Protein AF-A0A3D9BL15-F1 (afdb_monomer)

Foldseek 3Di:
DDDDDDDDDDDDDDDDDDDDDDDDDDDDDDDDDDDDDDDDDDLDALEDFAPQDDPRVVVVVQCVPDDQAEREYHAAAAAQWGQHNNATDGLVRVLVVVVVNVVVSPPRHQEYEYAHAQCLAPPRSLVSLVSNCVSVVHWYFYDRHKDADVDHQWTPRTPTDGRPPRNPGNDISFAGAADPLFHQLCPPRHTQLPFFQRNFLFEGPVQQCLPDQDWQDDWWQLDDDPDADDDTVQKDKPDDHPDGDDFDPDPDPPDRGGWDWPDDDAFIKIKGKGAADLLFFHQKKKKKWKKAWAADPDDDDDDKKKKKWKWKAFPVGIDTQKMWIHDHDDDDDFGKIFIGGDDSQQVFWDWQPHRPDGIDTHVDMIMIMTMGGSSGHDNTMMTMIGIHMGDPDDDPPDDSPDDPDRIMIIGDTTMTGRGADQQLVQSHGRSQAQQRQFLQAGQSCLQVLDLPQPADQQNHQDFDPDDDPPRGHPPHRRHPHHSNPGDQQCPPPDRPSRDQQRLVLLWGLSVQLVPPAPTDNDGRHDHAPDSRHHHPNGHDRRPDSPSRDNVDHHQVDQQCQLPATPVQAQLRNQLQDGVCVQFPWAQDFFAFDFDDFDDFDDDDDDDDDDFDDDPPFTKFKDWDQADKDKGKGKDAQDPAQDKKKKKKWKKKFDLPDQFWKWKFKDKQNHTFDIDTQDHDDDDDDDRIDTPGIDMTIDHHNDSMIMIMMMIHGPPDRDTDGMMMMIRTGMGGRRDTPTHFDQQQPPPDGRSSAQQRVQLPAGLSLQQVVCVQLLNQFAWDWGQHNVGIDIDTRSHHHDSHNVQAASRRRGPSFWDDRHPPIDGPDGTPSVRRSDNVNSDSQPDPDQPPDDPWAFQPEEAEPVPQPDPPRPVPPRVGTDDVYYYYDDPDDDAFAEEEPVRLLPPPLVPFDAQRWHQHPNQRFIWGQHHSGSPRTDGDPDDDGD

InterPro domains:
  IPR025592 Domain of unknown function DUF4347 [PF14252] (58-159)
  IPR028974 TSP type-3 repeat [G3DSA:4.10.1080.10] (159-234)
  IPR028974 TSP type-3 repeat [G3DSA:4.10.1080.10] (398-513)
  IPR028974 TSP type-3 repeat [G3DSA:4.10.1080.10] (542-601)
  IPR028974 TSP type-3 repeat [SSF103647] (550-594)
  IPR059888 Phage tail-like, trimerisation region [PF26696] (882-936)

Solvent-accessible surface area (backbone atoms only — not comparable to full-atom values): 54688 Å² total; per-residue (Å²): 133,88,86,89,79,89,92,82,89,82,87,89,87,90,80,90,79,92,81,86,90,85,86,86,90,80,86,79,96,76,87,89,77,93,72,92,76,85,84,83,81,80,87,84,65,61,58,51,67,28,82,60,45,81,74,45,71,57,58,66,64,60,58,76,74,58,65,88,32,46,32,40,37,37,30,34,29,33,58,27,31,35,35,57,88,88,39,79,33,40,41,69,52,47,43,56,63,43,48,69,54,56,66,72,45,73,84,42,60,53,32,39,40,40,47,17,12,18,22,27,27,65,72,56,2,48,50,25,49,53,50,38,25,70,74,70,72,32,52,43,21,20,17,47,45,55,28,36,58,86,50,44,60,63,13,74,48,61,64,73,56,70,64,90,82,56,93,76,51,92,46,60,27,54,72,58,63,54,42,104,70,40,46,47,71,54,65,90,55,63,24,48,72,71,43,56,22,37,41,27,38,17,59,34,46,77,75,43,41,55,75,41,71,46,63,72,42,77,57,56,57,36,60,90,59,81,90,62,90,64,77,42,52,81,44,49,65,74,66,70,92,84,69,82,77,82,78,76,84,79,88,52,96,88,55,96,66,46,65,46,77,76,69,100,51,79,68,41,36,43,36,33,81,36,79,50,63,74,75,51,47,53,59,48,33,40,37,35,33,32,40,29,40,42,75,67,91,83,68,82,92,73,90,51,30,25,31,41,41,34,28,37,26,20,76,90,44,80,42,48,41,36,33,42,38,34,71,72,77,80,82,92,72,87,53,59,27,37,50,44,80,70,34,85,51,44,76,44,51,23,40,70,82,33,65,84,44,47,60,50,53,52,78,42,70,42,42,43,35,37,33,28,45,40,74,55,45,34,41,68,22,46,40,36,42,33,40,44,71,52,67,103,76,74,69,93,81,77,75,90,86,67,83,82,54,51,38,49,37,55,45,76,42,39,33,31,30,45,30,58,38,48,71,17,62,61,70,66,32,34,52,49,35,41,15,32,38,30,35,29,51,34,34,44,44,40,32,70,71,50,94,76,72,74,52,46,99,81,44,23,30,57,75,47,102,78,80,83,87,67,92,82,63,57,83,65,54,50,32,66,54,71,39,90,69,52,34,48,59,60,69,90,80,66,42,29,46,70,41,61,38,27,28,67,55,80,37,26,27,31,68,59,33,61,62,89,67,79,57,34,68,86,62,66,57,63,68,53,64,56,95,48,30,25,28,79,64,40,75,54,73,59,83,59,66,66,46,57,44,63,83,66,78,34,71,69,42,42,79,63,62,42,77,52,28,57,83,49,29,50,23,44,44,32,28,60,74,36,33,82,78,47,24,57,58,37,84,42,76,54,44,48,59,69,60,82,78,68,82,85,84,79,94,82,81,90,80,88,81,70,79,54,87,55,104,81,58,59,56,46,74,56,84,72,67,70,52,73,54,65,52,62,42,73,45,69,90,40,63,54,76,36,85,41,38,42,36,32,31,41,36,39,33,44,59,80,33,80,67,58,28,44,34,35,39,19,50,72,81,44,75,78,46,76,48,68,50,73,54,60,76,86,78,87,74,66,71,55,48,80,67,52,76,47,76,50,77,48,66,39,92,35,44,50,44,40,39,35,42,32,46,36,46,69,92,73,81,70,62,52,63,33,53,30,41,32,65,40,22,54,36,69,49,63,54,56,53,56,40,81,35,55,68,57,68,64,79,60,39,32,44,66,32,42,16,28,27,49,63,82,44,26,30,14,52,49,19,43,38,44,75,64,39,74,68,43,43,27,73,30,72,30,57,35,81,88,59,66,50,79,42,80,42,16,22,43,48,78,70,46,72,83,54,30,44,93,16,41,40,50,61,75,41,50,71,52,84,41,93,79,51,49,71,70,72,77,80,39,55,85,38,26,70,36,65,86,54,74,57,84,61,70,68,78,76,72,70,87,74,79,91,72,42,61,12,81,40,60,54,54,77,78,77,32,74,39,86,62,55,85,35,30,44,50,72,43,54,74,40,84,58,44,80,44,62,95,87,62,84,88,81,63,58,76,38,41,65,64,64,59,68,67,53,56,66,91,74,50,40,60,70,43,64,32,32,28,72,69,73,77,15,46,31,34,18,74,66,26,47,91,82,25,64,44,77,50,66,76,86,70,68,132

Mean predicted aligned error: 22.66 Å

pLDDT: mean 70.09, std 18.53, range [22.16, 96.62]

Organism: NCBI:txid333702

Structure (mmCIF, N/CA/C/O backbone):
data_AF-A0A3D9BL15-F1
#
_entry.id   AF-A0A3D9BL15-F1
#
loop_
_atom_site.group_PDB
_atom_site.id
_atom_site.type_symbol
_atom_site.label_atom_id
_atom_site.label_alt_id
_atom_site.label_comp_id
_atom_site.label_asym_id
_atom_site.label_entity_id
_atom_site.label_seq_id
_atom_site.pdbx_PDB_ins_code
_atom_site.Cartn_x
_atom_site.Cartn_y
_atom_site.Cartn_z
_atom_site.occupancy
_atom_site.B_iso_or_equiv
_atom_site.auth_seq_id
_atom_site.auth_comp_id
_atom_site.auth_asym_id
_atom_site.auth_atom_id
_atom_site.pdbx_PDB_model_num
ATOM 1 N N . MET A 1 1 ? -61.877 39.773 -14.344 1.00 31.83 1 MET A N 1
ATOM 2 C CA . MET A 1 1 ? -61.046 40.899 -14.846 1.00 31.83 1 MET A CA 1
ATOM 3 C C . MET A 1 1 ? -59.630 40.729 -14.284 1.00 31.83 1 MET A C 1
ATOM 5 O O . MET A 1 1 ? -59.499 40.012 -13.301 1.00 31.83 1 MET A O 1
ATOM 9 N N . ARG A 1 2 ? -58.575 41.250 -14.931 1.00 33.50 2 ARG A N 1
ATOM 10 C CA . ARG A 1 2 ? -57.165 40.950 -14.570 1.00 33.50 2 ARG A CA 1
ATOM 11 C C . ARG A 1 2 ? -56.713 41.599 -13.243 1.00 33.50 2 ARG A C 1
ATOM 13 O O . ARG A 1 2 ? -57.347 42.538 -12.781 1.00 33.50 2 ARG A O 1
ATOM 20 N N . MET A 1 3 ? -55.544 41.143 -12.765 1.00 26.86 3 MET A N 1
ATOM 21 C CA . MET A 1 3 ? -54.739 41.600 -11.611 1.00 26.86 3 MET A CA 1
ATOM 22 C C . MET A 1 3 ? -55.092 40.986 -10.241 1.00 26.86 3 MET A C 1
ATOM 24 O O . MET A 1 3 ? -56.004 41.435 -9.555 1.00 26.86 3 MET A O 1
ATOM 28 N N . LYS A 1 4 ? -54.263 40.029 -9.794 1.00 27.70 4 LYS A N 1
ATOM 29 C CA . LYS A 1 4 ? -53.892 39.881 -8.374 1.00 27.70 4 LYS A CA 1
ATOM 30 C C . LYS A 1 4 ? -52.530 40.555 -8.154 1.00 27.70 4 LYS A C 1
ATOM 32 O O . LYS A 1 4 ? -51.768 40.728 -9.104 1.00 27.70 4 LYS A O 1
ATOM 37 N N . LYS A 1 5 ? -52.262 40.967 -6.916 1.00 30.42 5 LYS A N 1
ATOM 38 C CA . LYS A 1 5 ? -51.074 41.718 -6.478 1.00 30.42 5 LYS A CA 1
ATOM 39 C C . LYS A 1 5 ? -50.395 40.985 -5.307 1.00 30.42 5 LYS A C 1
ATOM 41 O O . LYS A 1 5 ? -50.975 40.041 -4.779 1.00 30.42 5 LYS A O 1
ATOM 46 N N . SER A 1 6 ? -49.247 41.527 -4.889 1.00 27.41 6 SER A N 1
ATOM 47 C CA . SER A 1 6 ? -48.496 41.290 -3.637 1.00 27.41 6 SER A CA 1
ATOM 48 C C . SER A 1 6 ? -47.853 39.909 -3.386 1.00 27.41 6 SER A C 1
ATOM 50 O O . SER A 1 6 ? -48.491 38.903 -3.658 1.00 27.41 6 SER A O 1
ATOM 52 N N . THR A 1 7 ? -46.699 39.779 -2.701 1.00 31.23 7 THR A N 1
ATOM 53 C CA . THR A 1 7 ? -45.336 40.390 -2.844 1.00 31.23 7 THR A CA 1
ATOM 54 C C . THR A 1 7 ? -44.485 40.108 -1.593 1.00 31.23 7 THR A C 1
ATOM 56 O O . THR A 1 7 ? -44.878 40.583 -0.532 1.00 31.23 7 THR A O 1
ATOM 59 N N . PHE A 1 8 ? -43.306 39.483 -1.748 1.00 24.89 8 PHE A N 1
ATOM 60 C CA . PHE A 1 8 ? -42.013 39.644 -1.015 1.00 24.89 8 PHE A CA 1
ATOM 61 C C . PHE A 1 8 ? -41.091 38.475 -1.473 1.00 24.89 8 PHE A C 1
ATOM 63 O O . PHE A 1 8 ? -41.609 37.379 -1.644 1.00 24.89 8 PHE A O 1
ATOM 70 N N . LYS A 1 9 ? -39.874 38.707 -2.012 1.00 28.70 9 LYS A N 1
ATOM 71 C CA . LYS A 1 9 ? -38.542 38.973 -1.380 1.00 28.70 9 LYS A CA 1
ATOM 72 C C . LYS A 1 9 ? -37.817 37.677 -0.948 1.00 28.70 9 LYS A C 1
ATOM 74 O O . LYS A 1 9 ? -38.503 36.792 -0.461 1.00 28.70 9 LYS A O 1
ATOM 79 N N . TRP A 1 10 ? -36.491 37.498 -1.095 1.00 26.08 10 TRP A N 1
ATOM 80 C CA . TRP A 1 10 ? -35.326 38.403 -1.335 1.00 26.08 10 TRP A CA 1
ATOM 81 C C . TRP A 1 10 ? -34.163 37.664 -2.097 1.00 26.08 10 TRP A C 1
ATOM 83 O O . TRP A 1 10 ? -34.323 36.478 -2.341 1.00 26.08 10 TRP A O 1
ATOM 93 N N . GLU A 1 11 ? -33.043 38.357 -2.422 1.00 31.61 11 GLU A N 1
ATOM 94 C CA . GLU A 1 11 ? -31.694 37.905 -2.915 1.00 31.61 11 GLU A CA 1
ATOM 95 C C . GLU A 1 11 ? -31.599 36.969 -4.167 1.00 31.61 11 GLU A C 1
ATOM 97 O O . GLU A 1 11 ? -32.191 35.901 -4.202 1.00 31.61 11 GLU A O 1
ATOM 102 N N . PHE A 1 12 ? -31.052 37.398 -5.327 1.00 26.53 12 PHE A N 1
ATOM 103 C CA . PHE A 1 12 ? -29.633 37.419 -5.810 1.00 26.53 12 PHE A CA 1
ATOM 104 C C . PHE A 1 12 ? -29.040 36.037 -6.212 1.00 26.53 12 PHE A C 1
ATOM 106 O O . PHE A 1 12 ? -29.168 35.086 -5.460 1.00 26.53 12 PHE A O 1
ATOM 113 N N . SER A 1 13 ? -28.370 35.828 -7.366 1.00 27.11 13 SER A N 1
ATOM 114 C CA . SER A 1 13 ? -27.929 36.726 -8.466 1.00 27.11 13 SER A CA 1
ATOM 115 C C . SER A 1 13 ? -28.011 36.051 -9.853 1.00 27.11 13 SER A C 1
ATOM 117 O O . SER A 1 13 ? -27.508 34.945 -10.007 1.00 27.11 13 SER A O 1
ATOM 119 N N . LEU A 1 14 ? -28.541 36.727 -10.893 1.00 26.25 14 LEU A N 1
ATOM 120 C CA . LEU A 1 14 ? -28.384 36.310 -12.307 1.00 26.25 14 LEU A CA 1
ATOM 121 C C . LEU A 1 14 ? -28.686 37.450 -13.314 1.00 26.25 14 LEU A C 1
ATOM 123 O O . LEU A 1 14 ? -29.703 38.129 -13.180 1.00 26.25 14 LEU A O 1
ATOM 127 N N . ILE A 1 15 ? -27.848 37.632 -14.348 1.00 27.34 15 ILE A N 1
ATOM 128 C CA . ILE A 1 15 ? -28.010 38.587 -15.478 1.00 27.34 15 ILE A CA 1
ATOM 129 C C . ILE A 1 15 ? -27.447 37.895 -16.747 1.00 27.34 15 ILE A C 1
ATOM 131 O O . ILE A 1 15 ? -26.279 37.533 -16.755 1.00 27.34 15 ILE A O 1
ATOM 135 N N . PHE A 1 16 ? -28.281 37.446 -17.705 1.00 25.66 16 PHE A N 1
ATOM 136 C CA . PHE A 1 16 ? -28.651 38.127 -18.979 1.00 25.66 16 PHE A CA 1
ATOM 137 C C . PHE A 1 16 ? -27.468 38.433 -19.938 1.00 25.66 16 PHE A C 1
ATOM 139 O O . PHE A 1 16 ? -26.475 38.995 -19.502 1.00 25.66 16 PHE A O 1
ATOM 146 N N . LEU A 1 17 ? -27.523 38.242 -21.271 1.00 26.00 17 LEU A N 1
ATOM 147 C CA . LEU A 1 17 ? -28.442 37.548 -22.208 1.00 26.00 17 LEU A CA 1
ATOM 148 C C . LEU A 1 17 ? -27.770 37.525 -23.616 1.00 26.00 17 LEU A C 1
ATOM 150 O O . LEU A 1 17 ? -26.913 38.364 -23.888 1.00 26.00 17 LEU A O 1
ATOM 154 N N . LEU A 1 18 ? -28.179 36.654 -24.551 1.00 29.77 18 LEU A N 1
ATOM 155 C CA . LEU A 1 18 ? -27.823 36.800 -25.981 1.00 29.77 18 LEU A CA 1
ATOM 156 C C . LEU A 1 18 ? -28.535 38.006 -26.637 1.00 29.77 18 LEU A C 1
ATOM 158 O O . LEU A 1 18 ? -29.695 38.254 -26.316 1.00 29.77 18 LEU A O 1
ATOM 162 N N . VAL A 1 19 ? -27.896 38.642 -27.641 1.00 26.02 19 VAL A N 1
ATOM 163 C CA . VAL A 1 19 ? -28.389 38.833 -29.042 1.00 26.02 19 VAL A CA 1
ATOM 164 C C . VAL A 1 19 ? -27.586 39.914 -29.810 1.00 26.02 19 VAL A C 1
ATOM 166 O O . VAL A 1 19 ? -27.443 41.033 -29.335 1.00 26.02 19 VAL A O 1
ATOM 169 N N . THR A 1 20 ? -27.164 39.594 -31.050 1.00 25.44 20 THR A N 1
ATOM 170 C CA . THR A 1 20 ? -26.511 40.451 -32.091 1.00 25.44 20 THR A CA 1
ATOM 171 C C . THR A 1 20 ? -25.170 41.138 -31.730 1.00 25.44 20 THR A C 1
ATOM 173 O O . THR A 1 20 ? -25.058 41.761 -30.689 1.00 25.44 20 THR A O 1
ATOM 176 N N . VAL A 1 21 ? -24.051 41.007 -32.466 1.00 27.89 21 VAL A N 1
ATOM 177 C CA . VAL A 1 21 ? -23.726 41.132 -33.918 1.00 27.89 21 VAL A CA 1
ATOM 178 C C . VAL A 1 21 ? -23.305 42.560 -34.335 1.00 27.89 21 VAL A C 1
ATOM 180 O O . VAL A 1 21 ? -23.996 43.528 -34.053 1.00 27.89 21 VAL A O 1
ATOM 183 N N . PHE A 1 22 ? -22.200 42.618 -35.099 1.00 23.98 22 PHE A N 1
ATOM 184 C CA . PHE A 1 22 ? -21.507 43.763 -35.731 1.00 23.98 22 PHE A CA 1
ATOM 185 C C . PHE A 1 22 ? -20.479 44.591 -34.910 1.00 23.98 22 PHE A C 1
ATOM 187 O O . PHE A 1 22 ? -20.804 45.430 -34.081 1.00 23.98 22 PHE A O 1
ATOM 194 N N . THR A 1 23 ? -19.209 44.420 -35.314 1.00 24.44 23 THR A N 1
ATOM 195 C CA . THR A 1 23 ? -18.068 45.366 -35.264 1.00 24.44 23 THR A CA 1
ATOM 196 C C . THR A 1 23 ? -17.590 45.969 -33.932 1.00 24.44 23 THR A C 1
ATOM 198 O O . THR A 1 23 ? -18.023 47.041 -33.527 1.00 24.44 23 THR A O 1
ATOM 201 N N . CYS A 1 24 ? -16.434 45.477 -33.477 1.00 22.16 24 CYS A N 1
ATOM 202 C CA . CYS A 1 24 ? -15.193 46.239 -33.679 1.00 22.16 24 CYS A CA 1
ATOM 203 C C . CYS A 1 24 ? -14.094 45.294 -34.211 1.00 22.16 24 CYS A C 1
ATOM 205 O O . CYS A 1 24 ? -14.139 44.098 -33.935 1.00 22.16 24 CYS A O 1
ATOM 207 N N . PHE A 1 25 ? -13.175 45.784 -35.051 1.00 26.58 25 PHE A N 1
ATOM 208 C CA . PHE A 1 25 ? -12.314 44.934 -35.893 1.00 26.58 25 PHE A CA 1
ATOM 209 C C . PHE A 1 25 ? -10.916 45.559 -36.053 1.00 26.58 25 PHE A C 1
ATOM 211 O O . PHE A 1 25 ? -10.668 46.301 -37.003 1.00 26.58 25 PHE A O 1
ATOM 218 N N . ALA A 1 26 ? -10.003 45.302 -35.110 1.00 25.97 26 ALA A N 1
ATOM 219 C CA . ALA A 1 26 ? -8.637 45.833 -35.151 1.00 25.97 26 ALA A CA 1
ATOM 220 C C . ALA A 1 26 ? -7.631 44.946 -34.392 1.00 25.97 26 ALA A C 1
ATOM 222 O O . ALA A 1 26 ? -7.756 44.776 -33.186 1.00 25.97 26 ALA A O 1
ATOM 223 N N . ALA A 1 27 ? -6.597 44.482 -35.111 1.00 25.05 27 ALA A N 1
ATOM 224 C CA . ALA A 1 27 ? -5.473 43.655 -34.642 1.00 25.05 27 ALA A CA 1
ATOM 225 C C . ALA A 1 27 ? -5.855 42.235 -34.121 1.00 25.05 27 ALA A C 1
ATOM 227 O O . ALA A 1 27 ? -6.886 42.042 -33.500 1.00 25.05 27 ALA A O 1
ATOM 228 N N . LYS A 1 28 ? -5.073 41.169 -34.356 1.00 25.83 28 LYS A N 1
ATOM 229 C CA . LYS A 1 28 ? -3.732 41.080 -34.971 1.00 25.83 28 LYS A CA 1
ATOM 230 C C . LYS A 1 28 ? -3.547 39.761 -35.755 1.00 25.83 28 LYS A C 1
ATOM 232 O O . LYS A 1 28 ? -2.945 38.815 -35.263 1.00 25.83 28 LYS A O 1
ATOM 237 N N . THR A 1 29 ? -4.038 39.692 -36.992 1.00 27.59 29 THR A N 1
ATOM 238 C CA . THR A 1 29 ? -3.918 38.498 -37.852 1.00 27.59 29 THR A CA 1
ATOM 239 C C . THR A 1 29 ? -2.571 38.412 -38.582 1.00 27.59 29 THR A C 1
ATOM 241 O O . THR A 1 29 ? -2.396 38.967 -39.664 1.00 27.59 29 THR A O 1
ATOM 244 N N . ALA A 1 30 ? -1.625 37.663 -38.013 1.00 25.03 30 ALA A N 1
ATOM 245 C CA . ALA A 1 30 ? -0.455 37.123 -38.711 1.00 25.03 30 ALA A CA 1
ATOM 246 C C . ALA A 1 30 ? 0.160 35.979 -37.880 1.00 25.03 30 ALA A C 1
ATOM 248 O O . ALA A 1 30 ? 0.339 36.148 -36.682 1.00 25.03 30 ALA A O 1
ATOM 249 N N . LYS A 1 31 ? 0.559 34.839 -38.448 1.00 25.58 31 LYS A N 1
ATOM 250 C CA . LYS A 1 31 ? 0.371 34.336 -39.821 1.00 25.58 31 LYS A CA 1
ATOM 251 C C . LYS A 1 31 ? 0.689 32.842 -39.781 1.00 25.58 31 LYS A C 1
ATOM 253 O O . LYS A 1 31 ? 1.870 32.506 -39.770 1.00 25.58 31 LYS A O 1
ATOM 258 N N . ASP A 1 32 ? -0.325 31.985 -39.850 1.00 28.89 32 ASP A N 1
ATOM 259 C CA . ASP A 1 32 ? -0.099 30.559 -40.075 1.00 28.89 32 ASP A CA 1
ATOM 260 C C . ASP A 1 32 ? -0.787 30.081 -41.355 1.00 28.89 32 ASP A C 1
ATOM 262 O O . ASP A 1 32 ? -1.978 30.311 -41.586 1.00 28.89 32 ASP A O 1
ATOM 266 N N . ARG A 1 33 ? 0.023 29.512 -42.246 1.00 28.44 33 ARG A N 1
ATOM 267 C CA . ARG A 1 33 ? -0.393 28.853 -43.484 1.00 28.44 33 ARG A CA 1
ATOM 268 C C . ARG A 1 33 ? 0.801 28.109 -44.055 1.00 28.44 33 ARG A C 1
ATOM 270 O O . ARG A 1 33 ? 1.872 28.689 -44.239 1.00 28.44 33 ARG A O 1
ATOM 277 N N . SER A 1 34 ? 0.558 26.852 -44.392 1.00 32.88 34 SER A N 1
ATOM 278 C CA . SER A 1 34 ? 1.503 25.958 -45.039 1.00 32.88 34 SER A CA 1
ATOM 279 C C . SER A 1 34 ? 2.141 26.564 -46.293 1.00 32.88 34 SER A C 1
ATOM 281 O O . SER A 1 34 ? 1.476 27.120 -47.170 1.00 32.88 34 SER A O 1
ATOM 283 N N . SER A 1 35 ? 3.450 26.366 -46.407 1.00 25.64 35 SER A N 1
ATOM 284 C CA . SER A 1 35 ? 4.116 26.242 -47.697 1.00 25.64 35 SER A CA 1
ATOM 285 C C . SER A 1 35 ? 5.298 25.294 -47.547 1.00 25.64 35 SER A C 1
ATOM 287 O O . SER A 1 35 ? 6.347 25.686 -47.033 1.00 25.64 35 SER A O 1
ATOM 289 N N . GLU A 1 36 ? 5.152 24.069 -48.047 1.00 38.25 36 GLU A N 1
ATOM 290 C CA . GLU A 1 36 ? 6.319 23.379 -48.586 1.00 38.25 36 GLU A CA 1
ATOM 291 C C . GLU A 1 36 ? 6.935 24.294 -49.649 1.00 38.25 36 GLU A C 1
ATOM 293 O O . GLU A 1 36 ? 6.230 24.792 -50.530 1.00 38.25 36 GLU A O 1
ATOM 298 N N . ASN A 1 37 ? 8.240 24.539 -49.582 1.00 23.94 37 ASN A N 1
ATOM 299 C CA . ASN A 1 37 ? 8.949 25.058 -50.739 1.00 23.94 37 ASN A CA 1
ATOM 300 C C . ASN A 1 37 ? 10.390 24.563 -50.740 1.00 23.94 37 ASN A C 1
ATOM 302 O O . ASN A 1 37 ? 11.132 24.734 -49.773 1.00 23.94 37 ASN A O 1
ATOM 306 N N . THR A 1 38 ? 10.774 23.928 -51.839 1.00 31.00 38 THR A N 1
ATOM 307 C CA . THR A 1 38 ? 12.122 23.404 -52.025 1.00 31.00 38 THR A CA 1
ATOM 308 C C . THR A 1 38 ? 13.098 24.524 -52.396 1.00 31.00 38 THR A C 1
ATOM 310 O O . THR A 1 38 ? 12.750 25.476 -53.088 1.00 31.00 38 THR A O 1
ATOM 313 N N . ASN A 1 39 ? 14.364 24.333 -52.011 1.00 31.56 39 ASN A N 1
ATOM 314 C CA . ASN A 1 39 ? 15.553 25.086 -52.435 1.00 31.56 39 ASN A CA 1
ATOM 315 C C . ASN A 1 39 ? 15.833 26.479 -51.821 1.00 31.56 39 ASN A C 1
ATOM 317 O O . ASN A 1 39 ? 14.981 27.346 -51.668 1.00 31.56 39 ASN A O 1
ATOM 321 N N . SER A 1 40 ? 17.137 26.725 -51.622 1.00 32.44 40 SER A N 1
ATOM 322 C CA . SER A 1 40 ? 17.793 28.034 -51.408 1.00 32.44 40 SER A CA 1
ATOM 323 C C . SER A 1 40 ? 17.681 28.740 -50.040 1.00 32.44 40 SER A C 1
ATOM 325 O O . SER A 1 40 ? 17.701 29.971 -49.962 1.00 32.44 40 SER A O 1
ATOM 327 N N . VAL A 1 41 ? 17.727 27.993 -48.929 1.00 28.66 41 VAL A N 1
ATOM 328 C CA . VAL A 1 41 ? 18.075 28.590 -47.621 1.00 28.66 41 VAL A CA 1
ATOM 329 C C . VAL A 1 41 ? 19.509 29.141 -47.657 1.00 28.66 41 VAL A C 1
ATOM 331 O O . VAL A 1 41 ? 20.466 28.414 -47.924 1.00 28.66 41 VAL A O 1
ATOM 334 N N . LYS A 1 42 ? 19.677 30.432 -47.344 1.00 32.69 42 LYS A N 1
ATOM 335 C CA . LYS A 1 42 ? 20.993 31.054 -47.125 1.00 32.69 42 LYS A CA 1
ATOM 336 C C . LYS A 1 42 ? 21.590 30.554 -45.805 1.00 32.69 42 LYS A C 1
ATOM 338 O O . LYS A 1 42 ? 21.331 31.146 -44.760 1.00 32.69 42 LYS A O 1
ATOM 343 N N . LEU A 1 43 ? 22.413 29.506 -45.852 1.00 40.25 43 LEU A N 1
ATOM 344 C CA . LEU A 1 43 ? 23.240 29.093 -44.713 1.00 40.25 43 LEU A CA 1
ATOM 345 C C . LEU A 1 43 ? 24.199 30.236 -44.341 1.00 40.25 43 LEU A C 1
ATOM 347 O O . LEU A 1 43 ? 25.151 30.521 -45.068 1.00 40.25 43 LEU A O 1
ATOM 351 N N . LYS A 1 44 ? 23.897 30.941 -43.245 1.00 46.41 44 LYS A N 1
ATOM 352 C CA . LYS A 1 44 ? 24.661 32.112 -42.786 1.00 46.41 44 LYS A CA 1
ATOM 353 C C . LYS A 1 44 ? 24.673 32.268 -41.256 1.00 46.41 44 LYS A C 1
ATOM 355 O O . LYS A 1 44 ? 24.701 33.384 -40.744 1.00 46.41 44 LYS A O 1
ATOM 360 N N . THR A 1 45 ? 24.627 31.143 -40.547 1.00 60.88 45 THR A N 1
ATOM 361 C CA . THR A 1 45 ? 24.652 31.043 -39.082 1.00 60.88 45 THR A CA 1
ATOM 362 C C . THR A 1 45 ? 25.790 30.122 -38.658 1.00 60.88 45 THR A C 1
ATOM 364 O O . THR A 1 45 ? 25.832 28.958 -39.054 1.00 60.88 45 THR A O 1
ATOM 367 N N . ASN A 1 46 ? 26.696 30.634 -37.827 1.00 75.88 46 ASN A N 1
ATOM 368 C CA . ASN A 1 46 ? 27.875 29.919 -37.334 1.00 75.88 46 ASN A CA 1
ATOM 369 C C . ASN A 1 46 ? 27.539 28.951 -36.177 1.00 75.88 46 ASN A C 1
ATOM 371 O O . ASN A 1 46 ? 28.323 28.794 -35.244 1.00 75.88 46 ASN A O 1
ATOM 375 N N . TYR A 1 47 ? 26.351 28.343 -36.188 1.00 80.81 47 TYR A N 1
ATOM 376 C CA . TYR A 1 47 ? 25.906 27.470 -35.107 1.00 80.81 47 TYR A CA 1
ATOM 377 C C . TYR A 1 47 ? 24.853 26.436 -35.524 1.00 80.81 47 TYR A C 1
ATOM 379 O O . TYR A 1 47 ? 24.224 26.545 -36.584 1.00 80.81 47 TYR A O 1
ATOM 387 N N . PHE A 1 48 ? 24.660 25.454 -34.646 1.00 85.44 48 PHE A N 1
ATOM 388 C CA . PHE A 1 48 ? 23.491 24.588 -34.526 1.00 85.44 48 PHE A CA 1
ATOM 389 C C . PHE A 1 48 ? 23.076 24.549 -33.050 1.00 85.44 48 PHE A C 1
ATOM 391 O O . PHE A 1 48 ? 23.933 24.532 -32.173 1.00 85.44 48 PHE A O 1
ATOM 398 N N . VAL A 1 49 ? 21.773 24.537 -32.789 1.00 83.19 49 VAL A N 1
ATOM 399 C CA . VAL A 1 49 ? 21.179 24.353 -31.459 1.00 83.19 49 VAL A CA 1
ATOM 400 C C . VAL A 1 49 ? 20.069 23.328 -31.649 1.00 83.19 49 VAL A C 1
ATOM 402 O O . VAL A 1 49 ? 19.267 23.500 -32.573 1.00 83.19 49 VAL A O 1
ATOM 405 N N . ASP A 1 50 ? 20.037 22.262 -30.849 1.00 81.19 50 ASP A N 1
ATOM 406 C CA . ASP A 1 50 ? 18.989 21.253 -31.002 1.00 81.19 50 ASP A CA 1
ATOM 407 C C . ASP A 1 50 ? 17.613 21.744 -30.525 1.00 81.19 50 ASP A C 1
ATOM 409 O O . ASP A 1 50 ? 17.496 22.581 -29.631 1.00 81.19 50 ASP A O 1
ATOM 413 N N . LYS A 1 51 ? 16.556 21.201 -31.136 1.00 72.75 51 LYS A N 1
ATOM 414 C CA . LYS A 1 51 ? 15.162 21.516 -30.808 1.00 72.75 51 LYS A CA 1
ATOM 415 C C . LYS A 1 51 ? 14.663 20.852 -29.517 1.00 72.75 51 LYS A C 1
ATOM 417 O O . LYS A 1 51 ? 13.671 21.332 -28.984 1.00 72.75 51 LYS A O 1
ATOM 422 N N . LYS A 1 52 ? 15.294 19.760 -29.052 1.00 68.25 52 LYS A N 1
ATOM 423 C CA . LYS A 1 52 ? 14.954 19.081 -27.780 1.00 68.25 52 LYS A CA 1
ATOM 424 C C . LYS A 1 52 ? 15.555 19.781 -26.546 1.00 68.25 52 LYS A C 1
ATOM 426 O O . LYS A 1 52 ? 15.190 19.419 -25.439 1.00 68.25 52 LYS A O 1
ATOM 431 N N . LEU A 1 53 ? 16.396 20.808 -26.730 1.00 69.00 53 LEU A N 1
ATOM 432 C CA . LEU A 1 53 ? 16.886 21.653 -25.637 1.00 69.00 53 LEU A CA 1
ATOM 433 C C . LEU A 1 53 ? 15.792 22.601 -25.127 1.00 69.00 53 LEU A C 1
ATOM 435 O O . LEU A 1 53 ? 15.198 23.352 -25.916 1.00 69.00 53 LEU A O 1
ATOM 439 N N . GLN A 1 54 ? 15.606 22.633 -23.805 1.00 65.69 54 GLN A N 1
ATOM 440 C CA . GLN A 1 54 ? 14.757 23.612 -23.123 1.00 65.69 54 GLN A CA 1
ATOM 441 C C . GLN A 1 54 ? 15.100 25.045 -23.551 1.00 65.69 54 GLN A C 1
ATOM 443 O O . GLN A 1 54 ? 16.261 25.404 -23.726 1.00 65.69 54 GLN A O 1
ATOM 448 N N . SER A 1 55 ? 14.089 25.892 -23.764 1.00 62.81 55 SER A N 1
ATOM 449 C CA . SER A 1 55 ? 14.277 27.306 -24.147 1.00 62.81 55 SER A CA 1
ATOM 450 C C . SER A 1 55 ? 15.272 27.572 -25.308 1.00 62.81 55 SER A C 1
ATOM 452 O O . SER A 1 55 ? 15.826 28.672 -25.408 1.00 62.81 55 SER A O 1
ATOM 454 N N . SER A 1 56 ? 15.482 26.613 -26.226 1.00 65.44 56 SER A N 1
ATOM 455 C CA . SER A 1 56 ? 16.532 26.613 -27.275 1.00 65.44 56 SER A CA 1
ATOM 456 C C . SER A 1 56 ? 16.680 27.907 -28.098 1.00 65.44 56 SER A C 1
ATOM 458 O O . SER A 1 56 ? 17.772 28.254 -28.559 1.00 65.44 56 SER A O 1
ATOM 460 N N . HIS A 1 57 ? 15.608 28.690 -28.243 1.00 64.25 57 HIS A N 1
ATOM 461 C CA . HIS A 1 57 ? 15.637 30.013 -28.868 1.00 64.25 57 HIS A CA 1
ATOM 462 C C . HIS A 1 57 ? 16.607 31.008 -28.188 1.00 64.25 57 HIS A C 1
ATOM 464 O O . HIS A 1 57 ? 17.134 31.895 -28.866 1.00 64.25 57 HIS A O 1
ATOM 470 N N . MET A 1 58 ? 16.886 30.872 -26.887 1.00 68.06 58 MET A N 1
ATOM 471 C CA . MET A 1 58 ? 17.760 31.775 -26.121 1.00 68.06 58 MET A CA 1
ATOM 472 C C . MET A 1 58 ? 19.196 31.796 -26.661 1.00 68.06 58 MET A C 1
ATOM 474 O O . MET A 1 58 ? 19.726 32.871 -26.959 1.00 68.06 58 MET A O 1
ATOM 478 N N . PHE A 1 59 ? 19.780 30.620 -26.911 1.00 70.94 59 PHE A N 1
ATOM 479 C CA . PHE A 1 59 ? 21.111 30.472 -27.511 1.00 70.94 59 PHE A CA 1
ATOM 480 C C . PHE A 1 59 ? 21.258 31.249 -28.824 1.00 70.94 59 PHE A C 1
ATOM 482 O O . PHE A 1 59 ? 22.279 31.894 -29.072 1.00 70.94 59 PHE A O 1
ATOM 489 N N . THR A 1 60 ? 20.206 31.264 -29.650 1.00 64.19 60 THR A N 1
ATOM 490 C CA . THR A 1 60 ? 20.234 31.930 -30.960 1.00 64.19 60 THR A CA 1
ATOM 491 C C . THR A 1 60 ? 20.453 33.441 -30.871 1.00 64.19 60 THR A C 1
ATOM 493 O O . THR A 1 60 ? 20.928 34.027 -31.840 1.00 64.19 60 THR A O 1
ATOM 496 N N . LYS A 1 61 ? 20.149 34.083 -29.732 1.00 60.88 61 LYS A N 1
ATOM 497 C CA . LYS A 1 61 ? 20.385 35.522 -29.504 1.00 60.88 61 LYS A CA 1
ATOM 498 C C . LYS A 1 61 ? 21.805 35.808 -29.015 1.00 60.88 61 LYS A C 1
ATOM 500 O O . LYS A 1 61 ? 22.389 36.803 -29.432 1.00 60.88 61 LYS A O 1
ATOM 505 N N . LEU A 1 62 ? 22.361 34.937 -28.173 1.00 61.09 62 LEU A N 1
ATOM 506 C CA . LEU A 1 62 ? 23.692 35.105 -27.579 1.00 61.09 62 LEU A CA 1
ATOM 507 C C . LEU A 1 62 ? 24.806 34.876 -28.615 1.00 61.09 62 LEU A C 1
ATOM 509 O O . LEU A 1 62 ? 25.687 35.722 -28.791 1.00 61.09 62 LEU A O 1
ATOM 513 N N . ILE A 1 63 ? 24.716 33.783 -29.383 1.00 67.94 63 ILE A N 1
ATOM 514 C CA . ILE A 1 63 ? 25.754 33.366 -30.347 1.00 67.94 63 ILE A CA 1
ATOM 515 C C . ILE A 1 63 ? 25.883 34.345 -31.533 1.00 67.94 63 ILE A C 1
ATOM 517 O O . ILE A 1 63 ? 26.919 34.390 -32.193 1.00 67.94 63 ILE A O 1
ATOM 521 N N . GLN A 1 64 ? 24.890 35.208 -31.784 1.00 57.75 64 GLN A N 1
ATOM 522 C CA . GLN A 1 64 ? 24.987 36.271 -32.801 1.00 57.75 64 GLN A CA 1
ATOM 523 C C . GLN A 1 64 ? 26.070 37.330 -32.502 1.00 57.75 64 GLN A C 1
ATOM 525 O O . GLN A 1 64 ? 26.375 38.141 -33.376 1.00 57.75 64 GLN A O 1
ATOM 530 N N . SER A 1 65 ? 26.679 37.307 -31.310 1.00 49.97 65 SER A N 1
ATOM 531 C CA . SER A 1 65 ? 27.849 38.123 -30.950 1.00 49.97 65 SER A CA 1
ATOM 532 C C . SER A 1 65 ? 29.210 37.429 -31.165 1.00 49.97 65 SER A C 1
ATOM 534 O O . SER A 1 65 ? 30.246 38.088 -31.076 1.00 49.97 65 SER A O 1
ATOM 536 N N . ALA A 1 66 ? 29.230 36.120 -31.447 1.00 54.44 66 ALA A N 1
ATOM 537 C CA . ALA A 1 66 ? 30.445 35.305 -31.456 1.00 54.44 66 ALA A CA 1
ATOM 538 C C . ALA A 1 66 ? 31.297 35.450 -32.737 1.00 54.44 66 ALA A C 1
ATOM 540 O O . ALA A 1 66 ? 30.839 35.891 -33.794 1.00 54.44 66 ALA A O 1
ATOM 541 N N . ASN A 1 67 ? 32.576 35.070 -32.634 1.00 55.44 67 ASN A N 1
ATOM 542 C CA . ASN A 1 67 ? 33.589 35.319 -33.663 1.00 55.44 67 ASN A CA 1
ATOM 543 C C . ASN A 1 67 ? 33.309 34.630 -35.013 1.00 55.44 67 ASN A C 1
ATOM 545 O O . ASN A 1 67 ? 32.854 33.490 -35.100 1.00 55.44 67 ASN A O 1
ATOM 549 N N . SER A 1 68 ? 33.704 35.299 -36.098 1.00 58.34 68 SER A N 1
ATOM 550 C CA . SER A 1 68 ? 33.397 34.933 -37.492 1.00 58.34 68 SER A CA 1
ATOM 551 C C . SER A 1 68 ? 34.110 33.682 -38.046 1.00 58.34 68 SER A C 1
ATOM 553 O O . SER A 1 68 ? 34.083 33.461 -39.257 1.00 58.34 68 SER A O 1
ATOM 555 N N . GLY A 1 69 ? 34.722 32.856 -37.188 1.00 73.31 69 GLY A N 1
ATOM 556 C CA . GLY A 1 69 ? 35.473 31.652 -37.573 1.00 73.31 69 GLY A CA 1
ATOM 557 C C . GLY A 1 69 ? 35.316 30.430 -36.657 1.00 73.31 69 GLY A C 1
ATOM 558 O O . GLY A 1 69 ? 35.982 29.421 -36.899 1.00 73.31 69 GLY A O 1
ATOM 559 N N . THR A 1 70 ? 34.440 30.487 -35.652 1.00 79.94 70 THR A N 1
ATOM 560 C CA . THR A 1 70 ? 34.070 29.334 -34.812 1.00 79.94 70 THR A CA 1
ATOM 561 C C . THR A 1 70 ? 32.677 28.841 -35.202 1.00 79.94 70 THR A C 1
ATOM 563 O O . THR A 1 70 ? 31.828 29.653 -35.563 1.00 79.94 70 THR A O 1
ATOM 566 N N . TYR A 1 71 ? 32.436 27.530 -35.153 1.00 84.81 71 TYR A N 1
ATOM 567 C CA . TYR A 1 71 ? 31.104 26.931 -35.230 1.00 84.81 71 TYR A CA 1
ATOM 568 C C . TYR A 1 71 ? 30.679 26.439 -33.851 1.00 84.81 71 TYR A C 1
ATOM 570 O O . TYR A 1 71 ? 31.419 25.682 -33.234 1.00 84.81 71 TYR A O 1
ATOM 578 N N . HIS A 1 72 ? 29.499 26.828 -33.379 1.00 85.06 72 HIS A N 1
ATOM 579 C CA . HIS A 1 72 ? 28.989 26.409 -32.072 1.00 85.06 72 HIS A CA 1
ATOM 580 C C . HIS A 1 72 ? 27.879 25.373 -32.253 1.00 85.06 72 HIS A C 1
ATOM 582 O O . HIS A 1 72 ? 26.834 25.682 -32.821 1.00 85.06 72 HIS A O 1
ATOM 588 N N . LEU A 1 73 ? 28.096 24.143 -31.800 1.00 89.06 73 LEU A N 1
ATOM 589 C CA . LEU A 1 73 ? 27.067 23.110 -31.743 1.00 89.06 73 LEU A CA 1
ATOM 590 C C . LEU A 1 73 ? 26.602 22.992 -30.290 1.00 89.06 73 LEU A C 1
ATOM 592 O O . LEU A 1 73 ? 27.428 22.751 -29.418 1.00 89.06 73 LEU A O 1
ATOM 596 N N . ILE A 1 74 ? 25.304 23.178 -30.050 1.00 87.81 74 ILE A N 1
ATOM 597 C CA . ILE A 1 74 ? 24.663 23.011 -28.738 1.00 87.81 74 ILE A CA 1
ATOM 598 C C . ILE A 1 74 ? 23.600 21.914 -28.855 1.00 87.81 74 ILE A C 1
ATOM 600 O O . ILE A 1 74 ? 22.745 21.966 -29.743 1.00 87.81 74 ILE A O 1
ATOM 604 N N . SER A 1 75 ? 23.696 20.883 -28.022 1.00 87.50 75 SER A N 1
ATOM 605 C CA . SER A 1 75 ? 22.936 19.628 -28.118 1.00 87.50 75 SER A CA 1
ATOM 606 C C . SER A 1 75 ? 23.007 18.894 -26.772 1.00 87.50 75 SER A C 1
ATOM 608 O O . SER A 1 75 ? 23.873 19.223 -25.966 1.00 87.50 75 SER A O 1
ATOM 610 N N . HIS A 1 76 ? 22.148 17.901 -26.523 1.00 82.75 76 HIS A N 1
ATOM 611 C CA . HIS A 1 76 ? 22.393 16.993 -25.396 1.00 82.75 76 HIS A CA 1
ATOM 612 C C . HIS A 1 76 ? 23.605 16.108 -25.692 1.00 82.75 76 HIS A C 1
ATOM 614 O O . HIS A 1 76 ? 23.789 15.676 -26.836 1.00 82.75 76 HIS A O 1
ATOM 620 N N . GLY A 1 77 ? 24.432 15.849 -24.682 1.00 82.38 77 GLY A N 1
ATOM 621 C CA . GLY A 1 77 ? 25.679 15.100 -24.827 1.00 82.38 77 GLY A CA 1
ATOM 622 C C . GLY A 1 77 ? 25.717 13.805 -24.022 1.00 82.38 77 GLY A C 1
ATOM 623 O O . GLY A 1 77 ? 24.912 13.583 -23.127 1.00 82.38 77 GLY A O 1
ATOM 624 N N . LYS A 1 78 ? 26.643 12.928 -24.410 1.00 81.31 78 LYS A N 1
ATOM 625 C CA . LYS A 1 78 ? 27.318 11.943 -23.551 1.00 81.31 78 LYS A CA 1
ATOM 626 C C . LYS A 1 78 ? 28.576 11.453 -24.260 1.00 81.31 78 LYS A C 1
ATOM 628 O O . LYS A 1 78 ? 28.739 11.722 -25.450 1.00 81.31 78 LYS A O 1
ATOM 633 N N . SER A 1 79 ? 29.455 10.728 -23.568 1.00 84.06 79 SER A N 1
ATOM 634 C CA . SER A 1 79 ? 30.768 10.291 -24.082 1.00 84.06 79 SER A CA 1
ATOM 635 C C . SER A 1 79 ? 30.748 9.834 -25.559 1.00 84.06 79 SER A C 1
ATOM 637 O O . SER A 1 79 ? 30.249 8.762 -25.914 1.00 84.06 79 SER A O 1
ATOM 639 N N . GLY A 1 80 ? 31.271 10.690 -26.443 1.00 81.25 80 GLY A N 1
ATOM 640 C CA . GLY A 1 80 ? 31.385 10.485 -27.888 1.00 81.25 80 GLY A CA 1
ATOM 641 C C . GLY A 1 80 ? 30.100 10.573 -28.734 1.00 81.25 80 GLY A C 1
ATOM 642 O O . GLY A 1 80 ? 30.158 10.239 -29.926 1.00 81.25 80 GLY A O 1
ATOM 643 N N . LYS A 1 81 ? 28.958 11.009 -28.176 1.00 84.69 81 LYS A N 1
ATOM 644 C CA . LYS A 1 81 ? 27.648 11.099 -28.861 1.00 84.69 81 LYS A CA 1
ATOM 645 C C . LYS A 1 81 ? 26.887 12.405 -28.569 1.00 84.69 81 LYS A C 1
ATOM 647 O O . LYS A 1 81 ? 26.985 12.957 -27.481 1.00 84.69 81 LYS A O 1
ATOM 652 N N . LEU A 1 82 ? 26.079 12.868 -29.530 1.00 85.31 82 LEU A N 1
ATOM 653 C CA . LEU A 1 82 ? 25.254 14.089 -29.416 1.00 85.31 82 LEU A CA 1
ATOM 654 C C . LEU A 1 82 ? 23.820 13.856 -29.909 1.00 85.31 82 LEU A C 1
ATOM 656 O O . LEU A 1 82 ? 23.637 13.252 -30.969 1.00 85.31 82 LEU A O 1
ATOM 660 N N . LEU A 1 83 ? 22.808 14.365 -29.199 1.00 78.25 83 LEU A N 1
ATOM 661 C CA . LEU A 1 83 ? 21.401 14.283 -29.611 1.00 78.25 83 LEU A CA 1
ATOM 662 C C . LEU A 1 83 ? 21.075 15.360 -30.659 1.00 78.25 83 LEU A C 1
ATOM 664 O O . LEU A 1 83 ? 20.779 16.512 -30.334 1.00 78.25 83 LEU A O 1
ATOM 668 N N . ILE A 1 84 ? 21.124 14.981 -31.935 1.00 81.81 84 ILE A N 1
ATOM 669 C CA . ILE A 1 84 ? 20.979 15.888 -33.076 1.00 81.81 84 ILE A CA 1
ATOM 670 C C . ILE A 1 84 ? 19.736 15.510 -33.895 1.00 81.81 84 ILE A C 1
ATOM 672 O O . ILE A 1 84 ? 19.654 14.448 -34.509 1.00 81.81 84 ILE A O 1
ATOM 676 N N . ASN A 1 85 ? 18.771 16.426 -33.938 1.00 74.44 85 ASN A N 1
ATOM 677 C CA . ASN A 1 85 ? 17.405 16.280 -34.446 1.00 74.44 85 ASN A CA 1
ATOM 678 C C . ASN A 1 85 ? 16.640 15.111 -33.797 1.00 74.44 85 ASN A C 1
ATOM 680 O O . ASN A 1 85 ? 15.860 14.438 -34.470 1.00 74.44 85 ASN A O 1
ATOM 684 N N . GLY A 1 86 ? 16.861 14.878 -32.497 1.00 59.19 86 GLY A N 1
ATOM 685 C CA . GLY A 1 86 ? 16.263 13.760 -31.757 1.00 59.19 86 GLY A CA 1
ATOM 686 C C . GLY A 1 86 ? 16.896 12.394 -32.052 1.00 59.19 86 GLY A C 1
ATOM 687 O O . GLY A 1 86 ? 16.203 11.385 -31.998 1.00 59.19 86 GLY A O 1
ATOM 688 N N . LYS A 1 87 ? 18.187 12.344 -32.414 1.00 67.88 87 LYS A N 1
ATOM 689 C CA . LYS A 1 87 ? 18.947 11.093 -32.592 1.00 67.88 87 LYS A CA 1
ATOM 690 C C . LYS A 1 87 ? 20.346 11.208 -32.003 1.00 67.88 87 LYS A C 1
ATOM 692 O O . LYS A 1 87 ? 21.040 12.178 -32.293 1.00 67.88 87 LYS A O 1
ATOM 697 N N . TRP A 1 88 ? 20.775 10.209 -31.236 1.00 77.44 88 TRP A N 1
ATOM 698 C CA . TRP A 1 88 ? 22.128 10.129 -30.676 1.00 77.44 88 TRP A CA 1
ATOM 699 C C . TRP A 1 88 ? 23.157 9.776 -31.758 1.00 77.44 88 TRP A C 1
ATOM 701 O O . TRP A 1 88 ? 23.407 8.604 -32.032 1.00 77.44 88 TRP A O 1
ATOM 711 N N . LEU A 1 89 ? 23.755 10.795 -32.377 1.00 82.19 89 LEU A N 1
ATOM 712 C CA . LEU A 1 89 ? 24.755 10.635 -33.432 1.00 82.19 89 LEU A CA 1
ATOM 713 C C . LEU A 1 89 ? 26.147 10.386 -32.844 1.00 82.19 89 LEU A C 1
ATOM 715 O O . LEU A 1 89 ? 26.567 11.088 -31.925 1.00 82.19 89 LEU A O 1
ATOM 719 N N . ASN A 1 90 ? 26.890 9.434 -33.411 1.00 82.31 90 ASN A N 1
ATOM 720 C CA . ASN A 1 90 ? 28.296 9.179 -33.066 1.00 82.31 90 ASN A CA 1
ATOM 721 C C . ASN A 1 90 ? 29.270 10.072 -33.866 1.00 82.31 90 ASN A C 1
ATOM 723 O O . ASN A 1 90 ? 28.884 10.714 -34.842 1.00 82.31 90 ASN A O 1
ATOM 727 N N . ALA A 1 91 ? 30.559 10.083 -33.507 1.00 84.62 91 ALA A N 1
ATOM 728 C CA . ALA A 1 91 ? 31.589 10.932 -34.131 1.00 84.62 91 ALA A CA 1
ATOM 729 C C . ALA A 1 91 ? 31.617 10.916 -35.681 1.00 84.62 91 ALA A C 1
ATOM 731 O O . ALA A 1 91 ? 31.857 11.954 -36.308 1.00 84.62 91 ALA A O 1
ATOM 732 N N . LYS A 1 92 ? 31.333 9.774 -36.325 1.00 87.44 92 LYS A N 1
ATOM 733 C CA . LYS A 1 92 ? 31.271 9.642 -37.795 1.00 87.44 92 LYS A CA 1
ATOM 734 C C . LYS A 1 92 ? 30.023 10.314 -38.376 1.00 87.44 92 LYS A C 1
ATOM 736 O O . LYS A 1 92 ? 30.106 10.993 -39.397 1.00 87.44 92 LYS A O 1
ATOM 741 N N . GLU A 1 93 ? 28.884 10.179 -37.709 1.00 87.12 93 GLU A N 1
ATOM 742 C CA . GLU A 1 93 ? 27.613 10.798 -38.104 1.00 87.12 93 GLU A CA 1
ATOM 743 C C . GLU A 1 93 ? 27.607 12.306 -37.830 1.00 87.12 93 GLU A C 1
ATOM 745 O O . GLU A 1 93 ? 27.192 13.081 -38.692 1.00 87.12 93 GLU A O 1
ATOM 750 N N . ILE A 1 94 ? 28.165 12.735 -36.691 1.00 90.44 94 ILE A N 1
ATOM 751 C CA . ILE A 1 94 ? 28.441 14.144 -36.374 1.00 90.44 94 ILE A CA 1
ATOM 752 C C . ILE A 1 94 ? 29.352 14.744 -37.459 1.00 90.44 94 ILE A C 1
ATOM 754 O O . ILE A 1 94 ? 29.063 15.822 -37.979 1.00 90.44 94 ILE A O 1
ATOM 758 N N . THR A 1 95 ? 30.397 14.023 -37.887 1.00 88.38 95 THR A N 1
ATOM 759 C CA . THR A 1 95 ? 31.259 14.439 -39.009 1.00 88.38 95 THR A CA 1
ATOM 760 C C . THR A 1 95 ? 30.459 14.625 -40.302 1.00 88.38 95 THR A C 1
ATOM 762 O O . THR A 1 95 ? 30.622 15.644 -40.976 1.00 88.38 95 THR A O 1
ATOM 765 N N . SER A 1 96 ? 29.567 13.694 -40.660 1.00 86.62 96 SER A N 1
ATOM 766 C CA . SER A 1 96 ? 28.705 13.827 -41.847 1.00 86.62 96 SER A CA 1
ATOM 767 C C . SER A 1 96 ? 27.733 15.011 -41.740 1.00 86.62 96 SER A C 1
ATOM 769 O O . SER A 1 96 ? 27.604 15.793 -42.685 1.00 86.62 96 SER A O 1
ATOM 771 N N . PHE A 1 97 ? 27.101 15.192 -40.578 1.00 86.19 97 PHE A N 1
ATOM 772 C CA . PHE A 1 97 ? 26.190 16.299 -40.277 1.00 86.19 97 PHE A CA 1
ATOM 773 C C . PHE A 1 97 ? 26.882 17.669 -40.371 1.00 86.19 97 PHE A C 1
ATOM 775 O O . PHE A 1 97 ? 26.315 18.619 -40.926 1.00 86.19 97 PHE A O 1
ATOM 782 N N . LEU A 1 98 ? 28.112 17.767 -39.859 1.00 85.94 98 LEU A N 1
ATOM 783 C CA . LEU A 1 98 ? 28.918 18.986 -39.870 1.00 85.94 98 LEU A CA 1
ATOM 784 C C . LEU A 1 98 ? 29.554 19.270 -41.231 1.00 85.94 98 LEU A C 1
ATOM 786 O O . LEU A 1 98 ? 29.569 20.427 -41.641 1.00 85.94 98 LEU A O 1
ATOM 790 N N . SER A 1 99 ? 30.018 18.257 -41.968 1.00 80.12 99 SER A N 1
ATOM 791 C CA . SER A 1 99 ? 30.697 18.445 -43.265 1.00 80.12 99 SER A CA 1
ATOM 792 C C . SER A 1 99 ? 29.854 19.266 -44.246 1.00 80.12 99 SER A C 1
ATOM 794 O O . SER A 1 99 ? 30.343 20.232 -44.832 1.00 80.12 99 SER A O 1
ATOM 796 N N . VAL A 1 100 ? 28.556 18.957 -44.352 1.00 71.69 100 VAL A N 1
ATOM 797 C CA . VAL A 1 100 ? 27.605 19.684 -45.216 1.00 71.69 100 VAL A CA 1
ATOM 798 C C . VAL A 1 100 ? 27.405 21.140 -44.766 1.00 71.69 100 VAL A C 1
ATOM 800 O O . VAL A 1 100 ? 27.135 22.012 -45.590 1.00 71.69 100 VAL A O 1
ATOM 803 N N . ARG A 1 101 ? 27.550 21.439 -43.472 1.00 73.31 101 ARG A N 1
ATOM 804 C CA . ARG A 1 101 ? 27.370 22.790 -42.914 1.00 73.31 101 ARG A CA 1
ATOM 805 C C . ARG A 1 101 ? 28.650 23.620 -43.046 1.00 73.31 101 ARG A C 1
ATOM 807 O O . ARG A 1 101 ? 28.599 24.736 -43.555 1.00 73.31 101 ARG A O 1
ATOM 814 N N . ILE A 1 102 ? 29.793 23.036 -42.687 1.00 73.75 102 ILE A N 1
ATOM 815 C CA . ILE A 1 102 ? 31.107 23.691 -42.635 1.00 73.75 102 ILE A CA 1
ATOM 816 C C . ILE A 1 102 ? 31.683 23.952 -44.038 1.00 73.75 102 ILE A C 1
ATOM 818 O O . ILE A 1 102 ? 32.229 25.031 -44.285 1.00 73.75 102 ILE A O 1
ATOM 822 N N . GLN A 1 103 ? 31.512 23.032 -44.996 1.00 62.69 103 GLN A N 1
ATOM 823 C CA . GLN A 1 103 ? 32.012 23.233 -46.367 1.00 62.69 103 GLN A CA 1
ATOM 824 C C . GLN A 1 103 ? 31.224 24.304 -47.143 1.00 62.69 103 GLN A C 1
ATOM 826 O O . GLN A 1 103 ? 31.799 25.021 -47.963 1.00 62.69 103 GLN A O 1
ATOM 831 N N . ASN A 1 104 ? 29.928 24.481 -46.855 1.00 56.69 104 ASN A N 1
ATOM 832 C CA . ASN A 1 104 ? 29.122 25.539 -47.477 1.00 56.69 104 ASN A CA 1
ATOM 833 C C . ASN A 1 104 ? 29.535 26.956 -47.013 1.00 56.69 104 ASN A C 1
ATOM 835 O O . ASN A 1 104 ? 29.400 27.921 -47.769 1.00 56.69 104 ASN A O 1
ATOM 839 N N . SER A 1 105 ? 30.122 27.096 -45.820 1.00 59.66 105 SER A N 1
ATOM 840 C CA . SER A 1 105 ? 30.639 28.359 -45.258 1.00 59.66 105 SER A CA 1
ATOM 841 C C . SER A 1 105 ? 32.067 28.734 -45.711 1.00 59.66 105 SER A C 1
ATOM 843 O O . SER A 1 105 ? 32.906 29.118 -44.895 1.00 59.66 105 SER A O 1
ATOM 845 N N . LYS A 1 106 ? 32.340 28.627 -47.023 1.00 52.38 106 LYS A N 1
ATOM 846 C CA . LYS A 1 106 ? 33.508 29.166 -47.772 1.00 52.38 106 LYS A CA 1
ATOM 847 C C . LYS A 1 106 ? 34.768 29.504 -46.939 1.00 52.38 106 LYS A C 1
ATOM 849 O O . LYS A 1 106 ? 35.168 30.666 -46.864 1.00 52.38 106 LYS A O 1
ATOM 854 N N . ASN A 1 107 ? 35.419 28.492 -46.366 1.00 54.16 107 ASN A N 1
ATOM 855 C CA . ASN A 1 107 ? 36.704 28.590 -45.649 1.00 54.16 107 ASN A CA 1
ATOM 856 C C . ASN A 1 107 ? 36.763 29.613 -44.486 1.00 54.16 107 ASN A C 1
ATOM 858 O O . ASN A 1 107 ? 37.851 30.093 -44.156 1.00 54.16 107 ASN A O 1
ATOM 862 N N . GLN A 1 108 ? 35.632 29.966 -43.862 1.00 66.75 108 GLN A N 1
ATOM 863 C CA . GLN A 1 108 ? 35.622 30.879 -42.706 1.00 66.75 108 GLN A CA 1
ATOM 864 C C . GLN A 1 108 ? 35.738 30.148 -41.362 1.00 66.75 108 GLN A C 1
ATOM 866 O O . GLN A 1 108 ? 36.491 30.595 -40.498 1.00 66.75 108 GLN A O 1
ATOM 871 N N . ILE A 1 109 ? 35.061 29.007 -41.203 1.00 77.94 109 ILE A N 1
ATOM 872 C CA . ILE A 1 109 ? 35.137 28.185 -39.986 1.00 77.94 109 ILE A CA 1
ATOM 873 C C . ILE A 1 109 ? 36.505 27.492 -39.911 1.00 77.94 109 ILE A C 1
ATOM 875 O O . ILE A 1 109 ? 36.925 26.826 -40.856 1.00 77.94 109 ILE A O 1
ATOM 879 N N . LYS A 1 110 ? 37.181 27.643 -38.769 1.00 80.12 110 LYS A N 1
ATOM 880 C CA . LYS A 1 110 ? 38.467 27.002 -38.432 1.00 80.12 110 LYS A CA 1
ATOM 881 C C . LYS A 1 110 ? 38.429 26.235 -37.110 1.00 80.12 110 LYS A C 1
ATOM 883 O O . LYS A 1 110 ? 39.365 25.493 -36.820 1.00 80.12 110 LYS A O 1
ATOM 888 N N . HIS A 1 111 ? 37.368 26.428 -36.329 1.00 85.12 111 HIS A N 1
ATOM 889 C CA . HIS A 1 111 ? 37.184 25.858 -35.004 1.00 85.12 111 HIS A CA 1
ATOM 890 C C . HIS A 1 111 ? 35.727 25.410 -34.814 1.00 85.12 111 HIS A C 1
ATOM 892 O O . HIS A 1 111 ? 34.815 26.051 -35.337 1.00 85.12 111 HIS A O 1
ATOM 898 N N . LEU A 1 112 ? 35.515 24.324 -34.079 1.00 88.38 112 LEU A N 1
ATOM 899 C CA . LEU A 1 112 ? 34.228 23.802 -33.632 1.00 88.38 112 LEU A CA 1
ATOM 900 C C . LEU A 1 112 ? 34.200 23.757 -32.100 1.00 88.38 112 LEU A C 1
ATOM 902 O O . LEU A 1 112 ? 35.104 23.189 -31.494 1.00 88.38 112 LEU A O 1
ATOM 906 N N . ASN A 1 113 ? 33.128 24.268 -31.507 1.00 88.88 113 ASN A N 1
ATOM 907 C CA . ASN A 1 113 ? 32.800 24.104 -30.097 1.00 88.88 113 ASN A CA 1
ATOM 908 C C . ASN A 1 113 ? 31.598 23.161 -29.986 1.00 88.88 113 ASN A C 1
ATOM 910 O O . ASN A 1 113 ? 30.624 23.329 -30.727 1.00 88.88 113 ASN A O 1
ATOM 914 N N . ILE A 1 114 ? 31.660 22.203 -29.066 1.00 91.19 114 ILE A N 1
ATOM 915 C CA . ILE A 1 114 ? 30.595 21.239 -28.777 1.00 91.19 114 ILE A CA 1
ATOM 916 C C . ILE A 1 114 ? 30.153 21.447 -27.330 1.00 91.19 114 ILE A C 1
ATOM 918 O O . ILE A 1 114 ? 30.840 21.027 -26.405 1.00 91.19 114 ILE A O 1
ATOM 922 N N . TYR A 1 115 ? 29.007 22.100 -27.161 1.00 88.19 115 TYR A N 1
ATOM 923 C CA . TYR A 1 115 ? 28.302 22.208 -25.890 1.00 88.19 115 TYR A CA 1
ATOM 924 C C . TYR A 1 115 ? 27.277 21.080 -25.828 1.00 88.19 115 TYR A C 1
ATOM 926 O O . TYR A 1 115 ? 26.375 21.000 -26.668 1.00 88.19 115 TYR A O 1
ATOM 934 N N . GLY A 1 116 ? 27.459 20.199 -24.858 1.00 86.06 116 GLY A N 1
ATOM 935 C CA . GLY A 1 116 ? 26.661 19.004 -24.655 1.00 86.06 116 GLY A CA 1
ATOM 936 C C . GLY A 1 116 ? 27.410 18.122 -23.678 1.00 86.06 116 GLY A C 1
ATOM 937 O O . GLY A 1 116 ? 28.545 17.735 -23.966 1.00 86.06 116 GLY A O 1
ATOM 938 N N . CYS A 1 117 ? 26.772 17.860 -22.541 1.00 85.38 117 CYS A N 1
ATOM 939 C CA . CYS A 1 117 ? 27.393 17.271 -21.365 1.00 85.38 117 CYS A CA 1
ATOM 940 C C . CYS A 1 117 ? 28.217 16.023 -21.690 1.00 85.38 117 CYS A C 1
ATOM 942 O O . CYS A 1 117 ? 27.823 15.170 -22.487 1.00 85.38 117 CYS A O 1
ATOM 944 N N . GLU A 1 118 ? 29.375 15.919 -21.054 1.00 84.44 118 GLU A N 1
ATOM 945 C CA . GLU A 1 118 ? 30.234 14.743 -21.018 1.00 84.44 118 GLU A CA 1
ATOM 946 C C . GLU A 1 118 ? 30.693 14.241 -22.397 1.00 84.44 118 GLU A C 1
ATOM 948 O O . GLU A 1 118 ? 31.212 13.126 -22.509 1.00 84.44 118 GLU A O 1
ATOM 953 N N . PHE A 1 119 ? 30.540 15.033 -23.470 1.00 91.94 119 PHE A N 1
ATOM 954 C CA . PHE A 1 119 ? 30.847 14.588 -24.832 1.00 91.94 119 PHE A CA 1
ATOM 955 C C . PHE A 1 119 ? 32.289 14.093 -24.960 1.00 91.94 119 PHE A C 1
ATOM 957 O O . PHE A 1 119 ? 32.549 13.117 -25.669 1.00 91.94 119 PHE A O 1
ATOM 964 N N . ALA A 1 120 ? 33.224 14.735 -24.259 1.00 89.25 120 ALA A N 1
ATOM 965 C CA . ALA A 1 120 ? 34.625 14.348 -24.238 1.00 89.25 120 ALA A CA 1
ATOM 966 C C . ALA A 1 120 ? 35.041 13.475 -23.036 1.00 89.25 120 ALA A C 1
ATOM 968 O O . ALA A 1 120 ? 36.213 13.105 -22.950 1.00 89.25 120 ALA A O 1
ATOM 969 N N . LYS A 1 121 ? 34.114 13.081 -22.149 1.00 85.44 121 LYS A N 1
ATOM 970 C CA . LYS A 1 121 ? 34.413 12.268 -20.955 1.00 85.44 121 LYS A CA 1
ATOM 971 C C . LYS A 1 121 ? 34.997 10.911 -21.347 1.00 85.44 121 LYS A C 1
ATOM 973 O O . LYS A 1 121 ? 34.494 10.232 -22.248 1.00 85.44 121 LYS A O 1
ATOM 978 N N . GLY A 1 122 ? 36.063 10.504 -20.659 1.00 79.56 122 GLY A N 1
ATOM 979 C CA . GLY A 1 122 ? 36.729 9.210 -20.845 1.00 79.56 122 GLY A CA 1
ATOM 980 C C . GLY A 1 122 ? 37.373 8.968 -22.224 1.00 79.56 122 GLY A C 1
ATOM 981 O O . GLY A 1 122 ? 37.477 9.854 -23.074 1.00 79.56 122 GLY A O 1
ATOM 982 N N . GLU A 1 123 ? 37.819 7.727 -22.439 1.00 76.94 123 GLU A N 1
ATOM 983 C CA . GLU A 1 123 ? 38.537 7.275 -23.647 1.00 76.94 123 GLU A CA 1
ATOM 984 C C . GLU A 1 123 ? 37.713 7.476 -24.936 1.00 76.94 123 GLU A C 1
ATOM 986 O O . GLU A 1 123 ? 38.227 7.923 -25.966 1.00 76.94 123 GLU A O 1
ATOM 991 N N . ASN A 1 124 ? 36.407 7.187 -24.867 1.00 71.75 124 ASN A N 1
ATOM 992 C CA . ASN A 1 124 ? 35.474 7.268 -25.994 1.00 71.75 124 ASN A CA 1
ATOM 993 C C . ASN A 1 124 ? 35.232 8.719 -26.437 1.00 71.75 124 ASN A C 1
ATOM 995 O O . ASN A 1 124 ? 35.284 9.014 -27.634 1.00 71.75 124 ASN A O 1
ATOM 999 N N . GLY A 1 125 ? 35.026 9.634 -25.487 1.00 84.25 125 GLY A N 1
ATOM 1000 C CA . GLY A 1 125 ? 34.849 11.055 -25.768 1.00 84.25 125 GLY A CA 1
ATOM 1001 C C . GLY A 1 125 ? 36.115 11.696 -26.339 1.00 84.25 125 GLY A C 1
ATOM 1002 O O . GLY A 1 125 ? 36.071 12.346 -27.387 1.00 84.25 125 GLY A O 1
ATOM 1003 N N . LYS A 1 126 ? 37.278 11.416 -25.736 1.00 85.62 126 LYS A N 1
ATOM 1004 C CA . LYS A 1 126 ? 38.591 11.878 -26.234 1.00 85.62 126 LYS A CA 1
ATOM 1005 C C . LYS A 1 126 ? 38.881 11.343 -27.642 1.00 85.62 126 LYS A C 1
ATOM 1007 O O . LYS A 1 126 ? 39.327 12.097 -28.511 1.00 85.62 126 LYS A O 1
ATOM 1012 N N . SER A 1 127 ? 38.512 10.092 -27.920 1.00 86.44 127 SER A N 1
ATOM 1013 C CA . SER A 1 127 ? 38.570 9.502 -29.266 1.00 86.44 127 SER A CA 1
ATOM 1014 C C . SER A 1 127 ? 37.626 10.182 -30.266 1.00 86.44 127 SER A C 1
ATOM 1016 O O . SER A 1 127 ? 38.010 10.408 -31.416 1.00 86.44 127 SER A O 1
ATOM 1018 N N . ALA A 1 128 ? 36.411 10.554 -29.850 1.00 87.75 128 ALA A N 1
ATOM 1019 C CA . ALA A 1 128 ? 35.443 11.254 -30.695 1.00 87.75 128 ALA A CA 1
ATOM 1020 C C . ALA A 1 128 ? 35.904 12.673 -31.069 1.00 87.75 128 ALA A C 1
ATOM 1022 O O . ALA A 1 128 ? 35.835 13.047 -32.245 1.00 87.75 128 ALA A O 1
ATOM 1023 N N . VAL A 1 129 ? 36.439 13.437 -30.108 1.00 90.62 129 VAL A N 1
ATOM 1024 C CA . VAL A 1 129 ? 37.038 14.763 -30.348 1.00 90.62 129 VAL A CA 1
ATOM 1025 C C . VAL A 1 129 ? 38.205 14.655 -31.336 1.00 90.62 129 VAL A C 1
ATOM 1027 O O . VAL A 1 129 ? 38.206 15.342 -32.361 1.00 90.62 129 VAL A O 1
ATOM 1030 N N . ALA A 1 130 ? 39.142 13.728 -31.107 1.00 88.94 130 ALA A N 1
ATOM 1031 C CA . ALA A 1 130 ? 40.280 13.506 -32.001 1.00 88.94 130 ALA A CA 1
ATOM 1032 C C . ALA A 1 130 ? 39.855 13.068 -33.419 1.00 88.94 130 ALA A C 1
ATOM 1034 O O . ALA A 1 130 ? 40.429 13.522 -34.416 1.00 88.94 130 ALA A O 1
ATOM 1035 N N . TYR A 1 131 ? 38.820 12.226 -33.534 1.00 91.19 131 TYR A N 1
ATOM 1036 C CA . TYR A 1 131 ? 38.237 11.827 -34.818 1.00 91.19 131 TYR A CA 1
ATOM 1037 C C . TYR A 1 131 ? 37.652 13.030 -35.574 1.00 91.19 131 TYR A C 1
ATOM 1039 O O . TYR A 1 131 ? 37.918 13.196 -36.770 1.00 91.19 131 TYR A O 1
ATOM 1047 N N . LEU A 1 132 ? 36.896 13.891 -34.885 1.00 90.19 132 LEU A N 1
ATOM 1048 C CA . LEU A 1 132 ? 36.293 15.097 -35.461 1.00 90.19 132 LEU A CA 1
ATOM 1049 C C . LEU A 1 132 ? 37.361 16.097 -35.923 1.00 90.19 132 LEU A C 1
ATOM 1051 O O . LEU A 1 132 ? 37.295 16.547 -37.068 1.00 90.19 132 LEU A O 1
ATOM 1055 N N . GLN A 1 133 ? 38.383 16.374 -35.102 1.00 89.94 133 GLN A N 1
ATOM 1056 C CA . GLN A 1 133 ? 39.518 17.230 -35.482 1.00 89.94 133 GLN A CA 1
ATOM 1057 C C . GLN A 1 133 ? 40.189 16.738 -36.767 1.00 89.94 133 GLN A C 1
ATOM 1059 O O . GLN A 1 133 ? 40.365 17.497 -37.724 1.00 89.94 133 GLN A O 1
ATOM 1064 N N . LYS A 1 134 ? 40.531 15.445 -36.803 1.00 88.06 134 LYS A N 1
ATOM 1065 C CA . LYS A 1 134 ? 41.234 14.813 -37.925 1.00 88.06 134 LYS A CA 1
ATOM 1066 C C . LYS A 1 134 ? 40.404 14.789 -39.209 1.00 88.06 134 LYS A C 1
ATOM 1068 O O . LYS A 1 134 ? 40.961 14.983 -40.286 1.00 88.06 134 LYS A O 1
ATOM 1073 N N . THR A 1 135 ? 39.099 14.538 -39.110 1.00 87.19 135 THR A N 1
ATOM 1074 C CA . THR A 1 135 ? 38.248 14.293 -40.290 1.00 87.19 135 THR A CA 1
ATOM 1075 C C . THR A 1 135 ? 37.630 15.575 -40.855 1.00 87.19 135 THR A C 1
ATOM 1077 O O . THR A 1 135 ? 37.419 15.667 -42.062 1.00 87.19 135 THR A O 1
ATOM 1080 N N . LEU A 1 136 ? 37.392 16.589 -40.014 1.00 85.44 136 LEU A N 1
ATOM 1081 C CA . LEU A 1 136 ? 36.931 17.917 -40.443 1.00 85.44 136 LEU A CA 1
ATOM 1082 C C . LEU A 1 136 ? 38.085 18.904 -40.718 1.00 85.44 136 LEU A C 1
ATOM 1084 O O . LEU A 1 136 ? 37.846 19.946 -41.325 1.00 85.44 136 LEU A O 1
ATOM 1088 N N . ASN A 1 137 ? 39.320 18.581 -40.308 1.00 86.88 137 ASN A N 1
ATOM 1089 C CA . ASN A 1 137 ? 40.524 19.415 -40.457 1.00 86.88 137 ASN A CA 1
ATOM 1090 C C . ASN A 1 137 ? 40.363 20.827 -39.843 1.00 86.88 137 ASN A C 1
ATOM 1092 O O . ASN A 1 137 ? 40.674 21.848 -40.462 1.00 86.88 137 ASN A O 1
ATOM 1096 N N . ILE A 1 138 ? 39.858 20.861 -38.608 1.00 85.69 138 ILE A N 1
ATOM 1097 C CA . ILE A 1 138 ? 39.634 22.051 -37.768 1.00 85.69 138 ILE A CA 1
ATOM 1098 C C . ILE A 1 138 ? 40.005 21.730 -36.314 1.00 85.69 138 ILE A C 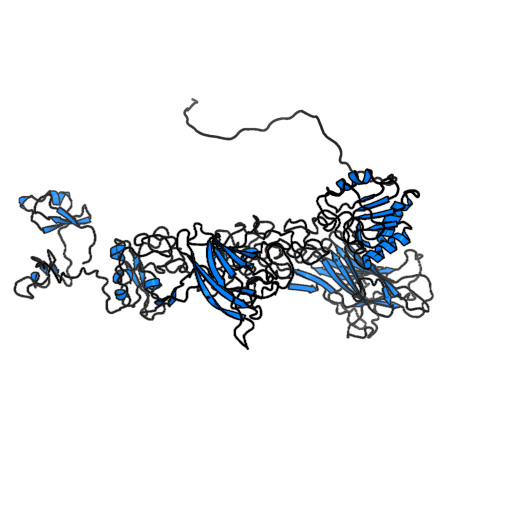1
ATOM 1100 O O . ILE A 1 138 ? 40.039 20.561 -35.927 1.00 85.69 138 ILE A O 1
ATOM 1104 N N . SER A 1 139 ? 40.253 22.744 -35.480 1.00 87.94 139 SER A N 1
ATOM 1105 C CA . SER A 1 139 ? 40.321 22.523 -34.029 1.00 87.94 139 SER A CA 1
ATOM 1106 C C . SER A 1 139 ? 38.922 22.241 -33.474 1.00 87.94 139 SER A C 1
ATOM 1108 O O . SER A 1 139 ? 37.948 22.862 -33.897 1.00 87.94 139 SER A O 1
ATOM 1110 N N . VAL A 1 140 ? 38.812 21.343 -32.500 1.00 90.62 140 VAL A N 1
ATOM 1111 C CA . VAL A 1 140 ? 37.564 21.044 -31.786 1.00 90.62 140 VAL A CA 1
ATOM 1112 C C . VAL A 1 140 ? 37.814 21.275 -30.303 1.00 90.62 140 VAL A C 1
ATOM 1114 O O . VAL A 1 140 ? 38.897 20.935 -29.828 1.00 90.62 140 VAL A O 1
ATOM 1117 N N . SER A 1 141 ? 36.829 21.844 -29.616 1.00 90.56 141 SER A N 1
ATOM 1118 C CA . SER A 1 141 ? 36.742 21.864 -28.156 1.00 90.56 141 SER A CA 1
ATOM 1119 C C . SER A 1 141 ? 35.374 21.346 -27.725 1.00 90.56 141 SER A C 1
ATOM 1121 O O . SER A 1 141 ? 34.371 21.649 -28.377 1.00 90.56 141 SER A O 1
ATOM 1123 N N . ALA A 1 142 ? 35.338 20.558 -26.660 1.00 91.81 142 ALA A N 1
ATOM 1124 C CA . ALA A 1 142 ? 34.135 19.951 -26.098 1.00 91.81 142 ALA A CA 1
ATOM 1125 C C . ALA A 1 142 ? 34.252 19.864 -24.570 1.00 91.81 142 ALA A C 1
ATOM 1127 O O . ALA A 1 142 ? 35.379 19.774 -24.077 1.00 91.81 142 ALA A O 1
ATOM 1128 N N . SER A 1 143 ? 33.124 19.867 -23.853 1.00 89.25 143 SER A N 1
ATOM 1129 C CA . SER A 1 143 ? 33.132 19.645 -22.400 1.00 89.25 143 SER A CA 1
ATOM 1130 C C . SER A 1 143 ? 33.293 18.153 -22.068 1.00 89.25 143 SER A C 1
ATOM 1132 O O . SER A 1 143 ? 32.870 17.286 -22.853 1.00 89.25 143 SER A O 1
ATOM 1134 N N . ASP A 1 144 ? 33.987 17.845 -20.967 1.00 85.94 144 ASP A N 1
ATOM 1135 C CA . ASP A 1 144 ? 34.153 16.480 -20.435 1.00 85.94 144 ASP A CA 1
ATOM 1136 C C . ASP A 1 144 ? 33.368 16.192 -19.134 1.00 85.94 144 ASP A C 1
ATOM 1138 O O . ASP A 1 144 ? 33.482 15.100 -18.575 1.00 85.94 144 ASP A O 1
ATOM 1142 N N . ASP A 1 145 ? 32.458 17.110 -18.779 1.00 77.31 145 ASP A N 1
ATOM 1143 C CA . ASP A 1 145 ? 31.614 17.181 -17.573 1.00 77.31 145 ASP A CA 1
ATOM 1144 C C . ASP A 1 145 ? 30.169 17.693 -17.857 1.00 77.31 145 ASP A C 1
ATOM 1146 O O . ASP A 1 145 ? 29.703 17.680 -18.998 1.00 77.31 145 ASP A O 1
ATOM 1150 N N . ILE A 1 146 ? 29.411 18.124 -16.838 1.00 77.94 146 ILE A N 1
ATOM 1151 C CA . ILE A 1 146 ? 28.051 18.664 -17.025 1.00 77.94 146 ILE A CA 1
ATOM 1152 C C . ILE A 1 146 ? 28.115 20.098 -17.574 1.00 77.94 146 ILE A C 1
ATOM 1154 O O . ILE A 1 146 ? 28.621 21.015 -16.934 1.00 77.94 146 ILE A O 1
ATOM 1158 N N . THR A 1 147 ? 27.511 20.327 -18.741 1.00 80.81 147 THR A N 1
ATOM 1159 C CA . THR A 1 147 ? 27.359 21.669 -19.316 1.00 80.81 147 THR A CA 1
ATOM 1160 C C . THR A 1 147 ? 26.025 22.309 -18.888 1.00 80.81 147 THR A C 1
ATOM 1162 O O . THR A 1 147 ? 24.957 21.763 -19.181 1.00 80.81 147 THR A O 1
ATOM 1165 N N . GLY A 1 148 ? 26.051 23.503 -18.290 1.00 77.06 148 GLY A N 1
ATOM 1166 C CA . GLY A 1 148 ? 24.870 24.344 -18.039 1.00 77.06 148 GLY A CA 1
ATOM 1167 C C . GLY A 1 148 ? 24.660 24.753 -16.577 1.00 77.06 148 GLY A C 1
ATOM 1168 O O . GLY A 1 148 ? 25.608 25.147 -15.911 1.00 77.06 148 GLY A O 1
ATOM 1169 N N . LYS A 1 149 ? 23.403 24.740 -16.105 1.00 68.69 149 LYS A N 1
ATOM 1170 C CA . LYS A 1 149 ? 23.001 25.162 -14.742 1.00 68.69 149 LYS A CA 1
ATOM 1171 C C . LYS A 1 149 ? 23.749 24.405 -13.640 1.00 68.69 149 LYS A C 1
ATOM 1173 O O . LYS A 1 149 ? 24.180 25.020 -12.672 1.00 68.69 149 LYS A O 1
ATOM 1178 N N . ASP A 1 150 ? 23.866 23.091 -13.801 1.00 66.31 150 ASP A N 1
ATOM 1179 C CA . ASP A 1 150 ? 24.308 22.151 -12.761 1.00 66.31 150 ASP A CA 1
ATOM 1180 C C . ASP A 1 150 ? 25.775 21.705 -12.980 1.00 66.31 150 ASP A C 1
ATOM 1182 O O . ASP A 1 150 ? 26.191 20.620 -12.587 1.00 66.31 150 ASP A O 1
ATOM 1186 N N . GLY A 1 151 ? 26.551 22.558 -13.656 1.00 73.75 151 GLY A N 1
ATOM 1187 C CA . GLY A 1 151 ? 27.959 22.385 -14.011 1.00 73.75 151 GLY A CA 1
ATOM 1188 C C . GLY A 1 151 ? 28.513 23.717 -14.526 1.00 73.75 151 GLY A C 1
ATOM 1189 O O . GLY A 1 151 ? 28.288 24.740 -13.874 1.00 73.75 151 GLY A O 1
ATOM 1190 N N . ASP A 1 152 ? 29.200 23.761 -15.677 1.00 79.44 152 ASP A N 1
ATOM 1191 C CA . ASP A 1 152 ? 29.659 25.045 -16.241 1.00 79.44 152 ASP A CA 1
ATOM 1192 C C . ASP A 1 152 ? 29.524 25.212 -17.781 1.00 79.44 152 ASP A C 1
ATOM 1194 O O . ASP A 1 152 ? 28.640 24.636 -18.419 1.00 79.44 152 ASP A O 1
ATOM 1198 N N . TRP A 1 153 ? 30.295 26.135 -18.372 1.00 82.31 153 TRP A N 1
ATOM 1199 C CA . TRP A 1 153 ? 30.295 26.489 -19.803 1.00 82.31 153 TRP A CA 1
ATOM 1200 C C . TRP A 1 153 ? 31.711 26.553 -20.414 1.00 82.31 153 TRP A C 1
ATOM 1202 O O . TRP A 1 153 ? 31.931 27.215 -21.442 1.00 82.31 153 TRP A O 1
ATOM 1212 N N . ILE A 1 154 ? 32.677 25.909 -19.762 1.00 83.19 154 ILE A N 1
ATOM 1213 C CA . ILE A 1 154 ? 34.044 25.684 -20.227 1.00 83.19 154 ILE A CA 1
ATOM 1214 C C . ILE A 1 154 ? 34.012 24.508 -21.234 1.00 83.19 154 ILE A C 1
ATOM 1216 O O . ILE A 1 154 ? 32.949 24.003 -21.603 1.00 83.19 154 ILE A O 1
ATOM 1220 N N . LEU A 1 155 ? 35.155 24.217 -21.856 1.00 86.44 155 LEU A N 1
ATOM 1221 C CA . LEU A 1 155 ? 35.347 23.100 -22.781 1.00 86.44 155 LEU A CA 1
ATOM 1222 C C . LEU A 1 155 ? 36.759 22.535 -22.557 1.00 86.44 155 LEU A C 1
ATOM 1224 O O . LEU A 1 155 ? 37.746 23.095 -23.047 1.00 86.44 155 LEU A O 1
ATOM 1228 N N . GLU A 1 156 ? 36.866 21.458 -21.794 1.00 86.12 156 GLU A N 1
ATOM 1229 C CA . GLU A 1 156 ? 38.103 20.981 -21.156 1.00 86.12 156 GLU A CA 1
ATOM 1230 C C . GLU A 1 156 ? 38.964 20.244 -22.184 1.00 86.12 156 GLU A C 1
ATOM 1232 O O . GLU A 1 156 ? 40.190 20.388 -22.236 1.00 86.12 156 GLU A O 1
ATOM 1237 N N . ALA A 1 157 ? 38.307 19.495 -23.070 1.00 82.31 157 ALA A N 1
ATOM 1238 C CA . ALA A 1 157 ? 38.946 18.713 -24.110 1.00 82.31 157 ALA A CA 1
ATOM 1239 C C . ALA A 1 157 ? 39.088 19.520 -25.406 1.00 82.31 157 ALA A C 1
ATOM 1241 O O . ALA A 1 157 ? 38.173 19.577 -26.231 1.00 82.31 157 ALA A O 1
ATOM 1242 N N . GLY A 1 158 ? 40.273 20.096 -25.624 1.00 80.38 158 GLY A N 1
ATOM 1243 C CA . GLY A 1 158 ? 40.639 20.752 -26.881 1.00 80.38 158 GLY A CA 1
ATOM 1244 C C . GLY A 1 158 ? 41.525 21.974 -26.666 1.00 80.38 158 GLY A C 1
ATOM 1245 O O . GLY A 1 158 ? 42.607 21.881 -26.091 1.00 80.38 158 GLY A O 1
ATOM 1246 N N . VAL A 1 159 ? 41.066 23.125 -27.155 1.00 68.56 159 VAL A N 1
ATOM 1247 C CA . VAL A 1 159 ? 41.587 24.451 -26.787 1.00 68.56 159 VAL A CA 1
ATOM 1248 C C . VAL A 1 159 ? 40.510 25.185 -25.988 1.00 68.56 159 VAL A C 1
ATOM 1250 O O . VAL A 1 159 ? 39.481 25.563 -26.546 1.00 68.56 159 VAL A O 1
ATOM 1253 N N . SER A 1 160 ? 40.708 25.330 -24.678 1.00 59.22 160 SER A N 1
ATOM 1254 C CA . SER A 1 160 ? 39.646 25.736 -23.749 1.00 59.22 160 SER A CA 1
ATOM 1255 C C . SER A 1 160 ? 38.980 27.057 -24.146 1.00 59.22 160 SER A C 1
ATOM 1257 O O . SER A 1 160 ? 39.660 28.060 -24.377 1.00 59.22 160 SER A O 1
ATOM 1259 N N . PHE A 1 161 ? 37.647 27.043 -24.266 1.00 64.25 161 PHE A N 1
ATOM 1260 C CA . PHE A 1 161 ? 36.870 28.149 -24.831 1.00 64.25 161 PHE A CA 1
ATOM 1261 C C . PHE A 1 161 ? 35.532 28.341 -24.101 1.00 64.25 161 PHE A C 1
ATOM 1263 O O . PHE A 1 161 ? 34.577 27.594 -24.301 1.00 64.25 161 PHE A O 1
ATOM 1270 N N . GLU A 1 162 ? 35.456 29.426 -23.338 1.00 61.56 162 GLU A N 1
ATOM 1271 C CA . GLU A 1 162 ? 34.276 29.922 -22.620 1.00 61.56 162 GLU A CA 1
ATOM 1272 C C . GLU A 1 162 ? 33.441 30.868 -23.518 1.00 61.56 162 GLU A C 1
ATOM 1274 O O . GLU A 1 162 ? 34.005 31.737 -24.193 1.00 61.56 162 GLU A O 1
ATOM 1279 N N . ILE A 1 163 ? 32.101 30.778 -23.498 1.00 62.25 163 ILE A N 1
ATOM 1280 C CA . ILE A 1 163 ? 31.224 31.850 -24.023 1.00 62.25 163 ILE A CA 1
ATOM 1281 C C . ILE A 1 163 ? 30.630 32.629 -22.852 1.00 62.25 163 ILE A C 1
ATOM 1283 O O . ILE A 1 163 ? 29.694 32.183 -22.192 1.00 62.25 163 ILE A O 1
ATOM 1287 N N . LYS A 1 164 ? 31.130 33.849 -22.655 1.00 58.28 164 LYS A N 1
ATOM 1288 C CA . LYS A 1 164 ? 30.599 34.791 -21.662 1.00 58.28 164 LYS A CA 1
ATOM 1289 C C . LYS A 1 164 ? 29.170 35.203 -22.024 1.00 58.28 164 LYS A C 1
ATOM 1291 O O . LYS A 1 164 ? 28.915 35.586 -23.167 1.00 58.28 164 LYS A O 1
ATOM 1296 N N . GLY A 1 165 ? 28.258 35.168 -21.057 1.00 57.59 165 GLY A N 1
ATOM 1297 C CA . GLY A 1 165 ? 26.835 35.456 -21.231 1.00 57.59 165 GLY A CA 1
ATOM 1298 C C . GLY A 1 165 ? 25.932 34.218 -21.291 1.00 57.59 165 GLY A C 1
ATOM 1299 O O . GLY A 1 165 ? 24.720 34.393 -21.421 1.00 57.59 165 GLY A O 1
ATOM 1300 N N . MET A 1 166 ? 26.477 32.993 -21.222 1.00 65.38 166 MET A N 1
ATOM 1301 C CA . MET A 1 166 ? 25.674 31.759 -21.144 1.00 65.38 166 MET A CA 1
ATOM 1302 C C . MET A 1 166 ? 25.273 31.389 -19.706 1.00 65.38 166 MET A C 1
ATOM 1304 O O . MET A 1 166 ? 24.321 30.633 -19.528 1.00 65.38 166 MET A O 1
ATOM 1308 N N . GLU A 1 167 ? 25.859 32.032 -18.687 1.00 63.00 167 GLU A N 1
ATOM 1309 C CA . GLU A 1 167 ? 25.551 31.874 -17.249 1.00 63.00 167 GLU A CA 1
ATOM 1310 C C . GLU A 1 167 ? 24.122 32.295 -16.822 1.00 63.00 167 GLU A C 1
ATOM 1312 O O . GLU A 1 167 ? 23.829 32.450 -15.641 1.00 63.00 167 GLU A O 1
ATOM 1317 N N . LYS A 1 168 ? 23.224 32.525 -17.788 1.00 58.88 168 LYS A N 1
ATOM 1318 C CA . LYS A 1 168 ? 21.820 32.935 -17.602 1.00 58.88 168 LYS A CA 1
ATOM 1319 C C . LYS A 1 168 ? 20.821 31.956 -18.222 1.00 58.88 168 LYS A C 1
ATOM 1321 O O . LYS A 1 168 ? 19.638 32.273 -18.334 1.00 58.88 168 LYS A O 1
ATOM 1326 N N . TYR A 1 169 ? 21.299 30.807 -18.690 1.00 65.06 169 TYR A N 1
ATOM 1327 C CA . TYR A 1 169 ? 20.467 29.705 -19.154 1.00 65.06 169 TYR A CA 1
ATOM 1328 C C . TYR A 1 169 ? 20.127 28.799 -17.963 1.00 65.06 169 TYR A C 1
ATOM 1330 O O . TYR A 1 169 ? 21.018 28.374 -17.238 1.00 65.06 169 TYR A O 1
ATOM 1338 N N . ALA A 1 170 ? 18.835 28.550 -17.743 1.00 57.38 170 ALA A N 1
ATOM 1339 C CA . ALA A 1 170 ? 18.305 28.017 -16.484 1.00 57.38 170 ALA A CA 1
ATOM 1340 C C . ALA A 1 170 ? 18.238 26.476 -16.401 1.00 57.38 170 ALA A C 1
ATOM 1342 O O . ALA A 1 170 ? 17.526 25.950 -15.554 1.00 57.38 170 ALA A O 1
ATOM 1343 N N . TYR A 1 171 ? 18.947 25.760 -17.276 1.00 67.12 171 TYR A N 1
ATOM 1344 C CA . TYR A 1 171 ? 18.909 24.295 -17.379 1.00 67.12 171 TYR A CA 1
ATOM 1345 C C . TYR A 1 171 ? 20.319 23.744 -17.651 1.00 67.12 171 TYR A C 1
ATOM 1347 O O . TYR A 1 171 ? 21.220 24.495 -18.037 1.00 67.12 171 TYR A O 1
ATOM 1355 N N . ASN A 1 172 ? 20.530 22.439 -17.497 1.00 72.12 172 ASN A N 1
ATOM 1356 C CA . ASN A 1 172 ? 21.702 21.752 -18.054 1.00 72.12 172 ASN A CA 1
ATOM 1357 C C . ASN A 1 172 ? 21.473 21.347 -19.532 1.00 72.12 172 ASN A C 1
ATOM 1359 O O . ASN A 1 172 ? 20.439 21.661 -20.134 1.00 72.12 172 ASN A O 1
ATOM 1363 N N . LEU A 1 173 ? 22.466 20.694 -20.144 1.00 78.56 173 LEU A N 1
ATOM 1364 C CA . LEU A 1 173 ? 22.375 20.054 -21.465 1.00 78.56 173 LEU A CA 1
ATOM 1365 C C . LEU A 1 173 ? 22.330 18.515 -21.362 1.00 78.56 173 LEU A C 1
ATOM 1367 O O . LEU A 1 173 ? 22.750 17.827 -22.291 1.00 78.56 173 LEU A O 1
ATOM 1371 N N . GLN A 1 174 ? 21.845 17.966 -20.248 1.00 71.88 174 GLN A N 1
ATOM 1372 C CA . GLN A 1 174 ? 21.782 16.524 -20.001 1.00 71.88 174 GLN A CA 1
ATOM 1373 C C . GLN A 1 174 ? 20.412 15.962 -20.397 1.00 71.88 174 GLN A C 1
ATOM 1375 O O . GLN A 1 174 ? 20.335 15.122 -21.294 1.00 71.88 174 GLN A O 1
ATOM 1380 N N . CYS A 1 175 ? 19.329 16.503 -19.830 1.00 62.78 175 CYS A N 1
ATOM 1381 C CA . CYS A 1 175 ? 18.023 15.834 -19.851 1.00 62.78 175 CYS A CA 1
ATOM 1382 C C . CYS A 1 175 ? 17.113 16.257 -21.017 1.00 62.78 175 CYS A C 1
ATOM 1384 O O . CYS A 1 175 ? 16.874 17.455 -21.204 1.00 62.78 175 CYS A O 1
ATOM 1386 N N . PRO A 1 176 ? 16.639 15.307 -21.849 1.00 60.84 176 PRO A N 1
ATOM 1387 C CA . PRO A 1 176 ? 15.752 15.598 -22.969 1.00 60.84 176 PRO A CA 1
ATOM 1388 C C . PRO A 1 176 ? 14.347 15.932 -22.462 1.00 60.84 176 PRO A C 1
ATOM 1390 O O . PRO A 1 176 ? 13.862 15.292 -21.545 1.00 60.84 176 PRO A O 1
ATOM 1393 N N . VAL A 1 177 ? 13.651 16.879 -23.101 1.00 59.44 177 VAL A N 1
ATOM 1394 C CA . VAL A 1 177 ? 12.259 17.166 -22.700 1.00 59.44 177 VAL A CA 1
ATOM 1395 C C . VAL A 1 177 ? 11.330 15.962 -22.955 1.00 59.44 177 VAL A C 1
ATOM 1397 O O . VAL A 1 177 ? 11.482 15.351 -24.021 1.00 59.44 177 VAL A O 1
ATOM 1400 N N . PRO A 1 178 ? 10.351 15.678 -22.080 1.00 61.00 178 PRO A N 1
ATOM 1401 C CA . PRO A 1 178 ? 9.300 14.662 -22.261 1.00 61.00 178 PRO A CA 1
ATOM 1402 C C . PRO A 1 178 ? 8.449 14.812 -23.536 1.00 61.00 178 PRO A C 1
ATOM 1404 O O . PRO A 1 178 ? 8.594 15.772 -24.315 1.00 61.00 178 PRO A O 1
ATOM 1407 N N . SER A 1 179 ? 7.584 13.831 -23.827 1.00 58.62 179 SER A N 1
ATOM 1408 C CA . SER A 1 179 ? 6.678 13.862 -24.989 1.00 58.62 179 SER A CA 1
ATOM 1409 C C . SER A 1 179 ? 5.512 12.861 -24.941 1.00 58.62 179 SER A C 1
ATOM 1411 O O . SER A 1 179 ? 5.525 11.890 -24.210 1.00 58.62 179 SER A O 1
ATOM 1413 N N . SER A 1 180 ? 4.519 13.017 -25.824 1.00 56.62 180 SER A N 1
ATOM 1414 C CA . SER A 1 180 ? 3.347 12.120 -25.939 1.00 56.62 180 SER A CA 1
ATOM 1415 C C . SER A 1 180 ? 3.638 10.704 -26.497 1.00 56.62 180 SER A C 1
ATOM 1417 O O . SER A 1 180 ? 2.821 10.149 -27.231 1.00 56.62 180 SER A O 1
ATOM 1419 N N . ALA A 1 181 ? 4.844 10.187 -26.281 1.00 53.12 181 ALA A N 1
ATOM 1420 C CA . ALA A 1 181 ? 5.330 8.861 -26.674 1.00 53.12 181 ALA A CA 1
ATOM 1421 C C . ALA A 1 181 ? 6.403 8.336 -25.689 1.00 53.12 181 ALA A C 1
ATOM 1423 O O . ALA A 1 181 ? 7.103 7.378 -26.007 1.00 53.12 181 ALA A O 1
ATOM 1424 N N . ASP A 1 182 ? 6.595 9.067 -24.588 1.00 62.66 182 ASP A N 1
ATOM 1425 C CA . ASP A 1 182 ? 7.700 9.030 -23.625 1.00 62.66 182 ASP A CA 1
ATOM 1426 C C . ASP A 1 182 ? 7.324 10.093 -22.562 1.00 62.66 182 ASP A C 1
ATOM 1428 O O . ASP A 1 182 ? 7.773 11.242 -22.706 1.00 62.66 182 ASP A O 1
ATOM 1432 N N . PRO A 1 183 ? 6.316 9.794 -21.706 1.00 75.06 183 PRO A N 1
ATOM 1433 C CA . PRO A 1 183 ? 5.643 10.762 -20.834 1.00 75.06 183 PRO A CA 1
ATOM 1434 C C . PRO A 1 183 ? 6.544 11.220 -19.675 1.00 75.06 183 PRO A C 1
ATOM 1436 O O . PRO A 1 183 ? 7.759 11.094 -19.761 1.00 75.06 183 PRO A O 1
ATOM 1439 N N . ASP A 1 184 ? 5.933 11.876 -18.697 1.00 76.44 184 ASP A N 1
ATOM 1440 C CA . ASP A 1 184 ? 6.507 12.504 -17.502 1.00 76.44 184 ASP A CA 1
ATOM 1441 C C . ASP A 1 184 ? 5.322 12.533 -16.528 1.00 76.44 184 ASP A C 1
ATOM 1443 O O . ASP A 1 184 ? 4.444 13.397 -16.646 1.00 76.44 184 ASP A O 1
ATOM 1447 N N . THR A 1 185 ? 5.164 11.436 -15.777 1.00 82.38 185 THR A N 1
ATOM 1448 C CA . THR A 1 185 ? 3.979 11.146 -14.944 1.00 82.38 185 THR A CA 1
ATOM 1449 C C . THR A 1 185 ? 4.081 11.831 -13.582 1.00 82.38 185 THR A C 1
ATOM 1451 O O . THR A 1 185 ? 3.081 12.381 -13.103 1.00 82.38 185 THR A O 1
ATOM 1454 N N . ASP A 1 186 ? 5.277 11.866 -12.992 1.00 74.94 186 ASP A N 1
ATOM 1455 C CA . ASP A 1 186 ? 5.574 12.559 -11.737 1.00 74.94 186 ASP A CA 1
ATOM 1456 C C . ASP A 1 186 ? 5.539 14.106 -11.887 1.00 74.94 186 ASP A C 1
ATOM 1458 O O . ASP A 1 186 ? 4.925 14.813 -11.078 1.00 74.94 186 ASP A O 1
ATOM 1462 N N . GLY A 1 187 ? 6.081 14.635 -12.992 1.00 76.25 187 GLY A N 1
ATOM 1463 C CA . GLY A 1 187 ? 6.140 16.061 -13.313 1.00 76.25 187 GLY A CA 1
ATOM 1464 C C . GLY A 1 187 ? 7.468 16.772 -12.997 1.00 76.25 187 GLY A C 1
ATOM 1465 O O . GLY A 1 187 ? 7.524 18.001 -13.161 1.00 76.25 187 GLY A O 1
ATOM 1466 N N . ASP A 1 188 ? 8.524 16.077 -12.556 1.00 68.56 188 ASP A N 1
ATOM 1467 C CA . ASP A 1 188 ? 9.867 16.639 -12.312 1.00 68.56 188 ASP A CA 1
ATOM 1468 C C . ASP A 1 188 ? 10.528 17.128 -13.624 1.00 68.56 188 ASP A C 1
ATOM 1470 O O . ASP A 1 188 ? 11.247 18.144 -13.645 1.00 68.56 188 ASP A O 1
ATOM 1474 N N . GLY A 1 189 ? 10.203 16.470 -14.745 1.00 68.00 189 GLY A N 1
ATOM 1475 C CA . GLY A 1 189 ? 10.723 16.750 -16.082 1.00 68.00 189 GLY A CA 1
ATOM 1476 C C . GLY A 1 189 ? 11.733 15.733 -16.631 1.00 68.00 189 GLY A C 1
ATOM 1477 O O . GLY A 1 189 ? 12.255 15.951 -17.739 1.00 68.00 189 GLY A O 1
ATOM 1478 N N . VAL A 1 190 ? 12.013 14.650 -15.908 1.00 70.19 190 VAL A N 1
ATOM 1479 C CA . VAL A 1 190 ? 12.608 13.408 -16.404 1.00 70.19 190 VAL A CA 1
ATOM 1480 C C . VAL A 1 190 ? 11.510 12.582 -17.103 1.00 70.19 190 VAL A C 1
ATOM 1482 O O . VAL A 1 190 ? 10.405 12.455 -16.596 1.00 70.19 190 VAL A O 1
ATOM 1485 N N . PRO A 1 191 ? 11.739 12.071 -18.330 1.00 68.94 191 PRO A N 1
ATOM 1486 C CA . PRO A 1 191 ? 10.757 11.210 -18.979 1.00 68.94 191 PRO A CA 1
ATOM 1487 C C . PRO A 1 191 ? 10.819 9.768 -18.470 1.00 68.94 191 PRO A C 1
ATOM 1489 O O . PRO A 1 191 ? 11.915 9.204 -18.422 1.00 68.94 191 PRO A O 1
ATOM 1492 N N . ASN A 1 192 ? 9.657 9.135 -18.291 1.00 74.44 192 ASN A N 1
ATOM 1493 C CA . ASN A 1 192 ? 9.492 7.758 -17.798 1.00 74.44 192 ASN A CA 1
ATOM 1494 C C . ASN A 1 192 ? 10.434 6.714 -18.455 1.00 74.44 192 ASN A C 1
ATOM 1496 O O . ASN A 1 192 ? 10.914 5.767 -17.845 1.00 74.44 192 ASN A O 1
ATOM 1500 N N . SER A 1 193 ? 10.813 6.881 -19.734 1.00 67.56 193 SER A N 1
ATOM 1501 C CA . SER A 1 193 ? 11.765 5.951 -20.377 1.00 67.56 193 SER A CA 1
ATOM 1502 C C . SER A 1 193 ? 13.190 5.935 -19.809 1.00 67.56 193 SER A C 1
ATOM 1504 O O . SER A 1 193 ? 14.002 5.112 -20.260 1.00 67.56 193 SER A O 1
ATOM 1506 N N . ILE A 1 194 ? 13.524 6.863 -18.911 1.00 66.62 194 ILE A N 1
ATOM 1507 C CA . ILE A 1 194 ? 14.825 6.972 -18.252 1.00 66.62 194 ILE A CA 1
ATOM 1508 C C . ILE A 1 194 ? 14.730 7.203 -16.741 1.00 66.62 194 ILE A C 1
ATOM 1510 O O . ILE A 1 194 ? 15.791 7.439 -16.151 1.00 66.62 194 ILE A O 1
ATOM 1514 N N . ASP A 1 195 ? 13.534 7.153 -16.151 1.00 70.00 195 ASP A N 1
ATOM 1515 C CA . ASP A 1 195 ? 13.405 7.210 -14.700 1.00 70.00 195 ASP A CA 1
ATOM 1516 C C . ASP A 1 195 ? 13.562 5.832 -14.036 1.00 70.00 195 ASP A C 1
ATOM 1518 O O . ASP A 1 195 ? 13.992 4.859 -14.672 1.00 70.00 195 ASP A O 1
ATOM 1522 N N . VAL A 1 196 ? 13.373 5.807 -12.719 1.00 75.44 196 VAL A N 1
ATOM 1523 C CA . VAL A 1 196 ? 13.583 4.669 -11.808 1.00 75.44 196 VAL A CA 1
ATOM 1524 C C . VAL A 1 196 ? 12.523 4.573 -10.701 1.00 75.44 196 VAL A C 1
ATOM 1526 O O . VAL A 1 196 ? 12.506 3.581 -9.974 1.00 75.44 196 VAL A O 1
ATOM 1529 N N . ASP A 1 197 ? 11.695 5.603 -10.593 1.00 79.12 197 ASP A N 1
ATOM 1530 C CA . ASP A 1 197 ? 10.445 5.736 -9.852 1.00 79.12 197 ASP A CA 1
ATOM 1531 C C . ASP A 1 197 ? 9.620 6.680 -10.753 1.00 79.12 197 ASP A C 1
ATOM 1533 O O . ASP A 1 197 ? 10.028 7.819 -10.997 1.00 79.12 197 ASP A O 1
ATOM 1537 N N . ASP A 1 198 ? 8.606 6.141 -11.432 1.00 82.94 198 ASP A N 1
ATOM 1538 C CA . ASP A 1 198 ? 8.026 6.747 -12.642 1.00 82.94 198 ASP A CA 1
ATOM 1539 C C . ASP A 1 198 ? 6.916 7.778 -12.330 1.00 82.94 198 ASP A C 1
ATOM 1541 O O . ASP A 1 198 ? 6.541 8.571 -13.209 1.00 82.94 198 ASP A O 1
ATOM 1545 N N . ASP A 1 199 ? 6.402 7.786 -11.095 1.00 86.75 199 ASP A N 1
ATOM 1546 C CA . ASP A 1 199 ? 5.406 8.727 -10.568 1.00 86.75 199 ASP A CA 1
ATOM 1547 C C . ASP A 1 199 ? 5.781 9.375 -9.217 1.00 86.75 199 ASP A C 1
ATOM 1549 O O . ASP A 1 199 ? 5.102 10.330 -8.817 1.00 86.75 199 ASP A O 1
ATOM 1553 N N . ASN A 1 200 ? 6.906 8.983 -8.607 1.00 84.88 200 ASN A N 1
ATOM 1554 C CA . ASN A 1 200 ? 7.523 9.568 -7.415 1.00 84.88 200 ASN A CA 1
ATOM 1555 C C . ASN A 1 200 ? 6.672 9.370 -6.135 1.00 84.88 200 ASN A C 1
ATOM 1557 O O . ASN A 1 200 ? 6.498 10.293 -5.324 1.00 84.88 200 ASN A O 1
ATOM 1561 N N . ASP A 1 201 ? 6.142 8.163 -5.930 1.00 86.25 201 ASP A N 1
ATOM 1562 C CA . ASP A 1 201 ? 5.483 7.742 -4.686 1.00 86.25 201 ASP A CA 1
ATOM 1563 C C . ASP A 1 201 ? 6.491 7.435 -3.551 1.00 86.25 201 ASP A C 1
ATOM 1565 O O . ASP A 1 201 ? 6.212 7.722 -2.389 1.00 86.25 201 ASP A O 1
ATOM 1569 N N . GLY A 1 202 ? 7.703 6.957 -3.862 1.00 83.38 202 GLY A N 1
ATOM 1570 C CA . GLY A 1 202 ? 8.668 6.480 -2.863 1.00 83.38 202 GLY A CA 1
ATOM 1571 C C . GLY A 1 202 ? 9.203 5.067 -3.112 1.00 83.38 202 GLY A C 1
ATOM 1572 O O . GLY A 1 202 ? 10.273 4.718 -2.598 1.00 83.38 202 GLY A O 1
ATOM 1573 N N . ILE A 1 203 ? 8.479 4.236 -3.854 1.00 85.94 203 ILE A N 1
ATOM 1574 C CA . ILE A 1 203 ? 8.860 2.884 -4.256 1.00 85.94 203 ILE A CA 1
ATOM 1575 C C . ILE A 1 203 ? 9.793 3.020 -5.486 1.00 85.94 203 ILE A C 1
ATOM 1577 O O . ILE A 1 203 ? 10.516 4.004 -5.629 1.00 85.94 203 ILE A O 1
ATOM 1581 N N . LEU A 1 204 ? 9.970 1.975 -6.286 1.00 83.69 204 LEU A N 1
ATOM 1582 C CA . LEU A 1 204 ? 10.859 1.947 -7.445 1.00 83.69 204 LEU A CA 1
ATOM 1583 C C . LEU A 1 204 ? 10.266 0.987 -8.467 1.00 83.69 204 LEU A C 1
ATOM 1585 O O . LEU A 1 204 ? 9.913 -0.133 -8.085 1.00 83.69 204 LEU A O 1
ATOM 1589 N N . ASP A 1 205 ? 10.408 1.326 -9.750 1.00 81.38 205 ASP A N 1
ATOM 1590 C CA . ASP A 1 205 ? 9.968 0.571 -10.942 1.00 81.38 205 ASP A CA 1
ATOM 1591 C C . ASP A 1 205 ? 10.177 -0.957 -10.830 1.00 81.38 205 ASP A C 1
ATOM 1593 O O . ASP A 1 205 ? 9.452 -1.785 -11.378 1.00 81.38 205 ASP A O 1
ATOM 1597 N N . VAL A 1 206 ? 11.270 -1.348 -10.168 1.00 78.44 206 VAL A N 1
ATOM 1598 C CA . VAL A 1 206 ? 11.750 -2.727 -10.015 1.00 78.44 206 VAL A CA 1
ATOM 1599 C C . VAL A 1 206 ? 11.062 -3.513 -8.888 1.00 78.44 206 VAL A C 1
ATOM 1601 O O . VAL A 1 206 ? 11.054 -4.746 -8.940 1.00 78.44 206 VAL A O 1
ATOM 1604 N N . ASN A 1 207 ? 10.503 -2.821 -7.897 1.00 83.25 207 ASN A N 1
ATOM 1605 C CA . ASN A 1 207 ? 9.775 -3.380 -6.758 1.00 83.25 207 ASN A CA 1
ATOM 1606 C C . ASN A 1 207 ? 8.273 -3.538 -7.077 1.00 83.25 207 ASN A C 1
ATOM 1608 O O . ASN A 1 207 ? 7.656 -4.497 -6.619 1.00 83.25 207 ASN A O 1
ATOM 1612 N N . GLU A 1 208 ? 7.720 -2.697 -7.951 1.00 86.88 208 GLU A N 1
ATOM 1613 C 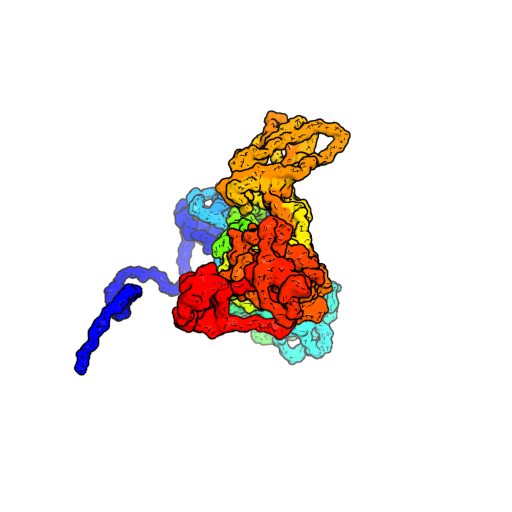CA . GLU A 1 208 ? 6.294 -2.629 -8.332 1.00 86.88 208 GLU A CA 1
ATOM 1614 C C . GLU A 1 208 ? 5.905 -3.664 -9.408 1.00 86.88 208 GLU A C 1
ATOM 1616 O O . GLU A 1 208 ? 5.222 -3.393 -10.397 1.00 86.88 208 GLU A O 1
ATOM 1621 N N . GLY A 1 209 ? 6.392 -4.897 -9.251 1.00 72.31 209 GLY A N 1
ATOM 1622 C CA . GLY A 1 209 ? 5.934 -6.029 -10.057 1.00 72.31 209 GLY A CA 1
ATOM 1623 C C . GLY A 1 209 ? 6.387 -6.042 -11.526 1.00 72.31 209 GLY A C 1
ATOM 1624 O O . GLY A 1 209 ? 5.643 -6.482 -12.414 1.00 72.31 209 GLY A O 1
ATOM 1625 N N . VAL A 1 210 ? 7.656 -5.706 -11.805 1.00 67.31 210 VAL A N 1
ATOM 1626 C CA . VAL A 1 210 ? 8.349 -6.073 -13.065 1.00 67.31 210 VAL A CA 1
ATOM 1627 C C . VAL A 1 210 ? 8.500 -7.603 -13.163 1.00 67.31 210 VAL A C 1
ATOM 1629 O O . VAL A 1 210 ? 9.551 -8.209 -12.943 1.00 67.31 210 VAL A O 1
ATOM 1632 N N . THR A 1 211 ? 7.395 -8.267 -13.497 1.00 58.72 211 THR A N 1
ATOM 1633 C CA . THR A 1 211 ? 7.182 -9.699 -13.238 1.00 58.72 211 THR A CA 1
ATOM 1634 C C . THR A 1 211 ? 7.963 -10.630 -14.164 1.00 58.72 211 THR A C 1
ATOM 1636 O O . THR A 1 211 ? 8.197 -11.779 -13.781 1.00 58.72 211 THR A O 1
ATOM 1639 N N . GLN A 1 212 ? 8.380 -10.178 -15.360 1.00 53.44 212 GLN A N 1
ATOM 1640 C CA . GLN A 1 212 ? 9.489 -10.747 -16.161 1.00 53.44 212 GLN A CA 1
ATOM 1641 C C . GLN A 1 212 ? 9.663 -10.078 -17.535 1.00 53.44 212 GLN A C 1
ATOM 1643 O O . GLN A 1 212 ? 8.720 -9.540 -18.115 1.00 53.44 212 GLN A O 1
ATOM 1648 N N . SER A 1 213 ? 10.843 -10.277 -18.143 1.00 62.34 213 SER A N 1
ATOM 1649 C CA . SER A 1 213 ? 11.052 -10.088 -19.589 1.00 62.34 213 SER A CA 1
ATOM 1650 C C . SER A 1 213 ? 10.327 -11.179 -20.406 1.00 62.34 213 SER A C 1
ATOM 1652 O O . SER A 1 213 ? 10.905 -12.204 -20.778 1.00 62.34 213 SER A O 1
ATOM 1654 N N . SER A 1 214 ? 9.029 -11.008 -20.652 1.00 65.81 214 SER A N 1
ATOM 1655 C CA . SER A 1 214 ? 8.183 -12.025 -21.286 1.00 65.81 214 SER A CA 1
ATOM 1656 C C . SER A 1 214 ? 8.463 -12.154 -22.792 1.00 65.81 214 SER A C 1
ATOM 1658 O O . SER A 1 214 ? 8.560 -11.159 -23.510 1.00 65.81 214 SER A O 1
ATOM 1660 N N . ASN A 1 215 ? 8.616 -13.384 -23.301 1.00 76.31 215 ASN A N 1
ATOM 1661 C CA . ASN A 1 215 ? 8.839 -13.629 -24.731 1.00 76.31 215 ASN A CA 1
ATOM 1662 C C . ASN A 1 215 ? 7.507 -13.819 -25.476 1.00 76.31 215 ASN A C 1
ATOM 1664 O O . ASN A 1 215 ? 6.930 -14.906 -25.443 1.00 76.31 215 ASN A O 1
ATOM 1668 N N . ALA A 1 216 ? 7.061 -12.799 -26.211 1.00 76.00 216 ALA A N 1
ATOM 1669 C CA . ALA A 1 216 ? 5.806 -12.835 -26.973 1.00 76.00 216 ALA A CA 1
ATOM 1670 C C . ALA A 1 216 ? 5.845 -13.755 -28.211 1.00 76.00 216 ALA A C 1
ATOM 1672 O O . ALA A 1 216 ? 4.809 -14.022 -28.821 1.00 76.00 216 ALA A O 1
ATOM 1673 N N . VAL A 1 217 ? 7.034 -14.215 -28.620 1.00 77.38 217 VAL A N 1
ATOM 1674 C CA . VAL A 1 217 ? 7.240 -15.003 -29.843 1.00 77.38 217 VAL A CA 1
ATOM 1675 C C . VAL A 1 217 ? 7.503 -16.462 -29.507 1.00 77.38 217 VAL A C 1
ATOM 1677 O O . VAL A 1 217 ? 8.560 -16.836 -28.994 1.00 77.38 217 VAL A O 1
ATOM 1680 N N . ALA A 1 218 ? 6.565 -17.323 -29.895 1.00 75.31 218 ALA A N 1
ATOM 1681 C CA . ALA A 1 218 ? 6.815 -18.755 -29.945 1.00 75.31 218 ALA A CA 1
ATOM 1682 C C . ALA A 1 218 ? 7.820 -19.053 -31.073 1.00 75.31 218 ALA A C 1
ATOM 1684 O O . ALA A 1 218 ? 7.468 -18.963 -32.260 1.00 75.31 218 ALA A O 1
ATOM 1685 N N . ASN A 1 219 ? 9.059 -19.422 -30.712 1.00 74.06 219 ASN A N 1
ATOM 1686 C CA . ASN A 1 219 ? 10.040 -19.889 -31.693 1.00 74.06 219 ASN A CA 1
ATOM 1687 C C . ASN A 1 219 ? 9.464 -21.108 -32.432 1.00 74.06 219 ASN A C 1
ATOM 1689 O O . ASN A 1 219 ? 8.919 -22.031 -31.818 1.00 74.06 219 ASN A O 1
ATOM 1693 N N . GLY A 1 220 ? 9.520 -21.080 -33.761 1.00 61.19 220 GLY A N 1
ATOM 1694 C CA . GLY A 1 220 ? 8.845 -22.072 -34.589 1.00 61.19 220 GLY A CA 1
ATOM 1695 C C . GLY A 1 220 ? 9.515 -23.440 -34.490 1.00 61.19 220 GLY A C 1
ATOM 1696 O O . GLY A 1 220 ? 10.737 -23.547 -34.522 1.00 61.19 220 GLY A O 1
ATOM 1697 N N . ASN A 1 221 ? 8.729 -24.520 -34.471 1.00 56.25 221 ASN A N 1
ATOM 1698 C CA . ASN A 1 221 ? 9.288 -25.834 -34.788 1.00 56.25 221 ASN A CA 1
ATOM 1699 C C . ASN A 1 221 ? 9.527 -25.905 -36.305 1.00 56.25 221 ASN A C 1
ATOM 1701 O O . ASN A 1 221 ? 8.649 -26.328 -37.060 1.00 56.25 221 ASN A O 1
ATOM 1705 N N . PHE A 1 222 ? 10.706 -25.466 -36.751 1.00 60.00 222 PHE A N 1
ATOM 1706 C CA . PHE A 1 222 ? 11.138 -25.423 -38.155 1.00 60.00 222 PHE A CA 1
ATOM 1707 C C . PHE A 1 222 ? 11.491 -26.825 -38.723 1.00 60.00 222 PHE A C 1
ATOM 1709 O O . PHE A 1 222 ? 12.486 -27.004 -39.421 1.00 60.00 222 PHE A O 1
ATOM 1716 N N . GLY A 1 223 ? 10.687 -27.837 -38.371 1.00 46.28 223 GLY A N 1
ATOM 1717 C CA . GLY A 1 223 ? 10.986 -29.274 -38.398 1.00 46.28 223 GLY A CA 1
ATOM 1718 C C . GLY A 1 223 ? 11.305 -29.928 -39.752 1.00 46.28 223 GLY A C 1
ATOM 1719 O O . GLY A 1 223 ? 10.818 -29.538 -40.812 1.00 46.28 223 GLY A O 1
ATOM 1720 N N . THR A 1 224 ? 12.066 -31.026 -39.695 1.00 43.06 224 THR A N 1
ATOM 1721 C CA . THR A 1 224 ? 12.509 -31.863 -40.829 1.00 43.06 224 THR A CA 1
ATOM 1722 C C . THR A 1 224 ? 11.398 -32.745 -41.425 1.00 43.06 224 THR A C 1
ATOM 1724 O O . THR A 1 224 ? 11.474 -33.974 -41.415 1.00 43.06 224 THR A O 1
ATOM 1727 N N . ASN A 1 225 ? 10.344 -32.139 -41.978 1.00 38.81 225 ASN A N 1
ATOM 1728 C CA . ASN A 1 225 ? 9.247 -32.900 -42.583 1.00 38.81 225 ASN A CA 1
ATOM 1729 C C . ASN A 1 225 ? 9.548 -33.301 -44.042 1.00 38.81 225 ASN A C 1
ATOM 1731 O O . ASN A 1 225 ? 9.633 -32.464 -44.943 1.00 38.81 225 ASN A O 1
ATOM 1735 N N . THR A 1 226 ? 9.709 -34.602 -44.295 1.00 40.22 226 THR A N 1
ATOM 1736 C CA . THR A 1 226 ? 10.097 -35.123 -45.609 1.00 40.22 226 THR A CA 1
ATOM 1737 C C . THR A 1 226 ? 8.955 -35.092 -46.628 1.00 40.22 226 THR A C 1
ATOM 1739 O O . THR A 1 226 ? 8.011 -35.877 -46.562 1.00 40.22 226 THR A O 1
ATOM 1742 N N . SER A 1 227 ? 9.136 -34.297 -47.684 1.00 44.06 227 SER A N 1
ATOM 1743 C CA . SER A 1 227 ? 8.480 -34.409 -49.003 1.00 44.06 227 SER A CA 1
ATOM 1744 C C . SER A 1 227 ? 6.983 -34.082 -49.161 1.00 44.06 227 SER A C 1
ATOM 1746 O O . SER A 1 227 ? 6.536 -34.018 -50.305 1.00 44.06 227 SER A O 1
ATOM 1748 N N . THR A 1 228 ? 6.225 -33.756 -48.107 1.00 37.59 228 THR A N 1
ATOM 1749 C CA . THR A 1 228 ? 4.881 -33.144 -48.256 1.00 37.59 228 THR A CA 1
ATOM 1750 C C . THR A 1 228 ? 4.583 -32.077 -47.201 1.00 37.59 228 THR A C 1
ATOM 1752 O O . THR A 1 228 ? 4.306 -32.418 -46.056 1.00 37.59 228 THR A O 1
ATOM 1755 N N . GLY A 1 229 ? 4.564 -30.804 -47.619 1.00 46.03 229 GLY A N 1
ATOM 1756 C CA . GLY A 1 229 ? 3.815 -29.705 -46.981 1.00 46.03 229 GLY A CA 1
ATOM 1757 C C . GLY A 1 229 ? 3.821 -29.646 -45.450 1.00 46.03 229 GLY A C 1
ATOM 1758 O O . GLY A 1 229 ? 2.752 -29.649 -44.846 1.00 46.03 229 GLY A O 1
ATOM 1759 N N . GLY A 1 230 ? 4.998 -29.608 -44.820 1.00 44.12 230 GLY A N 1
ATOM 1760 C CA . GLY A 1 230 ? 5.092 -29.459 -43.367 1.00 44.12 230 GLY A CA 1
ATOM 1761 C C . GLY A 1 230 ? 4.582 -28.093 -42.899 1.00 44.12 230 GLY A C 1
ATOM 1762 O O . GLY A 1 230 ? 5.070 -27.067 -43.367 1.00 44.12 230 GLY A O 1
ATOM 1763 N N . ASN A 1 231 ? 3.633 -28.081 -41.960 1.00 51.31 231 ASN A N 1
ATOM 1764 C CA . ASN A 1 231 ? 3.248 -26.859 -41.254 1.00 51.31 231 ASN A CA 1
ATOM 1765 C C . ASN A 1 231 ? 4.417 -26.361 -40.399 1.00 51.31 231 ASN A C 1
ATOM 1767 O O . ASN A 1 231 ? 4.947 -27.111 -39.580 1.00 51.31 231 ASN A O 1
ATOM 1771 N N . LEU A 1 232 ? 4.751 -25.078 -40.535 1.00 60.53 232 LEU A N 1
ATOM 1772 C CA . LEU A 1 232 ? 5.498 -24.361 -39.512 1.00 60.53 232 LEU A CA 1
ATOM 1773 C C . LEU A 1 232 ? 4.506 -23.967 -38.413 1.00 60.53 232 LEU A C 1
ATOM 1775 O O . LEU A 1 232 ? 3.596 -23.172 -38.647 1.00 60.53 232 LEU A O 1
ATOM 1779 N N . ASN A 1 233 ? 4.644 -24.536 -37.217 1.00 63.72 233 ASN A N 1
ATOM 1780 C CA . ASN A 1 233 ? 3.757 -24.172 -36.113 1.00 63.72 233 ASN A CA 1
ATOM 1781 C C . ASN A 1 233 ? 3.955 -22.688 -35.764 1.00 63.72 233 ASN A C 1
ATOM 1783 O O . ASN A 1 233 ? 5.083 -22.243 -35.566 1.00 63.72 233 ASN A O 1
ATOM 1787 N N . ASN A 1 234 ? 2.849 -21.944 -35.700 1.00 69.19 234 ASN A N 1
ATOM 1788 C CA . ASN A 1 234 ? 2.771 -20.507 -35.404 1.00 69.19 234 ASN A CA 1
ATOM 1789 C C . ASN A 1 234 ? 3.488 -19.569 -36.405 1.00 69.19 234 ASN A C 1
ATOM 1791 O O . ASN A 1 234 ? 3.596 -18.376 -36.135 1.00 69.19 234 ASN A O 1
ATOM 1795 N N . TRP A 1 235 ? 3.937 -20.056 -37.568 1.00 74.19 235 TRP A N 1
ATOM 1796 C CA . TRP A 1 235 ? 4.592 -19.241 -38.604 1.00 74.19 235 TRP A CA 1
ATOM 1797 C C . TRP A 1 235 ? 3.996 -19.527 -39.990 1.00 74.19 235 TRP A C 1
ATOM 1799 O O . TRP A 1 235 ? 3.706 -20.666 -40.337 1.00 74.19 235 TRP A O 1
ATOM 1809 N N . THR A 1 236 ? 3.817 -18.492 -40.810 1.00 76.00 236 THR A N 1
ATOM 1810 C CA . THR A 1 236 ? 3.199 -18.588 -42.145 1.00 76.00 236 THR A CA 1
ATOM 1811 C C . THR A 1 236 ? 4.174 -18.154 -43.237 1.00 76.00 236 THR A C 1
ATOM 1813 O O . THR A 1 236 ? 5.025 -17.292 -43.014 1.00 76.00 236 THR A O 1
ATOM 1816 N N . THR A 1 237 ? 4.049 -18.726 -44.440 1.00 70.56 237 THR A N 1
ATOM 1817 C CA . THR A 1 237 ? 4.797 -18.284 -45.627 1.00 70.56 237 THR A CA 1
ATOM 1818 C C . THR A 1 237 ? 3.875 -18.040 -46.819 1.00 70.56 237 THR A C 1
ATOM 1820 O O . THR A 1 237 ? 2.869 -18.724 -46.989 1.00 70.56 237 THR A O 1
ATOM 1823 N N . ASN A 1 238 ? 4.250 -17.093 -47.685 1.00 65.06 238 ASN A N 1
ATOM 1824 C CA . ASN A 1 238 ? 3.516 -16.776 -48.922 1.00 65.06 238 ASN A CA 1
ATOM 1825 C C . ASN A 1 238 ? 4.020 -17.579 -50.144 1.00 65.06 238 ASN A C 1
ATOM 1827 O O . ASN A 1 238 ? 3.980 -17.094 -51.275 1.00 65.06 238 ASN A O 1
ATOM 1831 N N . GLY A 1 239 ? 4.547 -18.787 -49.922 1.00 52.72 239 GLY A N 1
ATOM 1832 C CA . GLY A 1 239 ? 5.004 -19.680 -50.988 1.00 52.72 239 GLY A CA 1
ATOM 1833 C C . GLY A 1 239 ? 3.845 -20.337 -51.748 1.00 52.72 239 GLY A C 1
ATOM 1834 O O . GLY A 1 239 ? 2.767 -20.559 -51.198 1.00 52.72 239 GLY A O 1
ATOM 1835 N N . THR A 1 240 ? 4.058 -20.682 -53.020 1.00 40.06 240 THR A N 1
ATOM 1836 C CA . THR A 1 240 ? 3.056 -21.408 -53.818 1.00 40.06 240 THR A CA 1
ATOM 1837 C C . THR A 1 240 ? 2.802 -22.799 -53.214 1.00 40.06 240 THR A C 1
ATOM 1839 O O . THR A 1 240 ? 3.762 -23.568 -53.084 1.00 40.06 240 THR A O 1
ATOM 1842 N N . PRO A 1 241 ? 1.548 -23.182 -52.896 1.00 35.22 241 PRO A N 1
ATOM 1843 C CA . PRO A 1 241 ? 1.252 -24.507 -52.356 1.00 35.22 241 PRO A CA 1
ATOM 1844 C C . PRO A 1 241 ? 1.744 -25.622 -53.290 1.00 35.22 241 PRO A C 1
ATOM 1846 O O . PRO A 1 241 ? 1.319 -25.708 -54.441 1.00 35.22 241 PRO A O 1
ATOM 1849 N N . GLY A 1 242 ? 2.647 -26.471 -52.791 1.00 36.75 242 GLY A N 1
ATOM 1850 C CA . GLY A 1 242 ? 3.247 -27.571 -53.557 1.00 36.75 242 GLY A CA 1
ATOM 1851 C C . GLY A 1 242 ? 4.671 -27.333 -54.079 1.00 36.75 242 GLY A C 1
ATOM 1852 O O . GLY A 1 242 ? 5.186 -28.189 -54.793 1.00 36.75 242 GLY A O 1
ATOM 1853 N N . ALA A 1 243 ? 5.337 -26.229 -53.721 1.00 37.97 243 ALA A N 1
ATOM 1854 C CA . ALA A 1 243 ? 6.790 -26.134 -53.872 1.00 37.97 243 ALA A CA 1
ATOM 1855 C C . ALA A 1 243 ? 7.491 -27.118 -52.909 1.00 37.97 243 ALA A C 1
ATOM 1857 O O . ALA A 1 243 ? 7.339 -27.023 -51.691 1.00 37.97 243 ALA A O 1
ATOM 1858 N N . THR A 1 244 ? 8.247 -28.084 -53.441 1.00 38.00 244 THR A N 1
ATOM 1859 C CA . THR A 1 244 ? 8.967 -29.075 -52.623 1.00 38.00 244 THR A CA 1
ATOM 1860 C C . THR A 1 244 ? 10.305 -28.510 -52.152 1.00 38.00 244 THR A C 1
ATOM 1862 O O . THR A 1 244 ? 11.309 -28.635 -52.851 1.00 38.00 244 THR A O 1
ATOM 1865 N N . TYR A 1 245 ? 10.330 -27.902 -50.967 1.00 45.97 245 TYR A N 1
ATOM 1866 C CA . TYR A 1 245 ? 11.554 -27.390 -50.343 1.00 45.97 245 TYR A CA 1
ATOM 1867 C C . TYR A 1 245 ? 12.469 -28.550 -49.887 1.00 45.97 245 TYR A C 1
ATOM 1869 O O . TYR A 1 245 ? 12.051 -29.353 -49.045 1.00 45.97 245 TYR A O 1
ATOM 1877 N N . PRO A 1 246 ? 13.701 -28.689 -50.419 1.00 40.25 246 PRO A N 1
ATOM 1878 C CA . PRO A 1 246 ? 14.606 -29.773 -50.046 1.00 40.25 246 PRO A CA 1
ATOM 1879 C C . PRO A 1 246 ? 15.352 -29.433 -48.747 1.00 40.25 246 PRO A C 1
ATOM 1881 O O . PRO A 1 246 ? 16.443 -28.868 -48.773 1.00 40.25 246 PRO A O 1
ATOM 1884 N N . LEU A 1 247 ? 14.764 -29.791 -47.604 1.00 42.56 247 LEU A N 1
ATOM 1885 C CA . LEU A 1 247 ? 15.398 -29.624 -46.293 1.00 42.56 247 LEU A CA 1
ATOM 1886 C C . LEU A 1 247 ? 16.661 -30.498 -46.188 1.00 42.56 247 LEU A C 1
ATOM 1888 O O . LEU A 1 247 ? 16.584 -31.725 -46.284 1.00 42.56 247 LEU A O 1
ATOM 1892 N N . GLY A 1 248 ? 17.824 -29.868 -46.001 1.00 39.72 248 GLY A N 1
ATOM 1893 C CA . GLY A 1 248 ? 19.088 -30.552 -45.730 1.00 39.72 248 GLY A CA 1
ATOM 1894 C C . GLY A 1 248 ? 19.239 -30.906 -44.248 1.00 39.72 248 GLY A C 1
ATOM 1895 O O . GLY A 1 248 ? 18.893 -30.111 -43.377 1.00 39.72 248 GLY A O 1
ATOM 1896 N N . ASN A 1 249 ? 19.773 -32.091 -43.947 1.00 38.28 249 ASN A N 1
ATOM 1897 C CA . ASN A 1 249 ? 19.928 -32.547 -42.564 1.00 38.28 249 ASN A CA 1
ATOM 1898 C C . ASN A 1 249 ? 21.121 -31.875 -41.854 1.00 38.28 249 ASN A C 1
ATOM 1900 O O . ASN A 1 249 ? 22.242 -31.896 -42.361 1.00 38.28 249 ASN A O 1
ATOM 1904 N N . ASN A 1 250 ? 20.885 -31.433 -40.615 1.00 46.22 250 ASN A N 1
ATOM 1905 C CA . ASN A 1 250 ? 21.880 -31.221 -39.554 1.00 46.22 250 ASN A CA 1
ATOM 1906 C C . ASN A 1 250 ? 22.992 -30.183 -39.821 1.00 46.22 250 ASN A C 1
ATOM 1908 O O . ASN A 1 250 ? 24.169 -30.479 -39.610 1.00 46.22 250 ASN A O 1
ATOM 1912 N N . TRP A 1 251 ? 22.632 -28.945 -40.182 1.00 46.69 251 TRP A N 1
ATOM 1913 C CA . TRP A 1 251 ? 23.533 -27.780 -40.091 1.00 46.69 251 TRP A CA 1
ATOM 1914 C C . TRP A 1 251 ? 23.030 -26.718 -39.094 1.00 46.69 251 TRP A C 1
ATOM 1916 O O . TRP A 1 251 ? 22.765 -25.577 -39.449 1.00 46.69 251 TRP A O 1
ATOM 1926 N N . PHE A 1 252 ? 22.988 -27.110 -37.821 1.00 49.56 252 PHE A N 1
ATOM 1927 C CA . PHE A 1 252 ? 23.434 -26.309 -36.674 1.00 49.56 252 PHE A CA 1
ATOM 1928 C C . PHE A 1 252 ? 24.188 -27.281 -35.739 1.00 49.56 252 PHE A C 1
ATOM 1930 O O . PHE A 1 252 ? 23.735 -28.417 -35.592 1.00 49.56 252 PHE A O 1
ATOM 1937 N N . PRO A 1 253 ? 25.358 -26.923 -35.174 1.00 43.88 253 PRO A N 1
ATOM 1938 C CA . PRO A 1 253 ? 26.199 -27.898 -34.466 1.00 43.88 253 PRO A CA 1
ATOM 1939 C C . PRO A 1 253 ? 25.732 -28.236 -33.038 1.00 43.88 253 PRO A C 1
ATOM 1941 O O . PRO A 1 253 ? 26.022 -29.333 -32.562 1.00 43.88 253 PRO A O 1
ATOM 1944 N N . ASP A 1 254 ? 25.006 -27.327 -32.377 1.00 42.53 254 ASP A N 1
ATOM 1945 C CA . ASP A 1 254 ? 24.905 -27.314 -30.906 1.00 42.53 254 ASP A CA 1
ATOM 1946 C C . ASP A 1 254 ? 23.519 -27.703 -30.352 1.00 42.53 254 ASP A C 1
ATOM 1948 O O . ASP A 1 254 ? 23.366 -27.923 -29.152 1.00 42.53 254 ASP A O 1
ATOM 1952 N N . SER A 1 255 ? 22.497 -27.811 -31.205 1.00 38.66 255 SER A N 1
ATOM 1953 C CA . SER A 1 255 ? 21.145 -28.233 -30.818 1.00 38.66 255 SER A CA 1
ATOM 1954 C C . SER A 1 255 ? 20.463 -29.007 -31.947 1.00 38.66 255 SER A C 1
ATOM 1956 O O . SER A 1 255 ? 20.781 -28.834 -33.122 1.00 38.66 255 SER A O 1
ATOM 1958 N N . GLY A 1 256 ? 19.494 -29.863 -31.605 1.00 40.97 256 GLY A N 1
ATOM 1959 C CA . GLY A 1 256 ? 18.696 -30.639 -32.568 1.00 40.97 256 GLY A CA 1
ATOM 1960 C C . GLY A 1 256 ? 17.662 -29.819 -33.355 1.00 40.97 256 GLY A C 1
ATOM 1961 O O . GLY A 1 256 ? 16.629 -30.366 -33.736 1.00 40.97 256 GLY A O 1
ATOM 1962 N N . GLY A 1 257 ? 17.909 -28.518 -33.538 1.00 38.31 257 GLY A N 1
ATOM 1963 C CA . GLY A 1 257 ? 17.053 -27.598 -34.281 1.00 38.31 257 GLY A CA 1
ATOM 1964 C C . GLY A 1 257 ? 17.033 -27.909 -35.778 1.00 38.31 257 GLY A C 1
ATOM 1965 O O . GLY A 1 257 ? 17.998 -28.420 -36.352 1.00 38.31 257 GLY A O 1
ATOM 1966 N N . ALA A 1 258 ? 15.904 -27.606 -36.409 1.00 50.03 258 ALA A N 1
ATOM 1967 C CA . ALA A 1 258 ? 15.683 -27.777 -37.839 1.00 50.03 258 ALA A CA 1
ATOM 1968 C C . ALA A 1 258 ? 15.543 -26.405 -38.526 1.00 50.03 258 ALA A C 1
ATOM 1970 O O . ALA A 1 258 ? 15.555 -25.369 -37.870 1.00 50.03 258 ALA A O 1
ATOM 1971 N N . VAL A 1 259 ? 15.525 -26.383 -39.860 1.00 47.69 259 VAL A N 1
ATOM 1972 C CA . VAL A 1 259 ? 16.001 -25.229 -40.637 1.00 47.69 259 VAL A CA 1
ATOM 1973 C C . VAL A 1 259 ? 14.976 -24.756 -41.667 1.00 47.69 259 VAL A C 1
ATOM 1975 O O . VAL A 1 259 ? 14.593 -25.511 -42.561 1.00 47.69 259 VAL A O 1
ATOM 1978 N N . SER A 1 260 ? 14.619 -23.468 -41.619 1.00 48.78 260 SER A N 1
ATOM 1979 C CA . SER A 1 260 ? 13.841 -22.803 -42.677 1.00 48.78 260 SER A CA 1
ATOM 1980 C C . SER A 1 260 ? 14.734 -22.194 -43.764 1.00 48.78 260 SER A C 1
ATOM 1982 O O . SER A 1 260 ? 15.703 -21.500 -43.461 1.00 48.78 260 SER A O 1
ATOM 1984 N N . TYR A 1 261 ? 14.362 -22.400 -45.033 1.00 53.53 261 TYR A N 1
ATOM 1985 C CA . TYR A 1 261 ? 15.045 -21.859 -46.217 1.00 53.53 261 TYR A CA 1
ATOM 1986 C C . TYR A 1 261 ? 14.183 -20.799 -46.921 1.00 53.53 261 TYR A C 1
ATOM 1988 O O . TYR A 1 261 ? 13.050 -21.077 -47.315 1.00 53.53 261 TYR A O 1
ATOM 1996 N N . LEU A 1 262 ? 14.739 -19.610 -47.169 1.00 55.06 262 LEU A N 1
ATOM 1997 C CA . LEU A 1 262 ? 14.110 -18.567 -47.996 1.00 55.06 262 LEU A CA 1
ATOM 1998 C C . LEU A 1 262 ? 14.604 -18.637 -49.456 1.00 55.06 262 LEU A C 1
ATOM 2000 O O . LEU A 1 262 ? 15.327 -17.751 -49.898 1.00 55.06 262 LEU A O 1
ATOM 2004 N N . ASP A 1 263 ? 14.254 -19.684 -50.207 1.00 51.50 263 ASP A N 1
ATOM 2005 C CA . ASP A 1 263 ? 14.789 -19.950 -51.561 1.00 51.50 263 ASP A CA 1
ATOM 2006 C C . ASP A 1 263 ? 14.190 -19.078 -52.696 1.00 51.50 263 ASP A C 1
ATOM 2008 O O . ASP A 1 263 ? 12.997 -18.772 -52.714 1.00 51.50 263 ASP A O 1
ATOM 2012 N N . GLY A 1 264 ? 15.039 -18.746 -53.680 1.00 49.06 264 GLY A N 1
ATOM 2013 C CA . GLY A 1 264 ? 14.724 -18.622 -55.114 1.00 49.06 264 GLY A CA 1
ATOM 2014 C C . GLY A 1 264 ? 13.824 -17.487 -55.621 1.00 49.06 264 GLY A C 1
ATOM 2015 O O . GLY A 1 264 ? 13.958 -17.077 -56.779 1.00 49.06 264 GLY A O 1
ATOM 2016 N N . VAL A 1 265 ? 12.906 -16.968 -54.805 1.00 50.34 265 VAL A N 1
ATOM 2017 C CA . VAL A 1 265 ? 11.814 -16.085 -55.242 1.00 50.34 265 VAL A CA 1
ATOM 2018 C C . VAL A 1 265 ? 11.842 -14.760 -54.484 1.00 50.34 265 VAL A C 1
ATOM 2020 O O . VAL A 1 265 ? 11.825 -14.703 -53.256 1.00 50.34 265 VAL A O 1
ATOM 2023 N N . GLU A 1 266 ? 11.862 -13.660 -55.235 1.00 57.94 266 GLU A N 1
ATOM 2024 C CA . GLU A 1 266 ? 11.818 -12.313 -54.669 1.00 57.94 266 GLU A CA 1
ATOM 2025 C C . GLU A 1 266 ? 10.454 -12.025 -54.035 1.00 57.94 266 GLU A C 1
ATOM 2027 O O . GLU A 1 266 ? 9.421 -12.242 -54.668 1.00 57.94 266 GLU A O 1
ATOM 2032 N N . GLY A 1 267 ? 10.442 -11.512 -52.801 1.00 57.47 267 GLY A N 1
ATOM 2033 C CA . GLY A 1 267 ? 9.195 -11.288 -52.066 1.00 57.47 267 GLY A CA 1
ATOM 2034 C C . GLY A 1 267 ? 8.632 -12.534 -51.375 1.00 57.47 267 GLY A C 1
ATOM 2035 O O . GLY A 1 267 ? 7.497 -12.486 -50.904 1.00 57.47 267 GLY A O 1
ATOM 2036 N N . LEU A 1 268 ? 9.408 -13.620 -51.266 1.00 62.88 268 LEU A N 1
ATOM 2037 C CA . LEU A 1 268 ? 9.103 -14.680 -50.307 1.00 62.88 268 LEU A CA 1
ATOM 2038 C C . LEU A 1 268 ? 9.143 -14.101 -48.881 1.00 62.88 268 LEU A C 1
ATOM 2040 O O . LEU A 1 268 ? 10.141 -13.505 -48.460 1.00 62.88 268 LEU A O 1
ATOM 2044 N N . ASN A 1 269 ? 8.030 -14.283 -48.172 1.00 73.75 269 ASN A N 1
ATOM 2045 C CA . ASN A 1 269 ? 7.798 -13.829 -46.804 1.00 73.75 269 ASN A CA 1
ATOM 2046 C C . ASN A 1 269 ? 7.717 -15.037 -45.863 1.00 73.75 269 ASN A C 1
ATOM 2048 O O . ASN A 1 269 ? 7.040 -16.011 -46.202 1.00 73.75 269 ASN A O 1
ATOM 2052 N N . LEU A 1 270 ? 8.304 -14.913 -44.674 1.00 78.50 270 LEU A N 1
ATOM 2053 C CA . LEU A 1 270 ? 8.066 -15.754 -43.495 1.00 78.50 270 LEU A CA 1
ATOM 2054 C C . LEU A 1 270 ? 7.605 -14.830 -42.360 1.00 78.50 270 LEU A C 1
ATOM 2056 O O . LEU A 1 270 ? 8.283 -13.842 -42.084 1.00 78.50 270 LEU A O 1
ATOM 2060 N N . TYR A 1 271 ? 6.457 -15.099 -41.738 1.00 79.25 271 TYR A N 1
ATOM 2061 C CA . TYR A 1 271 ? 5.861 -14.175 -40.767 1.00 79.25 271 TYR A CA 1
ATOM 2062 C C . TYR A 1 271 ? 5.057 -14.851 -39.650 1.00 79.25 271 TYR A C 1
ATOM 2064 O O . TYR A 1 271 ? 4.527 -15.949 -39.826 1.00 79.25 271 TYR A O 1
ATOM 2072 N N . GLN A 1 272 ? 4.932 -14.148 -38.526 1.00 83.69 272 GLN A N 1
ATOM 2073 C CA . GLN A 1 272 ? 4.074 -14.471 -37.384 1.00 83.69 272 GLN A CA 1
ATOM 2074 C C . GLN A 1 272 ? 3.307 -13.202 -36.987 1.00 83.69 272 GLN A C 1
ATOM 2076 O O . GLN A 1 272 ? 3.851 -12.101 -37.057 1.00 83.69 272 GLN A O 1
ATOM 2081 N N . ILE A 1 273 ? 2.041 -13.348 -36.592 1.00 77.75 273 ILE A N 1
ATOM 2082 C CA . ILE A 1 273 ? 1.294 -12.271 -35.929 1.00 77.75 273 ILE A CA 1
ATOM 2083 C C . ILE A 1 273 ? 1.550 -12.421 -34.435 1.00 77.75 273 ILE A C 1
ATOM 2085 O O . ILE A 1 273 ? 1.331 -13.501 -33.888 1.00 77.75 273 ILE A O 1
ATOM 2089 N N . VAL A 1 274 ? 2.012 -11.349 -33.801 1.00 73.75 274 VAL A N 1
ATOM 2090 C CA . VAL A 1 274 ? 2.192 -11.254 -32.352 1.00 73.75 274 VAL A CA 1
ATOM 2091 C C . VAL A 1 274 ? 1.100 -10.340 -31.806 1.00 73.75 274 VAL A C 1
ATOM 2093 O O . VAL A 1 274 ? 0.829 -9.286 -32.380 1.00 73.75 274 VAL A O 1
ATOM 2096 N N . THR A 1 275 ? 0.458 -10.745 -30.715 1.00 66.12 275 THR A N 1
ATOM 2097 C CA . THR A 1 275 ? -0.517 -9.907 -30.010 1.00 66.12 275 THR A CA 1
ATOM 2098 C C . THR A 1 275 ? 0.155 -9.328 -28.777 1.00 66.12 275 THR A C 1
ATOM 2100 O O . THR A 1 275 ? 0.594 -10.081 -27.914 1.00 66.12 275 THR A O 1
ATOM 2103 N N . LEU A 1 276 ? 0.220 -8.003 -28.707 1.00 58.06 276 LEU A N 1
ATOM 2104 C CA . LEU A 1 276 ? 0.674 -7.233 -27.558 1.00 58.06 276 LEU A CA 1
ATOM 2105 C C . LEU A 1 276 ? -0.488 -6.344 -27.077 1.00 58.06 276 LEU A C 1
ATOM 2107 O O . LEU A 1 276 ? -1.325 -5.907 -27.877 1.00 58.06 276 LEU A O 1
ATOM 2111 N N . LYS A 1 277 ? -0.536 -6.045 -25.781 1.00 54.81 277 LYS A N 1
ATOM 2112 C CA . LYS A 1 277 ? -1.310 -4.920 -25.242 1.00 54.81 277 LYS A CA 1
ATOM 2113 C C . LYS A 1 277 ? -0.357 -3.716 -25.127 1.00 54.81 277 LYS A C 1
ATOM 2115 O O . LYS A 1 277 ? 0.732 -3.924 -24.615 1.00 54.81 277 LYS A O 1
ATOM 2120 N N . PRO A 1 278 ? -0.691 -2.500 -25.601 1.00 47.75 278 PRO A N 1
ATOM 2121 C CA . PRO A 1 278 ? 0.220 -1.349 -25.509 1.00 47.75 278 PRO A CA 1
ATOM 2122 C C . PRO A 1 278 ? 0.447 -0.788 -24.100 1.00 47.75 278 PRO A C 1
ATOM 2124 O O . PRO A 1 278 ? 1.412 -0.057 -23.931 1.00 47.75 278 PRO A O 1
ATOM 2127 N N . SER A 1 279 ? -0.442 -1.095 -23.151 1.00 49.25 279 SER A N 1
ATOM 2128 C CA . SER A 1 279 ? -0.327 -0.783 -21.720 1.00 49.25 279 SER A CA 1
ATOM 2129 C C . SER A 1 279 ? 0.863 -1.508 -21.087 1.00 49.25 279 SER A C 1
ATOM 2131 O O . SER A 1 279 ? 1.752 -0.884 -20.531 1.00 49.25 279 SER A O 1
ATOM 2133 N N . ASP A 1 280 ? 0.939 -2.825 -21.282 1.00 48.94 280 ASP A N 1
ATOM 2134 C CA . ASP A 1 280 ? 1.811 -3.743 -20.542 1.00 48.94 280 ASP A CA 1
ATOM 2135 C C . ASP A 1 280 ? 3.316 -3.666 -20.924 1.00 48.94 280 ASP A C 1
ATOM 2137 O O . ASP A 1 280 ? 4.027 -4.661 -20.767 1.00 48.94 280 ASP A O 1
ATOM 2141 N N . ILE A 1 281 ? 3.809 -2.573 -21.529 1.00 52.19 281 ILE A N 1
ATOM 2142 C CA . ILE A 1 281 ? 5.115 -2.534 -22.217 1.00 52.19 281 ILE A CA 1
ATOM 2143 C C . ILE A 1 281 ? 5.920 -1.256 -21.902 1.00 52.19 281 ILE A C 1
ATOM 2145 O O . ILE A 1 281 ? 5.508 -0.173 -22.323 1.00 52.19 281 ILE A O 1
ATOM 2149 N N . PRO A 1 282 ? 7.146 -1.372 -21.346 1.00 58.31 282 PRO A N 1
ATOM 2150 C CA . PRO A 1 282 ? 8.069 -0.251 -21.202 1.00 58.31 282 PRO A CA 1
ATOM 2151 C C . PRO A 1 282 ? 8.380 0.454 -22.520 1.00 58.31 282 PRO A C 1
ATOM 2153 O O . PRO A 1 282 ? 8.200 -0.086 -23.615 1.00 58.31 282 PRO A O 1
ATOM 2156 N N . SER A 1 283 ? 9.037 1.606 -22.408 1.00 60.97 283 SER A N 1
ATOM 2157 C CA . SER A 1 283 ? 9.604 2.399 -23.509 1.00 60.97 283 SER A CA 1
ATOM 2158 C C . SER A 1 283 ? 10.440 1.625 -24.553 1.00 60.97 283 SER A C 1
ATOM 2160 O O . SER A 1 283 ? 10.603 2.096 -25.693 1.00 60.97 283 SER A O 1
ATOM 2162 N N . THR A 1 284 ? 10.972 0.443 -24.199 1.00 66.31 284 THR A N 1
ATOM 2163 C CA . THR A 1 284 ? 11.730 -0.435 -25.100 1.00 66.31 284 THR A CA 1
ATOM 2164 C C . THR A 1 284 ? 11.395 -1.925 -24.978 1.00 66.31 284 THR A C 1
ATOM 2166 O O . THR A 1 284 ? 11.066 -2.440 -23.915 1.00 66.31 284 THR A O 1
ATOM 2169 N N . ALA A 1 285 ? 11.563 -2.639 -26.093 1.00 75.88 285 ALA A N 1
ATOM 2170 C CA . ALA A 1 285 ? 11.504 -4.096 -26.187 1.00 75.88 285 ALA A CA 1
ATOM 2171 C C . ALA A 1 285 ? 12.701 -4.620 -26.996 1.00 75.88 285 ALA A C 1
ATOM 2173 O O . ALA A 1 285 ? 13.286 -3.897 -27.802 1.00 75.88 285 ALA A O 1
ATOM 2174 N N . THR A 1 286 ? 13.083 -5.882 -26.814 1.00 82.88 286 THR A N 1
ATOM 2175 C CA . THR A 1 286 ? 14.245 -6.498 -27.465 1.00 82.88 286 THR A CA 1
ATOM 2176 C C . THR A 1 286 ? 13.837 -7.660 -28.366 1.00 82.88 286 THR A C 1
ATOM 2178 O O . THR A 1 286 ? 13.442 -8.730 -27.914 1.00 82.88 286 THR A O 1
ATOM 2181 N N . PHE A 1 287 ? 14.003 -7.471 -29.674 1.00 86.25 287 PHE A N 1
ATOM 2182 C CA . PHE A 1 287 ? 13.899 -8.542 -30.660 1.00 86.25 287 PHE A CA 1
ATOM 2183 C C . PHE A 1 287 ? 15.246 -9.260 -30.813 1.00 86.25 287 PHE A C 1
ATOM 2185 O O . PHE A 1 287 ? 16.288 -8.607 -30.909 1.00 86.25 287 PHE A O 1
ATOM 2192 N N . SER A 1 288 ? 15.242 -10.588 -30.908 1.00 88.69 288 SER A N 1
ATOM 2193 C CA . SER A 1 288 ? 16.444 -11.394 -31.142 1.00 88.69 288 SER A CA 1
ATOM 2194 C C . SER A 1 288 ? 16.187 -12.494 -32.171 1.00 88.69 288 SER A C 1
ATOM 2196 O O . SER A 1 288 ? 15.091 -13.044 -32.256 1.00 88.69 288 SER A O 1
ATOM 2198 N N . VAL A 1 289 ? 17.199 -12.810 -32.980 1.00 87.94 289 VAL A N 1
ATOM 2199 C CA . VAL A 1 289 ? 17.131 -13.883 -33.982 1.00 87.94 289 VAL A CA 1
ATOM 2200 C C . VAL A 1 289 ? 18.516 -14.424 -34.318 1.00 87.94 289 VAL A C 1
ATOM 2202 O O . VAL A 1 289 ? 19.477 -13.666 -34.456 1.00 87.94 289 VAL A O 1
ATOM 2205 N N . LYS A 1 290 ? 18.632 -15.735 -34.519 1.00 86.81 290 LYS A N 1
ATOM 2206 C CA . LYS A 1 290 ? 19.861 -16.400 -34.965 1.00 86.81 290 LYS A CA 1
ATOM 2207 C C . LYS A 1 290 ? 19.824 -16.584 -36.479 1.00 86.81 290 LYS A C 1
ATOM 2209 O O . LYS A 1 290 ? 18.932 -17.230 -37.020 1.00 86.81 290 LYS A O 1
ATOM 2214 N N . ILE A 1 291 ? 20.795 -15.993 -37.173 1.00 84.81 291 ILE A N 1
ATOM 2215 C CA . ILE A 1 291 ? 20.860 -15.958 -38.640 1.00 84.81 291 ILE A CA 1
ATOM 2216 C C . ILE A 1 291 ? 22.161 -16.609 -39.109 1.00 84.81 291 ILE A C 1
ATOM 2218 O O . ILE A 1 291 ? 23.241 -16.243 -38.646 1.00 84.81 291 ILE A O 1
ATOM 2222 N N . TRP A 1 292 ? 22.072 -17.528 -40.076 1.00 78.94 292 TRP A N 1
ATOM 2223 C CA . TRP A 1 292 ? 23.236 -18.104 -40.762 1.00 78.94 292 TRP A CA 1
ATOM 2224 C C . TRP A 1 292 ? 23.178 -17.807 -42.277 1.00 78.94 292 TRP A C 1
ATOM 2226 O O . TRP A 1 292 ? 22.371 -18.404 -42.990 1.00 78.94 292 TRP A O 1
ATOM 2236 N N . PRO A 1 293 ? 24.038 -16.907 -42.795 1.00 76.44 293 PRO A N 1
ATOM 2237 C CA . PRO A 1 293 ? 24.276 -16.716 -44.224 1.00 76.44 293 PRO A CA 1
ATOM 2238 C C . PRO A 1 293 ? 25.104 -17.867 -44.820 1.00 76.44 293 PRO A C 1
ATOM 2240 O O . PRO A 1 293 ? 26.225 -18.146 -44.370 1.00 76.44 293 PRO A O 1
ATOM 2243 N N . ILE A 1 294 ? 24.567 -18.501 -45.862 1.00 68.31 294 ILE A N 1
ATOM 2244 C CA . ILE A 1 294 ? 25.190 -19.596 -46.609 1.00 68.31 294 ILE A CA 1
ATOM 2245 C C . ILE A 1 294 ? 25.543 -19.129 -48.024 1.00 68.31 294 ILE A C 1
ATOM 2247 O O . ILE A 1 294 ? 24.729 -18.531 -48.727 1.00 68.31 294 ILE A O 1
ATOM 2251 N N . ASN A 1 295 ? 26.761 -19.475 -48.447 1.00 62.81 295 ASN A N 1
ATOM 2252 C CA . ASN A 1 295 ? 27.274 -19.271 -49.799 1.00 62.81 295 ASN A CA 1
ATOM 2253 C C . ASN A 1 295 ? 27.512 -20.656 -50.413 1.00 62.81 295 ASN A C 1
ATOM 2255 O O . ASN A 1 295 ? 28.365 -21.390 -49.903 1.00 62.81 295 ASN A O 1
ATOM 2259 N N . ALA A 1 296 ? 26.819 -21.041 -51.491 1.00 52.19 296 ALA A N 1
ATOM 2260 C CA . ALA A 1 296 ? 27.161 -22.302 -52.161 1.00 52.19 296 ALA A CA 1
ATOM 2261 C C . ALA A 1 296 ? 28.386 -22.159 -53.082 1.00 52.19 296 ALA A C 1
ATOM 2263 O O . ALA A 1 296 ? 28.684 -21.106 -53.651 1.00 52.19 296 ALA A O 1
ATOM 2264 N N . VAL A 1 297 ? 29.126 -23.257 -53.221 1.00 48.88 297 VAL A N 1
ATOM 2265 C CA . VAL A 1 297 ? 30.432 -23.281 -53.885 1.00 48.88 297 VAL A CA 1
ATOM 2266 C C . VAL A 1 297 ? 30.269 -23.505 -55.391 1.00 48.88 297 VAL A C 1
ATOM 2268 O O . VAL A 1 297 ? 29.851 -24.581 -55.812 1.00 48.88 297 VAL A O 1
ATOM 2271 N N . GLY A 1 298 ? 30.681 -22.528 -56.209 1.00 48.81 298 GLY A N 1
ATOM 2272 C CA . GLY A 1 298 ? 30.932 -22.731 -57.648 1.00 48.81 298 GLY A CA 1
ATOM 2273 C C . GLY A 1 298 ? 30.186 -21.828 -58.640 1.00 48.81 298 GLY A C 1
ATOM 2274 O O . GLY A 1 298 ? 30.342 -22.025 -59.844 1.00 48.81 298 GLY A O 1
ATOM 2275 N N . VAL A 1 299 ? 29.404 -20.841 -58.190 1.00 47.47 299 VAL A N 1
ATOM 2276 C CA . VAL A 1 299 ? 28.664 -19.933 -59.093 1.00 47.47 299 VAL A CA 1
ATOM 2277 C C . VAL A 1 299 ? 29.603 -18.886 -59.737 1.00 47.47 299 VAL A C 1
ATOM 2279 O O . VAL A 1 299 ? 30.350 -18.220 -59.016 1.00 47.47 299 VAL A O 1
ATOM 2282 N N . PRO A 1 300 ? 29.590 -18.688 -61.075 1.00 46.84 300 PRO A N 1
ATOM 2283 C CA . PRO A 1 300 ? 30.385 -17.645 -61.734 1.00 46.84 300 PRO A CA 1
ATOM 2284 C C . PRO A 1 300 ? 29.952 -16.218 -61.357 1.00 46.84 300 PRO A C 1
ATOM 2286 O O . PRO A 1 300 ? 28.769 -15.885 -61.377 1.00 46.84 300 PRO A O 1
ATOM 2289 N N . VAL A 1 301 ? 30.926 -15.352 -61.068 1.00 44.66 301 VAL A N 1
ATOM 2290 C CA . VAL A 1 301 ? 30.704 -13.996 -60.533 1.00 44.66 301 VAL A CA 1
ATOM 2291 C C . VAL A 1 301 ? 29.981 -13.043 -61.493 1.00 44.66 301 VAL A C 1
ATOM 2293 O O . VAL A 1 301 ? 30.545 -12.613 -62.494 1.00 44.66 301 VAL A O 1
ATOM 2296 N N . ASN A 1 302 ? 28.766 -12.627 -61.120 1.00 46.16 302 ASN A N 1
ATOM 2297 C CA . ASN A 1 302 ? 28.068 -11.453 -61.660 1.00 46.16 302 ASN A CA 1
ATOM 2298 C C . ASN A 1 302 ? 27.196 -10.804 -60.566 1.00 46.16 302 ASN A C 1
ATOM 2300 O O . ASN A 1 302 ? 26.022 -11.126 -60.442 1.00 46.16 302 ASN A O 1
ATOM 2304 N N . GLN A 1 303 ? 27.813 -9.919 -59.772 1.00 51.78 303 GLN A N 1
ATOM 2305 C CA . GLN A 1 303 ? 27.221 -8.946 -58.828 1.00 51.78 303 GLN A CA 1
ATOM 2306 C C . GLN A 1 303 ? 25.734 -9.145 -58.451 1.00 51.78 303 GLN A C 1
ATOM 2308 O O . GLN A 1 303 ? 24.844 -8.522 -59.027 1.00 51.78 303 GLN A O 1
ATOM 2313 N N . SER A 1 304 ? 25.495 -9.941 -57.409 1.00 55.47 304 SER A N 1
ATOM 2314 C CA . SER A 1 304 ? 24.250 -9.976 -56.634 1.00 55.47 304 SER A CA 1
ATOM 2315 C C . SER A 1 304 ? 24.607 -9.999 -55.144 1.00 55.47 304 SER A C 1
ATOM 2317 O O . SER A 1 304 ? 25.758 -10.254 -54.790 1.00 55.47 304 SER A O 1
ATOM 2319 N N . TRP A 1 305 ? 23.636 -9.693 -54.287 1.00 61.56 305 TRP A N 1
ATOM 2320 C CA . TRP A 1 305 ? 23.734 -9.860 -52.838 1.00 61.56 305 TRP A CA 1
ATOM 2321 C C . TRP A 1 305 ? 22.423 -10.466 -52.335 1.00 61.56 305 TRP A C 1
ATOM 2323 O O . TRP A 1 305 ? 21.342 -10.016 -52.741 1.00 61.56 305 TRP A O 1
ATOM 2333 N N . GLY A 1 306 ? 22.508 -11.425 -51.415 1.00 69.00 306 GLY A N 1
ATOM 2334 C CA . GLY A 1 306 ? 21.353 -11.886 -50.649 1.00 69.00 306 GLY A CA 1
ATOM 2335 C C . GLY A 1 306 ? 21.013 -10.861 -49.576 1.00 69.00 306 GLY A C 1
ATOM 2336 O O . GLY A 1 306 ? 21.877 -10.486 -48.785 1.00 69.00 306 GLY A O 1
ATOM 2337 N N . ILE A 1 307 ? 19.763 -10.399 -49.534 1.00 76.50 307 ILE A N 1
ATOM 2338 C CA . ILE A 1 307 ? 19.290 -9.456 -48.516 1.00 76.50 307 ILE A CA 1
ATOM 2339 C C . ILE A 1 307 ? 18.083 -10.062 -47.805 1.00 76.50 307 ILE A C 1
ATOM 2341 O O . ILE A 1 307 ? 17.111 -10.458 -48.450 1.00 76.50 307 ILE A O 1
ATOM 2345 N N . ILE A 1 308 ? 18.126 -10.072 -46.476 1.00 81.25 308 ILE A N 1
ATOM 2346 C CA . ILE A 1 308 ? 16.957 -10.283 -45.623 1.00 81.25 308 ILE A CA 1
ATOM 2347 C C . ILE A 1 308 ? 16.654 -8.978 -44.885 1.00 81.25 308 ILE A C 1
ATOM 2349 O O . ILE A 1 308 ? 17.507 -8.422 -44.194 1.00 81.25 308 ILE A O 1
ATOM 2353 N N . ASP A 1 309 ? 15.437 -8.475 -45.077 1.00 85.19 309 ASP A N 1
ATOM 2354 C CA . ASP A 1 309 ? 14.885 -7.342 -44.337 1.00 85.19 309 ASP A CA 1
ATOM 2355 C C . ASP A 1 309 ? 13.962 -7.887 -43.230 1.00 85.19 309 ASP A C 1
ATOM 2357 O O . ASP A 1 309 ? 13.084 -8.706 -43.522 1.00 85.19 309 ASP A O 1
ATOM 2361 N N . VAL A 1 310 ? 14.140 -7.423 -41.988 1.00 87.81 310 VAL A N 1
ATOM 2362 C CA . VAL A 1 310 ? 13.289 -7.770 -40.834 1.00 87.81 310 VAL A CA 1
ATOM 2363 C C . VAL A 1 310 ? 12.356 -6.603 -40.521 1.00 87.81 310 VAL A C 1
ATOM 2365 O O . VAL A 1 310 ? 12.807 -5.459 -40.423 1.00 87.81 310 VAL A O 1
ATOM 2368 N N . TYR A 1 311 ? 11.064 -6.878 -40.363 1.00 86.75 311 TYR A N 1
ATOM 2369 C CA . TYR A 1 311 ? 10.029 -5.886 -40.078 1.00 86.75 311 TYR A CA 1
ATOM 2370 C C . TYR A 1 311 ? 9.225 -6.261 -38.834 1.00 86.75 311 TYR A C 1
ATOM 2372 O O . TYR A 1 311 ? 8.988 -7.441 -38.575 1.00 86.75 311 TYR A O 1
ATOM 2380 N N . MET A 1 312 ? 8.745 -5.229 -38.147 1.00 84.81 312 MET A N 1
ATOM 2381 C CA . MET A 1 312 ? 7.594 -5.283 -37.250 1.00 84.81 312 MET A CA 1
ATOM 2382 C C . MET A 1 312 ? 6.490 -4.374 -37.791 1.00 84.81 312 MET A C 1
ATOM 2384 O O . MET A 1 312 ? 6.746 -3.489 -38.608 1.00 84.81 312 MET A O 1
ATOM 2388 N N . GLU A 1 313 ? 5.263 -4.559 -37.333 1.00 79.69 313 GLU A N 1
ATOM 2389 C CA . GLU A 1 313 ? 4.161 -3.642 -37.604 1.00 79.69 313 GLU A CA 1
ATOM 2390 C C . GLU A 1 313 ? 4.103 -2.534 -36.550 1.00 79.69 313 GLU A C 1
ATOM 2392 O O . GLU A 1 313 ? 4.193 -2.785 -35.350 1.00 79.69 313 GLU A O 1
ATOM 2397 N N . GLY A 1 314 ? 3.995 -1.295 -37.024 1.00 70.38 314 GLY A N 1
ATOM 2398 C CA . GLY A 1 314 ? 3.843 -0.107 -36.200 1.00 70.38 314 GLY A CA 1
ATOM 2399 C C . GLY A 1 314 ? 2.530 0.615 -36.447 1.00 70.38 314 GLY A C 1
ATOM 2400 O O . GLY A 1 314 ? 1.795 0.300 -37.385 1.00 70.38 314 GLY A O 1
ATOM 2401 N N . SER A 1 315 ? 2.267 1.649 -35.652 1.00 67.12 315 SER A N 1
ATOM 2402 C CA . SER A 1 315 ? 1.049 2.475 -35.737 1.00 67.12 315 SER A CA 1
ATOM 2403 C C . SER A 1 315 ? 0.821 3.140 -37.109 1.00 67.12 315 SER A C 1
ATOM 2405 O O . SER A 1 315 ? -0.299 3.527 -37.436 1.00 67.12 315 SER A O 1
ATOM 2407 N N . ALA A 1 316 ? 1.862 3.226 -37.947 1.00 66.88 316 ALA A N 1
ATOM 2408 C CA . ALA A 1 316 ? 1.817 3.711 -39.332 1.00 66.88 316 ALA A CA 1
ATOM 2409 C C . ALA A 1 316 ? 2.054 2.612 -40.402 1.00 66.88 316 ALA A C 1
ATOM 2411 O O . ALA A 1 316 ? 2.335 2.929 -41.561 1.00 66.88 316 ALA A O 1
ATOM 2412 N N . GLY A 1 317 ? 1.964 1.329 -40.035 1.00 78.88 317 GLY A N 1
ATOM 2413 C CA . GLY A 1 317 ? 2.247 0.170 -40.892 1.00 78.88 317 GLY A CA 1
ATOM 2414 C C . GLY A 1 317 ? 3.647 -0.428 -40.684 1.00 78.88 317 GLY A C 1
ATOM 2415 O O . GLY A 1 317 ? 4.301 -0.183 -39.675 1.00 78.88 317 GLY A O 1
ATOM 2416 N N . LEU A 1 318 ? 4.116 -1.250 -41.632 1.00 81.69 318 LEU A N 1
ATOM 2417 C CA . LEU A 1 318 ? 5.334 -2.061 -41.467 1.00 81.69 318 LEU A CA 1
ATOM 2418 C C . LEU A 1 318 ? 6.629 -1.232 -41.357 1.00 81.69 318 LEU A C 1
ATOM 2420 O O . LEU A 1 318 ? 7.103 -0.632 -42.327 1.00 81.69 318 LEU A O 1
ATOM 2424 N N . ILE A 1 319 ? 7.259 -1.301 -40.187 1.00 82.94 319 ILE A N 1
ATOM 2425 C CA . ILE A 1 319 ? 8.551 -0.713 -39.849 1.00 82.94 319 ILE A CA 1
ATOM 2426 C C . ILE A 1 319 ? 9.656 -1.753 -40.059 1.00 82.94 319 ILE A C 1
ATOM 2428 O O . ILE A 1 319 ? 9.715 -2.766 -39.368 1.00 82.94 319 ILE A O 1
ATOM 2432 N N . ARG A 1 320 ? 10.597 -1.491 -40.976 1.00 87.25 320 ARG A N 1
ATOM 2433 C CA . ARG A 1 320 ? 11.805 -2.323 -41.114 1.00 87.25 320 ARG A CA 1
ATOM 2434 C C . ARG A 1 320 ? 12.795 -2.011 -39.994 1.00 87.25 320 ARG A C 1
ATOM 2436 O O . ARG A 1 320 ? 13.390 -0.936 -40.014 1.00 87.25 320 ARG A O 1
ATOM 2443 N N . LEU A 1 321 ? 13.014 -2.950 -39.078 1.00 85.31 321 LEU A N 1
ATOM 2444 C CA . LEU A 1 321 ? 13.964 -2.798 -37.977 1.00 85.31 321 LEU A CA 1
ATOM 2445 C C . LEU A 1 321 ? 15.400 -2.748 -38.513 1.00 85.31 321 LEU A C 1
ATOM 2447 O O . LEU A 1 321 ? 16.049 -1.700 -38.533 1.00 85.31 321 LEU A O 1
ATOM 2451 N N . PHE A 1 322 ? 15.875 -3.887 -39.007 1.00 87.31 322 PHE A N 1
ATOM 2452 C CA . PHE A 1 322 ? 17.232 -4.076 -39.494 1.00 87.31 322 PHE A CA 1
ATOM 2453 C C . PHE A 1 322 ? 17.257 -4.988 -40.723 1.00 87.31 322 PHE A C 1
ATOM 2455 O O . PHE A 1 322 ? 16.240 -5.504 -41.196 1.00 87.31 322 PHE A O 1
ATOM 2462 N N . ARG A 1 323 ? 18.457 -5.136 -41.268 1.00 88.12 323 ARG A N 1
ATOM 2463 C CA . ARG A 1 323 ? 18.775 -5.868 -42.485 1.00 88.12 323 ARG A CA 1
ATOM 2464 C C . ARG A 1 323 ? 20.025 -6.703 -42.259 1.00 88.12 323 ARG A C 1
ATOM 2466 O O . ARG A 1 323 ? 20.970 -6.201 -41.656 1.00 88.12 323 ARG A O 1
ATOM 2473 N N . VAL A 1 324 ? 20.069 -7.910 -42.822 1.00 86.62 324 VAL A N 1
ATOM 2474 C CA . VAL A 1 324 ? 21.324 -8.655 -43.015 1.00 86.62 324 VAL A CA 1
ATOM 2475 C C . VAL A 1 324 ? 21.611 -8.791 -44.509 1.00 86.62 324 VAL A C 1
ATOM 2477 O O . VAL A 1 324 ? 20.714 -9.066 -45.307 1.00 86.62 324 VAL A O 1
ATOM 2480 N N . ILE A 1 325 ? 22.869 -8.567 -44.888 1.00 82.88 325 ILE A N 1
ATOM 2481 C CA . ILE A 1 325 ? 23.360 -8.605 -46.268 1.00 82.88 325 ILE A CA 1
ATOM 2482 C C . ILE A 1 325 ? 24.452 -9.670 -46.379 1.00 82.88 325 ILE A C 1
ATOM 2484 O O . ILE A 1 325 ? 25.502 -9.541 -45.744 1.00 82.88 325 ILE A O 1
ATOM 2488 N N . ASN A 1 326 ? 24.229 -10.685 -47.215 1.00 77.31 326 ASN A N 1
ATOM 2489 C CA . ASN A 1 326 ? 25.201 -11.728 -47.529 1.00 77.31 326 ASN A CA 1
ATOM 2490 C C . ASN A 1 326 ? 25.947 -11.404 -48.848 1.00 77.31 326 ASN A C 1
ATOM 2492 O O . ASN A 1 326 ? 25.284 -11.234 -49.878 1.00 77.31 326 ASN A O 1
ATOM 2496 N N . PRO A 1 327 ? 27.291 -11.276 -48.851 1.00 69.50 327 PRO A N 1
ATOM 2497 C CA . PRO A 1 327 ? 28.060 -10.946 -50.052 1.00 69.50 327 PRO A CA 1
ATOM 2498 C C . PRO A 1 327 ? 28.445 -12.172 -50.902 1.00 69.50 327 PRO A C 1
ATOM 2500 O O . PRO A 1 327 ? 29.342 -12.941 -50.537 1.00 69.50 327 PRO A O 1
ATOM 2503 N N . LEU A 1 328 ? 27.876 -12.269 -52.108 1.00 61.75 328 LEU A N 1
ATOM 2504 C CA . LEU A 1 328 ? 28.288 -13.234 -53.132 1.00 61.75 328 LEU A CA 1
ATOM 2505 C C . LEU A 1 328 ? 29.773 -13.047 -53.490 1.00 61.75 328 LEU A C 1
ATOM 2507 O O . LEU A 1 328 ? 30.153 -12.076 -54.152 1.00 61.75 328 LEU A O 1
ATOM 2511 N N . THR A 1 329 ? 30.629 -13.989 -53.091 1.00 55.88 329 THR A N 1
ATOM 2512 C CA . THR A 1 329 ? 32.077 -13.918 -53.342 1.00 55.88 329 THR A CA 1
ATOM 2513 C C . THR A 1 329 ? 32.649 -15.252 -53.814 1.00 55.88 329 THR A C 1
ATOM 2515 O O . THR A 1 329 ? 32.515 -16.283 -53.161 1.00 55.88 329 THR A O 1
ATOM 2518 N N . ALA A 1 330 ? 33.352 -15.224 -54.949 1.00 51.53 330 ALA A N 1
ATOM 2519 C CA . ALA A 1 330 ? 34.184 -16.336 -55.391 1.00 51.53 330 ALA A CA 1
ATOM 2520 C C . ALA A 1 330 ? 35.646 -16.082 -54.997 1.00 51.53 330 ALA A C 1
ATOM 2522 O O . ALA A 1 330 ? 36.238 -15.084 -55.401 1.00 51.53 330 ALA A O 1
ATOM 2523 N N . THR A 1 331 ? 36.227 -17.040 -54.271 1.00 51.72 331 THR A N 1
ATOM 2524 C CA . THR A 1 331 ? 37.648 -17.154 -53.881 1.00 51.72 331 THR A CA 1
ATOM 2525 C C . THR A 1 331 ? 38.232 -16.090 -52.925 1.00 51.72 331 THR A C 1
ATOM 2527 O O . THR A 1 331 ? 38.363 -14.917 -53.247 1.00 51.72 331 THR A O 1
ATOM 2530 N N . THR A 1 332 ? 38.693 -16.585 -51.766 1.00 45.41 332 THR A N 1
ATOM 2531 C CA . THR A 1 332 ? 39.743 -16.020 -50.884 1.00 45.41 332 THR A CA 1
ATOM 2532 C C . THR A 1 332 ? 39.576 -14.589 -50.351 1.00 45.41 332 THR A C 1
ATOM 2534 O O . THR A 1 332 ? 40.252 -13.667 -50.801 1.00 45.41 332 THR A O 1
ATOM 2537 N N . ASN A 1 333 ? 38.787 -14.434 -49.283 1.00 48.19 333 ASN A N 1
ATOM 2538 C CA . ASN A 1 333 ? 39.304 -14.219 -47.913 1.00 48.19 333 ASN A CA 1
ATOM 2539 C C . ASN A 1 333 ? 38.129 -13.941 -46.961 1.00 48.19 333 ASN A C 1
ATOM 2541 O O . ASN A 1 333 ? 37.485 -12.911 -47.114 1.00 48.19 333 ASN A O 1
ATOM 2545 N N . SER A 1 334 ? 37.869 -14.859 -46.016 1.00 56.84 334 SER A N 1
ATOM 2546 C CA . SER A 1 334 ? 36.837 -14.800 -44.955 1.00 56.84 334 SER A CA 1
ATOM 2547 C C . SER A 1 334 ? 35.688 -13.810 -45.216 1.00 56.84 334 SER A C 1
ATOM 2549 O O . SER A 1 334 ? 35.718 -12.706 -44.666 1.00 56.84 334 SER A O 1
ATOM 2551 N N . PRO A 1 335 ? 34.696 -14.160 -46.060 1.00 65.81 335 PRO A N 1
ATOM 2552 C CA . PRO A 1 335 ? 33.609 -13.246 -46.376 1.00 65.81 335 PRO A CA 1
ATOM 2553 C C . PRO A 1 335 ? 32.780 -12.951 -45.124 1.00 65.81 335 PRO A C 1
ATOM 2555 O O . PRO A 1 335 ? 32.676 -13.774 -44.210 1.00 65.81 335 PRO A O 1
ATOM 2558 N N . VAL A 1 336 ? 32.210 -11.749 -45.067 1.00 72.69 336 VAL A N 1
ATOM 2559 C CA . VAL A 1 336 ? 31.566 -11.225 -43.860 1.00 72.69 336 VAL A CA 1
ATOM 2560 C C . VAL A 1 336 ? 30.195 -10.667 -44.228 1.00 72.69 336 VAL A C 1
ATOM 2562 O O . VAL A 1 336 ? 30.102 -9.719 -45.011 1.00 72.69 336 VAL A O 1
ATOM 2565 N N . ALA A 1 337 ? 29.135 -11.255 -43.678 1.00 78.50 337 ALA A N 1
ATOM 2566 C CA . ALA A 1 337 ? 27.789 -10.712 -43.786 1.00 78.50 337 ALA A CA 1
ATOM 2567 C C . ALA A 1 337 ? 27.671 -9.459 -42.915 1.00 78.50 337 ALA A C 1
ATOM 2569 O O . ALA A 1 337 ? 28.266 -9.393 -41.841 1.00 78.50 337 ALA A O 1
ATOM 2570 N N . ASN A 1 338 ? 26.918 -8.462 -43.375 1.00 83.50 338 ASN A N 1
ATOM 2571 C CA . ASN A 1 338 ? 26.789 -7.165 -42.704 1.00 83.50 338 ASN A CA 1
ATOM 2572 C C . ASN A 1 338 ? 25.372 -6.979 -42.162 1.00 83.50 338 ASN A C 1
ATOM 2574 O O . ASN A 1 338 ? 24.414 -7.430 -42.787 1.00 83.50 338 ASN A O 1
ATOM 2578 N N . VAL A 1 339 ? 25.249 -6.308 -41.018 1.00 85.69 339 VAL A N 1
ATOM 2579 C CA . VAL A 1 339 ? 23.989 -6.037 -40.320 1.00 85.69 339 VAL A CA 1
ATOM 2580 C C . VAL A 1 339 ? 23.794 -4.527 -40.198 1.00 85.69 339 VAL A C 1
ATOM 2582 O O . VAL A 1 339 ? 24.618 -3.826 -39.607 1.00 85.69 339 VAL A O 1
ATOM 2585 N N . GLU A 1 340 ? 22.692 -4.028 -40.749 1.00 84.75 340 GLU A N 1
ATOM 2586 C CA . GLU A 1 340 ? 22.358 -2.603 -40.810 1.00 84.75 340 GLU A CA 1
ATOM 2587 C C . GLU A 1 340 ? 21.033 -2.341 -40.082 1.00 84.75 340 GLU A C 1
ATOM 2589 O O . GLU A 1 340 ? 20.007 -2.903 -40.460 1.00 84.75 340 GLU A O 1
ATOM 2594 N N . ALA A 1 341 ? 21.021 -1.461 -39.075 1.00 79.75 341 ALA A N 1
ATOM 2595 C CA . ALA A 1 341 ? 19.771 -0.895 -38.559 1.00 79.75 341 ALA A CA 1
ATOM 2596 C C . ALA A 1 341 ? 19.197 0.073 -39.607 1.00 79.75 341 ALA A C 1
ATOM 2598 O O . ALA A 1 341 ? 19.923 0.934 -40.110 1.00 79.75 341 ALA A O 1
ATOM 2599 N N . ILE A 1 342 ? 17.915 -0.072 -39.953 1.00 80.12 342 ILE A N 1
ATOM 2600 C CA . ILE A 1 342 ? 17.281 0.684 -41.045 1.00 80.12 342 ILE A CA 1
ATOM 2601 C C . ILE A 1 342 ? 16.309 1.750 -40.525 1.00 80.12 342 ILE A C 1
ATOM 2603 O O . ILE A 1 342 ? 16.238 2.833 -41.110 1.00 80.12 342 ILE A O 1
ATOM 2607 N N . ASN A 1 343 ? 15.587 1.490 -39.430 1.00 79.75 343 ASN A N 1
ATOM 2608 C CA . ASN A 1 343 ? 14.694 2.473 -38.811 1.00 79.75 343 ASN A CA 1
ATOM 2609 C C . ASN A 1 343 ? 15.259 2.994 -37.470 1.00 79.75 343 ASN A C 1
ATOM 2611 O O . ASN A 1 343 ? 15.748 2.195 -36.673 1.00 79.75 343 ASN A O 1
ATOM 2615 N N . PRO A 1 344 ? 15.179 4.313 -37.188 1.00 69.62 344 PRO A N 1
ATOM 2616 C CA . PRO A 1 344 ? 15.646 4.899 -35.929 1.00 69.62 344 PRO A CA 1
ATOM 2617 C C . PRO A 1 344 ? 14.937 4.442 -34.647 1.00 69.62 344 PRO A C 1
ATOM 2619 O O . PRO A 1 344 ? 15.443 4.794 -33.588 1.00 69.62 344 PRO A O 1
ATOM 2622 N N . ILE A 1 345 ? 13.823 3.696 -34.695 1.00 70.25 345 ILE A N 1
ATOM 2623 C CA . ILE A 1 345 ? 13.269 3.089 -33.470 1.00 70.25 345 ILE A CA 1
ATOM 2624 C C . ILE A 1 345 ? 14.200 2.020 -32.889 1.00 70.25 345 ILE A C 1
ATOM 2626 O O . ILE A 1 345 ? 14.115 1.748 -31.699 1.00 70.25 345 ILE A O 1
ATOM 2630 N N . VAL A 1 346 ? 15.098 1.435 -33.696 1.00 76.00 346 VAL A N 1
ATOM 2631 C CA . VAL A 1 346 ? 16.153 0.530 -33.217 1.00 76.00 346 VAL A CA 1
ATOM 2632 C C . VAL A 1 346 ? 17.191 1.359 -32.458 1.00 76.00 346 VAL A C 1
ATOM 2634 O O . VAL A 1 346 ? 18.095 1.942 -33.062 1.00 76.00 346 VAL A O 1
ATOM 2637 N N . GLN A 1 347 ? 17.047 1.424 -31.135 1.00 74.81 347 GLN A N 1
ATOM 2638 C CA . GLN A 1 347 ? 17.951 2.158 -30.252 1.00 74.81 347 GLN A CA 1
ATOM 2639 C C . GLN A 1 347 ? 19.324 1.481 -30.174 1.00 74.81 347 GLN A C 1
ATOM 2641 O O . GLN A 1 347 ? 20.360 2.135 -30.313 1.00 74.81 347 GLN A O 1
ATOM 2646 N N . ASN A 1 348 ? 19.327 0.155 -30.000 1.00 79.19 348 ASN A N 1
ATOM 2647 C CA . ASN A 1 348 ? 20.531 -0.667 -29.941 1.00 79.19 348 ASN A CA 1
ATOM 2648 C C . ASN A 1 348 ? 20.448 -1.815 -30.948 1.00 79.19 348 ASN A C 1
ATOM 2650 O O . ASN A 1 348 ? 19.402 -2.424 -31.144 1.00 79.19 348 ASN A O 1
ATOM 2654 N N . LEU A 1 349 ? 21.587 -2.127 -31.563 1.00 82.94 349 LEU A N 1
ATOM 2655 C CA . LEU A 1 349 ? 21.775 -3.287 -32.430 1.00 82.94 349 LEU A CA 1
ATOM 2656 C C . LEU A 1 349 ? 23.090 -3.957 -32.030 1.00 82.94 349 LEU A C 1
ATOM 2658 O O . LEU A 1 349 ? 24.132 -3.290 -31.990 1.00 82.94 349 LEU A O 1
ATOM 2662 N N . SER A 1 350 ? 23.049 -5.257 -31.756 1.00 86.25 350 SER A N 1
ATOM 2663 C CA . SER A 1 350 ? 24.217 -6.075 -31.433 1.00 86.25 350 SER A CA 1
ATOM 2664 C C . SER A 1 350 ? 24.301 -7.302 -32.344 1.00 86.25 350 SER A C 1
ATOM 2666 O O . SER A 1 350 ? 23.306 -7.752 -32.918 1.00 86.25 350 SER A O 1
ATOM 2668 N N . VAL A 1 351 ? 25.517 -7.827 -32.497 1.00 86.38 351 VAL A N 1
ATOM 2669 C CA . VAL A 1 351 ? 25.780 -9.105 -33.168 1.00 86.38 351 VAL A CA 1
ATOM 2670 C C . VAL A 1 351 ? 26.612 -9.948 -32.209 1.00 86.38 351 VAL A C 1
ATOM 2672 O O . VAL A 1 351 ? 27.688 -9.517 -31.793 1.00 86.38 351 VAL A O 1
ATOM 2675 N N . ASN A 1 352 ? 26.095 -11.114 -31.812 1.00 86.38 352 ASN A N 1
ATOM 2676 C CA . ASN A 1 352 ? 26.631 -11.952 -30.731 1.00 86.38 352 ASN A CA 1
ATOM 2677 C C . ASN A 1 352 ? 26.897 -11.144 -29.441 1.00 86.38 352 ASN A C 1
ATOM 2679 O O . ASN A 1 352 ? 27.987 -11.196 -28.876 1.00 86.38 352 ASN A O 1
ATOM 2683 N N . GLY A 1 353 ? 25.928 -10.316 -29.029 1.00 76.88 353 GLY A N 1
ATOM 2684 C CA . GLY A 1 353 ? 26.019 -9.442 -27.849 1.00 76.88 353 GLY A CA 1
ATOM 2685 C C . GLY A 1 353 ? 26.911 -8.202 -28.015 1.00 76.88 353 GLY A C 1
ATOM 2686 O O . GLY A 1 353 ? 26.860 -7.291 -27.194 1.00 76.88 353 GLY A O 1
ATOM 2687 N N . ASN A 1 354 ? 27.704 -8.099 -29.087 1.00 79.25 354 ASN A N 1
ATOM 2688 C CA . ASN A 1 354 ? 28.589 -6.956 -29.302 1.00 79.25 354 ASN A CA 1
ATOM 2689 C C . ASN A 1 354 ? 27.860 -5.804 -30.019 1.00 79.25 354 ASN A C 1
ATOM 2691 O O . ASN A 1 354 ? 27.640 -5.842 -31.231 1.00 79.25 354 ASN A O 1
ATOM 2695 N N . TYR A 1 355 ? 27.543 -4.740 -29.276 1.00 73.31 355 TYR A N 1
ATOM 2696 C CA . TYR A 1 355 ? 26.871 -3.528 -29.774 1.00 73.31 355 TYR A CA 1
ATOM 2697 C C . TYR A 1 355 ? 27.669 -2.713 -30.805 1.00 73.31 355 TYR A C 1
ATOM 2699 O O . TYR A 1 355 ? 27.088 -1.887 -31.513 1.00 73.31 355 TYR A O 1
ATOM 2707 N N . THR A 1 356 ? 28.985 -2.931 -30.910 1.00 65.38 356 THR A N 1
ATOM 2708 C CA . THR A 1 356 ? 29.852 -2.292 -31.920 1.00 65.38 356 THR A CA 1
ATOM 2709 C C . THR A 1 356 ? 30.012 -3.136 -33.185 1.00 65.38 356 THR A C 1
ATOM 2711 O O . THR A 1 356 ? 30.335 -2.600 -34.247 1.00 65.38 356 THR A O 1
ATOM 2714 N N . ALA A 1 357 ? 29.747 -4.445 -33.106 1.00 64.12 357 ALA A N 1
ATOM 2715 C CA . ALA A 1 357 ? 29.787 -5.327 -34.260 1.00 64.12 357 ALA A CA 1
ATOM 2716 C C . ALA A 1 357 ? 28.621 -5.017 -35.210 1.00 64.12 357 ALA A C 1
ATOM 2718 O O . ALA A 1 357 ? 27.463 -4.886 -34.811 1.00 64.12 357 ALA A O 1
ATOM 2719 N N . ARG A 1 358 ? 28.932 -4.889 -36.500 1.00 80.12 358 ARG A N 1
ATOM 2720 C CA . ARG A 1 358 ? 27.956 -4.699 -37.589 1.00 80.12 358 ARG A CA 1
ATOM 2721 C C . ARG A 1 358 ? 28.125 -5.747 -38.684 1.00 80.12 358 ARG A C 1
ATOM 2723 O O . ARG A 1 358 ? 27.634 -5.568 -39.792 1.00 80.12 358 ARG A O 1
ATOM 2730 N N . SER A 1 359 ? 28.857 -6.820 -38.399 1.00 80.94 359 SER A N 1
ATOM 2731 C CA . SER A 1 359 ? 29.168 -7.864 -39.367 1.00 80.94 359 SER A CA 1
ATOM 2732 C C . SER A 1 359 ? 29.674 -9.140 -38.683 1.00 80.94 359 SER A C 1
ATOM 2734 O O . SER A 1 359 ? 30.159 -9.091 -37.552 1.00 80.94 359 SER A O 1
ATOM 2736 N N . PHE A 1 360 ? 29.527 -10.284 -39.354 1.00 82.44 360 PHE A N 1
ATOM 2737 C CA . PHE A 1 360 ? 29.950 -11.606 -38.875 1.00 82.44 360 PHE A CA 1
ATOM 2738 C C . PHE A 1 360 ? 30.307 -12.548 -40.038 1.00 82.44 360 PHE A C 1
ATOM 2740 O O . PHE A 1 360 ? 29.890 -12.333 -41.176 1.00 82.44 360 PHE A O 1
ATOM 2747 N N . ALA A 1 361 ? 31.127 -13.569 -39.780 1.00 78.62 361 ALA A N 1
ATOM 2748 C CA . ALA A 1 361 ? 31.671 -14.432 -40.831 1.00 78.62 361 ALA A CA 1
ATOM 2749 C C . ALA A 1 361 ? 30.581 -15.268 -41.533 1.00 78.62 361 ALA A C 1
ATOM 2751 O O . ALA A 1 361 ? 29.811 -15.973 -40.882 1.00 78.62 361 ALA A O 1
ATOM 2752 N N . THR A 1 362 ? 30.549 -15.244 -42.869 1.00 70.62 362 THR A N 1
ATOM 2753 C CA . THR A 1 362 ? 29.694 -16.148 -43.660 1.00 70.62 362 THR A CA 1
ATOM 2754 C C . THR A 1 362 ? 30.165 -17.588 -43.478 1.00 70.62 362 THR A C 1
ATOM 2756 O O . THR A 1 362 ? 31.373 -17.832 -43.496 1.00 70.62 362 THR A O 1
ATOM 2759 N N . GLY A 1 363 ? 29.247 -18.548 -43.349 1.00 67.44 363 GLY A N 1
ATOM 2760 C CA . GLY A 1 363 ? 29.611 -19.907 -42.921 1.00 67.44 363 GLY A CA 1
ATOM 2761 C C . GLY A 1 363 ? 29.621 -20.100 -41.397 1.00 67.44 363 GLY A C 1
ATOM 2762 O O . GLY A 1 363 ? 29.914 -21.195 -40.929 1.00 67.44 363 GLY A O 1
ATOM 2763 N N . SER A 1 364 ? 29.260 -19.072 -40.627 1.00 74.75 364 SER A N 1
ATOM 2764 C CA . SER A 1 364 ? 28.882 -19.175 -39.216 1.00 74.75 364 SER A CA 1
ATOM 2765 C C . SER A 1 364 ? 27.530 -18.499 -38.989 1.00 74.75 364 SER A C 1
ATOM 2767 O O . SER A 1 364 ? 27.136 -17.609 -39.747 1.00 74.75 364 SER A O 1
ATOM 2769 N N . TYR A 1 365 ? 26.823 -18.911 -37.938 1.00 80.94 365 TYR A N 1
ATOM 2770 C CA . TYR A 1 365 ? 25.649 -18.188 -37.462 1.00 80.94 365 TYR A CA 1
ATOM 2771 C C . TYR A 1 365 ? 26.054 -17.013 -36.565 1.00 80.94 365 TYR A C 1
ATOM 2773 O O . TYR A 1 365 ? 27.146 -16.994 -35.989 1.00 80.94 365 TYR A O 1
ATOM 2781 N N . ALA A 1 366 ? 25.153 -16.048 -36.417 1.00 85.12 366 ALA A N 1
ATOM 2782 C CA . ALA A 1 366 ? 25.210 -15.065 -35.347 1.00 85.12 366 ALA A CA 1
ATOM 2783 C C . ALA A 1 366 ? 23.808 -14.751 -34.826 1.00 85.12 366 ALA A C 1
ATOM 2785 O O . ALA A 1 366 ? 22.847 -14.704 -35.597 1.00 85.12 366 ALA A O 1
ATOM 2786 N N . THR A 1 367 ? 23.710 -14.496 -33.525 1.00 89.94 367 THR A N 1
ATOM 2787 C CA . THR A 1 367 ? 22.524 -13.897 -32.915 1.00 89.94 367 THR A CA 1
ATOM 2788 C C . THR A 1 367 ? 22.562 -12.398 -33.184 1.00 89.94 367 THR A C 1
ATOM 2790 O O . THR A 1 367 ? 23.507 -11.712 -32.788 1.00 89.94 367 THR A O 1
ATOM 2793 N N . VAL A 1 368 ? 21.558 -11.892 -33.892 1.00 90.50 368 VAL A N 1
ATOM 2794 C CA . VAL A 1 368 ? 21.342 -10.468 -34.139 1.00 90.50 368 VAL A CA 1
ATOM 2795 C C . VAL A 1 368 ? 20.232 -10.002 -33.210 1.00 90.50 368 VAL A C 1
ATOM 2797 O O . VAL A 1 368 ? 19.109 -10.498 -33.285 1.00 90.50 368 VAL A O 1
ATOM 2800 N N . THR A 1 369 ? 20.552 -9.042 -32.348 1.00 89.38 369 THR A N 1
ATOM 2801 C CA . THR A 1 369 ? 19.634 -8.534 -31.323 1.00 89.38 369 THR A CA 1
ATOM 2802 C C . THR A 1 369 ? 19.413 -7.042 -31.538 1.00 89.38 369 THR A C 1
ATOM 2804 O O . THR A 1 369 ? 20.375 -6.285 -31.686 1.00 89.38 369 THR A O 1
ATOM 2807 N N . ALA A 1 370 ? 18.151 -6.622 -31.583 1.00 86.44 370 ALA A N 1
ATOM 2808 C CA . ALA A 1 370 ? 17.721 -5.258 -31.851 1.00 86.44 370 ALA A CA 1
ATOM 2809 C C . ALA A 1 370 ? 16.744 -4.790 -30.763 1.00 86.44 370 ALA A C 1
ATOM 2811 O O . ALA A 1 370 ? 15.602 -5.244 -30.711 1.00 86.44 370 ALA A O 1
ATOM 2812 N N . THR A 1 371 ? 17.189 -3.861 -29.917 1.00 83.69 371 THR A N 1
ATOM 2813 C CA . THR A 1 371 ? 16.324 -3.177 -28.946 1.00 83.69 371 THR A CA 1
ATOM 2814 C C . THR A 1 371 ? 15.611 -2.032 -29.654 1.00 83.69 371 THR A C 1
ATOM 2816 O O . THR A 1 371 ? 16.260 -1.183 -30.275 1.00 83.69 371 THR A O 1
ATOM 2819 N N . VAL A 1 372 ? 14.284 -2.025 -29.588 1.00 76.94 372 VAL A N 1
ATOM 2820 C CA . VAL A 1 372 ? 13.382 -1.118 -30.299 1.00 76.94 372 VAL A CA 1
ATOM 2821 C C . VAL A 1 372 ? 12.552 -0.295 -29.322 1.00 76.94 372 VAL A C 1
ATOM 2823 O O . VAL A 1 372 ? 12.143 -0.804 -28.286 1.00 76.94 372 VAL A O 1
ATOM 2826 N N . SER A 1 373 ? 12.277 0.962 -29.664 1.00 74.06 373 SER A N 1
ATOM 2827 C CA . SER A 1 373 ? 11.279 1.768 -28.956 1.00 74.06 373 SER A CA 1
ATOM 2828 C C . SER A 1 373 ? 9.864 1.304 -29.307 1.00 74.06 373 SER A C 1
ATOM 2830 O O . SER A 1 373 ? 9.534 1.113 -30.483 1.00 74.06 373 SER A O 1
ATOM 2832 N N . THR A 1 374 ? 9.047 1.120 -28.277 1.00 67.81 374 THR A N 1
ATOM 2833 C CA . THR A 1 374 ? 7.732 0.457 -28.311 1.00 67.81 374 THR A CA 1
ATOM 2834 C C . THR A 1 374 ? 6.596 1.401 -28.679 1.00 67.81 374 THR A C 1
ATOM 2836 O O . THR A 1 374 ? 5.702 0.998 -29.417 1.00 67.81 374 THR A O 1
ATOM 2839 N N . ALA A 1 375 ? 6.693 2.687 -28.329 1.00 63.97 375 ALA A N 1
ATOM 2840 C CA . ALA A 1 375 ? 5.719 3.741 -28.649 1.00 63.97 375 ALA A CA 1
ATOM 2841 C C . ALA A 1 375 ? 5.500 4.012 -30.163 1.00 63.97 375 ALA A C 1
ATOM 2843 O O . ALA A 1 375 ? 4.733 4.891 -30.555 1.00 63.97 375 ALA A O 1
ATOM 2844 N N . SER A 1 376 ? 6.185 3.280 -31.048 1.00 68.19 376 SER A N 1
ATOM 2845 C CA . SER A 1 376 ? 5.954 3.275 -32.504 1.00 68.19 376 SER A CA 1
ATOM 2846 C C . SER A 1 376 ? 5.378 1.956 -33.043 1.00 68.19 376 SER A C 1
ATOM 2848 O O . SER A 1 376 ? 5.093 1.867 -34.240 1.00 68.19 376 SER A O 1
ATOM 2850 N N . LEU A 1 377 ? 5.233 0.932 -32.201 1.00 69.88 377 LEU A N 1
ATOM 2851 C CA . LEU A 1 377 ? 4.700 -0.384 -32.552 1.00 69.88 377 LEU A CA 1
ATOM 2852 C C . LEU A 1 377 ? 3.158 -0.374 -32.558 1.00 69.88 377 LEU A C 1
ATOM 2854 O O . LEU A 1 377 ? 2.523 0.607 -32.174 1.00 69.88 377 LEU A O 1
ATOM 2858 N N . ALA A 1 378 ? 2.549 -1.439 -33.076 1.00 68.56 378 ALA A N 1
ATOM 2859 C CA . ALA A 1 378 ? 1.106 -1.666 -33.013 1.00 68.56 378 ALA A CA 1
ATOM 2860 C C . ALA A 1 378 ? 0.769 -2.709 -31.933 1.00 68.56 378 ALA A C 1
ATOM 2862 O O . ALA A 1 378 ? 1.584 -3.585 -31.662 1.00 68.56 378 ALA A O 1
ATOM 2863 N N . ALA A 1 379 ? -0.442 -2.634 -31.364 1.00 63.09 379 ALA A N 1
ATOM 2864 C CA . ALA A 1 379 ? -0.945 -3.590 -30.370 1.00 63.09 379 ALA A CA 1
ATOM 2865 C C . ALA A 1 379 ? -0.890 -5.038 -30.897 1.00 63.09 379 ALA A C 1
ATOM 2867 O O . ALA A 1 379 ? -0.064 -5.847 -30.494 1.00 63.09 379 ALA A O 1
ATOM 2868 N N . SER A 1 380 ? -1.713 -5.363 -31.894 1.00 65.88 380 SER A N 1
ATOM 2869 C CA . SER A 1 380 ? -1.460 -6.540 -32.732 1.00 65.88 380 SER A CA 1
ATOM 2870 C C . SER A 1 380 ? -0.443 -6.159 -33.802 1.00 65.88 380 SER A C 1
ATOM 2872 O O . SER A 1 380 ? -0.658 -5.170 -34.504 1.00 65.88 380 SER A O 1
ATOM 2874 N N . GLY A 1 381 ? 0.639 -6.929 -33.937 1.00 69.81 381 GLY A N 1
ATOM 2875 C CA . GLY A 1 381 ? 1.724 -6.601 -34.854 1.00 69.81 381 GLY A CA 1
ATOM 2876 C C . GLY A 1 381 ? 2.347 -7.795 -35.578 1.00 69.81 381 GLY A C 1
ATOM 2877 O O . GLY A 1 381 ? 2.732 -8.803 -34.986 1.00 69.81 381 GLY A O 1
ATOM 2878 N N . LEU A 1 382 ? 2.488 -7.664 -36.896 1.00 78.25 382 LEU A N 1
ATOM 2879 C CA . LEU A 1 382 ? 3.184 -8.619 -37.755 1.00 78.25 382 LEU A CA 1
ATOM 2880 C C . LEU A 1 382 ? 4.716 -8.558 -37.590 1.00 78.25 382 LEU A C 1
ATOM 2882 O O . LEU A 1 382 ? 5.341 -7.571 -37.981 1.00 78.25 382 LEU A O 1
ATOM 2886 N N . ILE A 1 383 ? 5.343 -9.653 -37.151 1.00 84.50 383 ILE A N 1
ATOM 2887 C CA . ILE A 1 383 ? 6.780 -9.893 -37.366 1.00 84.50 383 ILE A CA 1
ATOM 2888 C C . ILE A 1 383 ? 6.957 -10.541 -38.738 1.00 84.50 383 ILE A C 1
ATOM 2890 O O . ILE A 1 383 ? 6.378 -11.591 -39.021 1.00 84.50 383 ILE A O 1
ATOM 2894 N N . LEU A 1 384 ? 7.773 -9.928 -39.598 1.00 83.88 384 LEU A N 1
ATOM 2895 C CA . LEU A 1 384 ? 7.966 -10.346 -40.987 1.00 83.88 384 LEU A CA 1
ATOM 2896 C C . LEU A 1 384 ? 9.451 -10.381 -41.370 1.00 83.88 384 LEU A C 1
ATOM 2898 O O . LEU A 1 384 ? 10.138 -9.361 -41.374 1.00 83.88 384 LEU A O 1
ATOM 2902 N N . PHE A 1 385 ? 9.908 -11.547 -41.820 1.00 84.06 385 PHE A N 1
ATOM 2903 C CA . PHE A 1 385 ? 11.147 -11.734 -42.570 1.00 84.06 385 PHE A CA 1
ATOM 2904 C C . PHE A 1 385 ? 10.845 -11.737 -44.074 1.00 84.06 385 PHE A C 1
ATOM 2906 O O . PHE A 1 385 ? 9.999 -12.503 -44.541 1.00 84.06 385 PHE A O 1
ATOM 2913 N N . GLN A 1 386 ? 11.551 -10.919 -44.860 1.00 80.25 386 GLN A N 1
ATOM 2914 C CA . GLN A 1 386 ? 11.361 -10.853 -46.315 1.00 80.25 386 GLN A CA 1
ATOM 2915 C C . GLN A 1 386 ? 12.693 -10.893 -47.074 1.00 80.25 386 GLN A C 1
ATOM 2917 O O . GLN A 1 386 ? 13.565 -10.046 -46.860 1.00 80.25 386 GLN A O 1
ATOM 2922 N N . ARG A 1 387 ? 12.817 -11.825 -48.032 1.00 74.88 387 ARG A N 1
ATOM 2923 C CA . ARG A 1 387 ? 13.960 -11.871 -48.964 1.00 74.88 387 ARG A CA 1
ATOM 2924 C C . ARG A 1 387 ? 13.845 -10.767 -50.022 1.00 74.88 387 ARG A C 1
ATOM 2926 O O . ARG A 1 387 ? 12.806 -10.604 -50.672 1.00 74.88 387 ARG A O 1
ATOM 2933 N N . LYS A 1 388 ? 14.947 -10.046 -50.239 1.00 68.81 388 LYS A N 1
ATOM 2934 C CA . LYS A 1 388 ? 15.164 -9.102 -51.345 1.00 68.81 388 LYS A CA 1
ATOM 2935 C C . LYS A 1 388 ? 16.388 -9.515 -52.160 1.00 68.81 388 LYS A C 1
ATOM 2937 O O . LYS A 1 388 ? 17.366 -10.020 -51.616 1.00 68.81 388 LYS A O 1
ATOM 2942 N N . ASN A 1 389 ? 16.342 -9.245 -53.462 1.00 62.16 389 ASN A N 1
ATOM 2943 C CA . ASN A 1 389 ? 17.486 -9.417 -54.354 1.00 62.16 389 ASN A CA 1
ATOM 2944 C C . ASN A 1 389 ? 18.261 -8.104 -54.485 1.00 62.16 389 ASN A C 1
ATOM 2946 O O . ASN A 1 389 ? 17.683 -7.048 -54.753 1.00 62.16 389 ASN A O 1
ATOM 2950 N N . GLY A 1 390 ? 19.583 -8.163 -54.353 1.00 56.47 390 GLY A N 1
ATOM 2951 C CA . GLY A 1 390 ? 20.457 -7.006 -54.515 1.00 56.47 390 GLY A CA 1
ATOM 2952 C C . GLY A 1 390 ? 20.736 -6.604 -55.968 1.00 56.47 390 GLY A C 1
ATOM 2953 O O . GLY A 1 390 ? 21.899 -6.672 -56.345 1.00 56.47 390 GLY A O 1
ATOM 2954 N N . ILE A 1 391 ? 19.721 -6.182 -56.754 1.00 51.81 391 ILE A N 1
ATOM 2955 C CA . ILE A 1 391 ? 19.782 -5.134 -57.819 1.00 51.81 391 ILE A CA 1
ATOM 2956 C C . ILE A 1 391 ? 18.469 -5.040 -58.636 1.00 51.81 391 ILE A C 1
ATOM 2958 O O . ILE A 1 391 ? 17.985 -6.013 -59.209 1.00 51.81 391 ILE A O 1
ATOM 2962 N N . ALA A 1 392 ? 17.952 -3.817 -58.805 1.00 41.53 392 ALA A N 1
ATOM 2963 C CA . ALA A 1 392 ? 16.721 -3.506 -59.548 1.00 41.53 392 ALA A CA 1
ATOM 2964 C C . ALA A 1 392 ? 16.900 -3.390 -61.087 1.00 41.53 392 ALA A C 1
ATOM 2966 O O . ALA A 1 392 ? 16.339 -2.493 -61.711 1.00 41.53 392 ALA A O 1
ATOM 2967 N N . ASN A 1 393 ? 17.712 -4.254 -61.710 1.00 41.09 393 ASN A N 1
ATOM 2968 C CA . ASN A 1 393 ? 18.022 -4.211 -63.154 1.00 41.09 393 ASN A CA 1
ATOM 2969 C C . ASN A 1 393 ? 18.170 -5.615 -63.780 1.00 41.09 393 ASN A C 1
ATOM 2971 O O . ASN A 1 393 ? 19.168 -5.935 -64.423 1.00 41.09 393 ASN A O 1
ATOM 2975 N N . ARG A 1 394 ? 17.154 -6.472 -63.618 1.00 38.38 394 ARG A N 1
ATOM 2976 C CA . ARG A 1 394 ? 17.044 -7.747 -64.349 1.00 38.38 394 ARG A CA 1
ATOM 2977 C C . ARG A 1 394 ? 16.350 -7.517 -65.702 1.00 38.38 394 ARG A C 1
ATOM 2979 O O . ARG A 1 394 ? 15.185 -7.119 -65.701 1.00 38.38 394 ARG A O 1
ATOM 2986 N N . PRO A 1 395 ? 16.991 -7.800 -66.854 1.00 36.62 395 PRO A N 1
ATOM 2987 C CA . PRO A 1 395 ? 16.308 -7.781 -68.145 1.00 36.62 395 PRO A CA 1
ATOM 2988 C C . PRO A 1 395 ? 15.145 -8.781 -68.161 1.00 36.62 395 PRO A C 1
ATOM 2990 O O . PRO A 1 395 ? 15.304 -9.941 -67.763 1.00 36.62 395 PRO A O 1
ATOM 2993 N N . ALA A 1 396 ? 13.976 -8.341 -68.629 1.00 35.78 396 ALA A N 1
ATOM 2994 C CA . ALA A 1 396 ? 12.789 -9.184 -68.715 1.00 35.78 396 ALA A CA 1
ATOM 2995 C C . ALA A 1 396 ? 13.043 -10.375 -69.660 1.00 35.78 396 ALA A C 1
ATOM 2997 O O . ALA A 1 396 ? 13.208 -10.192 -70.864 1.00 35.78 396 ALA A O 1
ATOM 2998 N N . GLY A 1 397 ? 13.091 -11.590 -69.101 1.00 42.16 397 GLY A N 1
ATOM 2999 C CA . GLY A 1 397 ? 13.328 -12.836 -69.844 1.00 42.16 397 GLY A CA 1
ATOM 3000 C C . GLY A 1 397 ? 14.452 -13.731 -69.304 1.00 42.16 397 GLY A C 1
ATOM 3001 O O . GLY A 1 397 ? 14.529 -14.890 -69.703 1.00 42.16 397 GLY A O 1
ATOM 3002 N N . ALA A 1 398 ? 15.300 -13.259 -68.381 1.00 40.09 398 ALA A N 1
ATOM 3003 C CA . ALA A 1 398 ? 16.318 -14.116 -67.760 1.00 40.09 398 ALA A CA 1
ATOM 3004 C C . ALA A 1 398 ? 15.672 -15.217 -66.886 1.00 40.09 398 ALA A C 1
ATOM 3006 O O . ALA A 1 398 ? 14.994 -14.903 -65.903 1.00 40.09 398 ALA A O 1
ATOM 3007 N N . SER A 1 399 ? 15.878 -16.491 -67.240 1.00 40.16 399 SER A N 1
ATOM 3008 C CA . SER A 1 399 ? 15.326 -17.660 -66.533 1.00 40.16 399 SER A CA 1
ATOM 3009 C C . SER A 1 399 ? 16.097 -17.975 -65.247 1.00 40.16 399 SER A C 1
ATOM 3011 O O . SER A 1 399 ? 17.323 -18.040 -65.264 1.00 40.16 399 SER A O 1
ATOM 3013 N N . ALA A 1 400 ? 15.388 -18.231 -64.144 1.00 42.34 400 ALA A N 1
ATOM 3014 C CA . ALA A 1 400 ? 15.968 -18.541 -62.830 1.00 42.34 400 ALA A CA 1
ATOM 3015 C C . ALA A 1 400 ? 16.329 -20.038 -62.668 1.00 42.34 400 ALA A C 1
ATOM 3017 O O . ALA A 1 400 ? 16.098 -20.639 -61.627 1.00 42.34 400 ALA A O 1
ATOM 3018 N N . THR A 1 401 ? 16.854 -20.667 -63.722 1.00 40.78 401 THR A N 1
ATOM 3019 C CA . THR A 1 401 ? 17.048 -22.130 -63.824 1.00 40.78 401 THR A CA 1
ATOM 3020 C C . THR A 1 401 ? 18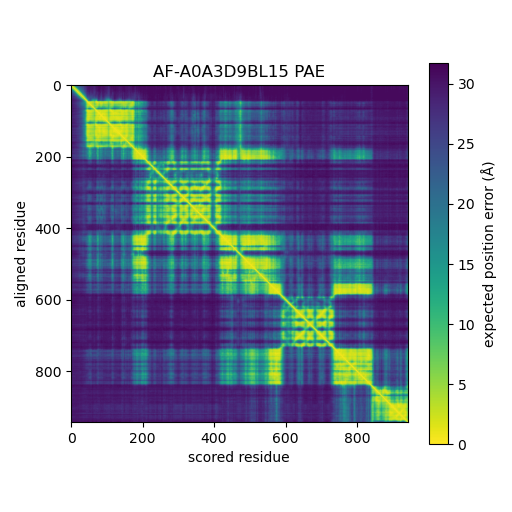.488 -22.594 -63.566 1.00 40.78 401 THR A C 1
ATOM 3022 O O . THR A 1 401 ? 18.892 -23.667 -64.008 1.00 40.78 401 THR A O 1
ATOM 3025 N N . SER A 1 402 ? 19.272 -21.789 -62.850 1.00 41.16 402 SER A N 1
ATOM 3026 C CA . SER A 1 402 ? 20.588 -22.142 -62.305 1.00 41.16 402 SER A CA 1
ATOM 3027 C C . SER A 1 402 ? 20.798 -21.351 -61.013 1.00 41.16 402 SER A C 1
ATOM 3029 O O . SER A 1 402 ? 20.824 -20.122 -61.066 1.00 41.16 402 SER A O 1
ATOM 3031 N N . GLY A 1 403 ? 20.888 -22.038 -59.871 1.00 45.91 403 GLY A N 1
ATOM 3032 C CA . GLY A 1 403 ? 20.821 -21.416 -58.544 1.00 45.91 403 GLY A CA 1
ATOM 3033 C C . GLY A 1 403 ? 21.934 -20.399 -58.274 1.00 45.91 403 GLY A C 1
ATOM 3034 O O . GLY A 1 403 ? 23.107 -20.760 -58.214 1.00 45.91 403 GLY A O 1
ATOM 3035 N N . GLY A 1 404 ? 21.546 -19.135 -58.084 1.00 45.97 404 GLY A N 1
ATOM 3036 C CA . GLY A 1 404 ? 22.373 -18.090 -57.479 1.00 45.97 404 GLY A CA 1
ATOM 3037 C C . GLY A 1 404 ? 22.144 -18.080 -55.969 1.00 45.97 404 GLY A C 1
ATOM 3038 O O . GLY A 1 404 ? 21.237 -17.413 -55.479 1.00 45.97 404 GLY A O 1
ATOM 3039 N N . THR A 1 405 ? 22.927 -18.886 -55.264 1.00 55.59 405 THR A N 1
ATOM 3040 C CA . THR A 1 405 ? 22.735 -19.293 -53.863 1.00 55.59 405 THR A CA 1
ATOM 3041 C C . THR A 1 405 ? 23.369 -18.314 -52.868 1.00 55.59 405 THR A C 1
ATOM 3043 O O . THR A 1 405 ? 24.423 -18.603 -52.291 1.00 55.59 405 THR A O 1
ATOM 3046 N N . ASP A 1 406 ? 22.735 -17.153 -52.704 1.00 54.78 406 ASP A N 1
ATOM 3047 C CA . ASP A 1 406 ? 22.915 -16.285 -51.534 1.00 54.78 406 ASP A CA 1
ATOM 3048 C C . ASP A 1 406 ? 21.752 -16.554 -50.565 1.00 54.78 406 ASP A C 1
ATOM 3050 O O . ASP A 1 406 ? 20.697 -15.920 -50.671 1.00 54.78 406 ASP A O 1
ATOM 3054 N N . ASP A 1 407 ? 21.909 -17.519 -49.660 1.00 64.12 407 ASP A N 1
ATOM 3055 C CA . ASP A 1 407 ? 20.795 -18.051 -48.865 1.00 64.12 407 ASP A CA 1
ATOM 3056 C C . ASP A 1 407 ? 20.963 -17.767 -47.364 1.00 64.12 407 ASP A C 1
ATOM 3058 O O . ASP A 1 407 ? 22.074 -17.574 -46.866 1.00 64.12 407 ASP A O 1
ATOM 3062 N N . PHE A 1 408 ? 19.846 -17.723 -46.634 1.00 72.88 408 PHE A N 1
ATOM 3063 C CA . PHE A 1 408 ? 19.810 -17.491 -45.188 1.00 72.88 408 PHE A CA 1
ATOM 3064 C C . PHE A 1 408 ? 19.034 -18.601 -44.486 1.00 72.88 408 PHE A C 1
ATOM 3066 O O . PHE A 1 408 ? 17.935 -18.953 -44.923 1.00 72.88 408 PHE A O 1
ATOM 3073 N N . LEU A 1 409 ? 19.587 -19.077 -43.370 1.00 74.19 409 LEU A N 1
ATOM 3074 C CA . LEU A 1 409 ? 18.873 -19.851 -42.359 1.00 74.19 409 LEU A CA 1
ATOM 3075 C C . LEU A 1 409 ? 18.487 -18.940 -41.188 1.00 74.19 409 LEU A C 1
ATOM 3077 O O . LEU A 1 409 ? 19.208 -17.982 -40.886 1.00 74.19 409 LEU A O 1
ATOM 3081 N N . ILE A 1 410 ? 17.377 -19.267 -40.528 1.00 76.94 410 ILE A N 1
ATOM 3082 C CA . ILE A 1 410 ? 16.812 -18.538 -39.386 1.00 76.94 410 ILE A CA 1
ATOM 3083 C C . ILE A 1 410 ? 16.386 -19.560 -38.324 1.00 76.94 410 ILE A C 1
ATOM 3085 O O . ILE A 1 410 ? 15.768 -20.564 -38.679 1.00 76.94 410 ILE A O 1
ATOM 3089 N N . ASP A 1 411 ? 16.712 -19.292 -37.060 1.00 75.31 411 ASP A N 1
ATOM 3090 C CA . ASP A 1 411 ? 16.265 -20.031 -35.869 1.00 75.31 411 ASP A CA 1
ATOM 3091 C C . ASP A 1 411 ? 16.298 -19.093 -34.635 1.00 75.31 411 ASP A C 1
ATOM 3093 O O . ASP A 1 411 ? 16.629 -17.910 -34.770 1.00 75.31 411 ASP A O 1
ATOM 3097 N N . ASP A 1 412 ? 15.969 -19.612 -33.448 1.00 80.44 412 ASP A N 1
ATOM 3098 C CA . ASP A 1 412 ? 16.005 -18.939 -32.138 1.00 80.44 412 ASP A CA 1
ATOM 3099 C C . ASP A 1 412 ? 15.435 -17.504 -32.182 1.00 80.44 412 ASP A C 1
ATOM 3101 O O . ASP A 1 412 ? 16.094 -16.536 -31.794 1.00 80.44 412 ASP A O 1
ATOM 3105 N N . VAL A 1 413 ? 14.213 -17.362 -32.714 1.00 84.75 413 VAL A N 1
ATOM 3106 C CA . VAL A 1 413 ? 13.501 -16.076 -32.775 1.00 84.75 413 VAL A CA 1
ATOM 3107 C C . VAL A 1 413 ? 12.827 -15.793 -31.433 1.00 84.75 413 VAL A C 1
ATOM 3109 O O . VAL A 1 413 ? 12.037 -16.610 -30.957 1.00 84.75 413 VAL A O 1
ATOM 3112 N N . SER A 1 414 ? 13.080 -14.619 -30.857 1.00 85.50 414 SER A N 1
ATOM 3113 C CA . SER A 1 414 ? 12.379 -14.116 -29.671 1.00 85.50 414 SER A CA 1
ATOM 3114 C C . SER A 1 414 ? 12.063 -12.622 -29.776 1.00 85.50 414 SER A C 1
ATOM 3116 O O . SER A 1 414 ? 12.696 -11.870 -30.521 1.00 85.50 414 SER A O 1
ATOM 3118 N N . TYR A 1 415 ? 11.068 -12.187 -29.009 1.00 83.94 415 TYR A N 1
ATOM 3119 C CA . TYR A 1 415 ? 10.742 -10.783 -28.782 1.00 83.94 415 TYR A CA 1
ATOM 3120 C C . TYR A 1 415 ? 10.394 -10.632 -27.305 1.00 83.94 415 TYR A C 1
ATOM 3122 O O . TYR A 1 415 ? 9.346 -11.116 -26.878 1.00 83.94 415 TYR A O 1
ATOM 3130 N N . THR A 1 416 ? 11.287 -10.017 -26.532 1.00 76.69 416 THR A N 1
ATOM 3131 C CA . THR A 1 416 ? 11.118 -9.828 -25.089 1.00 76.69 416 THR A CA 1
ATOM 3132 C C . THR A 1 416 ? 10.821 -8.381 -24.726 1.00 76.69 416 THR A C 1
ATOM 3134 O O . THR A 1 416 ? 11.410 -7.453 -25.277 1.00 76.69 416 THR A O 1
ATOM 3137 N N . TYR A 1 417 ? 9.922 -8.193 -23.770 1.00 72.75 417 TYR A N 1
ATOM 3138 C CA . TYR A 1 417 ? 9.592 -6.914 -23.143 1.00 72.75 417 TYR A CA 1
ATOM 3139 C C . TYR A 1 417 ? 9.357 -7.172 -21.651 1.00 72.75 417 TYR A C 1
ATOM 3141 O O . TYR A 1 417 ? 8.911 -8.271 -21.312 1.00 72.75 417 TYR A O 1
ATOM 3149 N N . GLN A 1 418 ? 9.688 -6.229 -20.762 1.00 69.38 418 GLN A N 1
ATOM 3150 C CA . GLN A 1 418 ? 9.229 -6.353 -19.371 1.00 69.38 418 GLN A CA 1
ATOM 3151 C C . GLN A 1 418 ? 7.703 -6.269 -19.378 1.00 69.38 418 GLN A C 1
ATOM 3153 O O . GLN A 1 418 ? 7.164 -5.487 -20.155 1.00 69.38 418 GLN A O 1
ATOM 3158 N N . LYS A 1 419 ? 7.027 -7.043 -18.533 1.00 71.56 419 LYS A N 1
ATOM 3159 C CA . LYS A 1 419 ? 5.627 -6.791 -18.191 1.00 71.56 419 LYS A CA 1
ATOM 3160 C C . LYS A 1 419 ? 5.587 -6.205 -16.777 1.00 71.56 419 LYS A C 1
ATOM 3162 O O . LYS A 1 419 ? 6.107 -6.852 -15.869 1.00 71.56 419 LYS A O 1
ATOM 3167 N N . TYR A 1 420 ? 4.986 -5.032 -16.619 1.00 75.81 420 TYR A N 1
ATOM 3168 C CA . TYR A 1 420 ? 4.592 -4.488 -15.314 1.00 75.81 420 TYR A CA 1
ATOM 3169 C C . TYR A 1 420 ? 3.285 -5.138 -14.839 1.00 75.81 420 TYR A C 1
ATOM 3171 O O . TYR A 1 420 ? 2.587 -5.780 -15.640 1.00 75.81 420 TYR A O 1
ATOM 3179 N N . THR A 1 421 ? 2.961 -5.025 -13.556 1.00 82.31 421 THR A N 1
ATOM 3180 C CA . THR A 1 421 ? 1.633 -5.349 -13.017 1.00 82.31 421 THR A CA 1
ATOM 3181 C C . THR A 1 421 ? 0.642 -4.200 -13.204 1.00 82.31 421 THR A C 1
ATOM 3183 O O . THR A 1 421 ? 0.970 -3.164 -13.771 1.00 82.31 421 THR A O 1
ATOM 3186 N N . ASP A 1 422 ? -0.605 -4.521 -12.892 1.00 86.19 422 ASP A N 1
ATOM 3187 C CA . ASP A 1 422 ? -1.855 -3.779 -13.072 1.00 86.19 422 ASP A CA 1
ATOM 3188 C C . ASP A 1 422 ? -2.749 -4.542 -12.078 1.00 86.19 422 ASP A C 1
ATOM 3190 O O . ASP A 1 422 ? -3.226 -5.635 -12.412 1.00 86.19 422 ASP A O 1
ATOM 3194 N N . THR A 1 423 ? -2.673 -4.149 -10.795 1.00 88.56 423 THR A N 1
ATOM 3195 C CA . THR A 1 423 ? -3.117 -4.962 -9.640 1.00 88.56 423 THR A CA 1
ATOM 3196 C C . THR A 1 423 ? -4.626 -4.872 -9.449 1.00 88.56 423 THR A C 1
ATOM 3198 O O . THR A 1 423 ? -5.293 -5.911 -9.446 1.00 88.56 423 THR A O 1
ATOM 3201 N N . ASP A 1 424 ? -5.179 -3.660 -9.384 1.00 85.38 424 ASP A N 1
ATOM 3202 C CA . ASP A 1 424 ? -6.626 -3.444 -9.355 1.00 85.38 424 ASP A CA 1
ATOM 3203 C C . ASP A 1 424 ? -7.327 -3.852 -10.674 1.00 85.38 424 ASP A C 1
ATOM 3205 O O . ASP A 1 424 ? -8.457 -4.347 -10.659 1.00 85.38 424 ASP A O 1
ATOM 3209 N N . GLY A 1 425 ? -6.653 -3.723 -11.821 1.00 84.75 425 GLY A N 1
ATOM 3210 C CA . GLY A 1 425 ? -7.196 -3.989 -13.152 1.00 84.75 425 GLY A CA 1
ATOM 3211 C C . GLY A 1 425 ? -7.824 -2.776 -13.858 1.00 84.75 425 GLY A C 1
ATOM 3212 O O . GLY A 1 425 ? -8.577 -2.977 -14.824 1.00 84.75 425 GLY A O 1
ATOM 3213 N N . ASP A 1 426 ? -7.573 -1.550 -13.391 1.00 80.69 426 ASP A N 1
ATOM 3214 C CA . ASP A 1 426 ? -8.066 -0.285 -13.958 1.00 80.69 426 ASP A CA 1
ATOM 3215 C C . ASP A 1 426 ? -7.516 -0.013 -15.380 1.00 80.69 426 ASP A C 1
ATOM 3217 O O . ASP A 1 426 ? -8.261 0.406 -16.283 1.00 80.69 426 ASP A O 1
ATOM 3221 N N . GLY A 1 427 ? -6.239 -0.338 -15.615 1.00 81.62 427 GLY A N 1
ATOM 3222 C CA . GLY A 1 427 ? -5.529 -0.102 -16.875 1.00 81.62 427 GLY A CA 1
ATOM 3223 C C . GLY A 1 427 ? -4.463 1.002 -16.849 1.00 81.62 427 GLY A C 1
ATOM 3224 O O . GLY A 1 427 ? -3.836 1.244 -17.893 1.00 81.62 427 GLY A O 1
ATOM 3225 N N . ILE A 1 428 ? -4.227 1.629 -15.697 1.00 84.19 428 ILE A N 1
ATOM 3226 C CA . ILE A 1 428 ? -2.912 2.111 -15.259 1.00 84.19 428 ILE A CA 1
ATOM 3227 C C . ILE A 1 428 ? -2.041 0.858 -14.948 1.00 84.19 428 ILE A C 1
ATOM 3229 O O . ILE A 1 428 ? -2.369 -0.273 -15.322 1.00 84.19 428 ILE A O 1
ATOM 3233 N N . SER A 1 429 ? -0.820 1.019 -14.462 1.00 85.44 429 SER A N 1
ATOM 3234 C CA . SER A 1 429 ? 0.091 -0.077 -14.106 1.00 85.44 429 SER A CA 1
ATOM 3235 C C . SER A 1 429 ? 0.935 0.414 -12.951 1.00 85.44 429 SER A C 1
ATOM 3237 O O . SER A 1 429 ? 1.353 1.557 -13.029 1.00 85.44 429 SER A O 1
ATOM 3239 N N . ASN A 1 430 ? 1.187 -0.423 -11.946 1.00 88.81 430 ASN A N 1
ATOM 3240 C CA . ASN A 1 430 ? 1.574 -0.011 -10.588 1.00 88.81 430 ASN A CA 1
ATOM 3241 C C . ASN A 1 430 ? 2.634 1.112 -10.549 1.00 88.81 430 ASN A C 1
ATOM 3243 O O . ASN A 1 430 ? 2.385 2.126 -9.932 1.00 88.81 430 ASN A O 1
ATOM 3247 N N . HIS A 1 431 ? 3.700 1.010 -11.355 1.00 85.31 431 HIS A N 1
ATOM 3248 C CA . HIS A 1 431 ? 4.735 2.050 -11.554 1.00 85.31 431 HIS A CA 1
ATOM 3249 C C . HIS A 1 431 ? 4.278 3.392 -12.188 1.00 85.31 431 HIS A C 1
ATOM 3251 O O . HIS A 1 431 ? 5.079 4.129 -12.758 1.00 85.31 431 HIS A O 1
ATOM 3257 N N . LEU A 1 432 ? 2.977 3.656 -12.239 1.00 88.62 432 LEU A N 1
ATOM 3258 C CA . LEU A 1 432 ? 2.310 4.859 -12.756 1.00 88.62 432 LEU A CA 1
ATOM 3259 C C . LEU A 1 432 ? 1.079 5.205 -11.891 1.00 88.62 432 LEU A C 1
ATOM 3261 O O . LEU A 1 432 ? 0.249 6.038 -12.294 1.00 88.62 432 LEU A O 1
ATOM 3265 N N . ASP A 1 433 ? 0.918 4.485 -10.785 1.00 90.31 433 ASP A N 1
ATOM 3266 C CA . ASP A 1 433 ? -0.239 4.403 -9.918 1.00 90.31 433 ASP A CA 1
ATOM 3267 C C . ASP A 1 433 ? 0.164 4.807 -8.498 1.00 90.31 433 ASP A C 1
ATOM 3269 O O . ASP A 1 433 ? 1.301 4.651 -8.085 1.00 90.31 433 ASP A O 1
ATOM 3273 N N . LEU A 1 434 ? -0.770 5.400 -7.768 1.00 90.38 434 LEU A N 1
ATOM 3274 C CA . LEU A 1 434 ? -0.528 5.947 -6.429 1.00 90.38 434 LEU A CA 1
ATOM 3275 C C . LEU A 1 434 ? -1.531 5.371 -5.416 1.00 90.38 434 LEU A C 1
ATOM 3277 O O . LEU A 1 434 ? -1.713 5.958 -4.352 1.00 90.38 434 LEU A O 1
ATOM 3281 N N . ASP A 1 435 ? -2.276 4.345 -5.835 1.00 91.06 435 ASP A N 1
ATOM 3282 C CA . ASP A 1 435 ? -3.420 3.705 -5.177 1.00 91.06 435 ASP A CA 1
ATOM 3283 C C . ASP A 1 435 ? -3.592 2.307 -5.841 1.00 91.06 435 ASP A C 1
ATOM 3285 O O . ASP A 1 435 ? -4.639 1.995 -6.413 1.00 91.06 435 ASP A O 1
ATOM 3289 N N . SER A 1 436 ? -2.506 1.511 -5.893 1.00 90.75 436 SER A N 1
ATOM 3290 C CA . SER A 1 436 ? -2.290 0.368 -6.819 1.00 90.75 436 SER A CA 1
ATOM 3291 C C . SER A 1 436 ? -3.344 -0.752 -6.779 1.00 90.75 436 SER A C 1
ATOM 3293 O O . SER A 1 436 ? -3.450 -1.542 -7.731 1.00 90.75 436 SER A O 1
ATOM 3295 N N . ASP A 1 437 ? -4.113 -0.870 -5.697 1.00 90.06 437 ASP A N 1
ATOM 3296 C CA . ASP A 1 437 ? -5.238 -1.802 -5.546 1.00 90.06 437 ASP A CA 1
ATOM 3297 C C . ASP A 1 437 ? -6.630 -1.120 -5.431 1.00 90.06 437 ASP A C 1
ATOM 3299 O O . ASP A 1 437 ? -7.670 -1.802 -5.410 1.00 90.06 437 ASP A O 1
ATOM 3303 N N . ASN A 1 438 ? -6.650 0.218 -5.480 1.00 89.44 438 ASN A N 1
ATOM 3304 C CA . ASN A 1 438 ? -7.785 1.138 -5.353 1.00 89.44 438 ASN A CA 1
ATOM 3305 C C . ASN A 1 438 ? -8.518 1.106 -3.981 1.00 89.44 438 ASN A C 1
ATOM 3307 O O . ASN A 1 438 ? -9.729 1.377 -3.911 1.00 89.44 438 ASN A O 1
ATOM 3311 N N . ASP A 1 439 ? -7.809 0.754 -2.902 1.00 87.62 439 ASP A N 1
ATOM 3312 C CA . ASP A 1 439 ? -8.221 0.843 -1.485 1.00 87.62 439 ASP A CA 1
ATOM 3313 C C . ASP A 1 439 ? -8.422 2.296 -0.983 1.00 87.62 439 ASP A C 1
ATOM 3315 O O . ASP A 1 439 ? -9.321 2.575 -0.182 1.00 87.62 439 ASP A O 1
ATOM 3319 N N . GLY A 1 440 ? -7.678 3.268 -1.512 1.00 85.56 440 GLY A N 1
ATOM 3320 C CA . GLY A 1 440 ? -7.800 4.678 -1.141 1.00 85.56 440 GLY A CA 1
ATOM 3321 C C . GLY A 1 440 ? -6.990 5.134 0.073 1.00 85.56 440 GLY A C 1
ATOM 3322 O O . GLY A 1 440 ? -7.133 6.298 0.471 1.00 85.56 440 GLY A O 1
ATOM 3323 N N . ILE A 1 441 ? -6.116 4.286 0.619 1.00 86.75 441 ILE A N 1
ATOM 3324 C CA . ILE A 1 441 ? -4.791 4.702 1.101 1.00 86.75 441 ILE A CA 1
ATOM 3325 C C . ILE A 1 441 ? -3.935 5.022 -0.165 1.00 86.75 441 ILE A C 1
ATOM 3327 O O . ILE A 1 441 ? -4.477 5.460 -1.182 1.00 86.75 441 ILE A O 1
ATOM 3331 N N . SER A 1 442 ? -2.609 4.997 -0.114 1.00 88.81 442 SER A N 1
ATOM 3332 C CA . SER A 1 442 ? -1.754 5.356 -1.251 1.00 88.81 442 SER A CA 1
ATOM 3333 C C . SER A 1 442 ? -0.382 4.740 -1.051 1.00 88.81 442 SER A C 1
ATOM 3335 O O . SER A 1 442 ? 0.209 4.992 0.005 1.00 88.81 442 SER A O 1
ATOM 3337 N N . ASP A 1 443 ? 0.153 4.071 -2.073 1.00 91.00 443 ASP A N 1
ATOM 3338 C CA . ASP A 1 443 ? 1.333 3.194 -2.042 1.00 91.00 443 ASP A CA 1
ATOM 3339 C C . ASP A 1 443 ? 2.491 3.734 -1.171 1.00 91.00 443 ASP A C 1
ATOM 3341 O O . ASP A 1 443 ? 3.057 3.028 -0.328 1.00 91.00 443 ASP A O 1
ATOM 3345 N N . ALA A 1 444 ? 2.761 5.037 -1.287 1.00 87.56 444 ALA A N 1
ATOM 3346 C CA . ALA A 1 444 ? 3.729 5.800 -0.503 1.00 87.56 444 ALA A CA 1
ATOM 3347 C C . ALA A 1 444 ? 3.597 5.654 1.033 1.00 87.56 444 ALA A C 1
ATOM 3349 O O . ALA A 1 444 ? 4.608 5.639 1.739 1.00 87.56 444 ALA A O 1
ATOM 3350 N N . TYR A 1 445 ? 2.374 5.594 1.574 1.00 85.88 445 TYR A N 1
ATOM 3351 C CA . TYR A 1 445 ? 2.089 5.419 3.005 1.00 85.88 445 TYR A CA 1
ATOM 3352 C C . TYR A 1 445 ? 2.205 3.959 3.440 1.00 85.88 445 TYR A C 1
ATOM 3354 O O . TYR A 1 445 ? 2.825 3.689 4.475 1.00 85.88 445 TYR A O 1
ATOM 3362 N N . GLU A 1 446 ? 1.656 3.031 2.658 1.00 89.25 446 GLU A N 1
ATOM 3363 C CA . GLU A 1 446 ? 1.737 1.590 2.919 1.00 89.25 446 GLU A CA 1
ATOM 3364 C C . GLU A 1 446 ? 3.186 1.091 2.898 1.00 89.25 446 GLU A C 1
ATOM 3366 O O . GLU A 1 446 ? 3.590 0.308 3.756 1.00 89.25 446 GLU A O 1
ATOM 3371 N N . ALA A 1 447 ? 4.025 1.618 2.002 1.00 86.38 447 ALA A N 1
ATOM 3372 C CA . ALA A 1 447 ? 5.425 1.218 1.882 1.00 86.38 447 ALA A CA 1
ATOM 3373 C C . ALA A 1 447 ? 6.331 1.600 3.080 1.00 86.38 447 ALA A C 1
ATOM 3375 O O . ALA A 1 447 ? 7.371 0.955 3.260 1.00 86.38 447 ALA A O 1
ATOM 3376 N N . ASP A 1 448 ? 5.965 2.592 3.910 1.00 80.88 448 ASP A N 1
ATOM 3377 C CA . ASP A 1 448 ? 6.670 2.934 5.171 1.00 80.88 448 ASP A CA 1
ATOM 3378 C C . ASP A 1 448 ? 5.925 2.463 6.434 1.00 80.88 448 ASP A C 1
ATOM 3380 O O . ASP A 1 448 ? 6.554 2.291 7.486 1.00 80.88 448 ASP A O 1
ATOM 3384 N N . GLY A 1 449 ? 4.599 2.283 6.359 1.00 68.62 449 GLY A N 1
ATOM 3385 C CA . GLY A 1 449 ? 3.738 1.993 7.510 1.00 68.62 449 GLY A CA 1
ATOM 3386 C C . GLY A 1 449 ? 3.803 3.086 8.582 1.00 68.62 449 GLY A C 1
ATOM 3387 O O . GLY A 1 449 ? 3.895 2.792 9.776 1.00 68.62 449 GLY A O 1
ATOM 3388 N N . ASN A 1 450 ? 3.899 4.362 8.183 1.00 64.06 450 ASN A N 1
ATOM 3389 C CA . ASN A 1 450 ? 4.094 5.472 9.121 1.00 64.06 450 ASN A CA 1
ATOM 3390 C C . ASN A 1 450 ? 3.518 6.810 8.629 1.00 64.06 450 ASN A C 1
ATOM 3392 O O . ASN A 1 450 ? 3.870 7.324 7.568 1.00 64.06 450 ASN A O 1
ATOM 3396 N N . ILE A 1 451 ? 2.745 7.473 9.494 1.00 54.94 451 ILE A N 1
ATOM 3397 C CA . ILE A 1 451 ? 2.076 8.769 9.244 1.00 54.94 451 ILE A CA 1
ATOM 3398 C C . ILE A 1 451 ? 3.084 9.958 9.295 1.00 54.94 451 ILE A C 1
ATOM 3400 O O . ILE A 1 451 ? 2.741 11.109 9.557 1.00 54.94 451 ILE A O 1
ATOM 3404 N N . VAL A 1 452 ? 4.379 9.690 9.086 1.00 51.09 452 VAL A N 1
ATOM 3405 C CA . VAL A 1 452 ? 5.494 10.648 9.237 1.00 51.09 452 VAL A CA 1
ATOM 3406 C C . VAL A 1 452 ? 5.945 11.227 7.888 1.00 51.09 452 VAL A C 1
ATOM 3408 O O . VAL A 1 452 ? 6.565 12.297 7.844 1.00 51.09 452 VAL A O 1
ATOM 3411 N N . LEU A 1 453 ? 5.606 10.570 6.774 1.00 62.91 453 LEU A N 1
ATOM 3412 C CA . LEU A 1 453 ? 5.885 11.074 5.431 1.00 62.91 453 LEU A CA 1
ATOM 3413 C C . LEU A 1 453 ? 5.113 12.369 5.157 1.00 62.91 453 LEU A C 1
ATOM 3415 O O . LEU A 1 453 ? 3.900 12.464 5.337 1.00 62.91 453 LEU A O 1
ATOM 3419 N N . THR A 1 454 ? 5.837 13.391 4.700 1.00 68.75 454 THR A N 1
ATOM 3420 C CA . THR A 1 454 ? 5.256 14.681 4.306 1.00 68.75 454 THR A CA 1
ATOM 3421 C C . THR A 1 454 ? 5.021 14.686 2.800 1.00 68.75 454 THR A C 1
ATOM 3423 O O . THR A 1 454 ? 5.814 15.270 2.063 1.00 68.75 454 THR A O 1
ATOM 3426 N N . LEU A 1 455 ? 3.971 14.001 2.347 1.00 77.69 455 LEU A N 1
ATOM 3427 C CA . LEU A 1 455 ? 3.628 13.902 0.927 1.00 77.69 455 LEU A CA 1
ATOM 3428 C C . LEU A 1 455 ? 3.179 15.252 0.331 1.00 77.69 455 LEU A C 1
ATOM 3430 O O . LEU A 1 455 ? 2.822 16.203 1.037 1.00 77.69 455 LEU A O 1
ATOM 3434 N N . ASP A 1 456 ? 3.230 15.341 -0.995 1.00 77.44 456 ASP A N 1
ATOM 3435 C CA . ASP A 1 456 ? 2.707 16.453 -1.792 1.00 77.44 456 ASP A CA 1
ATOM 3436 C C . ASP A 1 456 ? 1.162 16.380 -1.952 1.00 77.44 456 ASP A C 1
ATOM 3438 O O . ASP A 1 456 ? 0.502 15.467 -1.462 1.00 77.44 456 ASP A O 1
ATOM 3442 N N . ALA A 1 457 ? 0.543 17.372 -2.607 1.00 78.88 457 ALA A N 1
ATOM 3443 C CA . ALA A 1 457 ? -0.917 17.435 -2.778 1.00 78.88 457 ALA A CA 1
ATOM 3444 C C . ALA A 1 457 ? -1.505 16.380 -3.746 1.00 78.88 457 ALA A C 1
ATOM 3446 O O . ALA A 1 457 ? -2.720 16.359 -3.945 1.00 78.88 457 ALA A O 1
ATOM 3447 N N . ASN A 1 458 ? -0.651 15.553 -4.351 1.00 79.56 458 ASN A N 1
ATOM 3448 C CA . ASN A 1 458 ? -0.958 14.394 -5.186 1.00 79.56 458 ASN A CA 1
ATOM 3449 C C . ASN A 1 458 ? -0.214 13.147 -4.651 1.00 79.56 458 ASN A C 1
ATOM 3451 O O . ASN A 1 458 ? 0.097 12.252 -5.420 1.00 79.56 458 ASN A O 1
ATOM 3455 N N . CYS A 1 459 ? 0.084 13.111 -3.347 1.00 83.69 459 CYS A N 1
ATOM 3456 C CA . CYS A 1 459 ? 0.545 11.939 -2.589 1.00 83.69 459 CYS A CA 1
ATOM 3457 C C . CYS A 1 459 ? 1.988 11.495 -2.889 1.00 83.69 459 CYS A C 1
ATOM 3459 O O . CYS A 1 459 ? 2.428 10.436 -2.466 1.00 83.69 459 CYS A O 1
ATOM 3461 N N . ARG A 1 460 ? 2.768 12.352 -3.553 1.00 85.31 460 ARG A N 1
ATOM 3462 C CA . ARG A 1 460 ? 4.151 12.065 -3.960 1.00 85.31 460 ARG A CA 1
ATOM 3463 C C . ARG A 1 460 ? 5.163 12.403 -2.868 1.00 85.31 460 ARG A C 1
ATOM 3465 O O . ARG A 1 460 ? 5.031 13.438 -2.203 1.00 85.31 460 ARG A O 1
ATOM 3472 N N . VAL A 1 461 ? 6.211 11.594 -2.697 1.00 80.06 461 VAL A N 1
ATOM 3473 C CA . VAL A 1 461 ? 7.293 11.863 -1.729 1.00 80.06 461 VAL A CA 1
ATOM 3474 C C . VAL A 1 461 ? 8.181 13.007 -2.241 1.00 80.06 461 VAL A C 1
ATOM 3476 O O . VAL A 1 461 ? 8.839 12.857 -3.266 1.00 80.06 461 VAL A O 1
ATOM 3479 N N . PRO A 1 462 ? 8.291 14.164 -1.557 1.00 69.94 462 PRO A N 1
ATOM 3480 C CA . PRO A 1 462 ? 8.892 15.363 -2.145 1.00 69.94 462 PRO A CA 1
ATOM 3481 C C . PRO A 1 462 ? 10.300 15.161 -2.724 1.00 69.94 462 PRO A C 1
ATOM 3483 O O . PRO A 1 462 ? 11.218 14.731 -2.022 1.00 69.94 462 PRO A O 1
ATOM 3486 N N . TYR A 1 463 ? 10.489 15.537 -3.989 1.00 62.84 463 TYR A N 1
ATOM 3487 C CA . TYR A 1 463 ? 11.751 15.348 -4.703 1.00 62.84 463 TYR A CA 1
ATOM 3488 C C . TYR A 1 463 ? 12.930 16.145 -4.110 1.00 62.84 463 TYR A C 1
ATOM 3490 O O . TYR A 1 463 ? 12.815 17.334 -3.781 1.00 62.84 463 TYR A O 1
ATOM 3498 N N . SER A 1 464 ? 14.110 15.514 -4.040 1.00 47.09 464 SER A N 1
ATOM 3499 C CA . SER A 1 464 ? 15.357 16.139 -3.582 1.00 47.09 464 SER A CA 1
ATOM 3500 C C . SER A 1 464 ? 16.421 16.174 -4.682 1.00 47.09 464 SER A C 1
ATOM 3502 O O . SER A 1 464 ? 17.127 15.200 -4.928 1.00 47.09 464 SER A O 1
ATOM 3504 N N . LEU A 1 465 ? 16.658 17.368 -5.238 1.00 43.31 465 LEU A N 1
ATOM 3505 C CA . LEU A 1 465 ? 17.738 17.684 -6.196 1.00 43.31 465 LEU A CA 1
ATOM 3506 C C . LEU A 1 465 ? 19.181 17.420 -5.688 1.00 43.31 465 LEU A C 1
ATOM 3508 O O . LEU A 1 465 ? 20.147 17.858 -6.322 1.00 43.31 465 LEU A O 1
ATOM 3512 N N . ALA A 1 466 ? 19.363 16.786 -4.527 1.00 35.88 466 ALA A N 1
ATOM 3513 C CA . ALA A 1 466 ? 20.657 16.582 -3.892 1.00 35.88 466 ALA A CA 1
ATOM 3514 C C . ALA A 1 466 ? 20.717 15.298 -3.037 1.00 35.88 466 ALA A C 1
ATOM 3516 O O . ALA A 1 466 ? 20.680 15.397 -1.815 1.00 35.88 466 ALA A O 1
ATOM 3517 N N . THR A 1 467 ? 20.896 14.127 -3.671 1.00 35.16 467 THR A N 1
ATOM 3518 C CA . THR A 1 467 ? 22.145 13.317 -3.583 1.00 35.16 467 THR A CA 1
ATOM 3519 C C . THR A 1 467 ? 22.078 12.020 -4.417 1.00 35.16 467 THR A C 1
ATOM 3521 O O . THR A 1 467 ? 22.011 10.929 -3.859 1.00 35.16 467 THR A O 1
ATOM 3524 N N . ASP A 1 468 ? 22.194 12.104 -5.747 1.00 35.34 468 ASP A N 1
ATOM 3525 C CA . ASP A 1 468 ? 22.505 10.920 -6.573 1.00 35.34 468 ASP A CA 1
ATOM 3526 C C . ASP A 1 468 ? 24.032 10.631 -6.569 1.00 35.34 468 ASP A C 1
ATOM 3528 O O . ASP A 1 468 ? 24.824 11.521 -6.909 1.00 35.34 468 ASP A O 1
ATOM 3532 N N . PRO A 1 469 ? 24.494 9.418 -6.196 1.00 31.59 469 PRO A N 1
ATOM 3533 C CA . PRO A 1 469 ? 25.898 9.015 -6.315 1.00 31.59 469 PRO A CA 1
ATOM 3534 C C . PRO A 1 469 ? 26.366 8.668 -7.752 1.00 31.59 469 PRO A C 1
ATOM 3536 O O . PRO A 1 469 ? 27.573 8.493 -7.965 1.00 31.59 469 PRO A O 1
ATOM 3539 N N . LEU A 1 470 ? 25.482 8.556 -8.753 1.00 33.06 470 LEU A N 1
ATOM 3540 C CA . LEU A 1 470 ? 25.799 8.142 -10.131 1.00 33.06 470 LEU A CA 1
ATOM 3541 C C . LEU A 1 470 ? 26.252 9.304 -11.036 1.00 33.06 470 LEU A C 1
ATOM 3543 O O . LEU A 1 470 ? 25.576 9.742 -11.965 1.00 33.06 470 LEU A O 1
ATOM 3547 N N . VAL A 1 471 ? 27.503 9.732 -10.837 1.00 33.03 471 VAL A N 1
ATOM 3548 C CA . VAL A 1 471 ? 28.174 10.824 -11.579 1.00 33.03 471 VAL A CA 1
ATOM 3549 C C . VAL A 1 471 ? 28.223 10.614 -13.115 1.00 33.03 471 VAL A C 1
A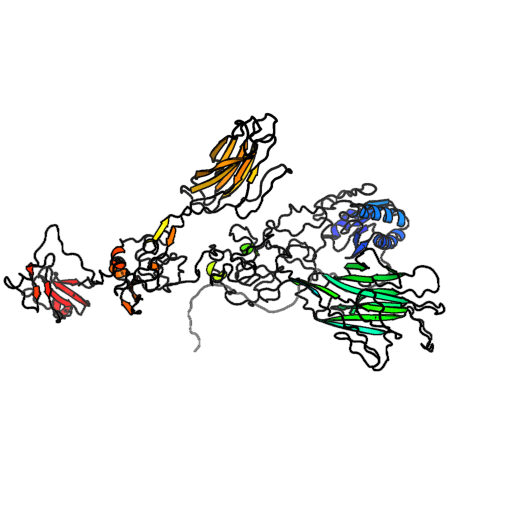TOM 3551 O O . VAL A 1 471 ? 29.246 10.195 -13.679 1.00 33.03 471 VAL A O 1
ATOM 3554 N N . GLY A 1 472 ? 27.149 10.985 -13.823 1.00 36.81 472 GLY A N 1
ATOM 3555 C CA . GLY A 1 472 ? 27.118 11.132 -15.289 1.00 36.81 472 GLY A CA 1
ATOM 3556 C C . GLY A 1 472 ? 25.790 10.883 -16.020 1.00 36.81 472 GLY A C 1
ATOM 3557 O O . GLY A 1 472 ? 25.787 10.935 -17.253 1.00 36.81 472 GLY A O 1
ATOM 3558 N N . SER A 1 473 ? 24.686 10.605 -15.323 1.00 40.34 473 SER A N 1
ATOM 3559 C CA . SER A 1 473 ? 23.338 10.480 -15.914 1.00 40.34 473 SER A CA 1
ATOM 3560 C C . SER A 1 473 ? 22.574 11.814 -15.879 1.00 40.34 473 SER A C 1
ATOM 3562 O O . SER A 1 473 ? 23.171 12.859 -15.614 1.00 40.34 473 SER A O 1
ATOM 3564 N N . CYS A 1 474 ? 21.284 11.828 -16.230 1.00 43.81 474 CYS A N 1
ATOM 3565 C CA . CYS A 1 474 ? 20.380 12.811 -15.618 1.00 43.81 474 CYS A CA 1
ATOM 3566 C C . CYS A 1 474 ? 20.410 12.644 -14.090 1.00 43.81 474 CYS A C 1
ATOM 3568 O O . CYS A 1 474 ? 20.869 11.595 -13.633 1.00 43.81 474 CYS A O 1
ATOM 3570 N N . PRO A 1 475 ? 19.908 13.614 -13.305 1.00 50.19 475 PRO A N 1
ATOM 3571 C CA . PRO A 1 475 ? 19.296 13.227 -12.043 1.00 50.19 475 PRO A CA 1
ATOM 3572 C C . PRO A 1 475 ? 18.313 12.102 -12.368 1.00 50.19 475 PRO A C 1
ATOM 3574 O O . PRO A 1 475 ? 17.518 12.244 -13.296 1.00 50.19 475 PRO A O 1
ATOM 3577 N N . SER A 1 476 ? 18.433 10.971 -11.693 1.00 47.47 476 SER A N 1
ATOM 3578 C CA . SER A 1 476 ? 17.294 10.077 -11.553 1.00 47.47 476 SER A CA 1
ATOM 3579 C C . SER A 1 476 ? 16.189 10.836 -10.807 1.00 47.47 476 SER A C 1
ATOM 3581 O O . SER A 1 476 ? 16.516 11.590 -9.874 1.00 47.47 476 SER A O 1
ATOM 3583 N N . GLY A 1 477 ? 14.927 10.650 -11.191 1.00 50.31 477 GLY A N 1
ATOM 3584 C CA . GLY A 1 477 ? 13.758 11.017 -10.397 1.00 50.31 477 GLY A CA 1
ATOM 3585 C C . GLY A 1 477 ? 13.710 10.095 -9.189 1.00 50.31 477 GLY A C 1
ATOM 3586 O O . GLY A 1 477 ? 13.017 9.093 -9.150 1.00 50.31 477 GLY A O 1
ATOM 3587 N N . GLN A 1 478 ? 14.603 10.347 -8.233 1.00 55.31 478 GLN A N 1
ATOM 3588 C CA . GLN A 1 478 ? 14.624 9.623 -6.976 1.00 55.31 478 GLN A CA 1
ATOM 3589 C C . GLN A 1 478 ? 13.969 10.476 -5.894 1.00 55.31 478 GLN A C 1
ATOM 3591 O O . GLN A 1 478 ? 14.456 11.588 -5.629 1.00 55.31 478 GLN A O 1
ATOM 3596 N N . PRO A 1 479 ? 12.907 9.963 -5.257 1.00 60.78 479 PRO A N 1
ATOM 3597 C CA . PRO A 1 479 ? 12.223 10.633 -4.164 1.00 60.78 479 PRO A CA 1
ATOM 3598 C C . PRO A 1 479 ? 13.195 10.871 -3.002 1.00 60.78 479 PRO A C 1
ATOM 3600 O O . PRO A 1 479 ? 14.253 10.244 -2.883 1.00 60.78 479 PRO A O 1
ATOM 3603 N N . SER A 1 480 ? 12.862 11.804 -2.104 1.00 59.97 480 SER A N 1
ATOM 3604 C CA . SER A 1 480 ? 13.724 12.077 -0.938 1.00 59.97 480 SER A CA 1
ATOM 3605 C C . SER A 1 480 ? 13.818 10.915 0.065 1.00 59.97 480 SER A C 1
ATOM 3607 O O . SER A 1 480 ? 14.756 10.897 0.868 1.00 59.97 480 SER A O 1
ATOM 3609 N N . THR A 1 481 ? 12.910 9.942 -0.032 1.00 67.12 481 THR A N 1
ATOM 3610 C CA . THR A 1 481 ? 12.878 8.672 0.704 1.00 67.12 481 THR A CA 1
ATOM 3611 C C . THR A 1 481 ? 12.602 7.557 -0.303 1.00 67.12 481 THR A C 1
ATOM 3613 O O . THR A 1 481 ? 11.689 7.717 -1.097 1.00 67.12 481 THR A O 1
ATOM 3616 N N . VAL A 1 482 ? 13.370 6.458 -0.276 1.00 72.12 482 VAL A N 1
ATOM 3617 C CA . VAL A 1 482 ? 13.216 5.319 -1.205 1.00 72.12 482 VAL A CA 1
ATOM 3618 C C . VAL A 1 482 ? 12.943 4.025 -0.434 1.00 72.12 482 VAL A C 1
ATOM 3620 O O . VAL A 1 482 ? 13.792 3.576 0.348 1.00 72.12 482 VAL A O 1
ATOM 3623 N N . PHE A 1 483 ? 11.812 3.379 -0.707 1.00 75.69 483 PHE A N 1
ATOM 3624 C CA . PHE A 1 483 ? 11.375 2.111 -0.120 1.00 75.69 483 PHE A CA 1
ATOM 3625 C C . PHE A 1 483 ? 11.992 0.924 -0.870 1.00 75.69 483 PHE A C 1
ATOM 3627 O O . PHE A 1 483 ? 11.346 0.149 -1.572 1.00 75.69 483 PHE A O 1
ATOM 3634 N N . ALA A 1 484 ? 13.312 0.773 -0.706 1.00 67.00 484 ALA A N 1
ATOM 3635 C CA . ALA A 1 484 ? 14.101 -0.281 -1.355 1.00 67.00 484 ALA A CA 1
ATOM 3636 C C . ALA A 1 484 ? 13.631 -1.714 -1.012 1.00 67.00 484 ALA A C 1
ATOM 3638 O O . ALA A 1 484 ? 13.910 -2.647 -1.765 1.00 67.00 484 ALA A O 1
ATOM 3639 N N . THR A 1 485 ? 12.915 -1.870 0.102 1.00 79.69 485 THR A N 1
ATOM 3640 C CA . THR A 1 485 ? 12.039 -3.002 0.422 1.00 79.69 485 THR A CA 1
ATOM 3641 C C . THR A 1 485 ? 10.753 -2.410 1.006 1.00 79.69 485 THR A C 1
ATOM 3643 O O . THR A 1 485 ? 10.823 -1.935 2.144 1.00 79.69 485 THR A O 1
ATOM 3646 N N . PRO A 1 486 ? 9.636 -2.379 0.257 1.00 84.56 486 PRO A N 1
ATOM 3647 C CA . PRO A 1 486 ? 8.336 -1.964 0.784 1.00 84.56 486 PRO A CA 1
ATOM 3648 C C . PRO A 1 486 ? 7.883 -2.865 1.937 1.00 84.56 486 PRO A C 1
ATOM 3650 O O . PRO A 1 486 ? 8.429 -3.960 2.126 1.00 84.56 486 PRO A O 1
ATOM 3653 N N . LEU A 1 487 ? 6.905 -2.397 2.707 1.00 87.00 487 LEU A N 1
ATOM 3654 C CA . LEU A 1 487 ? 6.300 -3.176 3.781 1.00 87.00 487 LEU A CA 1
ATOM 3655 C C . LEU A 1 487 ? 5.546 -4.398 3.220 1.00 87.00 487 LEU A C 1
ATOM 3657 O O . LEU A 1 487 ? 5.003 -4.355 2.118 1.00 87.00 487 LEU A O 1
ATOM 3661 N N . ASN A 1 488 ? 5.577 -5.488 3.983 1.00 88.69 488 ASN A N 1
ATOM 3662 C CA . ASN A 1 488 ? 4.676 -6.643 3.929 1.00 88.69 488 ASN A CA 1
ATOM 3663 C C . ASN A 1 488 ? 4.445 -6.984 5.408 1.00 88.69 488 ASN A C 1
ATOM 3665 O O . ASN A 1 488 ? 5.411 -7.333 6.098 1.00 88.69 488 ASN A O 1
ATOM 3669 N N . THR A 1 489 ? 3.229 -6.770 5.910 1.00 87.25 489 THR A N 1
ATOM 3670 C CA . THR A 1 489 ? 2.935 -6.858 7.347 1.00 87.25 489 THR A CA 1
ATOM 3671 C C . THR A 1 489 ? 2.743 -8.309 7.807 1.00 87.25 489 THR A C 1
ATOM 3673 O O . THR A 1 489 ? 3.378 -8.717 8.783 1.00 87.25 489 THR A O 1
ATOM 3676 N N . ASP A 1 490 ? 1.951 -9.115 7.093 1.00 83.62 490 ASP A N 1
ATOM 3677 C CA . ASP A 1 490 ? 1.611 -10.495 7.489 1.00 83.62 490 ASP A CA 1
ATOM 3678 C C . ASP A 1 490 ? 2.751 -11.537 7.303 1.00 83.62 490 ASP A C 1
ATOM 3680 O O . ASP A 1 490 ? 2.815 -12.557 8.001 1.00 83.62 490 ASP A O 1
ATOM 3684 N N . GLY A 1 491 ? 3.694 -11.280 6.388 1.00 87.38 491 GLY A N 1
ATOM 3685 C CA . GLY A 1 491 ? 4.796 -12.179 6.030 1.00 87.38 491 GLY A CA 1
ATOM 3686 C C . GLY A 1 491 ? 4.585 -13.113 4.821 1.00 87.38 491 GLY A C 1
ATOM 3687 O O . GLY A 1 491 ? 5.459 -13.959 4.585 1.00 87.38 491 GLY A O 1
ATOM 3688 N N . ASP A 1 492 ? 3.478 -13.022 4.073 1.00 82.19 492 ASP A N 1
ATOM 3689 C CA . ASP A 1 492 ? 3.158 -13.872 2.907 1.00 82.19 492 ASP A CA 1
ATOM 3690 C C . ASP A 1 492 ? 4.138 -13.674 1.726 1.00 82.19 492 ASP A C 1
ATOM 3692 O O . ASP A 1 492 ? 4.625 -14.656 1.140 1.00 82.19 492 ASP A O 1
ATOM 3696 N N . GLY A 1 493 ? 4.493 -12.417 1.427 1.00 84.62 493 GLY A N 1
ATOM 3697 C CA . GLY A 1 493 ? 5.331 -12.032 0.287 1.00 84.62 493 GLY A CA 1
ATOM 3698 C C . GLY A 1 493 ? 4.695 -11.073 -0.730 1.00 84.62 493 GLY A C 1
ATOM 3699 O O . GLY A 1 493 ? 5.397 -10.680 -1.670 1.00 84.62 493 GLY A O 1
ATOM 3700 N N . ILE A 1 494 ? 3.432 -10.684 -0.557 1.00 87.12 494 ILE A N 1
ATOM 3701 C CA . ILE A 1 494 ? 2.777 -9.552 -1.219 1.00 87.12 494 ILE A CA 1
ATOM 3702 C C . ILE A 1 494 ? 3.024 -8.282 -0.373 1.00 87.12 494 ILE A C 1
ATOM 3704 O O . ILE A 1 494 ? 2.794 -8.280 0.833 1.00 87.12 494 ILE A O 1
ATOM 3708 N N . PRO A 1 495 ? 3.585 -7.206 -0.947 1.00 91.25 495 PRO A N 1
ATOM 3709 C CA . PRO A 1 495 ? 3.675 -5.920 -0.259 1.00 91.25 495 PRO A CA 1
ATOM 3710 C C . PRO A 1 495 ? 2.310 -5.288 0.031 1.00 91.25 495 PRO A C 1
ATOM 3712 O O . PRO A 1 495 ? 1.436 -5.381 -0.825 1.00 91.25 495 PRO A O 1
ATOM 3715 N N . ASN A 1 496 ? 2.188 -4.568 1.155 1.00 91.19 496 ASN A N 1
ATOM 3716 C CA . ASN A 1 496 ? 0.952 -3.905 1.610 1.00 91.19 496 ASN A CA 1
ATOM 3717 C C . ASN A 1 496 ? 0.238 -3.137 0.485 1.00 91.19 496 ASN A C 1
ATOM 3719 O O . ASN A 1 496 ? -0.926 -3.386 0.227 1.00 91.19 496 ASN A O 1
ATOM 3723 N N . PHE A 1 497 ? 0.980 -2.318 -0.274 1.00 91.06 497 PHE A N 1
ATOM 3724 C CA . PHE A 1 497 ? 0.462 -1.496 -1.383 1.00 91.06 497 PHE A CA 1
ATOM 3725 C C . PHE A 1 497 ? -0.189 -2.257 -2.556 1.00 91.06 497 PHE A C 1
ATOM 3727 O O . PHE A 1 497 ? -0.532 -1.669 -3.577 1.00 91.06 497 PHE A O 1
ATOM 3734 N N . LEU A 1 498 ? -0.288 -3.585 -2.466 1.00 92.25 498 LEU A N 1
ATOM 3735 C CA . LEU A 1 498 ? -0.891 -4.476 -3.453 1.00 92.25 498 LEU A CA 1
ATOM 3736 C C . LEU A 1 498 ? -1.974 -5.389 -2.835 1.00 92.25 498 LEU A C 1
ATOM 3738 O O . LEU A 1 498 ? -2.409 -6.328 -3.516 1.00 92.25 498 LEU A O 1
ATOM 3742 N N . GLU A 1 499 ? -2.356 -5.175 -1.570 1.00 91.38 499 GLU A N 1
ATOM 3743 C CA . GLU A 1 499 ? -3.183 -6.080 -0.768 1.00 91.38 499 GLU A CA 1
ATOM 3744 C C . GLU A 1 499 ? -4.132 -5.359 0.209 1.00 91.38 499 GLU A C 1
ATOM 3746 O O . GLU A 1 499 ? -3.724 -4.807 1.220 1.00 91.38 499 GLU A O 1
ATOM 3751 N N . LEU A 1 500 ? -5.430 -5.521 -0.054 1.00 89.88 500 LEU A N 1
ATOM 3752 C CA . LEU A 1 500 ? -6.582 -4.914 0.634 1.00 89.88 500 LEU A CA 1
ATOM 3753 C C . LEU A 1 500 ? -6.801 -5.343 2.107 1.00 89.88 500 LEU A C 1
ATOM 3755 O O . LEU A 1 500 ? -7.909 -5.154 2.605 1.00 89.88 500 LEU A O 1
ATOM 3759 N N . ASP A 1 501 ? -5.859 -6.066 2.714 1.00 89.00 501 ASP A N 1
ATOM 3760 C CA . ASP A 1 501 ? -5.961 -6.801 3.997 1.00 89.00 501 ASP A CA 1
ATOM 3761 C C . ASP A 1 501 ? -4.514 -7.124 4.458 1.00 89.00 501 ASP A C 1
ATOM 3763 O O . ASP A 1 501 ? -4.088 -8.281 4.515 1.00 89.00 501 ASP A O 1
ATOM 3767 N N . SER A 1 502 ? -3.704 -6.074 4.647 1.00 89.38 502 SER A N 1
ATOM 3768 C CA . SER A 1 502 ? -2.235 -6.086 4.792 1.00 89.38 502 SER A CA 1
ATOM 3769 C C . SER A 1 502 ? -1.704 -6.987 5.908 1.00 89.38 502 SER A C 1
ATOM 3771 O O . SER A 1 502 ? -0.555 -7.448 5.848 1.00 89.38 502 SER A O 1
ATOM 3773 N N . ASP A 1 503 ? -2.487 -7.172 6.971 1.00 86.19 503 ASP A N 1
ATOM 3774 C CA . ASP A 1 503 ? -2.124 -7.984 8.132 1.00 86.19 503 ASP A CA 1
ATOM 3775 C C . ASP A 1 503 ? -2.861 -9.334 8.217 1.00 86.19 503 ASP A C 1
ATOM 3777 O O . ASP A 1 503 ? -2.484 -10.191 9.027 1.00 86.19 503 ASP A O 1
ATOM 3781 N N . ASN A 1 504 ? -3.788 -9.581 7.282 1.00 87.00 504 ASN A N 1
ATOM 3782 C CA . ASN A 1 504 ? -4.546 -10.819 7.108 1.00 87.00 504 ASN A CA 1
ATOM 3783 C C . ASN A 1 504 ? -5.513 -11.142 8.272 1.00 87.00 504 ASN A C 1
ATOM 3785 O O . ASN A 1 504 ? -5.889 -12.312 8.453 1.00 87.00 504 ASN A O 1
ATOM 3789 N N . ASP A 1 505 ? -5.922 -10.152 9.082 1.00 82.88 505 ASP A N 1
ATOM 3790 C CA . ASP A 1 505 ? -6.916 -10.351 10.148 1.00 82.88 505 ASP A CA 1
ATOM 3791 C C . ASP A 1 505 ? -8.360 -10.508 9.621 1.00 82.88 505 ASP A C 1
ATOM 3793 O O . ASP A 1 505 ? -9.241 -11.020 10.333 1.00 82.88 505 ASP A O 1
ATOM 3797 N N . GLY A 1 506 ? -8.599 -10.157 8.350 1.00 82.69 506 GLY A N 1
ATOM 3798 C CA . GLY A 1 506 ? -9.892 -10.242 7.672 1.00 82.69 506 GLY A CA 1
ATOM 3799 C C . GLY A 1 506 ? -10.723 -8.956 7.724 1.00 82.69 506 GLY A C 1
ATOM 3800 O O . GLY A 1 506 ? -11.907 -8.987 7.360 1.00 82.69 506 GLY A O 1
ATOM 3801 N N . CYS A 1 507 ? -10.170 -7.863 8.250 1.00 83.06 507 CYS A N 1
ATOM 3802 C CA . CYS A 1 507 ? -10.677 -6.509 8.096 1.00 83.06 507 CYS A CA 1
ATOM 3803 C C . CYS A 1 507 ? -9.910 -5.817 6.955 1.00 83.06 507 CYS A C 1
ATOM 3805 O O . CYS A 1 507 ? -8.693 -5.916 6.915 1.00 83.06 507 CYS A O 1
ATOM 3807 N N . PRO A 1 508 ? -10.577 -5.135 6.007 1.00 87.62 508 PRO A N 1
ATOM 3808 C CA . PRO A 1 508 ? -9.852 -4.479 4.920 1.00 87.62 508 PRO A CA 1
ATOM 3809 C C . PRO A 1 508 ? -9.225 -3.152 5.363 1.00 87.62 508 PRO A C 1
ATOM 3811 O O . PRO A 1 508 ? -9.956 -2.341 5.944 1.00 87.62 508 PRO A O 1
ATOM 3814 N N . ASP A 1 509 ? -7.967 -2.885 4.995 1.00 86.94 509 ASP A N 1
ATOM 3815 C CA . ASP A 1 509 ? -7.142 -1.736 5.422 1.00 86.94 509 ASP A CA 1
ATOM 3816 C C . ASP A 1 509 ? -7.897 -0.395 5.426 1.00 86.94 509 ASP A C 1
ATOM 3818 O O . ASP A 1 509 ? -7.988 0.285 6.457 1.00 86.94 509 ASP A O 1
ATOM 3822 N N . ALA A 1 510 ? -8.530 -0.026 4.306 1.00 85.38 510 ALA A N 1
ATOM 3823 C CA . ALA A 1 510 ? -9.371 1.165 4.182 1.00 85.38 510 ALA A CA 1
ATOM 3824 C C . ALA A 1 510 ? -10.455 1.291 5.266 1.00 85.38 510 ALA A C 1
ATOM 3826 O O . ALA A 1 510 ? -10.808 2.398 5.685 1.00 85.38 510 ALA A O 1
ATOM 3827 N N . THR A 1 511 ? -11.016 0.176 5.727 1.00 82.31 511 THR A N 1
ATOM 3828 C CA . THR A 1 511 ? -12.040 0.145 6.782 1.00 82.31 511 THR A CA 1
ATOM 3829 C C . THR A 1 511 ? -11.439 0.532 8.129 1.00 82.31 511 THR A C 1
ATOM 3831 O O . THR A 1 511 ? -12.036 1.316 8.871 1.00 82.31 511 THR A O 1
ATOM 3834 N N . GLU A 1 512 ? -10.246 0.028 8.428 1.00 81.44 512 GLU A N 1
ATOM 3835 C CA . GLU A 1 512 ? -9.544 0.259 9.688 1.00 81.44 512 GLU A CA 1
ATOM 3836 C C . GLU A 1 512 ? -8.938 1.653 9.770 1.00 81.44 512 GLU A C 1
ATOM 3838 O O . GLU A 1 512 ? -9.181 2.379 10.738 1.00 81.44 512 GLU A O 1
ATOM 3843 N N . ALA A 1 513 ? -8.228 2.048 8.710 1.00 80.06 513 ALA A N 1
ATOM 3844 C CA . ALA A 1 513 ? -7.639 3.367 8.529 1.00 80.06 513 ALA A CA 1
ATOM 3845 C C . ALA A 1 513 ? -8.694 4.493 8.536 1.00 80.06 513 ALA A C 1
ATOM 3847 O O . ALA A 1 513 ? -8.359 5.658 8.785 1.00 80.06 513 ALA A O 1
ATOM 3848 N N . GLY A 1 514 ? -9.969 4.154 8.298 1.00 78.00 514 GLY A N 1
ATOM 3849 C CA . GLY A 1 514 ? -11.120 5.054 8.392 1.00 78.00 514 GLY A CA 1
ATOM 3850 C C . GLY A 1 514 ? -11.459 5.779 7.086 1.00 78.00 514 GLY A C 1
ATOM 3851 O O . GLY A 1 514 ? -11.911 6.928 7.113 1.00 78.00 514 GLY A O 1
ATOM 3852 N N . VAL A 1 515 ? -11.230 5.141 5.936 1.00 78.69 515 VAL A N 1
ATOM 3853 C CA . VAL A 1 515 ? -11.438 5.694 4.591 1.00 78.69 515 VAL A CA 1
ATOM 3854 C C . VAL A 1 515 ? -12.935 5.831 4.277 1.00 78.69 515 VAL A C 1
ATOM 3856 O O . VAL A 1 515 ? -13.649 4.876 3.976 1.00 78.69 515 VAL A O 1
ATOM 3859 N N . ILE A 1 516 ? -13.445 7.067 4.293 1.00 65.31 516 ILE A N 1
ATOM 3860 C CA . ILE A 1 516 ? -14.861 7.361 4.000 1.00 65.31 516 ILE A CA 1
ATOM 3861 C C . ILE A 1 516 ? -15.036 7.688 2.506 1.00 65.31 516 ILE A C 1
ATOM 3863 O O . ILE A 1 516 ? -15.073 8.858 2.111 1.00 65.31 516 ILE A O 1
ATOM 3867 N N . GLY A 1 517 ? -15.172 6.658 1.662 1.00 64.12 517 GLY A N 1
ATOM 3868 C CA . GLY A 1 517 ? -15.210 6.820 0.202 1.00 64.12 517 GLY A CA 1
ATOM 3869 C C . GLY A 1 517 ? -16.084 5.829 -0.581 1.00 64.12 517 GLY A C 1
ATOM 3870 O O . GLY A 1 517 ? -16.875 5.066 -0.031 1.00 64.12 517 GLY A O 1
ATOM 3871 N N . ILE A 1 518 ? -15.947 5.878 -1.911 1.00 63.53 518 ILE A N 1
ATOM 3872 C CA . ILE A 1 518 ? -16.153 4.703 -2.769 1.00 63.53 518 ILE A CA 1
ATOM 3873 C C . ILE A 1 518 ? -14.746 4.210 -3.066 1.00 63.53 518 ILE A C 1
ATOM 3875 O O . ILE A 1 518 ? -14.050 4.844 -3.860 1.00 63.53 518 ILE A O 1
ATOM 3879 N N . VAL A 1 519 ? -14.369 3.132 -2.395 1.00 70.06 519 VAL A N 1
ATOM 3880 C CA . VAL A 1 519 ? -13.058 2.493 -2.473 1.00 70.06 519 VAL A CA 1
ATOM 3881 C C . VAL A 1 519 ? -13.221 0.975 -2.484 1.00 70.06 519 VAL A C 1
ATOM 3883 O O . VAL A 1 519 ? -14.335 0.467 -2.293 1.00 70.06 519 VAL A O 1
ATOM 3886 N N . ASN A 1 520 ? -12.144 0.257 -2.772 1.00 71.56 520 ASN A N 1
ATOM 3887 C CA . ASN A 1 520 ? -12.118 -1.194 -2.785 1.00 71.56 520 ASN A CA 1
ATOM 3888 C C . ASN A 1 520 ? -11.888 -1.751 -1.371 1.00 71.56 520 ASN A C 1
ATOM 3890 O O . ASN A 1 520 ? -10.901 -1.432 -0.737 1.00 71.56 520 ASN A O 1
ATOM 3894 N N . THR A 1 521 ? -12.789 -2.608 -0.891 1.00 71.12 521 THR A N 1
ATOM 3895 C CA . THR A 1 521 ? -12.635 -3.309 0.402 1.00 71.12 521 THR A CA 1
ATOM 3896 C C . THR A 1 521 ? -12.913 -4.811 0.300 1.00 71.12 521 THR A C 1
ATOM 3898 O O . THR A 1 521 ? -13.098 -5.488 1.302 1.00 71.12 521 THR A O 1
ATOM 3901 N N . THR A 1 522 ? -13.078 -5.352 -0.917 1.00 67.50 522 THR A N 1
ATOM 3902 C CA . THR A 1 522 ? -13.500 -6.761 -1.108 1.00 67.50 522 THR A CA 1
ATOM 3903 C C . THR A 1 522 ? -13.133 -7.387 -2.458 1.00 67.50 522 THR A C 1
ATOM 3905 O O . THR A 1 522 ? -13.225 -8.611 -2.586 1.00 67.50 522 THR A O 1
ATOM 3908 N N . ALA A 1 523 ? -12.799 -6.603 -3.493 1.00 68.00 523 ALA A N 1
ATOM 3909 C CA . ALA A 1 523 ? -12.443 -7.123 -4.815 1.00 68.00 523 ALA A CA 1
ATOM 3910 C C . ALA A 1 523 ? -11.847 -6.045 -5.740 1.00 68.00 523 ALA A C 1
ATOM 3912 O O . ALA A 1 523 ? -12.572 -5.159 -6.202 1.00 68.00 523 ALA A O 1
ATOM 3913 N N . PHE A 1 524 ? -10.579 -6.239 -6.117 1.00 74.56 524 PHE A N 1
ATOM 3914 C CA . PHE A 1 524 ? -9.884 -5.546 -7.210 1.00 74.56 524 PHE A CA 1
ATOM 3915 C C . PHE A 1 524 ? -10.791 -5.321 -8.442 1.00 74.56 524 PHE A C 1
ATOM 3917 O O . PHE A 1 524 ? -11.460 -6.255 -8.911 1.00 74.56 524 PHE A O 1
ATOM 3924 N N . GLY A 1 525 ? -10.816 -4.090 -8.970 1.00 60.09 525 GLY A N 1
ATOM 3925 C CA . GLY A 1 525 ? -11.527 -3.747 -10.214 1.00 60.09 525 GLY A CA 1
ATOM 3926 C C . GLY A 1 525 ? -12.458 -2.530 -10.161 1.00 60.09 525 GLY A C 1
ATOM 3927 O O . GLY A 1 525 ? -13.384 -2.443 -10.979 1.00 60.09 525 GLY A O 1
ATOM 3928 N N . SER A 1 526 ? -12.256 -1.602 -9.221 1.00 64.44 526 SER A N 1
ATOM 3929 C CA . SER A 1 526 ? -12.839 -0.255 -9.296 1.00 64.44 526 SER A CA 1
ATOM 3930 C C . SER A 1 526 ? -11.923 0.641 -10.139 1.00 64.44 526 SER A C 1
ATOM 3932 O O . SER A 1 526 ? -10.733 0.636 -9.883 1.00 64.44 526 SER A O 1
ATOM 3934 N N . PRO A 1 527 ? -12.421 1.401 -11.133 1.00 64.38 527 PRO A N 1
ATOM 3935 C CA . PRO A 1 527 ? -11.563 2.272 -11.932 1.00 64.38 527 PRO A CA 1
ATOM 3936 C C . PRO A 1 527 ? -11.149 3.530 -11.156 1.00 64.38 527 PRO A C 1
ATOM 3938 O O . PRO A 1 527 ? -12.000 4.156 -10.506 1.00 64.38 527 PRO A O 1
ATOM 3941 N N . ALA A 1 528 ? -9.898 3.947 -11.346 1.00 68.69 528 ALA A N 1
ATOM 3942 C CA . ALA A 1 528 ? -9.305 5.158 -10.796 1.00 68.69 528 ALA A CA 1
ATOM 3943 C C . ALA A 1 528 ? -10.197 6.394 -11.001 1.00 68.69 528 ALA A C 1
ATOM 3945 O O . ALA A 1 528 ? -10.829 6.599 -12.049 1.00 68.69 528 ALA A O 1
ATOM 3946 N N . ALA A 1 529 ? -10.223 7.285 -10.007 1.00 70.44 529 ALA A N 1
ATOM 3947 C CA . ALA A 1 529 ? -10.945 8.552 -10.126 1.00 70.44 529 ALA A CA 1
ATOM 3948 C C . ALA A 1 529 ? -10.143 9.622 -10.882 1.00 70.44 529 ALA A C 1
ATOM 3950 O O . ALA A 1 529 ? -10.714 10.596 -11.392 1.00 70.44 529 ALA A O 1
ATOM 3951 N N . THR A 1 530 ? -8.821 9.458 -10.919 1.00 79.25 530 THR A N 1
ATOM 3952 C CA . THR A 1 530 ? -7.858 10.438 -11.423 1.00 79.25 530 THR A CA 1
ATOM 3953 C C . THR A 1 530 ? -7.154 9.940 -12.695 1.00 79.25 530 THR A C 1
ATOM 3955 O O . THR A 1 530 ? -7.701 9.150 -13.459 1.00 79.25 530 THR A O 1
ATOM 3958 N N . SER A 1 531 ? -5.979 10.488 -13.011 1.00 77.50 531 SER A N 1
ATOM 3959 C CA . SER A 1 531 ? -5.123 10.031 -14.117 1.00 77.50 531 SER A CA 1
ATOM 3960 C C . SER A 1 531 ? -3.719 9.696 -13.606 1.00 77.50 531 SER A C 1
ATOM 3962 O O . SER A 1 531 ? -2.736 10.032 -14.265 1.00 77.50 531 SER A O 1
ATOM 3964 N N . SER A 1 532 ? -3.671 9.180 -12.379 1.00 79.25 532 SER A N 1
ATOM 3965 C CA . SER A 1 532 ? -2.490 8.973 -11.537 1.00 79.25 532 SER A CA 1
ATOM 3966 C C . SER A 1 532 ? -2.898 8.093 -10.344 1.00 79.25 532 SER A C 1
ATOM 3968 O O . SER A 1 532 ? -2.777 8.535 -9.206 1.00 79.25 532 SER A O 1
ATOM 3970 N N . GLY A 1 533 ? -3.541 6.951 -10.614 1.00 84.38 533 GLY A N 1
ATOM 3971 C CA . GLY A 1 533 ? -4.042 6.002 -9.612 1.00 84.38 533 GLY A CA 1
ATOM 3972 C C . GLY A 1 533 ? -5.249 6.439 -8.791 1.00 84.38 533 GLY A C 1
ATOM 3973 O O . GLY A 1 533 ? -6.366 5.966 -8.990 1.00 84.38 533 GLY A O 1
ATOM 3974 N N . LEU A 1 534 ? -5.020 7.422 -7.921 1.00 85.69 534 LEU A N 1
ATOM 3975 C CA . LEU A 1 534 ? -5.871 7.829 -6.803 1.00 85.69 534 LEU A CA 1
ATOM 3976 C C . LEU A 1 534 ? -7.387 7.691 -7.030 1.00 85.69 534 LEU A C 1
ATOM 3978 O O . LEU A 1 534 ? -7.960 8.231 -7.995 1.00 85.69 534 LEU A O 1
ATOM 3982 N N . THR A 1 535 ? -8.032 7.069 -6.044 1.00 82.06 535 THR A N 1
ATOM 3983 C CA . THR A 1 535 ? -9.473 7.024 -5.778 1.00 82.06 535 THR A CA 1
ATOM 3984 C C . THR A 1 535 ? -10.100 8.424 -5.656 1.00 82.06 535 THR A C 1
ATOM 3986 O O . THR A 1 535 ? -9.454 9.475 -5.704 1.00 82.06 535 THR A O 1
ATOM 3989 N N . ASN A 1 536 ? -11.426 8.480 -5.459 1.00 75.38 536 ASN A N 1
ATOM 3990 C CA . ASN A 1 536 ? -12.130 9.746 -5.196 1.00 75.38 536 ASN A CA 1
ATOM 3991 C C . ASN A 1 536 ? -11.792 10.366 -3.823 1.00 75.38 536 ASN A C 1
ATOM 3993 O O . ASN A 1 536 ? -12.255 11.477 -3.548 1.00 75.38 536 ASN A O 1
ATOM 3997 N N . VAL A 1 537 ? -11.039 9.665 -2.970 1.00 73.94 537 VAL A N 1
ATOM 3998 C CA . VAL A 1 537 ? -10.575 10.168 -1.670 1.00 73.94 537 VAL A CA 1
ATOM 3999 C C . VAL A 1 537 ? -9.378 11.109 -1.862 1.00 73.94 537 VAL A C 1
ATOM 4001 O O . VAL A 1 537 ? -9.298 12.146 -1.198 1.00 73.94 537 VAL A O 1
ATOM 4004 N N . GLY A 1 538 ? -8.523 10.827 -2.854 1.00 78.56 538 GLY A N 1
ATOM 4005 C CA . GLY A 1 538 ? -7.227 11.486 -3.017 1.00 78.56 538 GLY A CA 1
ATOM 4006 C C . GLY A 1 538 ? -6.261 11.018 -1.930 1.00 78.56 538 GLY A C 1
ATOM 4007 O O . GLY A 1 538 ? -6.417 9.919 -1.423 1.00 78.56 538 GLY A O 1
ATOM 4008 N N . CYS A 1 539 ? -5.306 11.862 -1.533 1.00 79.44 539 CYS A N 1
ATOM 4009 C CA . CYS A 1 539 ? -4.365 11.521 -0.462 1.00 79.44 539 CYS A CA 1
ATOM 4010 C C . CYS A 1 539 ? -5.084 11.423 0.883 1.00 79.44 539 CYS A C 1
ATOM 4012 O O . CYS A 1 539 ? -5.233 12.422 1.601 1.00 79.44 539 CYS A O 1
ATOM 4014 N N . PHE A 1 540 ? -5.540 10.222 1.210 1.00 81.06 540 PHE A N 1
ATOM 4015 C CA . PHE A 1 540 ? -5.916 9.887 2.562 1.00 81.06 540 PHE A CA 1
ATOM 4016 C C . PHE A 1 540 ? -4.667 9.851 3.447 1.00 81.06 540 PHE A C 1
ATOM 4018 O O . PHE A 1 540 ? -3.541 9.685 2.984 1.00 81.06 540 PHE A O 1
ATOM 4025 N N . THR A 1 541 ? -4.868 10.061 4.740 1.00 75.62 541 THR A N 1
ATOM 4026 C CA . THR A 1 541 ? -3.827 9.886 5.750 1.00 75.62 541 THR A CA 1
ATOM 4027 C C . THR A 1 541 ? -4.465 9.068 6.864 1.00 75.62 541 THR A C 1
ATOM 4029 O O . THR A 1 541 ? -5.325 9.633 7.554 1.00 75.62 541 THR A O 1
ATOM 4032 N N . PRO A 1 542 ? -4.112 7.780 7.029 1.00 73.19 542 PRO A N 1
ATOM 4033 C CA . PRO A 1 542 ? -4.650 6.953 8.101 1.00 73.19 542 PRO A CA 1
ATOM 4034 C C . PRO A 1 542 ? -4.575 7.661 9.454 1.00 73.19 542 PRO A C 1
ATOM 4036 O O . PRO A 1 542 ? -3.564 8.282 9.792 1.00 73.19 542 PRO A O 1
ATOM 4039 N N . GLY A 1 543 ? -5.681 7.630 10.201 1.00 63.84 543 GLY A N 1
ATOM 4040 C CA . GLY A 1 543 ? -5.762 8.254 11.528 1.00 63.84 543 GLY A CA 1
ATOM 4041 C C . GLY A 1 543 ? -5.138 7.409 12.642 1.00 63.84 543 GLY A C 1
ATOM 4042 O O . GLY A 1 543 ? -4.937 7.912 13.746 1.00 63.84 543 GLY A O 1
ATOM 4043 N N . ASP A 1 544 ? -4.852 6.149 12.329 1.00 69.62 544 ASP A N 1
ATOM 4044 C CA . ASP A 1 544 ? -4.434 5.070 13.216 1.00 69.62 544 ASP A CA 1
ATOM 4045 C C . ASP A 1 544 ? -3.541 4.076 12.434 1.00 69.62 544 ASP A C 1
ATOM 4047 O O . ASP A 1 544 ? -3.325 4.253 11.229 1.00 69.62 544 ASP A O 1
ATOM 4051 N N . THR A 1 545 ? -3.003 3.053 13.103 1.00 72.62 545 THR A N 1
ATOM 4052 C CA . THR A 1 545 ? -2.160 1.992 12.516 1.00 72.62 545 THR A CA 1
ATOM 4053 C C . THR A 1 545 ? -2.735 0.582 12.693 1.00 72.62 545 THR A C 1
ATOM 4055 O O . THR A 1 545 ? -1.965 -0.372 12.693 1.00 72.62 545 THR A O 1
ATOM 4058 N N . SER A 1 546 ? -4.054 0.451 12.869 1.00 74.44 546 SER A N 1
ATOM 4059 C CA . SER A 1 546 ? -4.752 -0.842 12.974 1.00 74.44 546 SER A CA 1
ATOM 4060 C C . SER A 1 546 ? -4.510 -1.727 11.741 1.00 74.44 546 SER A C 1
ATOM 4062 O O . SER A 1 546 ? -3.950 -2.801 11.912 1.00 74.44 546 SER A O 1
ATOM 4064 N N . TRP A 1 547 ? -4.698 -1.170 10.536 1.00 77.50 547 TRP A N 1
ATOM 4065 C CA . TRP A 1 547 ? -4.397 -1.730 9.195 1.00 77.50 547 TRP A CA 1
ATOM 4066 C C . TRP A 1 547 ? -2.965 -2.265 8.947 1.00 77.50 547 TRP A C 1
ATOM 4068 O O . TRP A 1 547 ? -2.610 -2.602 7.821 1.00 77.50 547 TRP A O 1
ATOM 4078 N N . ILE A 1 548 ? -2.092 -2.292 9.960 1.00 77.94 548 ILE A N 1
ATOM 4079 C CA . ILE A 1 548 ? -0.746 -2.879 9.897 1.00 77.94 548 ILE A CA 1
ATOM 4080 C C . ILE A 1 548 ? -0.331 -3.600 11.199 1.00 77.94 548 ILE A C 1
ATOM 4082 O O . ILE A 1 548 ? 0.874 -3.767 11.430 1.00 77.94 548 ILE A O 1
ATOM 4086 N N . ASP A 1 549 ? -1.263 -4.042 12.052 1.00 77.44 549 ASP A N 1
ATOM 4087 C CA . ASP A 1 549 ? -0.949 -4.751 13.303 1.00 77.44 549 ASP A CA 1
ATOM 4088 C C . ASP A 1 549 ? -1.306 -6.247 13.259 1.00 77.44 549 ASP A C 1
ATOM 4090 O O . ASP A 1 549 ? -2.241 -6.717 13.904 1.00 77.44 549 ASP A O 1
ATOM 4094 N N . ALA A 1 550 ? -0.424 -7.034 12.628 1.00 64.94 550 ALA A N 1
ATOM 4095 C CA . ALA A 1 550 ? -0.462 -8.507 12.575 1.00 64.94 550 ALA A CA 1
ATOM 4096 C C . ALA A 1 550 ? -0.452 -9.246 13.942 1.00 64.94 550 ALA A C 1
ATOM 4098 O O . ALA A 1 550 ? -0.235 -10.463 14.001 1.00 64.94 550 ALA A O 1
ATOM 4099 N N . GLY A 1 551 ? -0.614 -8.541 15.065 1.00 59.66 551 GLY A N 1
ATOM 4100 C CA . GLY A 1 551 ? -0.960 -9.109 16.365 1.00 59.66 551 GLY A CA 1
ATOM 4101 C C . GLY A 1 551 ? -2.464 -9.194 16.662 1.00 59.66 551 GLY A C 1
ATOM 4102 O O . GLY A 1 551 ? -2.813 -9.836 17.657 1.00 59.66 551 GLY A O 1
ATOM 4103 N N . ASN A 1 552 ? -3.329 -8.554 15.867 1.00 61.59 552 ASN A N 1
ATOM 4104 C CA . ASN A 1 552 ? -4.711 -8.255 16.253 1.00 61.59 552 ASN A CA 1
ATOM 4105 C C . ASN A 1 552 ? -5.732 -9.371 15.943 1.00 61.59 552 ASN A C 1
ATOM 4107 O O . ASN A 1 552 ? -5.408 -10.435 15.407 1.00 61.59 552 ASN A O 1
ATOM 4111 N N . ALA A 1 553 ? -6.984 -9.147 16.353 1.00 62.50 553 ALA A N 1
ATOM 4112 C CA . ALA A 1 553 ? -8.108 -10.040 16.089 1.00 62.50 553 ALA A CA 1
ATOM 4113 C C . ALA A 1 553 ? -9.269 -9.276 15.438 1.00 62.50 553 ALA A C 1
ATOM 4115 O O . ALA A 1 553 ? -10.025 -8.615 16.142 1.00 62.50 553 ALA A O 1
ATOM 4116 N N . ASN A 1 554 ? -9.406 -9.425 14.118 1.00 73.06 554 ASN A N 1
ATOM 4117 C CA . ASN A 1 554 ? -10.423 -8.816 13.255 1.00 73.06 554 ASN A CA 1
ATOM 4118 C C . ASN A 1 554 ? -10.888 -7.426 13.709 1.00 73.06 554 ASN A C 1
ATOM 4120 O O . ASN A 1 554 ? -11.978 -7.272 14.259 1.00 73.06 554 ASN A O 1
ATOM 4124 N N . ALA A 1 555 ? -10.092 -6.398 13.425 1.00 72.25 555 ALA A N 1
ATOM 4125 C CA . ALA A 1 555 ? -10.350 -5.016 13.829 1.00 72.25 555 ALA A CA 1
ATOM 4126 C C . ALA A 1 555 ? -11.674 -4.429 13.287 1.00 72.25 555 ALA A C 1
ATOM 4128 O O . ALA A 1 555 ? -12.048 -3.319 13.658 1.00 72.25 555 ALA A O 1
ATOM 4129 N N . CYS A 1 556 ? -12.392 -5.151 12.422 1.00 77.81 556 CYS A N 1
ATOM 4130 C CA . CYS A 1 556 ? -13.739 -4.849 11.931 1.00 77.81 556 CYS A CA 1
ATOM 4131 C C . CYS A 1 556 ? -14.876 -5.277 12.879 1.00 77.81 556 CYS A C 1
ATOM 4133 O O . CYS A 1 556 ? -16.034 -4.989 12.562 1.00 77.81 556 CYS A O 1
ATOM 4135 N N . ILE A 1 557 ? -14.598 -5.996 13.975 1.00 83.62 557 ILE A N 1
ATOM 4136 C CA . ILE A 1 557 ? -15.638 -6.428 14.919 1.00 83.62 557 ILE A CA 1
ATOM 4137 C C . ILE A 1 557 ? -16.246 -5.209 15.642 1.00 83.62 557 ILE A C 1
ATOM 4139 O O . ILE A 1 557 ? -15.561 -4.241 15.969 1.00 83.62 557 ILE A O 1
ATOM 4143 N N . ASP A 1 558 ? -17.564 -5.288 15.799 1.00 84.81 558 ASP A N 1
ATOM 4144 C CA . ASP A 1 558 ? -18.497 -4.395 16.492 1.00 84.81 558 ASP A CA 1
ATOM 4145 C C . ASP A 1 558 ? -19.474 -5.373 17.168 1.00 84.81 558 ASP A C 1
ATOM 4147 O O . ASP A 1 558 ? -20.373 -5.916 16.507 1.00 84.81 558 ASP A O 1
ATOM 4151 N N . THR A 1 559 ? -19.169 -5.777 18.408 1.00 87.94 559 THR A N 1
ATOM 4152 C CA . THR A 1 559 ? -19.823 -6.935 19.044 1.00 87.94 559 THR A CA 1
ATOM 4153 C C . THR A 1 559 ? -21.286 -6.661 19.414 1.00 87.94 559 THR A C 1
ATOM 4155 O O . THR A 1 559 ? -22.145 -7.514 19.145 1.00 87.94 559 THR A O 1
ATOM 4158 N N . ASP A 1 560 ? -21.614 -5.488 19.970 1.00 85.00 560 ASP A N 1
ATOM 4159 C CA . ASP A 1 560 ? -22.994 -5.151 20.352 1.00 85.00 560 ASP A CA 1
ATOM 4160 C C . ASP A 1 560 ? -23.849 -4.546 19.213 1.00 85.00 560 ASP A C 1
ATOM 4162 O O . ASP A 1 560 ? -25.082 -4.699 19.211 1.00 85.00 560 ASP A O 1
ATOM 4166 N N . GLY A 1 561 ? -23.221 -3.937 18.199 1.00 87.19 561 GLY A N 1
ATOM 4167 C CA . GLY A 1 561 ? -23.891 -3.331 17.044 1.00 87.19 561 GLY A CA 1
ATOM 4168 C C . GLY A 1 561 ? -24.244 -1.845 17.192 1.00 87.19 561 GLY A C 1
ATOM 4169 O O . GLY A 1 561 ? -25.110 -1.353 16.452 1.00 87.19 561 GLY A O 1
ATOM 4170 N N . ASP A 1 562 ? -23.639 -1.139 18.145 1.00 83.50 562 ASP A N 1
ATOM 4171 C CA . ASP A 1 562 ? -23.711 0.312 18.317 1.00 83.50 562 ASP A CA 1
ATOM 4172 C C . ASP A 1 562 ? -23.079 1.064 17.122 1.00 83.50 562 ASP A C 1
ATOM 4174 O O . ASP A 1 562 ? -23.676 2.030 16.627 1.00 83.50 562 ASP A O 1
ATOM 4178 N N . GLY A 1 563 ? -21.954 0.582 16.582 1.00 83.44 563 GLY A N 1
ATOM 4179 C CA . GLY A 1 563 ? -21.229 1.194 15.462 1.00 83.44 563 GLY A CA 1
ATOM 4180 C C . GLY A 1 563 ? -19.874 1.831 15.805 1.00 83.44 563 GLY A C 1
ATOM 4181 O O . GLY A 1 563 ? -19.249 2.422 14.913 1.00 83.44 563 GLY A O 1
ATOM 4182 N N . ILE A 1 564 ? -19.415 1.728 17.052 1.00 82.88 564 ILE A N 1
ATOM 4183 C CA . ILE A 1 564 ? -17.993 1.691 17.419 1.00 82.88 564 ILE A CA 1
ATOM 4184 C C . ILE A 1 564 ? -17.453 0.262 17.156 1.00 82.88 564 ILE A C 1
ATOM 4186 O O . ILE A 1 564 ? -18.199 -0.628 16.762 1.00 82.88 564 ILE A O 1
ATOM 4190 N N . ARG A 1 565 ? -16.131 0.066 17.212 1.00 80.56 565 ARG A N 1
ATOM 4191 C CA . ARG A 1 565 ? -15.459 -1.227 16.969 1.00 80.56 565 ARG A CA 1
ATOM 4192 C C . ARG A 1 565 ? -14.750 -1.657 18.249 1.00 80.56 565 ARG A C 1
ATOM 4194 O O . ARG A 1 565 ? -14.172 -0.775 18.879 1.00 80.56 565 ARG A O 1
ATOM 4201 N N . ASP A 1 566 ? -14.680 -2.950 18.564 1.00 82.56 566 ASP A N 1
ATOM 4202 C CA . ASP A 1 566 ? -14.090 -3.500 19.811 1.00 82.56 566 ASP A CA 1
ATOM 4203 C C . ASP A 1 566 ? -12.633 -3.020 20.075 1.00 82.56 566 ASP A C 1
ATOM 4205 O O . ASP A 1 566 ? -12.133 -2.969 21.191 1.00 82.56 566 ASP A O 1
ATOM 4209 N N . VAL A 1 567 ? -11.912 -2.621 19.021 1.00 76.12 567 VAL A N 1
ATOM 4210 C CA . VAL A 1 567 ? -10.554 -2.034 19.077 1.00 76.12 567 VAL A CA 1
ATOM 4211 C C . VAL A 1 567 ? -10.516 -0.571 19.588 1.00 76.12 567 VAL A C 1
ATOM 4213 O O . VAL A 1 567 ? -9.455 -0.049 19.935 1.00 76.12 567 VAL A O 1
ATOM 4216 N N . ILE A 1 568 ? -11.663 0.110 19.620 1.00 78.62 568 ILE A N 1
ATOM 4217 C CA . ILE A 1 568 ? -11.858 1.526 19.997 1.00 78.62 568 ILE A CA 1
ATOM 4218 C C . ILE A 1 568 ? -12.844 1.670 21.172 1.00 78.62 568 ILE A C 1
ATOM 4220 O O . ILE A 1 568 ? -12.780 2.670 21.899 1.00 78.62 568 ILE A O 1
ATOM 4224 N N . ASP A 1 569 ? -13.743 0.699 21.336 1.00 86.31 569 ASP A N 1
ATOM 4225 C CA . ASP A 1 569 ? -14.617 0.569 22.497 1.00 86.31 569 ASP A CA 1
ATOM 4226 C C . ASP A 1 569 ? -13.820 0.313 23.791 1.00 86.31 569 ASP A C 1
ATOM 4228 O O . ASP A 1 569 ? -12.598 0.128 23.780 1.00 86.31 569 ASP A O 1
ATOM 4232 N N . ILE A 1 570 ? -14.516 0.394 24.922 1.00 89.25 570 ILE A N 1
ATOM 4233 C CA . ILE A 1 570 ? -14.014 0.056 26.261 1.00 89.25 570 ILE A CA 1
ATOM 4234 C C . ILE A 1 570 ? -15.084 -0.647 27.128 1.00 89.25 570 ILE A C 1
ATOM 4236 O O . ILE A 1 570 ? -14.911 -0.712 28.349 1.00 89.25 570 ILE A O 1
ATOM 4240 N N . ASP A 1 571 ? -16.212 -1.042 26.524 1.00 91.75 571 ASP A N 1
ATOM 4241 C CA . ASP A 1 571 ? -17.412 -1.671 27.104 1.00 91.75 571 ASP A CA 1
ATOM 4242 C C . ASP A 1 571 ? -18.070 -2.547 26.004 1.00 91.75 571 ASP A C 1
ATOM 4244 O O . ASP A 1 571 ? -19.212 -2.306 25.622 1.00 91.75 571 ASP A O 1
ATOM 4248 N N . ASP A 1 572 ? -17.311 -3.504 25.438 1.00 91.94 572 ASP A N 1
ATOM 4249 C CA . ASP A 1 572 ? -17.567 -4.197 24.145 1.00 91.94 572 ASP A CA 1
ATOM 4250 C C . ASP A 1 572 ? -18.970 -4.838 23.929 1.00 91.94 572 ASP A C 1
ATOM 4252 O O . ASP A 1 572 ? -19.370 -5.078 22.784 1.00 91.94 572 ASP A O 1
ATOM 4256 N N . ASP A 1 573 ? -19.715 -5.182 24.988 1.00 92.69 573 ASP A N 1
ATOM 4257 C CA . ASP A 1 573 ? -21.100 -5.692 24.903 1.00 92.69 573 ASP A CA 1
ATOM 4258 C C . ASP A 1 573 ? -22.176 -4.688 25.378 1.00 92.69 573 ASP A C 1
ATOM 4260 O O . ASP A 1 573 ? -23.389 -4.952 25.306 1.00 92.69 573 ASP A O 1
ATOM 4264 N N . ASN A 1 574 ? -21.723 -3.522 25.842 1.00 92.88 574 ASN A N 1
ATOM 4265 C CA . ASN A 1 574 ? -22.470 -2.436 26.460 1.00 92.88 574 ASN A CA 1
ATOM 4266 C C . ASN A 1 574 ? -23.347 -2.851 27.668 1.00 92.88 574 ASN A C 1
ATOM 4268 O O . ASN A 1 574 ? -24.391 -2.232 27.932 1.00 92.88 574 ASN A O 1
ATOM 4272 N N . ASP A 1 575 ? -22.954 -3.854 28.468 1.00 92.19 575 ASP A N 1
ATOM 4273 C CA . ASP A 1 575 ? -23.522 -4.066 29.815 1.00 92.19 575 ASP A CA 1
ATOM 4274 C C . ASP A 1 575 ? -23.278 -2.854 30.748 1.00 92.19 575 ASP A C 1
ATOM 4276 O O . ASP A 1 575 ? -24.025 -2.630 31.715 1.00 92.19 575 ASP A O 1
ATOM 4280 N N . GLY A 1 576 ? -22.294 -2.009 30.436 1.00 90.19 576 GLY A N 1
ATOM 4281 C CA . GLY A 1 576 ? -21.988 -0.798 31.175 1.00 90.19 576 GLY A CA 1
ATOM 4282 C C . GLY A 1 576 ? -20.921 -0.972 32.250 1.00 90.19 576 GLY A C 1
ATOM 4283 O O . GLY A 1 576 ? -20.742 -0.027 33.035 1.00 90.19 576 GLY A O 1
ATOM 4284 N N . VAL A 1 577 ? -20.261 -2.132 32.349 1.00 91.56 577 VAL A N 1
ATOM 4285 C CA . VAL A 1 577 ? -18.989 -2.349 33.051 1.00 91.56 577 VAL A CA 1
ATOM 4286 C C . VAL A 1 577 ? -17.873 -1.749 32.179 1.00 91.56 577 VAL A C 1
ATOM 4288 O O . VAL A 1 577 ? -17.984 -0.559 31.893 1.00 91.56 577 VAL A O 1
ATOM 4291 N N . LEU A 1 578 ? -16.754 -2.428 31.927 1.00 91.38 578 LEU A N 1
ATOM 4292 C CA . LEU A 1 578 ? -15.587 -1.936 31.182 1.00 91.38 578 LEU A CA 1
ATOM 4293 C C . LEU A 1 578 ? -14.607 -3.114 31.051 1.00 91.38 578 LEU A C 1
ATOM 4295 O O . LEU A 1 578 ? -14.091 -3.546 32.087 1.00 91.38 578 LEU A O 1
ATOM 4299 N N . ASP A 1 579 ? -14.205 -3.539 29.853 1.00 90.44 579 ASP A N 1
ATOM 4300 C CA . ASP A 1 579 ? -13.343 -4.724 29.613 1.00 90.44 579 ASP A CA 1
ATOM 4301 C C . ASP A 1 579 ? -12.081 -4.768 30.493 1.00 90.44 579 ASP A C 1
ATOM 4303 O O . ASP A 1 579 ? -11.676 -5.824 30.984 1.00 90.44 579 ASP A O 1
ATOM 4307 N N . THR A 1 580 ? -11.487 -3.611 30.800 1.00 87.25 580 THR A N 1
ATOM 4308 C CA . THR A 1 580 ? -10.332 -3.489 31.718 1.00 87.25 580 THR A CA 1
ATOM 4309 C C . THR A 1 580 ? -10.573 -3.959 33.171 1.00 87.25 580 THR A C 1
ATOM 4311 O O . THR A 1 580 ? -9.620 -4.068 33.955 1.00 87.25 580 THR A O 1
ATOM 4314 N N . ILE A 1 581 ? -11.826 -4.220 33.554 1.00 89.88 581 ILE A N 1
ATOM 4315 C CA . ILE A 1 581 ? -12.281 -4.784 34.840 1.00 89.88 581 ILE A CA 1
ATOM 4316 C C . ILE A 1 581 ? -12.521 -6.304 34.743 1.00 89.88 581 ILE A C 1
ATOM 4318 O O . ILE A 1 581 ? -12.514 -6.995 35.768 1.00 89.88 581 ILE A O 1
ATOM 4322 N N . GLU A 1 582 ? -12.697 -6.805 33.525 1.00 92.88 582 GLU A N 1
ATOM 4323 C CA . GLU A 1 582 ? -13.339 -8.081 33.183 1.00 92.88 582 GLU A CA 1
ATOM 4324 C C . GLU A 1 582 ? -12.341 -9.054 32.560 1.00 92.88 582 GLU A C 1
ATOM 4326 O O . GLU A 1 582 ? -12.342 -10.252 32.839 1.00 92.88 582 GLU A O 1
ATOM 4331 N N . GLN A 1 583 ? -11.385 -8.509 31.812 1.00 90.25 583 GLN A N 1
ATOM 4332 C CA . GLN A 1 583 ? -10.141 -9.160 31.455 1.00 90.25 583 GLN A CA 1
ATOM 4333 C C . GLN A 1 583 ? -9.160 -9.164 32.637 1.00 90.25 583 GLN A C 1
ATOM 4335 O O . GLN A 1 583 ? -9.077 -8.244 33.456 1.00 90.25 583 GLN A O 1
ATOM 4340 N N . ASN A 1 584 ? -8.284 -10.167 32.678 1.00 85.06 584 ASN A N 1
ATOM 4341 C CA . ASN A 1 584 ? -7.130 -10.168 33.575 1.00 85.06 584 ASN A CA 1
ATOM 4342 C C . ASN A 1 584 ? -6.020 -9.257 33.003 1.00 85.06 584 ASN A C 1
ATOM 4344 O O . ASN A 1 584 ? -5.034 -9.721 32.433 1.00 85.06 584 ASN A O 1
ATOM 4348 N N . CYS A 1 585 ? -6.186 -7.943 33.154 1.00 76.56 585 CYS A N 1
ATOM 4349 C CA . CYS A 1 585 ? -5.210 -6.938 32.734 1.00 76.56 585 CYS A CA 1
ATOM 4350 C C . CYS A 1 585 ? -3.943 -6.937 33.597 1.00 76.56 585 CYS A C 1
ATOM 4352 O O . CYS A 1 585 ? -3.947 -6.551 34.771 1.00 76.56 585 CYS A O 1
ATOM 4354 N N . THR A 1 586 ? -2.816 -7.321 32.993 1.00 65.69 586 THR A N 1
ATOM 4355 C CA . THR A 1 586 ? -1.487 -7.166 33.592 1.00 65.69 586 THR A CA 1
ATOM 4356 C C . THR A 1 586 ? -0.752 -5.980 32.974 1.00 65.69 586 THR A C 1
ATOM 4358 O O . THR A 1 586 ? -0.755 -5.787 31.763 1.00 65.69 586 THR A O 1
ATOM 4361 N N . ILE A 1 587 ? -0.095 -5.167 33.808 1.00 51.00 587 ILE A N 1
ATOM 4362 C CA . ILE A 1 587 ? 0.747 -4.071 33.312 1.00 51.00 587 ILE A CA 1
ATOM 4363 C C . ILE A 1 587 ? 1.987 -4.699 32.671 1.00 51.00 587 ILE A C 1
ATOM 4365 O O . ILE A 1 587 ? 2.914 -5.116 33.380 1.00 51.00 587 ILE A O 1
ATOM 4369 N N . ALA A 1 588 ? 1.992 -4.767 31.340 1.00 44.84 588 ALA A N 1
ATOM 4370 C CA . ALA A 1 588 ? 3.121 -5.243 30.561 1.00 44.84 588 ALA A CA 1
ATOM 4371 C C . ALA A 1 588 ? 4.331 -4.311 30.728 1.00 44.84 588 ALA A C 1
ATOM 4373 O O . ALA A 1 588 ? 4.283 -3.264 31.388 1.00 44.84 588 ALA A O 1
ATOM 4374 N N . GLN A 1 589 ? 5.469 -4.678 30.135 1.00 38.16 589 GLN A N 1
ATOM 4375 C CA . GLN A 1 589 ? 6.530 -3.682 29.993 1.00 38.16 589 GLN A CA 1
ATOM 4376 C C . GLN A 1 589 ? 6.024 -2.564 29.076 1.00 38.16 589 GLN A C 1
ATOM 4378 O O . GLN A 1 589 ? 5.443 -2.884 28.046 1.00 38.16 589 GLN A O 1
ATOM 4383 N N . PRO A 1 590 ? 6.244 -1.278 29.414 1.00 39.03 590 PRO A N 1
ATOM 4384 C CA . PRO A 1 590 ? 5.839 -0.191 28.537 1.00 39.03 590 PRO A CA 1
ATOM 4385 C C . PRO A 1 590 ? 6.415 -0.417 27.141 1.00 39.03 590 PRO A C 1
ATOM 4387 O O . PRO A 1 590 ? 7.642 -0.516 26.992 1.00 39.03 590 PRO A O 1
ATOM 4390 N N . LEU A 1 591 ? 5.527 -0.480 26.149 1.00 38.25 591 LEU A N 1
ATOM 4391 C CA . LEU A 1 591 ? 5.908 -0.272 24.768 1.00 38.25 591 LEU A CA 1
ATOM 4392 C C . LEU A 1 591 ? 6.449 1.153 24.651 1.00 38.25 591 LEU A C 1
ATOM 4394 O O . LEU A 1 591 ? 6.100 2.062 25.412 1.00 38.25 591 LEU A O 1
ATOM 4398 N N . TYR A 1 592 ? 7.380 1.323 23.729 1.00 42.19 592 TYR A N 1
ATOM 4399 C CA . TYR A 1 592 ? 8.020 2.597 23.479 1.00 42.19 592 TYR A CA 1
ATOM 4400 C C . TYR A 1 592 ? 8.103 2.785 21.972 1.00 42.19 592 TYR A C 1
ATOM 4402 O O . TYR A 1 592 ? 8.757 1.988 21.298 1.00 42.19 592 TYR A O 1
ATOM 4410 N N . ARG A 1 593 ? 7.504 3.860 21.457 1.00 44.28 593 ARG A N 1
ATOM 4411 C CA . ARG A 1 593 ? 7.563 4.188 20.030 1.00 44.28 593 ARG A CA 1
ATOM 4412 C C . ARG A 1 593 ? 9.011 4.479 19.617 1.00 44.28 593 ARG A C 1
ATOM 4414 O O . ARG A 1 593 ? 9.638 5.412 20.132 1.00 44.28 593 ARG A O 1
ATOM 4421 N N . ASP A 1 594 ? 9.540 3.630 18.737 1.00 43.12 594 ASP A N 1
ATOM 4422 C CA . ASP A 1 594 ? 10.961 3.555 18.380 1.00 43.12 594 ASP A CA 1
ATOM 4423 C C . ASP A 1 594 ? 11.285 4.580 17.277 1.00 43.12 594 ASP A C 1
ATOM 4425 O O . ASP A 1 594 ? 10.982 4.404 16.096 1.00 43.12 594 ASP A O 1
ATOM 4429 N N . TYR A 1 595 ? 11.866 5.713 17.669 1.00 46.22 595 TYR A N 1
ATOM 4430 C CA . TYR A 1 595 ? 11.926 6.902 16.822 1.00 46.22 595 TYR A CA 1
ATOM 4431 C C . TYR A 1 595 ? 13.046 6.817 15.766 1.00 46.22 595 TYR A C 1
ATOM 4433 O O . TYR A 1 595 ? 14.222 7.062 16.065 1.00 46.22 595 TYR A O 1
ATOM 4441 N N . ARG A 1 596 ? 12.686 6.511 14.509 1.00 42.34 596 ARG A N 1
ATOM 4442 C CA . ARG A 1 596 ? 13.602 6.511 13.349 1.00 42.34 596 ARG A CA 1
ATOM 4443 C C . ARG A 1 596 ? 14.138 7.942 13.085 1.00 42.34 596 ARG A C 1
ATOM 4445 O O . ARG A 1 596 ? 13.340 8.847 12.844 1.00 42.34 596 ARG A O 1
ATOM 4452 N N . PRO A 1 597 ? 15.462 8.214 13.145 1.00 42.03 597 PRO A N 1
ATOM 4453 C CA . PRO A 1 597 ? 15.967 9.589 13.026 1.00 42.03 597 PRO A CA 1
ATOM 4454 C C . PRO A 1 597 ? 16.096 10.088 11.577 1.00 42.03 597 PRO A C 1
ATOM 4456 O O . PRO A 1 597 ? 16.761 9.460 10.756 1.00 42.03 597 PRO A O 1
ATOM 4459 N N . GLY A 1 598 ? 15.540 11.272 11.297 1.00 36.47 598 GLY A N 1
ATOM 4460 C CA . GLY A 1 598 ? 15.643 11.955 9.999 1.00 36.47 598 GLY A CA 1
ATOM 4461 C C . GLY A 1 598 ? 17.010 12.594 9.681 1.00 36.47 598 GLY A C 1
ATOM 4462 O O . GLY A 1 598 ? 17.975 12.508 10.446 1.00 36.47 598 GLY A O 1
ATOM 4463 N N . ALA A 1 599 ? 17.083 13.257 8.521 1.00 34.91 599 ALA A N 1
ATOM 4464 C CA . ALA A 1 599 ? 18.327 13.690 7.875 1.00 34.91 599 ALA A CA 1
ATOM 4465 C C . ALA A 1 599 ? 19.210 14.677 8.680 1.00 34.91 599 ALA A C 1
ATOM 4467 O O . ALA A 1 599 ? 18.747 15.599 9.355 1.00 34.91 599 ALA A O 1
ATOM 4468 N N . TRP A 1 600 ? 20.531 14.513 8.545 1.00 33.56 600 TRP A N 1
ATOM 4469 C CA . TRP A 1 600 ? 21.554 15.279 9.267 1.00 33.56 600 TRP A CA 1
ATOM 4470 C C . TRP A 1 600 ? 21.812 16.677 8.683 1.00 33.56 600 TRP A C 1
ATOM 4472 O O . TRP A 1 600 ? 22.023 16.835 7.483 1.00 33.56 600 TRP A O 1
ATOM 4482 N N . SER A 1 601 ? 21.921 17.689 9.553 1.00 36.28 601 SER A N 1
ATOM 4483 C CA . SER A 1 601 ? 22.314 19.058 9.185 1.00 36.28 601 SER A CA 1
ATOM 4484 C C . SER A 1 601 ? 23.707 19.428 9.720 1.00 36.28 601 SER A C 1
ATOM 4486 O O . SER A 1 601 ? 23.863 20.028 10.783 1.00 36.28 601 SER A O 1
ATOM 4488 N N . GLY A 1 602 ? 24.752 19.103 8.953 1.00 33.81 602 GLY A N 1
ATOM 4489 C CA . GLY A 1 602 ? 26.137 19.451 9.284 1.00 33.81 602 GLY A CA 1
ATOM 4490 C C . GLY A 1 602 ? 27.020 19.699 8.059 1.00 33.81 602 GLY A C 1
ATOM 4491 O O . GLY A 1 602 ? 26.586 19.573 6.919 1.00 33.81 602 GLY A O 1
ATOM 4492 N N . ASN A 1 603 ? 28.265 20.130 8.291 1.00 37.12 603 ASN A N 1
ATOM 4493 C CA . ASN A 1 603 ? 29.157 20.658 7.247 1.00 37.12 603 ASN A CA 1
ATOM 4494 C C . ASN A 1 603 ? 30.538 19.977 7.242 1.00 37.12 603 ASN A C 1
ATOM 4496 O O . ASN A 1 603 ? 31.572 20.613 7.464 1.00 37.12 603 ASN A O 1
ATOM 4500 N N . LYS A 1 604 ? 30.551 18.664 6.984 1.00 36.22 604 LYS A N 1
ATOM 4501 C CA . LYS A 1 604 ? 31.737 17.873 6.606 1.00 36.22 604 LYS A CA 1
ATOM 4502 C C . LYS A 1 604 ? 31.309 16.503 6.080 1.00 36.22 604 LYS A C 1
ATOM 4504 O O . LYS A 1 604 ? 30.271 16.000 6.479 1.00 36.22 604 LYS A O 1
ATOM 4509 N N . ALA A 1 605 ? 32.096 15.920 5.179 1.00 30.12 605 ALA A N 1
ATOM 4510 C CA . ALA A 1 605 ? 31.753 14.671 4.507 1.00 30.12 605 ALA A CA 1
ATOM 4511 C C . ALA A 1 605 ? 32.904 13.657 4.563 1.00 30.12 605 ALA A C 1
ATOM 4513 O O . ALA A 1 605 ? 34.070 14.052 4.585 1.00 30.12 605 ALA A O 1
ATOM 4514 N N . VAL A 1 606 ? 32.528 12.375 4.486 1.00 32.84 606 VAL A N 1
ATOM 4515 C CA . VAL A 1 606 ? 33.376 11.188 4.266 1.00 32.84 606 VAL A CA 1
ATOM 4516 C C . VAL A 1 606 ? 34.379 10.858 5.385 1.00 32.84 606 VAL A C 1
ATOM 4518 O O . VAL A 1 606 ? 35.541 11.241 5.321 1.00 32.84 606 VAL A O 1
ATOM 4521 N N . GLU A 1 607 ? 33.948 10.036 6.346 1.00 28.52 607 GLU A N 1
ATOM 4522 C CA . GLU A 1 607 ? 34.390 8.628 6.447 1.00 28.52 607 GLU A CA 1
ATOM 4523 C C . GLU A 1 607 ? 33.410 7.816 7.334 1.00 28.52 607 GLU A C 1
ATOM 4525 O O . GLU A 1 607 ? 33.081 8.221 8.441 1.00 28.52 607 GLU A O 1
ATOM 4530 N N . SER A 1 608 ? 32.917 6.681 6.817 1.00 34.25 608 SER A N 1
ATOM 4531 C CA . SER A 1 608 ? 32.175 5.613 7.527 1.00 34.25 608 SER A CA 1
ATOM 4532 C C . SER A 1 608 ? 31.077 5.996 8.546 1.00 34.25 608 SER A C 1
ATOM 4534 O O . SER A 1 608 ? 31.139 5.594 9.708 1.00 34.25 608 SER A O 1
ATOM 4536 N N . TYR A 1 609 ? 29.991 6.628 8.089 1.00 39.44 609 TYR A N 1
ATOM 4537 C CA . TYR A 1 609 ? 28.675 6.414 8.716 1.00 39.44 609 TYR A CA 1
ATOM 4538 C C . TYR A 1 609 ? 28.078 5.109 8.169 1.00 39.44 609 TYR A C 1
ATOM 4540 O O . TYR A 1 609 ? 28.101 4.907 6.954 1.00 39.44 609 TYR A O 1
ATOM 4548 N N . VAL A 1 610 ? 27.569 4.223 9.032 1.00 35.06 610 VAL A N 1
ATOM 4549 C CA . VAL A 1 610 ? 26.914 2.976 8.601 1.00 35.06 610 VAL A CA 1
ATOM 4550 C C . VAL A 1 610 ? 25.673 2.699 9.444 1.00 35.06 610 VAL A C 1
ATOM 4552 O O . VAL A 1 610 ? 25.760 2.177 10.557 1.00 35.06 610 VAL A O 1
ATOM 4555 N N . SER A 1 611 ? 24.512 3.007 8.874 1.00 33.22 611 SER A N 1
ATOM 4556 C CA . SER A 1 611 ? 23.235 2.427 9.269 1.00 33.22 611 SER A CA 1
ATOM 4557 C C . SER A 1 611 ? 23.207 0.957 8.842 1.00 33.22 611 SER A C 1
ATOM 4559 O O . SER A 1 611 ? 22.981 0.637 7.677 1.00 33.22 611 SER A O 1
ATOM 4561 N N . TYR A 1 612 ? 23.458 0.049 9.785 1.00 29.86 612 TYR A N 1
ATOM 4562 C CA . TYR A 1 612 ? 23.112 -1.360 9.607 1.00 29.86 612 TYR A CA 1
ATOM 4563 C C . TYR A 1 612 ? 21.644 -1.543 9.982 1.00 29.86 612 TYR A C 1
ATOM 4565 O O . TYR A 1 612 ? 21.301 -1.416 11.157 1.00 29.86 612 TYR A O 1
ATOM 4573 N N . THR A 1 613 ? 20.797 -1.873 9.009 1.00 27.55 613 THR A N 1
ATOM 4574 C CA . THR A 1 613 ? 19.505 -2.494 9.294 1.00 27.55 613 THR A CA 1
ATOM 4575 C C . THR A 1 613 ? 19.739 -3.946 9.703 1.00 27.55 613 THR A C 1
ATOM 4577 O O . THR A 1 613 ? 20.432 -4.715 9.035 1.00 27.55 613 THR A O 1
ATOM 4580 N N . THR A 1 614 ? 19.179 -4.318 10.847 1.00 29.84 614 THR A N 1
ATOM 4581 C CA . THR A 1 614 ? 19.022 -5.706 11.292 1.00 29.84 614 THR A CA 1
ATOM 4582 C C . THR A 1 614 ? 17.640 -5.823 11.924 1.00 29.84 614 THR A C 1
ATOM 4584 O O . THR A 1 614 ? 17.059 -4.804 12.296 1.00 29.84 614 THR A O 1
ATOM 4587 N N . SER A 1 615 ? 17.126 -7.037 12.117 1.00 26.45 615 SER A N 1
ATOM 4588 C CA . SER A 1 615 ? 15.833 -7.294 12.777 1.00 26.45 615 SER A CA 1
ATOM 4589 C C . SER A 1 615 ? 15.818 -6.971 14.289 1.00 26.45 615 SER A C 1
ATOM 4591 O O . SER A 1 615 ? 15.087 -7.603 15.045 1.00 26.45 615 SER A O 1
ATOM 4593 N N . ILE A 1 616 ? 16.710 -6.084 14.751 1.00 27.44 616 ILE A N 1
ATOM 4594 C CA . ILE A 1 616 ? 16.953 -5.714 16.155 1.00 27.44 616 ILE A CA 1
ATOM 4595 C C . ILE A 1 616 ? 17.403 -4.231 16.269 1.00 27.44 616 ILE A C 1
ATOM 4597 O O . ILE A 1 616 ? 18.214 -3.878 17.124 1.00 27.44 616 ILE A O 1
ATOM 4601 N N . GLY A 1 617 ? 16.911 -3.352 15.385 1.00 36.22 617 GLY A N 1
ATOM 4602 C CA . GLY A 1 617 ? 17.028 -1.890 15.531 1.00 36.22 617 GLY A CA 1
ATOM 4603 C C . GLY A 1 617 ? 18.183 -1.192 14.790 1.00 36.22 617 GLY A C 1
ATOM 4604 O O . GLY A 1 617 ? 18.995 -1.810 14.097 1.00 36.22 617 GLY A O 1
ATOM 4605 N N . THR A 1 618 ? 18.220 0.143 14.927 1.00 41.66 618 THR A N 1
ATOM 4606 C CA . THR A 1 618 ? 19.063 1.075 14.143 1.00 41.66 618 THR A CA 1
ATOM 4607 C C . THR A 1 618 ? 20.155 1.742 14.993 1.00 41.66 618 THR A C 1
ATOM 4609 O O . THR A 1 618 ? 19.912 2.163 16.123 1.00 41.66 618 THR A O 1
ATOM 4612 N N . TYR A 1 619 ? 21.363 1.891 14.436 1.00 43.75 619 TYR A N 1
ATOM 4613 C CA . TYR A 1 619 ? 22.558 2.387 15.136 1.00 43.75 619 TYR A CA 1
ATOM 4614 C C . TYR A 1 619 ? 22.963 3.809 14.706 1.00 43.75 619 TYR A C 1
ATOM 4616 O O . TYR A 1 619 ? 23.270 4.029 13.537 1.00 43.75 619 TYR A O 1
ATOM 4624 N N . MET A 1 620 ? 23.092 4.744 15.657 1.00 53.44 620 MET A N 1
ATOM 4625 C CA . MET A 1 620 ? 23.616 6.101 15.421 1.00 53.44 620 MET A CA 1
ATOM 4626 C C . MET A 1 620 ? 25.038 6.241 15.975 1.00 53.44 620 MET A C 1
ATOM 4628 O O . MET A 1 620 ? 25.238 6.104 17.181 1.00 53.44 620 MET A O 1
ATOM 4632 N N . ALA A 1 621 ? 26.029 6.561 15.137 1.00 48.12 621 ALA A N 1
ATOM 4633 C CA . ALA A 1 621 ? 27.429 6.726 15.550 1.00 48.12 621 ALA A CA 1
ATOM 4634 C C . ALA A 1 621 ? 28.012 8.077 15.104 1.00 48.12 621 ALA A C 1
ATOM 4636 O O . ALA A 1 621 ? 27.896 8.445 13.937 1.00 48.12 621 ALA A O 1
ATOM 4637 N N . GLY A 1 622 ? 28.672 8.789 16.025 1.00 48.50 622 GLY A N 1
ATOM 4638 C CA . GLY A 1 622 ? 29.452 9.995 15.731 1.00 48.50 622 GLY A CA 1
ATOM 4639 C C . GLY A 1 622 ? 30.953 9.740 15.877 1.00 48.50 622 GLY A C 1
ATOM 4640 O O . GLY A 1 622 ? 31.382 9.203 16.899 1.00 48.50 622 GLY A O 1
ATOM 4641 N N . TYR A 1 623 ? 31.737 10.149 14.876 1.00 48.81 623 TYR A N 1
ATOM 4642 C CA . TYR A 1 623 ? 33.202 10.092 14.856 1.00 48.81 623 TYR A CA 1
ATOM 4643 C C . TYR A 1 623 ? 33.753 11.499 14.595 1.00 48.81 623 TYR A C 1
ATOM 4645 O O . TYR A 1 623 ? 33.364 12.126 13.610 1.00 48.81 623 TYR A O 1
ATOM 4653 N N . GLN A 1 624 ? 34.657 12.005 15.443 1.00 52.22 624 GLN A N 1
ATOM 4654 C CA . GLN A 1 624 ? 35.256 13.328 15.237 1.00 52.22 624 GLN A CA 1
ATOM 4655 C C . GLN A 1 624 ? 36.720 13.403 15.690 1.00 52.22 624 GLN A C 1
ATOM 4657 O O . GLN A 1 624 ? 37.069 13.046 16.813 1.00 52.22 624 GLN A O 1
ATOM 4662 N N . ASP A 1 625 ? 37.565 13.961 14.820 1.00 49.25 625 ASP A N 1
ATOM 4663 C CA . ASP A 1 625 ? 39.010 14.098 15.037 1.00 49.25 625 ASP A CA 1
ATOM 4664 C C . ASP A 1 625 ? 39.421 15.351 15.841 1.00 49.25 625 ASP A C 1
ATOM 4666 O O . ASP A 1 625 ? 40.570 15.416 16.269 1.00 49.25 625 ASP A O 1
ATOM 4670 N N . ASN A 1 626 ? 38.546 16.360 16.002 1.00 54.19 626 ASN A N 1
ATOM 4671 C CA . ASN A 1 626 ? 38.662 17.532 16.905 1.00 54.19 626 ASN A CA 1
ATOM 4672 C C . ASN A 1 626 ? 37.447 18.476 16.707 1.00 54.19 626 ASN A C 1
ATOM 4674 O O . ASN A 1 626 ? 37.338 19.090 15.641 1.00 54.19 626 ASN A O 1
ATOM 4678 N N . GLY A 1 627 ? 36.611 18.711 17.725 1.00 60.00 627 GLY A N 1
ATOM 4679 C CA . GLY A 1 627 ? 35.623 19.799 17.702 1.00 60.00 627 GLY A CA 1
ATOM 4680 C C . GLY A 1 627 ? 34.465 19.725 18.709 1.00 60.00 627 GLY A C 1
ATOM 4681 O O . GLY A 1 627 ? 34.543 19.099 19.768 1.00 60.00 627 GLY A O 1
ATOM 4682 N N . THR A 1 628 ? 33.390 20.428 18.340 1.00 66.25 628 THR A N 1
ATOM 4683 C CA . THR A 1 628 ? 32.028 20.242 18.855 1.00 66.25 628 THR A CA 1
ATOM 4684 C C . THR A 1 628 ? 31.135 19.968 17.650 1.00 66.25 628 THR A C 1
ATOM 4686 O O . THR A 1 628 ? 31.133 20.757 16.704 1.00 66.25 628 THR A O 1
ATOM 4689 N N . GLU A 1 629 ? 30.374 18.880 17.681 1.00 65.81 629 GLU A N 1
ATOM 4690 C CA . GLU A 1 629 ? 29.399 18.506 16.647 1.00 65.81 629 GLU A CA 1
ATOM 4691 C C . GLU A 1 629 ? 28.076 18.103 17.300 1.00 65.81 629 GLU A C 1
ATOM 4693 O O . GLU A 1 629 ? 28.064 17.634 18.439 1.00 65.81 629 GLU A O 1
ATOM 4698 N N . SER A 1 630 ? 26.956 18.295 16.597 1.00 68.25 630 SER A N 1
ATOM 4699 C CA . SER A 1 630 ? 25.629 17.968 17.126 1.00 68.25 630 SER A CA 1
ATOM 4700 C C . SER A 1 630 ? 24.716 17.300 16.104 1.00 68.25 630 SER A C 1
ATOM 4702 O O . SER A 1 630 ? 24.587 17.782 14.981 1.00 68.25 630 SER A O 1
ATOM 4704 N N . PHE A 1 631 ? 24.028 16.249 16.541 1.00 68.06 631 PHE A N 1
ATOM 4705 C CA . PHE A 1 631 ? 22.920 15.599 15.847 1.00 68.06 631 PHE A CA 1
ATOM 4706 C C . PHE A 1 631 ? 21.600 16.114 16.429 1.00 68.06 631 PHE A C 1
ATOM 4708 O O . PHE A 1 631 ? 21.524 16.375 17.630 1.00 68.06 631 PHE A O 1
ATOM 4715 N N . THR A 1 632 ? 20.574 16.282 15.598 1.00 65.62 632 THR A N 1
ATOM 4716 C CA . THR A 1 632 ? 19.277 16.842 16.004 1.00 65.62 632 THR A CA 1
ATOM 4717 C C . THR A 1 632 ? 18.149 16.077 15.324 1.00 65.62 632 THR A C 1
ATOM 4719 O O . THR A 1 632 ? 18.219 15.864 14.120 1.00 65.62 632 THR A O 1
ATOM 4722 N N . PHE A 1 633 ? 17.114 15.716 16.079 1.00 63.06 633 PHE A N 1
ATOM 4723 C CA . PHE A 1 633 ? 15.869 15.135 15.576 1.00 63.06 633 PHE A CA 1
ATOM 4724 C C . PHE A 1 633 ? 14.666 15.739 16.315 1.00 63.06 633 PHE A C 1
ATOM 4726 O O . PHE A 1 633 ? 14.827 16.443 17.315 1.00 63.06 633 PHE A O 1
ATOM 4733 N N . ILE A 1 634 ? 13.460 15.526 15.796 1.00 63.28 634 ILE A N 1
ATOM 4734 C CA . ILE A 1 634 ? 12.210 16.041 16.369 1.00 63.28 634 ILE A CA 1
ATOM 4735 C C . ILE A 1 634 ? 11.390 14.844 16.838 1.00 63.28 634 ILE A C 1
ATOM 4737 O O . ILE A 1 634 ? 11.306 13.861 16.115 1.00 63.28 634 ILE A O 1
ATOM 4741 N N . LEU A 1 635 ? 10.811 14.953 18.030 1.00 67.06 635 LEU A N 1
ATOM 4742 C CA . LEU A 1 635 ? 9.759 14.075 18.530 1.00 67.06 635 LEU A CA 1
ATOM 4743 C C . LEU A 1 635 ? 8.401 14.718 18.242 1.00 67.06 635 LEU A C 1
ATOM 4745 O O . LEU A 1 635 ? 8.253 15.922 18.486 1.00 67.06 635 LEU A O 1
ATOM 4749 N N . THR A 1 636 ? 7.434 13.931 17.786 1.00 58.00 636 THR A N 1
ATOM 4750 C CA . THR A 1 636 ? 6.011 14.279 17.663 1.00 58.00 636 THR A CA 1
ATOM 4751 C C . THR A 1 636 ? 5.180 13.663 18.797 1.00 58.00 636 THR A C 1
ATOM 4753 O O . THR A 1 636 ? 5.706 12.948 19.653 1.00 58.00 636 THR A O 1
ATOM 4756 N N . ASP A 1 637 ? 3.888 13.998 18.815 1.00 54.16 637 ASP A N 1
ATOM 4757 C CA . ASP A 1 637 ? 2.822 13.329 19.581 1.00 54.16 637 ASP A CA 1
ATOM 4758 C C . ASP A 1 637 ? 3.107 13.227 21.085 1.00 54.16 637 ASP A C 1
ATOM 4760 O O . ASP A 1 637 ? 2.911 12.213 21.755 1.00 54.16 637 ASP A O 1
ATOM 4764 N N . LEU A 1 638 ? 3.615 14.339 21.616 1.00 62.66 638 LEU A N 1
ATOM 4765 C CA . LEU A 1 638 ? 3.923 14.529 23.023 1.00 62.66 638 LEU A CA 1
ATOM 4766 C C . LEU A 1 638 ? 2.743 15.127 23.786 1.00 62.66 638 LEU A C 1
ATOM 4768 O O . LEU A 1 638 ? 2.103 16.084 23.342 1.00 62.66 638 LEU A O 1
ATOM 4772 N N . ASN A 1 639 ? 2.568 14.686 25.029 1.00 65.44 639 ASN A N 1
ATOM 4773 C CA . ASN A 1 639 ? 1.563 15.240 25.929 1.00 65.44 639 ASN A CA 1
ATOM 4774 C C . ASN A 1 639 ? 1.997 16.633 26.418 1.00 65.44 639 ASN A C 1
ATOM 4776 O O . ASN A 1 639 ? 2.742 16.779 27.394 1.00 65.44 639 ASN A O 1
ATOM 4780 N N . ALA A 1 640 ? 1.568 17.674 25.702 1.00 66.56 640 ALA A N 1
ATOM 4781 C CA . ALA A 1 640 ? 1.961 19.061 25.933 1.00 66.56 640 ALA A CA 1
ATOM 4782 C C . ALA A 1 640 ? 1.576 19.542 27.347 1.00 66.56 640 ALA A C 1
ATOM 4784 O O . ALA A 1 640 ? 0.429 19.448 27.774 1.00 66.56 640 ALA A O 1
ATOM 4785 N N . GLY A 1 641 ? 2.545 20.084 28.089 1.00 60.66 641 GLY A N 1
ATOM 4786 C CA . GLY A 1 641 ? 2.371 20.501 29.486 1.00 60.66 641 GLY A CA 1
ATOM 4787 C C . GLY A 1 641 ? 2.423 19.365 30.519 1.00 60.66 641 GLY A C 1
ATOM 4788 O O . GLY A 1 641 ? 2.445 19.653 31.716 1.00 60.66 641 GLY A O 1
ATOM 4789 N N . VAL A 1 642 ? 2.512 18.102 30.088 1.00 68.81 642 VAL A N 1
ATOM 4790 C CA . VAL A 1 642 ? 2.628 16.910 30.946 1.00 68.81 642 VAL A CA 1
ATOM 4791 C C . VAL A 1 642 ? 4.089 16.433 30.997 1.00 68.81 642 VAL A C 1
ATOM 4793 O O . VAL A 1 642 ? 4.909 16.763 30.138 1.00 68.81 642 VAL A O 1
ATOM 4796 N N . ALA A 1 643 ? 4.466 15.681 32.032 1.00 75.75 643 ALA A N 1
ATOM 4797 C CA . ALA A 1 643 ? 5.775 15.034 32.087 1.00 75.75 643 ALA A CA 1
ATOM 4798 C C . ALA A 1 643 ? 5.819 13.840 31.116 1.00 75.75 643 ALA A C 1
ATOM 4800 O O . ALA A 1 643 ? 5.148 12.839 31.335 1.00 75.75 643 ALA A O 1
ATOM 4801 N N . ASN A 1 644 ? 6.625 13.968 30.066 1.00 74.62 644 ASN A N 1
ATOM 4802 C CA . ASN A 1 644 ? 6.940 12.929 29.089 1.00 74.62 644 ASN A CA 1
ATOM 4803 C C . ASN A 1 644 ? 8.285 12.274 29.463 1.00 74.62 644 ASN A C 1
ATOM 4805 O O . ASN A 1 644 ? 9.095 12.869 30.190 1.00 74.62 644 ASN A O 1
ATOM 4809 N N . THR A 1 645 ? 8.557 11.073 28.956 1.00 78.31 645 THR A N 1
ATOM 4810 C CA . THR A 1 645 ? 9.851 10.388 29.119 1.00 78.31 645 THR A CA 1
ATOM 4811 C C . THR A 1 645 ? 10.532 10.129 27.778 1.00 78.31 645 THR A C 1
ATOM 4813 O O . THR A 1 645 ? 9.883 9.923 26.761 1.00 78.31 645 THR A O 1
ATOM 4816 N N . LEU A 1 646 ? 11.867 10.143 27.779 1.00 80.00 646 LEU A N 1
ATOM 4817 C CA . LEU A 1 646 ? 12.692 9.639 26.682 1.00 80.00 646 LEU A CA 1
ATOM 4818 C C . LEU A 1 646 ? 13.652 8.594 27.254 1.00 80.00 646 LEU A C 1
ATOM 4820 O O . LEU A 1 646 ? 14.541 8.927 28.044 1.00 80.00 646 LEU A O 1
ATOM 4824 N N . LYS A 1 647 ? 13.460 7.341 26.857 1.00 76.81 647 LYS A N 1
ATOM 4825 C CA . LYS A 1 647 ? 14.399 6.231 27.026 1.00 76.81 647 LYS A CA 1
ATOM 4826 C C . LYS A 1 647 ? 15.338 6.196 25.813 1.00 76.81 647 LYS A C 1
ATOM 4828 O O . LYS A 1 647 ? 14.964 6.597 24.713 1.00 76.81 647 LYS A O 1
ATOM 4833 N N . TYR A 1 648 ? 16.585 5.798 26.034 1.00 76.62 648 TYR A N 1
ATOM 4834 C CA . TYR A 1 648 ? 17.595 5.599 24.993 1.00 76.62 648 TYR A CA 1
ATOM 4835 C C . TYR A 1 648 ? 18.699 4.674 25.503 1.00 76.62 648 TYR A C 1
ATOM 4837 O O . TYR A 1 648 ? 18.974 4.630 26.704 1.00 76.62 648 TYR A O 1
ATOM 4845 N N . HIS A 1 649 ? 19.378 3.963 24.610 1.00 73.38 649 HIS A N 1
ATOM 4846 C CA . HIS A 1 649 ? 20.486 3.071 24.960 1.00 73.38 649 HIS A CA 1
ATOM 4847 C C . HIS A 1 649 ? 21.787 3.621 24.363 1.00 73.38 649 HIS A C 1
ATOM 4849 O O . HIS A 1 649 ? 21.829 3.975 23.183 1.00 73.38 649 HIS A O 1
ATOM 4855 N N . TYR A 1 650 ? 22.861 3.737 25.158 1.00 76.25 650 TYR A N 1
ATOM 4856 C CA . TYR A 1 650 ? 24.132 4.307 24.678 1.00 76.25 650 TYR A CA 1
ATOM 4857 C C . TYR A 1 650 ? 25.356 3.402 24.888 1.00 76.25 650 TYR A C 1
ATOM 4859 O O . TYR A 1 650 ? 25.490 2.666 25.867 1.00 76.25 650 TYR A O 1
ATOM 4867 N N . TYR A 1 651 ? 26.254 3.456 23.905 1.00 68.94 651 TYR A N 1
ATOM 4868 C CA . TYR A 1 651 ? 27.381 2.548 23.712 1.00 68.94 651 TYR A CA 1
ATOM 4869 C C . TYR A 1 651 ? 28.665 3.393 23.533 1.00 68.94 651 TYR A C 1
ATOM 4871 O O . TYR A 1 651 ? 28.798 4.087 22.526 1.00 68.94 651 TYR A O 1
ATOM 4879 N N . SER A 1 652 ? 29.629 3.365 24.466 1.00 70.50 652 SER A N 1
ATOM 4880 C CA . SER A 1 652 ? 30.952 3.994 24.233 1.00 70.50 652 SER A CA 1
ATOM 4881 C C . SER A 1 652 ? 31.861 3.052 23.448 1.00 70.50 652 SER A C 1
ATOM 4883 O O . SER A 1 652 ? 31.865 1.848 23.696 1.00 70.50 652 SER A O 1
ATOM 4885 N N . LEU A 1 653 ? 32.661 3.590 22.535 1.00 58.34 653 LEU A N 1
ATOM 4886 C CA . LEU A 1 653 ? 33.552 2.846 21.647 1.00 58.34 653 LEU A CA 1
ATOM 4887 C C . LEU A 1 653 ? 35.014 3.267 21.844 1.00 58.34 653 LEU A C 1
ATOM 4889 O O . LEU A 1 653 ? 35.312 4.399 22.218 1.00 58.34 653 LEU A O 1
ATOM 4893 N N . ASN A 1 654 ? 35.922 2.328 21.563 1.00 56.59 654 ASN A N 1
ATOM 4894 C CA . ASN A 1 654 ? 37.377 2.512 21.553 1.00 56.59 654 ASN A CA 1
ATOM 4895 C C . ASN A 1 654 ? 37.994 3.102 22.853 1.00 56.59 654 ASN A C 1
ATOM 4897 O O . ASN A 1 654 ? 38.382 4.270 22.902 1.00 56.59 654 ASN A O 1
ATOM 4901 N N . PRO A 1 655 ? 38.209 2.287 23.906 1.00 50.44 655 PRO A N 1
ATOM 4902 C CA . PRO A 1 655 ? 38.785 2.735 25.184 1.00 50.44 655 PRO A CA 1
ATOM 4903 C C . PRO A 1 655 ? 40.311 3.012 25.148 1.00 50.44 655 PRO A C 1
ATOM 4905 O O . PRO A 1 655 ? 40.983 2.905 26.178 1.00 50.44 655 PRO A O 1
ATOM 4908 N N . GLN A 1 656 ? 40.890 3.317 23.978 1.00 47.88 656 GLN A N 1
ATOM 4909 C CA . GLN A 1 656 ? 42.335 3.545 23.804 1.00 47.88 656 GLN A CA 1
ATOM 4910 C C . GLN A 1 656 ? 42.751 5.022 23.902 1.00 47.88 656 GLN A C 1
ATOM 4912 O O . GLN A 1 656 ? 43.922 5.294 24.178 1.00 47.88 656 GLN A O 1
ATOM 4917 N N . ASN A 1 657 ? 41.826 5.971 23.722 1.00 51.94 657 ASN A N 1
ATOM 4918 C CA . ASN A 1 657 ? 42.103 7.395 23.916 1.00 51.94 657 ASN A CA 1
ATOM 4919 C C . ASN A 1 657 ? 42.162 7.732 25.426 1.00 51.94 657 ASN A C 1
ATOM 4921 O O . ASN A 1 657 ? 41.249 7.352 26.164 1.00 51.94 657 ASN A O 1
ATOM 4925 N N . PRO A 1 658 ? 43.218 8.407 25.927 1.00 50.19 658 PRO A N 1
ATOM 4926 C CA . PRO A 1 658 ? 43.291 8.829 27.328 1.00 50.19 658 PRO A CA 1
ATOM 4927 C C . PRO A 1 658 ? 42.334 9.973 27.698 1.00 50.19 658 PRO A C 1
ATOM 4929 O O . PRO A 1 658 ? 42.081 10.158 28.890 1.00 50.19 658 PRO A O 1
ATOM 4932 N N . ASP A 1 659 ? 41.829 10.741 26.726 1.00 53.12 659 ASP A N 1
ATOM 4933 C CA . ASP A 1 659 ? 40.974 11.902 26.985 1.00 53.12 659 ASP A CA 1
ATOM 4934 C C . ASP A 1 659 ? 39.477 11.549 26.947 1.00 53.12 659 ASP A C 1
ATOM 4936 O O . ASP A 1 659 ? 38.954 10.986 25.979 1.00 53.12 659 ASP A O 1
ATOM 4940 N N . ALA A 1 660 ? 38.783 11.916 28.027 1.00 56.16 660 ALA A N 1
ATOM 4941 C CA . ALA A 1 660 ? 37.347 11.727 28.184 1.00 56.16 660 ALA A CA 1
ATOM 4942 C C . ALA A 1 660 ? 36.561 12.806 27.422 1.00 56.16 660 ALA A C 1
ATOM 4944 O O . ALA A 1 660 ? 36.714 14.003 27.684 1.00 56.16 660 ALA A O 1
ATOM 4945 N N . ASN A 1 661 ? 35.681 12.374 26.519 1.00 60.84 661 ASN A N 1
ATOM 4946 C CA . ASN A 1 661 ? 34.774 13.246 25.778 1.00 60.84 661 ASN A CA 1
ATOM 4947 C C . ASN A 1 661 ? 33.507 13.518 26.590 1.00 60.84 661 ASN A C 1
ATOM 4949 O O . ASN A 1 661 ? 33.033 12.653 27.332 1.00 60.84 661 ASN A O 1
ATOM 4953 N N . ASN A 1 662 ? 32.945 14.717 26.420 1.00 71.31 662 ASN A N 1
ATOM 4954 C CA . ASN A 1 662 ? 31.738 15.148 27.118 1.00 71.31 662 ASN A CA 1
ATOM 4955 C C . ASN A 1 662 ? 30.574 15.274 26.128 1.00 71.31 662 ASN A C 1
ATOM 4957 O O . ASN A 1 662 ? 30.503 16.236 25.356 1.00 71.31 662 ASN A O 1
ATOM 4961 N N . VAL A 1 663 ? 29.658 14.309 26.152 1.00 73.50 663 VAL A N 1
ATOM 4962 C CA . VAL A 1 663 ? 28.474 14.293 25.285 1.00 73.50 663 VAL A CA 1
ATOM 4963 C C . VAL A 1 663 ? 27.274 14.821 26.071 1.00 73.50 663 VAL A C 1
ATOM 4965 O O . VAL A 1 663 ? 27.029 14.385 27.190 1.00 73.50 663 VAL A O 1
ATOM 4968 N N . THR A 1 664 ? 26.506 15.749 25.509 1.00 81.44 664 THR A N 1
ATOM 4969 C CA . THR A 1 664 ? 25.272 16.270 26.122 1.00 81.44 664 THR A CA 1
ATOM 4970 C C . THR A 1 664 ? 24.057 15.898 25.289 1.00 81.44 664 THR A C 1
ATOM 4972 O O . THR A 1 664 ? 24.060 16.152 24.086 1.00 81.44 664 THR A O 1
ATOM 4975 N N . LEU A 1 665 ? 23.008 15.380 25.927 1.00 84.44 665 LEU A N 1
ATOM 4976 C CA . LEU A 1 665 ? 21.673 15.261 25.338 1.00 84.44 665 LEU A CA 1
ATOM 4977 C C . LEU A 1 665 ? 20.804 16.394 25.897 1.00 84.44 665 LEU A C 1
ATOM 4979 O O . LEU A 1 665 ? 20.649 16.539 27.116 1.00 84.44 665 LEU A O 1
ATOM 4983 N N . SER A 1 666 ? 20.263 17.211 24.999 1.00 85.62 666 SER A N 1
ATOM 4984 C CA . SER A 1 666 ? 19.316 18.280 25.290 1.00 85.62 666 SER A CA 1
ATOM 4985 C C . SER A 1 666 ? 17.976 18.070 24.587 1.00 85.62 666 SER A C 1
ATOM 4987 O O . SER A 1 666 ? 17.897 17.411 23.552 1.00 85.62 666 SER A O 1
ATOM 4989 N N . VAL A 1 667 ? 16.919 18.645 25.159 1.00 83.44 667 VAL A N 1
ATOM 4990 C CA . VAL A 1 667 ? 15.578 18.704 24.565 1.00 83.44 667 VAL A CA 1
ATOM 4991 C C . VAL A 1 667 ? 15.133 20.163 24.569 1.00 83.44 667 VAL A C 1
ATOM 4993 O O . VAL A 1 667 ? 15.196 20.821 25.606 1.00 83.44 667 VAL A O 1
ATOM 4996 N N . ASN A 1 668 ? 14.750 20.697 23.408 1.00 84.94 668 ASN A N 1
ATOM 4997 C CA . ASN A 1 668 ? 14.491 22.128 23.189 1.00 84.94 668 ASN A CA 1
ATOM 4998 C C . ASN A 1 668 ? 15.647 23.019 23.708 1.00 84.94 668 ASN A C 1
ATOM 5000 O O . ASN A 1 668 ? 15.435 23.983 24.441 1.00 84.94 668 ASN A O 1
ATOM 5004 N N . ASP A 1 669 ? 16.888 22.631 23.377 1.00 83.38 669 ASP A N 1
ATOM 5005 C CA . ASP A 1 669 ? 18.167 23.194 23.860 1.00 83.38 669 ASP A CA 1
ATOM 5006 C C . ASP A 1 669 ? 18.403 23.164 25.393 1.00 83.38 669 ASP A C 1
ATOM 5008 O O . ASP A 1 669 ? 19.484 23.536 25.858 1.00 83.38 669 ASP A O 1
ATOM 5012 N N . VAL A 1 670 ? 17.476 22.633 26.201 1.00 84.12 670 VAL A N 1
ATOM 5013 C CA . VAL A 1 670 ? 17.696 22.375 27.634 1.00 84.12 670 VAL A CA 1
ATOM 5014 C C . VAL A 1 670 ? 18.495 21.083 27.794 1.00 84.12 670 VAL A C 1
ATOM 5016 O O . VAL A 1 670 ? 17.998 20.009 27.472 1.00 84.12 670 VAL A O 1
ATOM 5019 N N . VAL A 1 671 ? 19.735 21.155 28.291 1.00 84.62 671 VAL A N 1
ATOM 5020 C CA . VAL A 1 671 ? 20.557 19.959 28.572 1.00 84.62 671 VAL A CA 1
ATOM 5021 C C . VAL A 1 671 ? 19.943 19.164 29.726 1.00 84.62 671 VAL A C 1
ATOM 5023 O O . VAL A 1 671 ? 19.843 19.673 30.842 1.00 84.62 671 VAL A O 1
ATOM 5026 N N . LEU A 1 672 ? 19.559 17.913 29.453 1.00 82.38 672 LEU A N 1
ATOM 5027 C CA . LEU A 1 672 ? 18.934 16.999 30.416 1.00 82.38 672 LEU A CA 1
ATOM 5028 C C . LEU A 1 672 ? 19.858 15.850 30.834 1.00 82.38 672 LEU A C 1
ATOM 5030 O O . LEU A 1 672 ? 19.709 15.325 31.936 1.00 82.38 672 LEU A O 1
ATOM 5034 N N . HIS A 1 673 ? 20.831 15.475 29.997 1.00 80.88 673 HIS A N 1
ATOM 5035 C CA . HIS A 1 673 ? 21.847 14.483 30.350 1.00 80.88 673 HIS A CA 1
ATOM 5036 C C . HIS A 1 673 ? 23.242 14.886 29.856 1.00 80.88 673 HIS A C 1
ATOM 5038 O O . HIS A 1 673 ? 23.386 15.539 28.822 1.00 80.88 673 HIS A O 1
ATOM 5044 N N . ASN A 1 674 ? 24.275 14.483 30.599 1.00 80.62 674 ASN A N 1
ATOM 5045 C CA . ASN A 1 674 ? 25.676 14.764 30.295 1.00 80.62 674 ASN A CA 1
ATOM 5046 C C . ASN A 1 674 ? 26.540 13.519 30.562 1.00 80.62 674 ASN A C 1
ATOM 5048 O O . ASN A 1 674 ? 26.827 13.200 31.716 1.00 80.62 674 ASN A O 1
ATOM 5052 N N . PHE A 1 675 ? 26.971 12.848 29.498 1.00 72.38 675 PHE A N 1
ATOM 5053 C CA . PHE A 1 675 ? 27.790 11.637 29.527 1.00 72.38 675 PHE A CA 1
ATOM 5054 C C . PHE A 1 675 ? 29.281 11.980 29.458 1.00 72.38 675 PHE A C 1
ATOM 5056 O O . PHE A 1 675 ? 29.694 12.839 28.676 1.00 72.38 675 PHE A O 1
ATOM 5063 N N . THR A 1 676 ? 30.093 11.241 30.211 1.00 65.25 676 THR A N 1
ATOM 5064 C CA . THR A 1 676 ? 31.559 11.318 30.168 1.00 65.25 676 THR A CA 1
ATOM 5065 C C . THR A 1 676 ? 32.097 9.970 29.704 1.00 65.25 676 THR A C 1
ATOM 5067 O O . THR A 1 676 ? 31.876 8.973 30.392 1.00 65.25 676 THR A O 1
ATOM 5070 N N . THR A 1 677 ? 32.798 9.905 28.568 1.00 60.09 677 THR A N 1
ATOM 5071 C CA . THR A 1 677 ? 33.356 8.624 28.093 1.00 60.09 677 THR A CA 1
ATOM 5072 C C . THR A 1 677 ? 34.484 8.137 29.013 1.00 60.09 677 THR A C 1
ATOM 5074 O O . THR A 1 677 ? 35.283 8.923 29.529 1.00 60.09 677 THR A O 1
ATOM 5077 N N . VAL A 1 678 ? 34.529 6.828 29.284 1.00 53.94 678 VAL A N 1
ATOM 5078 C CA . VAL A 1 678 ? 35.405 6.261 30.324 1.00 53.94 678 VAL A CA 1
ATOM 5079 C C . VAL A 1 678 ? 36.825 6.026 29.801 1.00 53.94 678 VAL A C 1
ATOM 5081 O O . VAL A 1 678 ? 37.055 5.162 28.956 1.00 53.94 678 VAL A O 1
ATOM 5084 N N . ALA A 1 679 ? 37.802 6.726 30.379 1.00 51.50 679 ALA A N 1
ATOM 5085 C CA . ALA A 1 679 ? 39.217 6.485 30.114 1.00 51.50 679 ALA A CA 1
ATOM 5086 C C . ALA A 1 679 ? 39.710 5.178 30.781 1.00 51.50 679 ALA A C 1
ATOM 5088 O O . ALA A 1 679 ? 39.784 5.087 32.005 1.00 51.50 679 ALA A O 1
ATOM 5089 N N . ASN A 1 680 ? 40.053 4.193 29.942 1.00 48.59 680 ASN A N 1
ATOM 5090 C CA . ASN A 1 680 ? 40.906 3.010 30.165 1.00 48.59 680 ASN A CA 1
ATOM 5091 C C . ASN A 1 680 ? 40.971 2.383 31.584 1.00 48.59 680 ASN A C 1
ATOM 5093 O O . ASN A 1 680 ? 41.645 2.886 32.486 1.00 48.59 680 ASN A O 1
ATOM 5097 N N . GLN A 1 681 ? 40.438 1.160 31.716 1.00 43.22 681 GLN A N 1
ATOM 5098 C CA . GLN A 1 681 ? 40.935 0.176 32.689 1.00 43.22 681 GLN A CA 1
ATOM 5099 C C . GLN A 1 681 ? 41.480 -1.079 31.988 1.00 43.22 681 GLN A C 1
ATOM 5101 O O . GLN A 1 681 ? 41.114 -1.414 30.862 1.00 43.22 681 GLN A O 1
ATOM 5106 N N . THR A 1 682 ? 42.420 -1.755 32.650 1.00 41.72 682 THR A N 1
ATOM 5107 C CA . THR A 1 682 ? 43.399 -2.629 31.991 1.00 41.72 682 THR A CA 1
ATOM 5108 C C . THR A 1 682 ? 42.847 -3.967 31.488 1.00 41.72 682 THR A C 1
ATOM 5110 O O . THR A 1 682 ? 42.511 -4.824 32.297 1.00 41.72 682 THR A O 1
ATOM 5113 N N . ASN A 1 683 ? 42.931 -4.156 30.166 1.00 38.62 683 ASN A N 1
ATOM 5114 C CA . ASN A 1 683 ? 43.224 -5.392 29.415 1.00 38.62 683 ASN A CA 1
ATOM 5115 C C . ASN A 1 683 ? 42.626 -6.741 29.918 1.00 38.62 683 ASN A C 1
ATOM 5117 O O . ASN A 1 683 ? 43.101 -7.244 30.940 1.00 38.62 683 ASN A O 1
ATOM 5121 N N . PRO A 1 684 ? 41.737 -7.431 29.163 1.00 44.72 684 PRO A N 1
ATOM 5122 C CA . PRO A 1 684 ? 41.273 -7.147 27.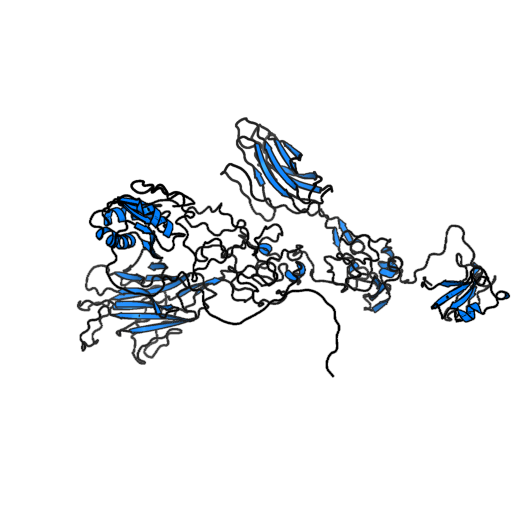797 1.00 44.72 684 PRO A CA 1
ATOM 5123 C C . PRO A 1 684 ? 39.841 -6.564 27.764 1.00 44.72 684 PRO A C 1
ATOM 5125 O O . PRO A 1 684 ? 38.904 -7.259 28.156 1.00 44.72 684 PRO A O 1
ATOM 5128 N N . PRO A 1 685 ? 39.632 -5.321 27.288 1.00 48.06 685 PRO A N 1
ATOM 5129 C CA . PRO A 1 685 ? 38.291 -4.773 27.106 1.00 48.06 685 PRO A CA 1
ATOM 5130 C C . PRO A 1 685 ? 37.650 -5.240 25.790 1.00 48.06 685 PRO A C 1
ATOM 5132 O O . PRO A 1 685 ? 38.335 -5.531 24.806 1.00 48.06 685 PRO A O 1
ATOM 5135 N N . SER A 1 686 ? 36.320 -5.251 25.765 1.00 47.06 686 SER A N 1
ATOM 5136 C CA . SER A 1 686 ? 35.512 -5.288 24.545 1.00 47.06 686 SER A CA 1
ATOM 5137 C C . SER A 1 686 ? 35.711 -4.019 23.699 1.00 47.06 686 SER A C 1
ATOM 5139 O O . SER A 1 686 ? 36.134 -2.978 24.201 1.00 47.06 686 SER A O 1
ATOM 5141 N N . LEU A 1 687 ? 35.401 -4.099 22.398 1.00 55.19 687 LEU A N 1
ATOM 5142 C CA . LEU A 1 687 ? 35.499 -2.954 21.473 1.00 55.19 687 LEU A CA 1
ATOM 5143 C C . LEU A 1 687 ? 34.508 -1.824 21.821 1.00 55.19 687 LEU A C 1
ATOM 5145 O O . LEU A 1 687 ? 34.772 -0.659 21.519 1.00 55.19 687 LEU A O 1
ATOM 5149 N N . SER A 1 688 ? 33.410 -2.180 22.491 1.00 63.03 688 SER A N 1
ATOM 5150 C CA . SER A 1 688 ? 32.408 -1.289 23.072 1.00 63.03 688 SER A CA 1
ATOM 5151 C C . SER A 1 688 ? 32.283 -1.490 24.588 1.00 63.03 688 SER A C 1
ATOM 5153 O O . SER A 1 688 ? 32.494 -2.589 25.105 1.00 63.03 688 SER A O 1
ATOM 5155 N N . ILE A 1 689 ? 31.891 -0.432 25.296 1.00 64.62 689 ILE A N 1
ATOM 5156 C CA . ILE A 1 689 ? 31.337 -0.475 26.652 1.00 64.62 689 ILE A CA 1
ATOM 5157 C C . ILE A 1 689 ? 29.855 -0.121 26.531 1.00 64.62 689 ILE A C 1
ATOM 5159 O O . ILE A 1 689 ? 29.502 0.999 26.148 1.00 64.62 689 ILE A O 1
ATOM 5163 N N . ASP A 1 690 ? 28.998 -1.082 26.852 1.00 73.75 690 ASP A N 1
ATOM 5164 C CA . ASP A 1 690 ? 27.563 -0.854 26.970 1.00 73.75 690 ASP A CA 1
ATOM 5165 C C . ASP A 1 690 ? 27.234 -0.183 28.316 1.00 73.75 690 ASP A C 1
ATOM 5167 O O . ASP A 1 690 ? 27.778 -0.572 29.352 1.00 73.75 690 ASP A O 1
ATOM 5171 N N . HIS A 1 691 ? 26.364 0.827 28.289 1.00 73.69 691 HIS A N 1
ATOM 5172 C CA . HIS A 1 691 ? 25.886 1.559 29.466 1.00 73.69 691 HIS A CA 1
ATOM 5173 C C . HIS A 1 691 ? 24.388 1.336 29.746 1.00 73.69 691 HIS A C 1
ATOM 5175 O O . HIS A 1 691 ? 23.860 1.913 30.698 1.00 73.69 691 HIS A O 1
ATOM 5181 N N . GLY A 1 692 ? 23.717 0.485 28.960 1.00 73.50 692 GLY A N 1
ATOM 5182 C CA . GLY A 1 692 ? 22.309 0.132 29.147 1.00 73.50 692 GLY A CA 1
ATOM 5183 C C . GLY A 1 692 ? 21.321 1.227 28.732 1.00 73.50 692 GLY A C 1
ATOM 5184 O O . GLY A 1 692 ? 21.696 2.327 28.303 1.00 73.50 692 GLY A O 1
ATOM 5185 N N . TYR A 1 693 ? 20.032 0.931 28.905 1.00 76.56 693 TYR A N 1
ATOM 5186 C CA . TYR A 1 693 ? 18.976 1.933 28.800 1.00 76.56 693 TYR A CA 1
ATOM 5187 C C . TYR A 1 693 ? 19.109 2.997 29.888 1.00 76.56 693 TYR A C 1
ATOM 5189 O O . TYR A 1 693 ? 19.335 2.706 31.063 1.00 76.56 693 TYR A O 1
ATOM 5197 N N . ASN A 1 694 ? 18.922 4.242 29.479 1.00 78.69 694 ASN A N 1
ATOM 5198 C CA . ASN A 1 694 ? 18.897 5.424 30.318 1.00 78.69 694 ASN A CA 1
ATOM 5199 C C . ASN A 1 694 ? 17.606 6.185 29.998 1.00 78.69 694 ASN A C 1
ATOM 5201 O O . ASN A 1 694 ? 17.258 6.346 28.831 1.00 78.69 694 ASN A O 1
ATOM 5205 N N . THR A 1 695 ? 16.905 6.667 31.025 1.00 80.38 695 THR A N 1
ATOM 5206 C CA . THR A 1 695 ? 15.636 7.394 30.864 1.00 80.38 695 THR A CA 1
ATOM 5207 C C . THR A 1 695 ? 15.759 8.795 31.445 1.00 80.38 695 THR A C 1
ATOM 5209 O O . THR A 1 695 ? 16.278 8.977 32.549 1.00 80.38 695 THR A O 1
ATOM 5212 N N . ILE A 1 696 ? 15.269 9.789 30.711 1.00 82.31 696 ILE A N 1
ATOM 5213 C CA . ILE A 1 696 ? 15.116 11.175 31.166 1.00 82.31 696 ILE A CA 1
ATOM 5214 C C . ILE A 1 696 ? 13.644 11.587 31.112 1.00 82.31 696 ILE A C 1
ATOM 5216 O O . ILE A 1 696 ? 12.875 11.056 30.315 1.00 82.31 696 ILE A O 1
ATOM 5220 N N . SER A 1 697 ? 13.259 12.554 31.943 1.00 83.44 697 SER A N 1
ATOM 5221 C CA . SER A 1 697 ? 11.913 13.139 31.950 1.00 83.44 697 SER A CA 1
ATOM 5222 C C . SER A 1 697 ? 11.967 14.600 31.517 1.00 83.44 697 SER A C 1
ATOM 5224 O O . SER A 1 697 ? 12.893 15.324 31.891 1.00 83.44 697 SER A O 1
ATOM 5226 N N . PHE A 1 698 ? 10.970 15.045 30.757 1.00 84.31 698 PHE A N 1
ATOM 5227 C CA . PHE A 1 698 ? 10.869 16.415 30.259 1.00 84.31 698 PHE A CA 1
ATOM 5228 C C . PHE A 1 698 ? 9.406 16.857 30.141 1.00 84.31 698 PHE A C 1
ATOM 5230 O O . PHE A 1 698 ? 8.507 16.031 30.036 1.00 84.31 698 PHE A O 1
ATOM 5237 N N . THR A 1 699 ? 9.152 18.165 30.162 1.00 83.75 699 THR A N 1
ATOM 5238 C CA . THR A 1 699 ? 7.800 18.727 30.003 1.00 83.75 699 THR A CA 1
ATOM 5239 C C . THR A 1 699 ? 7.799 19.653 28.788 1.00 83.75 699 THR A C 1
ATOM 5241 O O . THR A 1 699 ? 8.315 20.771 28.887 1.00 83.75 699 THR A O 1
ATOM 5244 N N . PRO A 1 700 ? 7.296 19.203 27.627 1.00 79.44 700 PRO A N 1
ATOM 5245 C CA . PRO A 1 700 ? 7.262 20.003 26.412 1.00 79.44 700 PRO A CA 1
ATOM 5246 C C . PRO A 1 700 ? 6.123 21.031 26.463 1.00 79.44 700 PRO A C 1
ATOM 5248 O O . PRO A 1 700 ? 5.107 20.836 27.126 1.00 79.44 700 PRO A O 1
ATOM 5251 N N 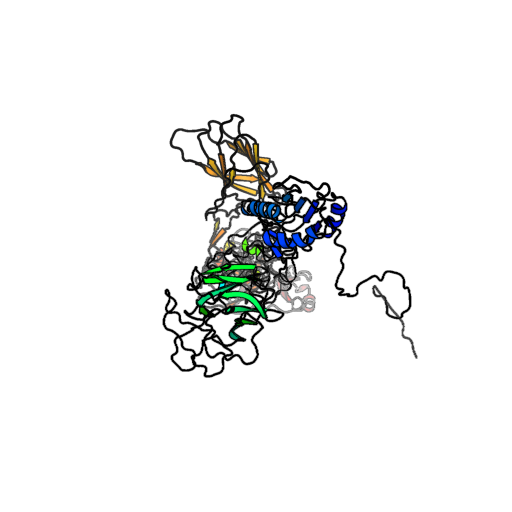. THR A 1 701 ? 6.284 22.143 25.745 1.00 81.50 701 THR A N 1
ATOM 5252 C CA . THR A 1 701 ? 5.276 23.220 25.629 1.00 81.50 701 THR A CA 1
ATOM 5253 C C . THR A 1 701 ? 4.484 23.156 24.317 1.00 81.50 701 THR A C 1
ATOM 5255 O O . THR A 1 701 ? 3.871 24.141 23.916 1.00 81.50 701 THR A O 1
ATOM 5258 N N . SER A 1 702 ? 4.577 22.029 23.618 1.00 75.62 702 SER A N 1
ATOM 5259 C CA . SER A 1 702 ? 4.029 21.723 22.294 1.00 75.62 702 SER A CA 1
ATOM 5260 C C . SER A 1 702 ? 3.827 20.204 22.227 1.00 75.62 702 SER A C 1
ATOM 5262 O O . SER A 1 702 ? 4.410 19.487 23.045 1.00 75.62 702 SER A O 1
ATOM 5264 N N . THR A 1 703 ? 3.068 19.713 21.249 1.00 67.94 703 THR A N 1
ATOM 5265 C CA . THR A 1 703 ? 3.052 18.283 20.884 1.00 67.94 703 THR A CA 1
ATOM 5266 C C . THR A 1 703 ? 4.375 17.824 20.264 1.00 67.94 703 THR A C 1
ATOM 5268 O O . THR A 1 703 ? 4.594 16.636 20.089 1.00 67.94 703 THR A O 1
ATOM 5271 N N . THR A 1 704 ? 5.287 18.754 19.969 1.00 71.62 704 THR A N 1
ATOM 5272 C CA . THR A 1 704 ? 6.608 18.486 19.389 1.00 71.62 704 THR A CA 1
ATOM 5273 C C . THR A 1 704 ? 7.762 18.954 20.279 1.00 71.62 704 THR A C 1
ATOM 5275 O O . THR A 1 704 ? 7.660 19.964 20.986 1.00 71.62 704 THR A O 1
ATOM 5278 N N . ALA A 1 705 ? 8.897 18.248 20.239 1.00 75.94 705 ALA A N 1
ATOM 5279 C CA . ALA A 1 705 ? 10.129 18.676 20.908 1.00 75.94 705 ALA A CA 1
ATOM 5280 C C . ALA A 1 705 ? 11.394 18.251 20.152 1.00 75.94 705 ALA A C 1
ATOM 5282 O O . ALA A 1 705 ? 11.521 17.119 19.698 1.00 75.94 705 ALA A O 1
ATOM 5283 N N . THR A 1 706 ? 12.367 19.153 20.062 1.00 79.38 706 THR A N 1
ATOM 5284 C CA . THR A 1 706 ? 13.640 18.921 19.374 1.00 79.38 706 THR A CA 1
ATOM 5285 C C . THR A 1 706 ? 14.648 18.265 20.320 1.00 79.38 706 THR A C 1
ATOM 5287 O O . THR A 1 706 ? 15.131 18.922 21.246 1.00 79.38 706 THR A O 1
ATOM 5290 N N . VAL A 1 707 ? 15.012 17.003 20.086 1.00 80.00 707 VAL A N 1
ATOM 5291 C CA . VAL A 1 707 ? 16.119 16.325 20.784 1.00 80.00 707 VAL A CA 1
ATOM 5292 C C . VAL A 1 707 ? 17.426 16.622 20.059 1.00 80.00 707 VAL A C 1
ATOM 5294 O O . VAL A 1 707 ? 17.514 16.537 18.835 1.00 80.00 707 VAL A O 1
ATOM 5297 N N . LYS A 1 708 ? 18.470 16.958 20.815 1.00 81.88 708 LYS A N 1
ATOM 5298 C CA . LYS A 1 708 ? 19.778 17.333 20.282 1.00 81.88 708 LYS A CA 1
ATOM 5299 C C . LYS A 1 708 ? 20.900 16.712 21.103 1.00 81.88 708 LYS A C 1
ATOM 5301 O O . LYS A 1 708 ? 21.053 16.972 22.293 1.00 81.88 708 LYS A O 1
ATOM 5306 N N . ILE A 1 709 ? 21.712 15.897 20.445 1.00 78.81 709 ILE A N 1
ATOM 5307 C CA . ILE A 1 709 ? 22.895 15.249 21.015 1.00 78.81 709 ILE A CA 1
ATOM 5308 C C . ILE A 1 709 ? 24.103 16.053 20.552 1.00 78.81 709 ILE A C 1
ATOM 5310 O O . ILE A 1 709 ? 24.198 16.386 19.376 1.00 78.81 709 ILE A O 1
ATOM 5314 N N . THR A 1 710 ? 25.015 16.413 21.451 1.00 75.94 710 THR A N 1
ATOM 5315 C CA . THR A 1 710 ? 26.211 17.206 21.125 1.00 75.94 710 THR A CA 1
ATOM 5316 C C . THR A 1 710 ? 27.454 16.559 21.721 1.00 75.94 710 THR A C 1
ATOM 5318 O O . THR A 1 710 ? 27.556 16.427 22.939 1.00 75.94 710 THR A O 1
ATOM 5321 N N . TRP A 1 711 ? 28.406 16.179 20.874 1.00 74.75 711 TRP A N 1
ATOM 5322 C CA . TRP A 1 711 ? 29.707 15.638 21.262 1.00 74.75 711 TRP A CA 1
ATOM 5323 C C . TRP A 1 711 ? 30.700 16.796 21.403 1.00 74.75 711 TRP A C 1
ATOM 5325 O O . TRP A 1 711 ? 30.774 17.657 20.528 1.00 74.75 711 TRP A O 1
ATOM 5335 N N . ASN A 1 712 ? 31.463 16.831 22.500 1.00 70.38 712 ASN A N 1
ATOM 5336 C CA . ASN A 1 712 ? 32.495 17.842 22.742 1.00 70.38 712 ASN A CA 1
ATOM 5337 C C . ASN A 1 712 ? 33.823 17.145 23.060 1.00 70.38 712 ASN A C 1
ATOM 5339 O O . ASN A 1 712 ? 33.945 16.493 24.104 1.00 70.38 712 ASN A O 1
ATOM 5343 N N . THR A 1 713 ? 34.811 17.289 22.173 1.00 62.47 713 THR A N 1
ATOM 5344 C CA . THR A 1 713 ? 36.124 16.637 22.300 1.00 62.47 713 THR A CA 1
ATOM 5345 C C . THR A 1 713 ? 37.191 17.608 22.830 1.00 62.47 713 THR A C 1
ATOM 5347 O O . THR A 1 713 ? 37.288 18.725 22.305 1.00 62.47 713 THR A O 1
ATOM 5350 N N . PRO A 1 714 ? 38.044 17.232 23.801 1.00 55.44 714 PRO A N 1
ATOM 5351 C CA . PRO A 1 714 ? 39.207 18.032 24.185 1.00 55.44 714 PRO A CA 1
ATOM 5352 C C . PRO A 1 714 ? 40.202 18.223 23.026 1.00 55.44 714 PRO A C 1
ATOM 5354 O O . PRO A 1 714 ? 40.499 17.290 22.284 1.00 55.44 714 PRO A O 1
ATOM 5357 N N . ILE A 1 715 ? 40.768 19.429 22.891 1.00 52.47 715 ILE A N 1
ATOM 5358 C CA . ILE A 1 715 ? 41.673 19.791 21.781 1.00 52.47 715 ILE A CA 1
ATOM 5359 C C . ILE A 1 715 ? 43.098 19.255 22.029 1.00 52.47 715 ILE A C 1
ATOM 5361 O O . ILE A 1 715 ? 44.023 20.025 22.289 1.00 52.47 715 ILE A O 1
ATOM 5365 N N . ASN A 1 716 ? 43.270 17.931 21.973 1.00 53.16 716 ASN A N 1
ATOM 5366 C CA . ASN A 1 716 ? 44.535 17.238 22.275 1.00 53.16 716 ASN A CA 1
ATOM 5367 C C . ASN A 1 716 ? 45.075 16.343 21.138 1.00 53.16 716 ASN A C 1
ATOM 5369 O O . ASN A 1 716 ? 46.158 15.775 21.272 1.00 53.16 716 ASN A O 1
ATOM 5373 N N . GLY A 1 717 ? 44.396 16.270 19.986 1.00 47.84 717 GLY A N 1
ATOM 5374 C CA . GLY A 1 717 ? 44.998 15.748 18.747 1.00 47.84 717 GLY A CA 1
ATOM 5375 C C . GLY A 1 717 ? 45.278 14.239 18.699 1.00 47.84 717 GLY A C 1
ATOM 5376 O O . GLY A 1 717 ? 46.130 13.814 17.919 1.00 47.84 717 GLY A O 1
ATOM 5377 N N . LEU A 1 718 ? 44.569 13.441 19.503 1.00 48.66 718 LEU A N 1
ATOM 5378 C CA . LEU A 1 718 ? 44.475 11.988 19.357 1.00 48.66 718 LEU A CA 1
ATOM 5379 C C . LEU A 1 718 ? 43.014 11.618 19.076 1.00 48.66 718 LEU A C 1
ATOM 5381 O O . LEU A 1 718 ? 42.125 11.983 19.842 1.00 48.66 718 LEU A O 1
ATOM 5385 N N . ALA A 1 719 ? 42.789 10.927 17.961 1.00 46.06 719 ALA A N 1
ATOM 5386 C CA . ALA A 1 719 ? 41.467 10.547 17.477 1.00 46.06 719 ALA A CA 1
ATOM 5387 C C . ALA A 1 719 ? 40.845 9.379 18.267 1.00 46.06 719 ALA A C 1
ATOM 5389 O O . ALA A 1 719 ? 41.563 8.535 18.810 1.00 46.06 719 ALA A O 1
ATOM 5390 N N . GLY A 1 720 ? 39.510 9.293 18.247 1.00 50.75 720 GLY A N 1
ATOM 5391 C CA . GLY A 1 720 ? 38.757 8.084 18.599 1.00 50.75 720 GLY A CA 1
ATOM 5392 C C . GLY A 1 720 ? 38.489 7.858 20.091 1.00 50.75 720 GLY A C 1
ATOM 5393 O O . GLY A 1 720 ? 39.086 6.970 20.698 1.00 50.75 720 GLY A O 1
ATOM 5394 N N . SER A 1 721 ? 37.553 8.614 20.671 1.00 49.94 721 SER A N 1
ATOM 5395 C CA . SER A 1 721 ? 36.812 8.213 21.886 1.00 49.94 721 SER A CA 1
ATOM 5396 C C . SER A 1 721 ? 35.317 8.381 21.622 1.00 49.94 721 SER A C 1
ATOM 5398 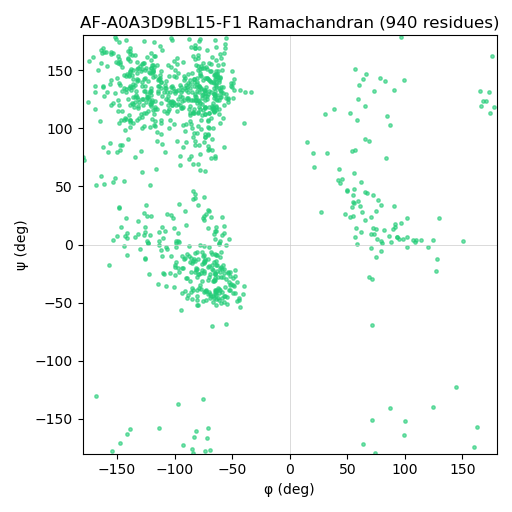O O . SER A 1 721 ? 34.699 9.392 21.968 1.00 49.94 721 SER A O 1
ATOM 5400 N N . ASP A 1 722 ? 34.757 7.391 20.935 1.00 61.66 722 ASP A N 1
ATOM 5401 C CA . ASP A 1 722 ? 33.499 7.531 20.206 1.00 61.66 722 ASP A CA 1
ATOM 5402 C C . ASP A 1 722 ? 32.295 7.125 21.076 1.00 61.66 722 ASP A C 1
ATOM 5404 O O . ASP A 1 722 ? 32.418 6.373 22.048 1.00 61.66 722 ASP A O 1
ATOM 5408 N N . ALA A 1 723 ? 31.106 7.629 20.745 1.00 62.09 723 ALA A N 1
ATOM 5409 C CA . ALA A 1 723 ? 29.874 7.308 21.467 1.00 62.09 723 ALA A CA 1
ATOM 5410 C C . ALA A 1 723 ? 28.705 7.146 20.492 1.00 62.09 723 ALA A C 1
ATOM 5412 O O . ALA A 1 723 ? 28.420 8.056 19.710 1.00 62.09 723 ALA A O 1
ATOM 5413 N N . GLN A 1 724 ? 28.040 5.992 20.566 1.00 65.88 724 GLN A N 1
ATOM 5414 C CA . GLN A 1 724 ? 26.848 5.657 19.794 1.00 65.88 724 GLN A CA 1
ATOM 5415 C C . GLN A 1 724 ? 25.593 5.710 20.669 1.00 65.88 724 GLN A C 1
ATOM 5417 O O . GLN A 1 724 ? 25.654 5.449 21.874 1.00 65.88 724 GLN A O 1
ATOM 5422 N N . PHE A 1 725 ? 24.455 5.943 20.025 1.00 67.31 725 PHE A N 1
ATOM 5423 C CA . PHE A 1 725 ? 23.120 5.820 20.605 1.00 67.31 725 PHE A CA 1
ATOM 5424 C C . PHE A 1 725 ? 22.244 4.942 19.704 1.00 67.31 725 PHE A C 1
ATOM 5426 O O . PHE A 1 725 ? 22.510 4.820 18.506 1.00 67.31 725 PHE A O 1
ATOM 5433 N N . ARG A 1 726 ? 21.219 4.322 20.284 1.00 61.78 726 ARG A N 1
ATOM 5434 C CA . ARG A 1 726 ? 20.204 3.509 19.600 1.00 61.78 726 ARG A CA 1
ATOM 5435 C C . ARG A 1 726 ? 18.949 3.397 20.469 1.00 61.78 726 ARG A C 1
ATOM 5437 O O . ARG A 1 726 ? 19.003 3.755 21.649 1.00 61.78 726 ARG A O 1
ATOM 5444 N N . GLU A 1 727 ? 17.848 2.951 19.863 1.00 59.66 727 GLU A N 1
ATOM 5445 C CA . GLU A 1 727 ? 16.560 2.694 20.536 1.00 59.66 727 GLU A CA 1
ATOM 5446 C C . GLU A 1 727 ? 16.045 3.936 21.296 1.00 59.66 727 GLU A C 1
ATOM 5448 O O . GLU A 1 727 ? 15.954 3.952 22.525 1.00 59.66 727 GLU A O 1
ATOM 5453 N N . PHE A 1 728 ? 15.785 5.027 20.558 1.00 66.06 728 PHE A N 1
ATOM 5454 C CA . PHE A 1 728 ? 15.197 6.256 21.107 1.00 66.06 728 PHE A CA 1
ATOM 5455 C C . PHE A 1 728 ? 13.689 6.105 21.243 1.00 66.06 728 PHE A C 1
ATOM 5457 O O . PHE A 1 728 ? 12.997 5.867 20.263 1.00 66.06 728 PHE A O 1
ATOM 5464 N N . GLN A 1 729 ? 13.201 6.264 22.466 1.00 67.69 729 GLN A N 1
ATOM 5465 C CA . GLN A 1 729 ? 11.964 5.631 22.898 1.00 67.69 729 GLN A CA 1
ATOM 5466 C C . GLN A 1 729 ? 11.140 6.611 23.741 1.00 67.69 729 GLN A C 1
ATOM 5468 O O . GLN A 1 729 ? 11.531 6.961 24.860 1.00 67.69 729 GLN A O 1
ATOM 5473 N N . VAL A 1 730 ? 10.045 7.123 23.171 1.00 64.19 730 VAL A N 1
ATOM 5474 C CA . VAL A 1 730 ? 9.287 8.271 23.706 1.00 64.19 730 VAL A CA 1
ATOM 5475 C C . VAL A 1 730 ? 8.007 7.824 24.385 1.00 64.19 730 VAL A C 1
ATOM 5477 O O . VAL A 1 730 ? 7.146 7.245 23.738 1.00 64.19 730 VAL A O 1
ATOM 5480 N N . ASN A 1 731 ? 7.876 8.192 25.662 1.00 59.97 731 ASN A N 1
ATOM 5481 C CA . ASN A 1 731 ? 6.841 7.737 26.587 1.00 59.97 731 ASN A CA 1
ATOM 5482 C C . ASN A 1 731 ? 6.799 6.209 26.740 1.00 59.97 731 ASN A C 1
ATOM 5484 O O . ASN A 1 731 ? 7.206 5.450 25.871 1.00 59.97 731 ASN A O 1
ATOM 5488 N N . GLY A 1 732 ? 6.366 5.757 27.913 1.00 50.12 732 GLY A N 1
ATOM 5489 C CA . GLY A 1 732 ? 5.985 4.364 28.079 1.00 50.12 732 GLY A CA 1
ATOM 5490 C C . GLY A 1 732 ? 4.496 4.259 27.819 1.00 50.12 732 GLY A C 1
ATOM 5491 O O . GLY A 1 732 ? 3.723 4.629 28.700 1.00 50.12 732 GLY A O 1
ATOM 5492 N N . GLU A 1 733 ? 4.112 3.775 26.645 1.00 44.50 733 GLU A N 1
ATOM 5493 C CA . GLU A 1 733 ? 2.757 3.290 26.408 1.00 44.50 733 GLU A CA 1
ATOM 5494 C C . GLU A 1 733 ? 2.652 1.947 27.134 1.00 44.50 733 GLU A C 1
ATOM 5496 O O . GLU A 1 733 ? 3.107 0.903 26.667 1.00 44.50 733 GLU A O 1
ATOM 5501 N N . THR A 1 734 ? 2.139 1.986 28.365 1.00 41.19 734 THR A N 1
ATOM 5502 C CA . THR A 1 734 ? 1.720 0.775 29.070 1.00 41.19 734 THR A CA 1
ATOM 5503 C C . THR A 1 734 ? 0.461 0.251 28.402 1.00 41.19 734 THR A C 1
ATOM 5505 O O . THR A 1 734 ? -0.641 0.488 28.893 1.00 41.19 734 THR A O 1
ATOM 5508 N N . VAL A 1 735 ? 0.651 -0.470 27.297 1.00 42.28 735 VAL A N 1
ATOM 5509 C CA . VAL A 1 735 ? -0.292 -1.507 26.892 1.00 42.28 735 VAL A CA 1
ATOM 5510 C C . VAL A 1 735 ? -0.452 -2.425 28.098 1.00 42.28 735 VAL A C 1
ATOM 5512 O O . VAL A 1 735 ? 0.533 -2.888 28.686 1.00 42.28 735 VAL A O 1
ATOM 5515 N N . ASN A 1 736 ? -1.690 -2.621 28.529 1.00 51.66 736 ASN A N 1
ATOM 5516 C CA . ASN A 1 736 ? -1.985 -3.694 29.455 1.00 51.66 736 ASN A CA 1
ATOM 5517 C C . ASN A 1 736 ? -2.008 -4.972 28.613 1.00 51.66 736 ASN A C 1
ATOM 5519 O O . ASN A 1 736 ? -2.795 -5.066 27.679 1.00 51.66 736 ASN A O 1
ATOM 5523 N N . GLU A 1 737 ? -1.162 -5.952 28.934 1.00 59.03 737 GLU A N 1
ATOM 5524 C CA . GLU A 1 737 ? -1.367 -7.321 28.454 1.00 59.03 737 GLU A CA 1
ATOM 5525 C C . GLU A 1 737 ? -2.580 -7.849 29.226 1.00 59.03 737 GLU A C 1
ATOM 5527 O O . GLU A 1 737 ? -2.460 -8.419 30.321 1.00 59.03 737 GLU A O 1
ATOM 5532 N N . CYS A 1 738 ? -3.757 -7.530 28.694 1.00 74.12 738 CYS A N 1
ATOM 5533 C CA . CYS A 1 738 ? -5.030 -8.069 29.118 1.00 74.12 738 CYS A CA 1
ATOM 5534 C C . CYS A 1 738 ? -5.236 -9.440 28.488 1.00 74.12 738 CYS A C 1
ATOM 5536 O O . CYS A 1 738 ? -4.804 -9.725 27.374 1.00 74.12 738 CYS A O 1
ATOM 5538 N N . THR A 1 739 ? -5.840 -10.326 29.266 1.00 85.44 739 THR A N 1
ATOM 5539 C CA . THR A 1 739 ? -6.153 -11.686 28.844 1.00 85.44 739 THR A CA 1
ATOM 5540 C C . THR A 1 739 ? -7.601 -11.950 29.186 1.00 85.44 739 THR A C 1
ATOM 5542 O O . THR A 1 739 ? -7.961 -11.846 30.365 1.00 85.44 739 THR A O 1
ATOM 5545 N N . ASP A 1 740 ? -8.382 -12.298 28.170 1.00 89.56 740 ASP A N 1
ATOM 5546 C CA . ASP A 1 740 ? -9.791 -12.646 28.298 1.00 89.56 740 ASP A CA 1
ATOM 5547 C C . ASP A 1 740 ? -10.011 -13.694 29.395 1.00 89.56 740 ASP A C 1
ATOM 5549 O O . ASP A 1 740 ? -9.263 -14.672 29.533 1.00 89.56 740 ASP A O 1
ATOM 5553 N N . ILE A 1 741 ? -11.034 -13.440 30.206 1.00 92.06 741 ILE A N 1
ATOM 5554 C CA . ILE A 1 741 ? -11.589 -14.388 31.165 1.00 92.06 741 ILE A CA 1
ATOM 5555 C C . ILE A 1 741 ? -12.847 -14.973 30.518 1.00 92.06 741 ILE A C 1
ATOM 5557 O O . ILE A 1 741 ? -13.526 -14.286 29.767 1.00 92.06 741 ILE A O 1
ATOM 5561 N N . ASP A 1 742 ? -13.116 -16.245 30.786 1.00 93.44 742 ASP A N 1
ATOM 5562 C CA . ASP A 1 742 ? -14.358 -16.944 30.455 1.00 93.44 742 ASP A CA 1
ATOM 5563 C C . ASP A 1 742 ? -14.777 -17.653 31.754 1.00 93.44 742 ASP A C 1
ATOM 5565 O O . ASP A 1 742 ? -14.062 -18.539 32.257 1.00 93.44 742 ASP A O 1
ATOM 5569 N N . THR A 1 743 ? -15.850 -17.161 32.377 1.00 94.25 743 THR A N 1
ATOM 5570 C CA . THR A 1 743 ? -16.207 -17.492 33.764 1.00 94.25 743 THR A CA 1
ATOM 5571 C C . THR A 1 743 ? -17.194 -18.662 33.862 1.00 94.25 743 THR A C 1
ATOM 5573 O O . THR A 1 743 ? -16.957 -19.552 34.690 1.00 94.25 743 THR A O 1
ATOM 5576 N N . ASP A 1 744 ? -18.226 -18.749 33.011 1.00 91.94 744 ASP A N 1
ATOM 5577 C CA . ASP A 1 744 ? -19.138 -19.911 32.952 1.00 91.94 744 ASP A CA 1
ATOM 5578 C C . ASP A 1 744 ? -18.561 -21.105 32.149 1.00 91.94 744 ASP A C 1
ATOM 5580 O O . ASP A 1 744 ? -18.803 -22.259 32.527 1.00 91.94 744 ASP A O 1
ATOM 5584 N N . ASN A 1 745 ? -17.680 -20.843 31.167 1.00 92.88 745 ASN A N 1
ATOM 5585 C CA . ASN A 1 745 ? -17.039 -21.786 30.229 1.00 92.88 745 ASN A CA 1
ATOM 5586 C C . ASN A 1 745 ? -17.907 -22.238 29.027 1.00 92.88 745 ASN A C 1
ATOM 5588 O O . ASN A 1 745 ? -17.760 -23.381 28.564 1.00 92.88 745 ASN A O 1
ATOM 5592 N N . ASP A 1 746 ? -18.785 -21.378 28.492 1.00 90.94 746 ASP A N 1
ATOM 5593 C CA . ASP A 1 746 ? -19.479 -21.586 27.206 1.00 90.94 746 ASP A CA 1
ATOM 5594 C C . ASP A 1 746 ? -18.630 -21.247 25.968 1.00 90.94 746 ASP A C 1
ATOM 5596 O O . ASP A 1 746 ? -18.802 -21.894 24.923 1.00 90.94 746 ASP A O 1
ATOM 5600 N N . GLY A 1 747 ? -17.645 -20.355 26.120 1.00 89.50 747 GLY A N 1
ATOM 5601 C CA . GLY A 1 747 ? -16.693 -19.954 25.085 1.00 89.50 747 GLY A CA 1
ATOM 5602 C C . GLY A 1 747 ? -16.785 -18.499 24.615 1.00 89.50 747 GLY A C 1
ATOM 5603 O O . GLY A 1 747 ? -16.045 -18.152 23.690 1.00 89.50 747 GLY A O 1
ATOM 5604 N N . ILE A 1 748 ? -17.642 -17.666 25.210 1.00 90.75 748 ILE A N 1
ATOM 5605 C CA . ILE A 1 748 ? -17.613 -16.204 25.053 1.00 90.75 748 ILE A CA 1
ATOM 5606 C C . ILE A 1 748 ? -16.732 -15.580 26.164 1.00 90.75 748 ILE A C 1
ATOM 5608 O O . ILE A 1 748 ? -16.818 -15.998 27.319 1.00 90.75 748 ILE A O 1
ATOM 5612 N N . PRO A 1 749 ? -15.836 -14.621 25.853 1.00 93.44 749 PRO A N 1
ATOM 5613 C CA . PRO A 1 749 ? -15.134 -13.835 26.869 1.00 93.44 749 PRO A CA 1
ATOM 5614 C C . PRO A 1 749 ? -16.088 -12.993 27.719 1.00 93.44 749 PRO A C 1
ATOM 5616 O O . PRO A 1 749 ? -16.997 -12.390 27.174 1.00 93.44 749 PRO A O 1
ATOM 5619 N N . ASN A 1 750 ? -15.797 -12.842 29.011 1.00 94.25 750 ASN A N 1
ATOM 5620 C CA . ASN A 1 750 ? -16.538 -12.020 29.975 1.00 94.25 750 ASN A CA 1
ATOM 5621 C C . ASN A 1 750 ? -16.942 -10.622 29.443 1.00 94.25 750 ASN A C 1
ATOM 5623 O O . ASN A 1 750 ? -18.103 -10.261 29.534 1.00 94.25 750 ASN A O 1
ATOM 5627 N N . ARG A 1 751 ? -16.011 -9.878 28.824 1.00 92.81 751 ARG A N 1
ATOM 5628 C CA . ARG A 1 751 ? -16.264 -8.550 28.212 1.00 92.81 751 ARG A CA 1
ATOM 5629 C C . ARG A 1 751 ? -17.236 -8.551 27.018 1.00 92.81 751 ARG A C 1
ATOM 5631 O O . ARG A 1 751 ? -17.641 -7.498 26.559 1.00 92.81 751 ARG A O 1
ATOM 5638 N N . LEU A 1 752 ? -17.520 -9.730 26.463 1.00 93.81 752 LEU A N 1
ATOM 5639 C CA . LEU A 1 752 ? -18.460 -9.956 25.365 1.00 93.81 752 LEU A CA 1
ATOM 5640 C C . LEU A 1 752 ? -19.722 -10.707 25.853 1.00 93.81 752 LEU A C 1
ATOM 5642 O O . LEU A 1 752 ? -20.519 -11.155 25.021 1.00 93.81 752 LEU A O 1
ATOM 5646 N N . ASP A 1 753 ? -19.865 -10.939 27.167 1.00 93.75 753 ASP A N 1
ATOM 5647 C CA . ASP A 1 753 ? -20.892 -11.802 27.757 1.00 93.75 753 ASP A CA 1
ATOM 5648 C C . ASP A 1 753 ? -21.698 -11.129 28.877 1.00 93.75 753 ASP A C 1
ATOM 5650 O O . ASP A 1 753 ? -21.353 -11.155 30.063 1.00 93.75 753 ASP A O 1
ATOM 5654 N N . LEU A 1 754 ? -22.883 -10.684 28.463 1.00 93.75 754 LEU A N 1
ATOM 5655 C CA . LEU A 1 754 ? -23.956 -10.089 29.252 1.00 93.75 754 LEU A CA 1
ATOM 5656 C C . LEU A 1 754 ? -24.470 -10.926 30.453 1.00 93.75 754 LEU A C 1
ATOM 5658 O O . LEU A 1 754 ? -25.446 -10.495 31.067 1.00 93.75 754 LEU A O 1
ATOM 5662 N N . ASP A 1 755 ? -23.953 -12.128 30.737 1.00 93.75 755 ASP A N 1
ATOM 5663 C CA . ASP A 1 755 ? -24.345 -13.051 31.833 1.00 93.75 755 ASP A CA 1
ATOM 5664 C C . ASP A 1 755 ? -23.144 -13.942 32.222 1.00 93.75 755 ASP A C 1
ATOM 5666 O O . ASP A 1 755 ? -23.244 -15.170 32.239 1.00 93.75 755 ASP A O 1
ATOM 5670 N N . SER A 1 756 ? -22.011 -13.300 32.528 1.00 94.12 756 SER A N 1
ATOM 5671 C CA . SER A 1 756 ? -20.648 -13.855 32.631 1.00 94.12 756 SER A CA 1
ATOM 5672 C C . SER A 1 756 ? -20.484 -15.130 33.476 1.00 94.12 756 SER A C 1
ATOM 5674 O O . SER A 1 756 ? -19.543 -15.901 33.266 1.00 94.12 756 SER A O 1
ATOM 5676 N N . ASP A 1 757 ? -21.326 -15.360 34.490 1.00 92.94 757 ASP A N 1
ATOM 5677 C CA . ASP A 1 757 ? -21.291 -16.578 35.320 1.00 92.94 757 ASP A CA 1
ATOM 5678 C C . ASP A 1 757 ? -22.318 -17.660 34.947 1.00 92.94 757 ASP A C 1
ATOM 5680 O O . ASP A 1 757 ? -22.303 -18.761 35.519 1.00 92.94 757 ASP A O 1
ATOM 5684 N N . GLY A 1 758 ? -23.159 -17.375 33.955 1.00 91.31 758 GLY A N 1
ATOM 5685 C CA . GLY A 1 758 ? -24.100 -18.298 33.342 1.00 91.31 758 GLY A CA 1
ATOM 5686 C C . GLY A 1 758 ? -25.345 -18.617 34.174 1.00 91.31 758 GLY A C 1
ATOM 5687 O O . GLY A 1 758 ? -26.027 -19.610 33.877 1.00 91.31 758 GLY A O 1
ATOM 5688 N N . ASP A 1 759 ? -25.647 -17.865 35.244 1.00 88.62 759 ASP A N 1
ATOM 5689 C CA . ASP A 1 759 ? -26.774 -18.176 36.136 1.00 88.62 759 ASP A CA 1
ATOM 5690 C C . ASP A 1 759 ? -28.153 -17.664 35.666 1.00 88.62 759 ASP A C 1
ATOM 5692 O O . ASP A 1 759 ? -29.191 -18.182 36.118 1.00 88.62 759 ASP A O 1
ATOM 5696 N N . GLY A 1 760 ? -28.185 -16.779 34.661 1.00 87.12 760 GLY A N 1
ATOM 5697 C CA . GLY A 1 760 ? -29.406 -16.254 34.047 1.00 87.12 760 GLY A CA 1
ATOM 5698 C C . GLY A 1 760 ? -29.772 -14.845 34.516 1.00 87.12 760 GLY A C 1
ATOM 5699 O O . GLY A 1 760 ? -30.960 -14.481 34.472 1.00 87.12 760 GLY A O 1
ATOM 5700 N N . CYS A 1 761 ? -28.801 -14.080 35.018 1.00 87.19 761 CYS A N 1
ATOM 5701 C CA . CYS A 1 761 ? -28.981 -12.731 35.538 1.00 87.19 761 CYS A CA 1
ATOM 5702 C C . CYS A 1 761 ? -27.864 -11.824 35.012 1.00 87.19 761 CYS A C 1
ATOM 5704 O O . CYS A 1 761 ? -26.711 -12.065 35.336 1.00 87.19 761 CYS A O 1
ATOM 5706 N N . PRO A 1 762 ? -28.180 -10.770 34.243 1.00 91.44 762 PRO A N 1
ATOM 5707 C CA . PRO A 1 762 ? -27.152 -10.118 33.460 1.00 91.44 762 PRO A CA 1
ATOM 5708 C C . PRO A 1 762 ? -26.265 -9.204 34.300 1.00 91.44 762 PRO A C 1
ATOM 5710 O O . PRO A 1 762 ? -26.756 -8.553 35.237 1.00 91.44 762 PRO A O 1
ATOM 5713 N N . ASP A 1 763 ? -25.000 -9.099 33.908 1.00 92.25 763 ASP A N 1
ATOM 5714 C CA . ASP A 1 763 ? -23.936 -8.378 34.611 1.00 92.25 763 ASP A CA 1
ATOM 5715 C C . ASP A 1 763 ? -24.361 -6.956 35.013 1.00 92.25 763 ASP A C 1
ATOM 5717 O O . ASP A 1 763 ? -24.252 -6.576 36.188 1.00 92.25 763 ASP A O 1
ATOM 5721 N N . ALA A 1 764 ? -25.059 -6.241 34.126 1.00 90.50 764 ALA A N 1
ATOM 5722 C CA . ALA A 1 764 ? -25.516 -4.868 34.342 1.00 90.50 764 ALA A CA 1
ATOM 5723 C C . ALA A 1 764 ? -26.451 -4.733 35.557 1.00 90.50 764 ALA A C 1
ATOM 5725 O O . ALA A 1 764 ? -26.539 -3.679 36.210 1.00 90.50 764 ALA A O 1
ATOM 5726 N N . SER A 1 765 ? -27.167 -5.814 35.887 1.00 87.81 765 SER A N 1
ATOM 5727 C CA . SER A 1 765 ? -28.015 -5.936 37.076 1.00 87.81 765 SER A CA 1
ATOM 5728 C C . SER A 1 765 ? -27.227 -6.274 38.342 1.00 87.81 765 SER A C 1
ATOM 5730 O O . SER A 1 765 ? -27.552 -5.749 39.413 1.00 87.81 765 SER A O 1
ATOM 5732 N N . GLU A 1 766 ? -26.220 -7.136 38.231 1.00 88.81 766 GLU A N 1
ATOM 5733 C CA . GLU A 1 766 ? -25.486 -7.756 39.341 1.00 88.81 766 GLU A CA 1
ATOM 5734 C C . GLU A 1 766 ? -24.286 -6.893 39.792 1.00 88.81 766 GLU A C 1
ATOM 5736 O O . GLU A 1 766 ? -24.114 -6.623 40.991 1.00 88.81 766 GLU A O 1
ATOM 5741 N N . ALA A 1 767 ? -23.519 -6.348 38.841 1.00 88.19 767 ALA A N 1
ATOM 5742 C CA . ALA A 1 767 ? -22.534 -5.286 39.054 1.00 88.19 767 ALA A CA 1
ATOM 5743 C C . ALA A 1 767 ? -23.195 -3.963 39.499 1.00 88.19 767 ALA A C 1
ATOM 5745 O O . ALA A 1 767 ? -22.571 -3.165 40.213 1.00 88.19 767 ALA A O 1
ATOM 5746 N N . GLY A 1 768 ? -24.476 -3.771 39.149 1.00 83.50 768 GLY A N 1
ATOM 5747 C CA . GLY A 1 768 ? -25.369 -2.731 39.673 1.00 83.50 768 GLY A CA 1
ATOM 5748 C C . GLY A 1 768 ? -25.500 -1.467 38.812 1.00 83.50 768 GLY A C 1
ATOM 5749 O O . GLY A 1 768 ? -25.941 -0.430 39.324 1.00 83.50 768 GLY A O 1
ATOM 5750 N N . VAL A 1 769 ? -25.129 -1.533 37.532 1.00 86.62 769 VAL A N 1
ATOM 5751 C CA . VAL A 1 769 ? -25.007 -0.391 36.609 1.00 86.62 769 VAL A CA 1
ATOM 5752 C C . VAL A 1 769 ? -26.345 0.297 36.329 1.00 86.62 769 VAL A C 1
ATOM 5754 O O . VAL A 1 769 ? -26.441 1.527 36.398 1.00 86.62 769 VAL A O 1
ATOM 5757 N N . ILE A 1 770 ? -27.424 -0.474 36.152 1.00 82.38 770 ILE A N 1
ATOM 5758 C CA . ILE A 1 770 ? -28.785 0.030 35.850 1.00 82.38 770 ILE A CA 1
ATOM 5759 C C . ILE A 1 770 ? -29.252 1.113 36.841 1.00 82.38 770 ILE A C 1
ATOM 5761 O O . ILE A 1 770 ? -29.972 2.052 36.480 1.00 82.38 770 ILE A O 1
ATOM 5765 N N . ALA A 1 771 ? -28.853 0.995 38.113 1.00 73.75 771 ALA A N 1
ATOM 5766 C CA . ALA A 1 771 ? -29.226 1.938 39.164 1.00 73.75 771 ALA A CA 1
ATOM 5767 C C . ALA A 1 771 ? -28.544 3.312 39.013 1.00 73.75 771 ALA A C 1
ATOM 5769 O O . ALA A 1 771 ? -29.117 4.320 39.439 1.00 73.75 771 ALA A O 1
ATOM 5770 N N . GLN A 1 772 ? -27.356 3.352 38.403 1.00 75.44 772 GLN A N 1
ATOM 5771 C CA . GLN A 1 772 ? -26.608 4.567 38.076 1.00 75.44 772 GLN A CA 1
ATOM 5772 C C . GLN A 1 772 ? -27.058 5.148 36.727 1.00 75.44 772 GLN A C 1
ATOM 5774 O O . GLN A 1 772 ? -27.299 6.352 36.648 1.00 75.44 772 GLN A O 1
ATOM 5779 N N . ALA A 1 773 ? -27.302 4.298 35.720 1.00 73.94 773 ALA A N 1
ATOM 5780 C CA . ALA A 1 773 ? -27.860 4.663 34.408 1.00 73.94 773 ALA A CA 1
ATOM 5781 C C . ALA A 1 773 ? -29.315 5.196 34.457 1.00 73.94 773 ALA A C 1
ATOM 5783 O O . ALA A 1 773 ? -29.947 5.444 33.431 1.00 73.94 773 ALA A O 1
ATOM 5784 N N . GLY A 1 774 ? -29.895 5.365 35.652 1.00 68.56 774 GLY A N 1
ATOM 5785 C CA . GLY A 1 774 ? -31.205 5.992 35.856 1.00 68.56 774 GLY A CA 1
ATOM 5786 C C . GLY A 1 774 ? -32.405 5.166 35.377 1.00 68.56 774 GLY A C 1
ATOM 5787 O O . GLY A 1 774 ? -33.525 5.685 35.382 1.00 68.56 774 GLY A O 1
ATOM 5788 N N . GLY A 1 775 ? -32.191 3.901 35.001 1.00 65.56 775 GLY A N 1
ATOM 5789 C CA . GLY A 1 775 ? -33.182 3.051 34.338 1.00 65.56 775 GLY A CA 1
ATOM 5790 C C . GLY A 1 775 ? -33.175 3.126 32.805 1.00 65.56 775 GLY A C 1
ATOM 5791 O O . GLY A 1 775 ? -34.131 2.652 32.194 1.00 65.56 775 GLY A O 1
ATOM 5792 N N . ASN A 1 776 ? -32.135 3.703 32.192 1.00 78.38 776 ASN A N 1
ATOM 5793 C CA . ASN A 1 776 ? -31.868 3.575 30.758 1.00 78.38 776 ASN A CA 1
ATOM 5794 C C . ASN A 1 776 ? -31.132 2.249 30.504 1.00 78.38 776 ASN A C 1
ATOM 5796 O O . ASN A 1 776 ? -29.905 2.206 30.513 1.00 78.38 776 ASN A O 1
ATOM 5800 N N . ALA A 1 777 ? -31.890 1.168 30.346 1.00 85.44 777 ALA A N 1
ATOM 5801 C CA . ALA A 1 777 ? -31.362 -0.160 30.059 1.00 85.44 777 ALA A CA 1
ATOM 5802 C C . ALA A 1 777 ? -32.312 -0.911 29.116 1.00 85.44 777 ALA A C 1
ATOM 5804 O O . ALA A 1 777 ? -33.537 -0.744 29.192 1.00 85.44 777 ALA A O 1
ATOM 5805 N N . SER A 1 778 ? -31.746 -1.740 28.247 1.00 88.25 778 SER A N 1
ATOM 5806 C CA . SER A 1 778 ? -32.421 -2.379 27.117 1.00 88.25 778 SER A CA 1
ATOM 5807 C C . SER A 1 778 ? -32.376 -3.913 27.192 1.00 88.25 778 SER A C 1
ATOM 5809 O O . SER A 1 778 ? -31.682 -4.490 28.035 1.00 88.25 778 SER A O 1
ATOM 5811 N N . PRO A 1 779 ? -33.201 -4.631 26.405 1.00 88.81 779 PRO A N 1
ATOM 5812 C CA . PRO A 1 779 ? -33.160 -6.087 26.367 1.00 88.81 779 PRO A CA 1
ATOM 5813 C C . PRO A 1 779 ? -31.978 -6.574 25.521 1.00 88.81 779 PRO A C 1
ATOM 5815 O O . PRO A 1 779 ? -31.978 -6.343 24.314 1.00 88.81 779 PRO A O 1
ATOM 5818 N N . GLY A 1 780 ? -31.033 -7.272 26.148 1.00 88.62 780 GLY A N 1
ATOM 5819 C CA . GLY A 1 780 ? -29.909 -7.936 25.481 1.00 88.62 780 GLY A CA 1
ATOM 5820 C C . GLY A 1 780 ? -30.117 -9.448 25.371 1.00 88.62 780 GLY A C 1
ATOM 5821 O O . GLY A 1 780 ? -31.128 -9.989 25.838 1.00 88.62 780 GLY A O 1
ATOM 5822 N N . THR A 1 781 ? -29.170 -10.128 24.729 1.00 90.81 781 THR A N 1
ATOM 5823 C CA . THR A 1 781 ? -29.245 -11.565 24.427 1.00 90.81 781 THR A CA 1
ATOM 5824 C C . THR A 1 781 ? -28.142 -12.303 25.173 1.00 90.81 781 THR A C 1
ATOM 5826 O O . THR A 1 781 ? -27.063 -12.487 24.631 1.00 90.81 781 THR A O 1
ATOM 5829 N N . VAL A 1 782 ? -28.430 -12.733 26.402 1.00 89.31 782 VAL A N 1
ATOM 5830 C CA . VAL A 1 782 ? -27.485 -13.527 27.198 1.00 89.31 782 VAL A CA 1
ATOM 5831 C C . VAL A 1 782 ? -27.243 -14.882 26.539 1.00 89.31 782 VAL A C 1
ATOM 5833 O O . VAL A 1 782 ? -28.163 -15.465 25.935 1.00 89.31 782 VAL A O 1
ATOM 5836 N N . VAL A 1 783 ? -26.025 -15.395 26.653 1.00 89.62 783 VAL A N 1
ATOM 5837 C CA . VAL A 1 783 ? -25.624 -16.723 26.184 1.00 89.62 783 VAL A CA 1
ATOM 5838 C C . VAL A 1 783 ? -25.017 -17.467 27.375 1.00 89.62 783 VAL A C 1
ATOM 5840 O O . VAL A 1 783 ? -24.623 -16.865 28.358 1.00 89.62 783 VAL A O 1
ATOM 5843 N N . ASN A 1 784 ? -25.120 -18.791 27.374 1.00 88.06 784 ASN A N 1
ATOM 5844 C CA . ASN A 1 784 ? -24.642 -19.639 28.462 1.00 88.06 784 ASN A CA 1
ATOM 5845 C C . ASN A 1 784 ? -24.503 -21.069 27.913 1.00 88.06 784 ASN A C 1
ATOM 5847 O O . ASN A 1 784 ? -25.190 -21.435 26.944 1.00 88.06 784 ASN A O 1
ATOM 5851 N N . ILE A 1 785 ? -23.811 -21.965 28.632 1.00 85.19 785 ILE A N 1
ATOM 5852 C CA . ILE A 1 785 ? -23.703 -23.407 28.286 1.00 85.19 785 ILE A CA 1
ATOM 5853 C C . ILE A 1 785 ? -25.079 -24.083 28.038 1.00 85.19 785 ILE A C 1
ATOM 5855 O O . ILE A 1 785 ? -25.191 -25.080 27.312 1.00 85.19 785 ILE A O 1
ATOM 5859 N N . GLY A 1 786 ? -26.155 -23.570 28.648 1.00 77.69 786 GLY A N 1
ATOM 5860 C CA . GLY A 1 786 ? -27.532 -24.053 28.476 1.00 77.69 786 GLY A CA 1
ATOM 5861 C C . GLY A 1 786 ? -28.228 -23.651 27.163 1.00 77.69 786 GLY A C 1
ATOM 5862 O O . GLY A 1 786 ? -29.228 -24.282 26.796 1.00 77.69 786 GLY A O 1
ATOM 5863 N N . GLY A 1 787 ? -27.699 -22.650 26.457 1.00 83.94 787 GLY A N 1
ATOM 5864 C CA . GLY A 1 787 ? -28.288 -21.995 25.290 1.00 83.94 787 GLY A CA 1
ATOM 5865 C C . GLY A 1 787 ? -28.983 -20.665 25.620 1.00 83.94 787 GLY A C 1
ATOM 5866 O O . GLY A 1 787 ? -29.691 -20.553 26.616 1.00 83.94 787 GLY A O 1
ATOM 5867 N N . SER A 1 788 ? -28.819 -19.698 24.715 1.00 89.06 788 SER A N 1
ATOM 5868 C CA . SER A 1 788 ? -29.178 -18.279 24.871 1.00 89.06 788 SER A CA 1
ATOM 5869 C C . SER A 1 788 ? -30.651 -17.951 25.178 1.00 89.06 788 SER A C 1
ATOM 5871 O O . SER A 1 788 ? -31.585 -18.615 24.701 1.00 89.06 788 SER A O 1
ATOM 5873 N N . THR A 1 789 ? -30.860 -16.843 25.906 1.00 88.81 789 THR A N 1
ATOM 5874 C CA . THR A 1 789 ? -32.169 -16.205 26.119 1.00 88.81 789 THR A CA 1
ATOM 5875 C C . THR A 1 789 ? -32.105 -14.673 25.989 1.00 88.81 789 THR A C 1
ATOM 5877 O O . THR A 1 789 ? -31.040 -14.079 26.037 1.00 88.81 789 THR A O 1
ATOM 5880 N N . ILE A 1 790 ? -33.253 -14.003 25.811 1.00 87.69 790 ILE A N 1
ATOM 5881 C CA . ILE A 1 790 ? -33.319 -12.528 25.812 1.00 87.69 790 ILE A CA 1
ATOM 588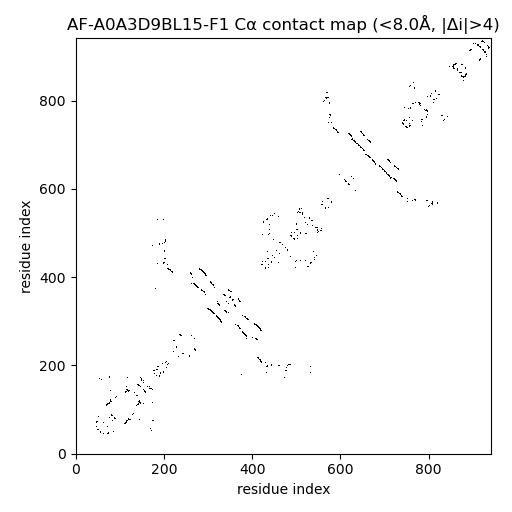2 C C . ILE A 1 790 ? -33.775 -12.060 27.193 1.00 87.69 790 ILE A C 1
ATOM 5884 O O . ILE A 1 790 ? -34.895 -12.386 27.612 1.00 87.69 790 ILE A O 1
ATOM 5888 N N . VAL A 1 791 ? -32.945 -11.262 27.867 1.00 86.38 791 VAL A N 1
ATOM 5889 C CA . VAL A 1 791 ? -33.195 -10.748 29.222 1.00 86.38 791 VAL A CA 1
ATOM 5890 C C . VAL A 1 791 ? -33.358 -9.230 29.185 1.00 86.38 791 VAL A C 1
ATOM 5892 O O . VAL A 1 791 ? -32.721 -8.525 28.412 1.00 86.38 791 VAL A O 1
ATOM 5895 N N . THR A 1 792 ? -34.277 -8.701 29.994 1.00 82.50 792 THR A N 1
ATOM 5896 C CA . THR A 1 792 ? -34.512 -7.253 30.091 1.00 82.50 792 THR A CA 1
ATOM 5897 C C . THR A 1 792 ? -33.481 -6.588 30.990 1.00 82.50 792 THR A C 1
ATOM 5899 O O . THR A 1 792 ? -33.327 -7.037 32.127 1.00 82.50 792 THR A O 1
ATOM 5902 N N . ASN A 1 793 ? -32.940 -5.447 30.554 1.00 85.38 793 ASN A N 1
ATOM 5903 C CA . ASN A 1 793 ? -31.894 -4.693 31.251 1.00 85.38 793 ASN A CA 1
ATOM 5904 C C . ASN A 1 793 ? -30.574 -5.486 31.332 1.00 85.38 793 ASN A C 1
ATOM 5906 O O . ASN A 1 793 ? -29.987 -5.592 32.404 1.00 85.38 793 ASN A O 1
ATOM 5910 N N . ALA A 1 794 ? -30.174 -6.090 30.212 1.00 89.31 794 ALA A N 1
ATOM 5911 C CA . ALA A 1 794 ? -28.836 -6.662 30.075 1.00 89.31 794 ALA A CA 1
ATOM 5912 C C . ALA A 1 794 ? -27.864 -5.604 29.536 1.00 89.31 794 ALA A C 1
ATOM 5914 O O . ALA A 1 794 ? -26.834 -5.381 30.138 1.00 89.31 794 ALA A O 1
ATOM 5915 N N . ILE A 1 795 ? -28.277 -4.865 28.503 1.00 91.56 795 ILE A N 1
ATOM 5916 C CA . ILE A 1 795 ? -27.506 -3.759 27.922 1.00 91.56 795 ILE A CA 1
ATOM 5917 C C . ILE A 1 795 ? -27.903 -2.431 28.587 1.00 91.56 795 ILE A C 1
ATOM 5919 O O . ILE A 1 795 ? -29.083 -2.214 28.906 1.00 91.56 795 ILE A O 1
ATOM 5923 N N . ILE A 1 796 ? -26.955 -1.516 28.763 1.00 90.62 796 ILE A N 1
ATOM 5924 C CA . ILE A 1 796 ? -27.155 -0.141 29.229 1.00 90.62 796 ILE A CA 1
ATOM 5925 C C . ILE A 1 796 ? -27.274 0.803 28.026 1.00 90.62 796 ILE A C 1
ATOM 5927 O O . ILE A 1 796 ? -26.535 0.710 27.059 1.00 90.62 796 ILE A O 1
ATOM 5931 N N . GLY A 1 797 ? -28.247 1.720 28.060 1.00 85.25 797 GLY A N 1
ATOM 5932 C CA . GLY A 1 797 ? -28.588 2.562 26.905 1.00 85.25 797 GLY A CA 1
ATOM 5933 C C . GLY A 1 797 ? -29.604 1.919 25.946 1.00 85.25 797 GLY A C 1
ATOM 5934 O O . GLY A 1 797 ? -30.614 1.364 26.399 1.00 85.25 797 GLY A O 1
ATOM 5935 N N . ASP A 1 798 ? -29.413 2.090 24.633 1.00 77.44 798 ASP A N 1
ATOM 5936 C CA . ASP A 1 798 ? -30.350 1.670 23.574 1.00 77.44 798 ASP A CA 1
ATOM 5937 C C . ASP A 1 798 ? -29.731 1.212 22.226 1.00 77.44 798 ASP A C 1
ATOM 5939 O O . ASP A 1 798 ? -30.485 1.110 21.256 1.00 77.44 798 ASP A O 1
ATOM 5943 N N . ASN A 1 799 ? -28.420 0.917 22.165 1.00 71.00 799 ASN A N 1
ATOM 5944 C CA . ASN A 1 799 ? -27.643 0.527 20.961 1.00 71.00 799 ASN A CA 1
ATOM 5945 C C . ASN A 1 799 ? -27.962 1.426 19.747 1.00 71.00 799 ASN A C 1
ATOM 5947 O O . ASN A 1 799 ? -28.442 1.004 18.691 1.00 71.00 799 ASN A O 1
ATOM 5951 N N . VAL A 1 800 ? -27.776 2.731 19.957 1.00 74.12 800 VAL A N 1
ATOM 5952 C CA . VAL A 1 800 ? -27.858 3.787 18.950 1.00 74.12 800 VAL A CA 1
ATOM 5953 C C . VAL A 1 800 ? -26.606 4.657 19.117 1.00 74.12 800 VAL A C 1
ATOM 5955 O O . VAL A 1 800 ? -26.481 5.251 20.190 1.00 74.12 800 VAL A O 1
ATOM 5958 N N . PRO A 1 801 ? -25.778 4.885 18.075 1.00 73.62 801 PRO A N 1
ATOM 5959 C CA . PRO A 1 801 ? -24.483 5.600 18.150 1.00 73.62 801 PRO A CA 1
ATOM 5960 C C . PRO A 1 801 ? -24.580 7.126 18.393 1.00 73.62 801 PRO A C 1
ATOM 5962 O O . PRO A 1 801 ? -23.792 7.939 17.914 1.00 73.62 801 PRO A O 1
ATOM 5965 N N . ALA A 1 802 ? -25.627 7.563 19.092 1.00 75.50 802 ALA A N 1
ATOM 5966 C CA . ALA A 1 802 ? -25.780 8.892 19.680 1.00 75.50 802 ALA A CA 1
ATOM 5967 C C . ALA A 1 802 ? -26.023 8.835 21.207 1.00 75.50 802 ALA A C 1
ATOM 5969 O O . ALA A 1 802 ? -26.240 9.880 21.829 1.00 75.50 802 ALA A O 1
ATOM 5970 N N . SER A 1 803 ? -26.037 7.627 21.782 1.00 83.94 803 SER A N 1
ATOM 5971 C CA . SER A 1 803 ? -26.092 7.319 23.219 1.00 83.94 803 SER A CA 1
ATOM 5972 C C . SER A 1 803 ? -24.710 6.974 23.797 1.00 83.94 803 SER A C 1
ATOM 5974 O O . SER A 1 803 ? -24.520 7.054 25.012 1.00 83.94 803 SER A O 1
ATOM 5976 N N . TYR A 1 804 ? -23.764 6.648 22.923 1.00 85.88 804 TYR A N 1
ATOM 5977 C CA . TYR A 1 804 ? -22.418 6.147 23.189 1.00 85.88 804 TYR A CA 1
ATOM 5978 C C . TYR A 1 804 ? -21.388 7.119 22.590 1.00 85.88 804 TYR A C 1
ATOM 5980 O O . TYR A 1 804 ? -21.757 8.003 21.803 1.00 85.88 804 TYR A O 1
ATOM 5988 N N . GLY A 1 805 ? -20.147 7.084 23.078 1.00 84.12 805 GLY A N 1
ATOM 5989 C CA . GLY A 1 805 ? -19.134 8.091 22.738 1.00 84.12 805 GLY A CA 1
ATOM 5990 C C . GLY A 1 805 ? -18.404 7.824 21.420 1.00 84.12 805 GLY A C 1
ATOM 5991 O O . GLY A 1 805 ? -18.801 6.990 20.616 1.00 84.12 805 GLY A O 1
ATOM 5992 N N . ALA A 1 806 ? -17.287 8.519 21.214 1.00 84.69 806 ALA A N 1
ATOM 5993 C CA . ALA A 1 806 ? -16.234 8.078 20.297 1.00 84.69 806 ALA A CA 1
ATOM 5994 C C . ALA A 1 806 ? -15.347 6.975 20.920 1.00 84.69 806 ALA A C 1
ATOM 5996 O O . ALA A 1 806 ? -14.402 6.520 20.282 1.00 84.69 806 ALA A O 1
ATOM 5997 N N . ASN A 1 807 ? -15.641 6.594 22.166 1.00 84.88 807 ASN A N 1
ATOM 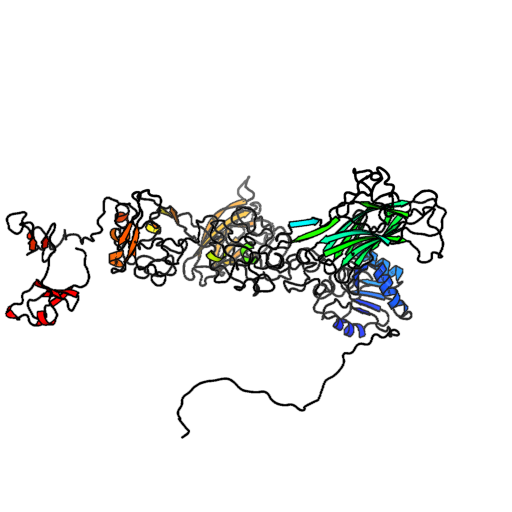5998 C CA . ASN A 1 807 ? -15.036 5.527 22.960 1.00 84.88 807 ASN A CA 1
ATOM 5999 C C . ASN A 1 807 ? -16.014 4.373 23.260 1.00 84.88 807 ASN A C 1
ATOM 6001 O O . ASN A 1 807 ? -15.721 3.604 24.165 1.00 84.88 807 ASN A O 1
ATOM 6005 N N . GLY A 1 808 ? -17.192 4.325 22.619 1.00 88.25 808 GLY A N 1
ATOM 6006 C CA . GLY A 1 808 ? -18.189 3.253 22.788 1.00 88.25 808 GLY A CA 1
ATOM 6007 C C . GLY A 1 808 ? -18.946 3.206 24.122 1.00 88.25 808 GLY A C 1
ATOM 6008 O O . GLY A 1 808 ? -20.136 2.917 24.170 1.00 88.25 808 GLY A O 1
ATOM 6009 N N . PHE A 1 809 ? -18.330 3.662 25.208 1.00 92.06 809 PHE A N 1
ATOM 6010 C CA . PHE A 1 809 ? -18.942 3.658 26.532 1.00 92.06 809 PHE A CA 1
ATOM 6011 C C . PHE A 1 809 ? -20.186 4.564 26.641 1.00 92.06 809 PHE A C 1
ATOM 6013 O O . PHE A 1 809 ? -20.272 5.665 26.074 1.00 92.06 809 PHE A O 1
ATOM 6020 N N . TYR A 1 810 ? -21.176 4.139 27.435 1.00 92.06 810 TYR A N 1
ATOM 6021 C CA . TYR A 1 810 ? -22.445 4.862 27.553 1.00 92.06 810 TYR A CA 1
ATOM 6022 C C . TYR A 1 810 ? -22.304 6.264 28.193 1.00 92.06 810 TYR A C 1
ATOM 6024 O O . TYR A 1 810 ? -22.064 6.427 29.399 1.00 92.06 810 TYR A O 1
ATOM 6032 N N . ASN A 1 811 ? -22.621 7.312 27.412 1.00 88.88 811 ASN A N 1
ATOM 6033 C CA . ASN A 1 811 ? -22.528 8.736 27.803 1.00 88.88 811 ASN A CA 1
ATOM 6034 C C . ASN A 1 811 ? -23.279 9.074 29.108 1.00 88.88 811 ASN A C 1
ATOM 6036 O O . ASN A 1 811 ? -23.014 10.084 29.765 1.00 88.88 811 ASN A O 1
ATOM 6040 N N . GLY A 1 812 ? -24.295 8.280 29.464 1.00 86.44 812 GLY A N 1
ATOM 6041 C CA . GLY A 1 812 ? -25.106 8.496 30.661 1.00 86.44 812 GLY A CA 1
ATOM 6042 C C . GLY A 1 812 ? -24.418 8.120 31.978 1.00 86.44 812 GLY A C 1
ATOM 6043 O O . GLY A 1 812 ? -24.911 8.528 33.035 1.00 86.44 812 GLY A O 1
ATOM 6044 N N . ILE A 1 813 ? -23.314 7.364 31.935 1.00 88.19 813 ILE A N 1
ATOM 6045 C CA . ILE A 1 813 ? -22.598 6.872 33.123 1.00 88.19 813 ILE A CA 1
ATOM 6046 C C . ILE A 1 813 ? -21.102 7.217 33.164 1.00 88.19 813 ILE A C 1
ATOM 6048 O O . ILE A 1 813 ? -20.498 7.088 34.233 1.00 88.19 813 ILE A O 1
ATOM 6052 N N . GLU A 1 814 ? -20.513 7.691 32.068 1.00 90.56 814 GLU A N 1
ATOM 6053 C CA . GLU A 1 814 ? -19.091 8.043 31.979 1.00 90.56 814 GLU A CA 1
ATOM 6054 C C . GLU A 1 814 ? -18.732 9.444 32.513 1.00 90.56 814 GLU A C 1
ATOM 6056 O O . GLU A 1 814 ? -19.588 10.296 32.765 1.00 90.56 814 GLU A O 1
ATOM 6061 N N . ASN A 1 815 ? -17.431 9.714 32.663 1.00 85.31 815 ASN A N 1
ATOM 6062 C CA . ASN A 1 815 ? -16.914 11.028 33.058 1.00 85.31 815 ASN A CA 1
ATOM 6063 C C . ASN A 1 815 ? -16.388 11.896 31.894 1.00 85.31 815 ASN A C 1
ATOM 6065 O O . ASN A 1 815 ? -16.346 13.121 32.059 1.00 85.31 815 ASN A O 1
ATOM 6069 N N . ASN A 1 816 ? -15.941 11.293 30.786 1.00 84.12 816 ASN A N 1
ATOM 6070 C CA . ASN A 1 816 ? -15.433 11.958 29.585 1.00 84.12 816 ASN A CA 1
ATOM 6071 C C . ASN A 1 816 ? -15.269 10.969 28.418 1.00 84.12 816 ASN A C 1
ATOM 6073 O O . ASN A 1 816 ? -14.647 9.933 28.610 1.00 84.12 816 ASN A O 1
ATOM 6077 N N . ASP A 1 817 ? -15.701 11.391 27.234 1.00 84.94 817 ASP A N 1
ATOM 6078 C CA . ASP A 1 817 ? -15.568 10.704 25.944 1.00 84.94 817 ASP A CA 1
ATOM 6079 C C . ASP A 1 817 ? -14.092 10.631 25.479 1.00 84.94 817 ASP A C 1
ATOM 6081 O O . ASP A 1 817 ? -13.606 11.501 24.749 1.00 84.94 817 ASP A O 1
ATOM 6085 N N . THR A 1 818 ? -13.343 9.654 26.010 1.00 82.62 818 THR A N 1
ATOM 6086 C CA . THR A 1 818 ? -12.003 9.212 25.562 1.00 82.62 818 THR A CA 1
ATOM 6087 C C . THR A 1 818 ? -11.752 7.754 25.973 1.00 82.62 818 THR A C 1
ATOM 6089 O O . THR A 1 818 ? -12.355 7.269 26.930 1.00 82.62 818 THR A O 1
ATOM 6092 N N . SER A 1 819 ? -10.747 7.096 25.385 1.00 74.69 819 SER A N 1
ATOM 6093 C CA . SER A 1 819 ? -10.210 5.786 25.822 1.00 74.69 819 SER A CA 1
ATOM 6094 C C . SER A 1 819 ? -9.537 5.784 27.214 1.00 74.69 819 SER A C 1
ATOM 6096 O O . SER A 1 819 ? -8.865 4.835 27.608 1.00 74.69 819 SER A O 1
ATOM 6098 N N . THR A 1 820 ? -9.699 6.860 27.995 1.00 77.88 820 THR A N 1
ATOM 6099 C CA . THR A 1 820 ? -9.341 6.923 29.425 1.00 77.88 820 THR A CA 1
ATOM 6100 C C . THR A 1 820 ? -10.534 7.330 30.297 1.00 77.88 820 THR A C 1
ATOM 6102 O O . THR A 1 820 ? -10.370 7.895 31.387 1.00 77.88 820 THR A O 1
ATOM 6105 N N . ALA A 1 821 ? -11.752 7.080 29.808 1.00 78.81 821 ALA A N 1
ATOM 6106 C CA . ALA A 1 821 ? -12.976 7.252 30.570 1.00 78.81 821 ALA A CA 1
ATOM 6107 C C . ALA A 1 821 ? -12.973 6.409 31.850 1.00 78.81 821 ALA A C 1
ATOM 6109 O O . ALA A 1 821 ? -12.295 5.393 31.985 1.00 78.81 821 ALA A O 1
ATOM 6110 N N . THR A 1 822 ? -13.751 6.858 32.830 1.00 82.12 822 THR A N 1
ATOM 6111 C CA . THR A 1 822 ? -14.048 6.079 34.030 1.00 82.12 822 THR A CA 1
ATOM 6112 C C . THR A 1 822 ? -15.492 6.310 34.438 1.00 82.12 822 THR A C 1
ATOM 6114 O O . THR A 1 822 ? -15.922 7.462 34.571 1.00 82.12 822 THR A O 1
ATOM 6117 N N . TYR A 1 823 ? -16.194 5.228 34.744 1.00 83.56 823 TYR A N 1
ATOM 6118 C CA . TYR A 1 823 ? -17.521 5.223 35.349 1.00 83.56 823 TYR A CA 1
ATOM 6119 C C . TYR A 1 823 ? -17.689 6.227 36.503 1.00 83.56 823 TYR A C 1
ATOM 6121 O O . TYR A 1 823 ? -16.886 6.286 37.438 1.00 83.56 823 TYR A O 1
ATOM 6129 N N . LEU A 1 824 ? -18.788 6.988 36.485 1.00 83.62 824 LEU A N 1
ATOM 6130 C CA . LEU A 1 824 ? -19.178 7.919 37.554 1.00 83.62 824 LEU A CA 1
ATOM 6131 C C . LEU A 1 824 ? -19.707 7.223 38.820 1.00 83.62 824 LEU A C 1
ATOM 6133 O O . LEU A 1 824 ? -19.929 7.890 39.837 1.00 83.62 824 LEU A O 1
ATOM 6137 N N . GLY A 1 825 ? -20.002 5.923 38.741 1.00 79.50 825 GLY A N 1
ATOM 6138 C CA . GLY A 1 825 ? -20.610 5.137 39.811 1.00 79.50 825 GLY A CA 1
ATOM 6139 C C . GLY A 1 825 ? -19.594 4.353 40.647 1.00 79.50 825 GLY A C 1
ATOM 6140 O O . GLY A 1 825 ? -18.556 4.856 41.074 1.00 79.50 825 GLY A O 1
ATOM 6141 N N . THR A 1 826 ? -19.930 3.102 40.954 1.00 77.12 826 THR A N 1
ATOM 6142 C CA . THR A 1 826 ? -19.007 2.097 41.502 1.00 77.12 826 THR A CA 1
ATOM 6143 C C . THR A 1 826 ? -19.541 0.717 41.138 1.00 77.12 826 THR A C 1
ATOM 6145 O O . THR A 1 826 ? -20.662 0.391 41.527 1.00 77.12 826 THR A O 1
ATOM 6148 N N . TYR A 1 827 ? -18.762 -0.070 40.400 1.00 79.94 827 TYR A N 1
ATOM 6149 C CA . TYR A 1 827 ? -19.115 -1.444 40.045 1.00 79.94 827 TYR A CA 1
ATOM 6150 C C . TYR A 1 827 ? -19.007 -2.387 41.236 1.00 79.94 827 TYR A C 1
ATOM 6152 O O . TYR A 1 827 ? -18.178 -2.200 42.131 1.00 79.94 827 TYR A O 1
ATOM 6160 N N . THR A 1 828 ? -19.802 -3.452 41.198 1.00 86.44 828 THR A N 1
ATOM 6161 C CA . THR A 1 828 ? -19.640 -4.620 42.068 1.00 86.44 828 THR A CA 1
ATOM 6162 C C . THR A 1 828 ? -19.436 -5.869 41.211 1.00 86.44 828 THR A C 1
ATOM 6164 O O . THR A 1 828 ? -20.131 -6.851 41.405 1.00 86.44 828 THR A O 1
ATOM 6167 N N . TYR A 1 829 ? -18.501 -5.838 40.254 1.00 90.31 829 TYR A N 1
ATOM 6168 C CA . TYR A 1 829 ? -18.313 -6.910 39.258 1.00 90.31 829 TYR A CA 1
ATOM 6169 C C . TYR A 1 829 ? -18.157 -8.319 39.866 1.00 90.31 829 TYR A C 1
ATOM 6171 O O . TYR A 1 829 ? -18.707 -9.288 39.369 1.00 90.31 829 TYR A O 1
ATOM 6179 N N . ALA A 1 830 ? -17.558 -8.424 41.059 1.00 89.81 830 ALA A N 1
ATOM 6180 C CA . ALA A 1 830 ? -17.511 -9.659 41.857 1.00 89.81 830 ALA A CA 1
ATOM 6181 C C . ALA A 1 830 ? -18.888 -10.225 42.315 1.00 89.81 830 ALA A C 1
ATOM 6183 O O . ALA A 1 830 ? -18.921 -11.207 43.066 1.00 89.81 830 ALA A O 1
ATOM 6184 N N . SER A 1 831 ? -19.999 -9.585 41.935 1.00 89.12 831 SER A N 1
ATOM 6185 C CA . SER A 1 831 ? -21.349 -10.156 41.939 1.00 89.12 831 SER A CA 1
ATOM 6186 C C . SER A 1 831 ? -21.586 -11.052 40.722 1.00 89.12 831 SER A C 1
ATOM 6188 O O . SER A 1 831 ? -21.975 -12.191 40.921 1.00 89.12 831 SER A O 1
ATOM 6190 N N . ALA A 1 832 ? -21.308 -10.536 39.519 1.00 91.25 832 ALA A N 1
ATOM 6191 C CA . ALA A 1 832 ? -21.701 -11.098 38.226 1.00 91.25 832 ALA A CA 1
ATOM 6192 C C . ALA A 1 832 ? -20.779 -12.217 37.705 1.00 91.25 832 ALA A C 1
ATOM 6194 O O . ALA A 1 832 ? -21.133 -12.980 36.820 1.00 91.25 832 ALA A O 1
ATOM 6195 N N . ILE A 1 833 ? -19.595 -12.357 38.311 1.00 92.75 833 ILE A N 1
ATOM 6196 C CA . ILE A 1 833 ? -18.687 -13.497 38.106 1.00 92.75 833 ILE A CA 1
ATOM 6197 C C . ILE A 1 833 ? -18.853 -14.582 39.193 1.00 92.75 833 ILE A C 1
ATOM 6199 O O . ILE A 1 833 ? -17.869 -15.153 39.683 1.00 92.75 833 ILE A O 1
ATOM 6203 N N . ASN A 1 834 ? -20.074 -14.806 39.696 1.00 90.25 834 ASN A N 1
ATOM 6204 C CA . ASN A 1 834 ? -20.336 -15.626 40.880 1.00 90.25 834 ASN A CA 1
ATOM 6205 C C . ASN A 1 834 ? -21.785 -16.168 40.960 1.00 90.25 834 ASN A C 1
ATOM 6207 O O . ASN A 1 834 ? -22.560 -15.734 41.820 1.00 90.25 834 ASN A O 1
ATOM 6211 N N . ALA A 1 835 ? -22.043 -17.247 40.198 1.00 87.50 835 ALA A N 1
ATOM 6212 C CA . ALA A 1 835 ? -23.315 -17.971 39.957 1.00 87.50 835 ALA A CA 1
ATOM 6213 C C . ALA A 1 835 ? -24.074 -18.534 41.189 1.00 87.50 835 ALA A C 1
ATOM 6215 O O . ALA A 1 835 ? -24.893 -19.462 41.133 1.00 87.50 835 ALA A O 1
ATOM 6216 N N . ALA A 1 836 ? -23.726 -18.055 42.377 1.00 84.00 836 ALA A N 1
ATOM 6217 C CA . ALA A 1 836 ? -24.484 -18.173 43.607 1.00 84.00 836 ALA A CA 1
ATOM 6218 C C . ALA A 1 836 ? -25.299 -16.902 43.924 1.00 84.00 836 ALA A C 1
ATOM 6220 O O . ALA A 1 836 ? -25.931 -16.874 44.991 1.00 84.00 836 ALA A O 1
ATOM 6221 N N . ILE A 1 837 ? -25.267 -15.865 43.073 1.00 78.00 837 ILE A N 1
ATOM 6222 C CA . ILE A 1 837 ? -25.860 -14.554 43.360 1.00 78.00 837 ILE A CA 1
ATOM 6223 C C . ILE A 1 837 ? -27.231 -14.360 42.682 1.00 78.00 837 ILE A C 1
ATOM 6225 O O . ILE A 1 837 ? -28.111 -13.907 43.419 1.00 78.00 837 ILE A O 1
ATOM 6229 N N . SER A 1 838 ? -27.484 -14.855 41.455 1.00 66.62 838 SER A N 1
ATOM 6230 C CA . SER A 1 838 ? -28.771 -15.089 40.726 1.00 66.62 838 SER A CA 1
ATOM 6231 C C . SER A 1 838 ? -30.001 -14.237 41.051 1.00 66.62 838 SER A C 1
ATOM 6233 O O . SER A 1 838 ? -31.156 -14.693 40.976 1.00 66.62 838 SER A O 1
ATOM 6235 N N . SER A 1 839 ? -29.816 -13.004 41.506 1.00 60.12 839 SER A N 1
ATOM 6236 C CA . SER A 1 839 ? -30.882 -12.258 42.160 1.00 60.12 839 SER A CA 1
ATOM 6237 C C . SER A 1 839 ? -30.944 -10.844 41.637 1.00 60.12 839 SER A C 1
ATOM 6239 O O . SER A 1 839 ? -30.737 -9.875 42.365 1.00 60.12 839 SER A O 1
ATOM 6241 N N . CYS A 1 840 ? -31.486 -10.765 40.416 1.00 64.69 840 CYS A N 1
ATOM 6242 C CA . CYS A 1 840 ? -31.956 -9.574 39.696 1.00 64.69 840 CYS A CA 1
ATOM 6243 C C . CYS A 1 840 ? -33.076 -8.785 40.436 1.00 64.69 840 CYS A C 1
ATOM 6245 O O . CYS A 1 840 ? -33.896 -8.077 39.845 1.00 64.69 840 CYS A O 1
ATOM 6247 N N . PHE A 1 841 ? -33.162 -8.924 41.759 1.00 57.56 841 PHE A N 1
ATOM 6248 C CA . PHE A 1 841 ? -33.956 -8.142 42.688 1.00 57.56 841 PHE A CA 1
ATOM 6249 C C . PHE A 1 841 ? -33.012 -7.201 43.440 1.00 57.56 841 PHE A C 1
ATOM 6251 O O . PHE A 1 841 ? -32.387 -7.600 44.420 1.00 57.56 841 PHE A O 1
ATOM 6258 N N . CYS A 1 842 ? -32.960 -5.931 43.033 1.00 48.44 842 CYS A N 1
ATOM 6259 C CA . CYS A 1 842 ? -32.127 -4.901 43.661 1.00 48.44 842 CYS A CA 1
ATOM 6260 C C . CYS A 1 842 ? -32.543 -4.581 45.119 1.00 48.44 842 CYS A C 1
ATOM 6262 O O . CYS A 1 842 ? -33.146 -3.552 45.439 1.00 48.44 842 CYS A O 1
ATOM 6264 N N . TYR A 1 843 ? -32.222 -5.483 46.047 1.00 49.41 843 TYR A N 1
ATOM 6265 C CA . TYR A 1 843 ? -32.490 -5.336 47.469 1.00 49.41 843 TYR A CA 1
ATOM 6266 C C . TYR A 1 843 ? -31.669 -4.191 48.048 1.00 49.41 843 TYR A C 1
ATOM 6268 O O . TYR A 1 843 ? -30.461 -4.309 48.242 1.00 49.41 843 TYR A O 1
ATOM 6276 N N . ARG A 1 844 ? -32.336 -3.122 48.493 1.00 48.16 844 ARG A N 1
ATOM 6277 C CA . ARG A 1 844 ? -31.716 -2.216 49.464 1.00 48.16 844 ARG A CA 1
ATOM 6278 C C . ARG A 1 844 ? -31.540 -2.978 50.789 1.00 48.16 844 ARG A C 1
ATOM 6280 O O . ARG A 1 844 ? -32.559 -3.330 51.394 1.00 48.16 844 ARG A O 1
ATOM 6287 N N . PRO A 1 845 ? -30.309 -3.216 51.287 1.00 51.31 845 PRO A N 1
ATOM 6288 C CA . PRO A 1 845 ? -30.112 -4.059 52.462 1.00 51.31 845 PRO A CA 1
ATOM 6289 C C . PRO A 1 845 ? -30.823 -3.507 53.700 1.00 51.31 845 PRO A C 1
ATOM 6291 O O . PRO A 1 845 ? -30.867 -2.295 53.935 1.00 51.31 845 PRO A O 1
ATOM 6294 N N . ALA A 1 846 ? -31.367 -4.406 54.524 1.00 52.69 846 ALA A N 1
ATOM 6295 C CA . ALA A 1 846 ? -31.989 -4.024 55.785 1.00 52.69 846 ALA A CA 1
ATOM 6296 C C . ALA A 1 846 ? -30.968 -3.314 56.690 1.00 52.69 846 ALA A C 1
ATOM 6298 O O . ALA A 1 846 ? -29.837 -3.772 56.843 1.00 52.69 846 ALA A O 1
ATOM 6299 N N . VAL A 1 847 ? -31.370 -2.207 57.319 1.00 55.03 847 VAL A N 1
ATOM 6300 C CA . VAL A 1 847 ? -30.481 -1.396 58.166 1.00 55.03 847 VAL A CA 1
ATOM 6301 C C . VAL A 1 847 ? -30.078 -2.189 59.418 1.00 55.03 847 VAL A C 1
ATOM 6303 O O . VAL A 1 847 ? -30.840 -2.283 60.380 1.00 55.03 847 VAL A O 1
ATOM 6306 N N . THR A 1 848 ? -28.874 -2.764 59.401 1.00 57.12 848 THR A N 1
ATOM 6307 C CA . THR A 1 848 ? -28.307 -3.591 60.484 1.00 57.12 848 THR A CA 1
ATOM 6308 C C . THR A 1 848 ? -27.630 -2.781 61.593 1.00 57.12 848 THR A C 1
ATOM 6310 O O . THR A 1 848 ? -27.374 -3.320 62.669 1.00 57.12 848 THR A O 1
ATOM 6313 N N . ALA A 1 849 ? -27.361 -1.491 61.367 1.00 57.19 849 ALA A N 1
ATOM 6314 C CA . ALA A 1 849 ? -26.713 -0.593 62.321 1.00 57.19 849 ALA A CA 1
ATOM 6315 C C . ALA A 1 849 ? -27.357 0.805 62.320 1.00 57.19 849 ALA A C 1
ATOM 6317 O O . ALA A 1 849 ? -27.782 1.304 61.282 1.00 57.19 849 ALA A O 1
ATOM 6318 N N . GLY A 1 850 ? -27.401 1.458 63.486 1.00 71.38 850 GLY A N 1
ATOM 6319 C CA . GLY A 1 850 ? -28.031 2.772 63.675 1.00 71.38 850 GLY A CA 1
ATOM 6320 C C . GLY A 1 850 ? -29.427 2.687 64.303 1.00 71.38 850 GLY A C 1
ATOM 6321 O O . GLY A 1 850 ? -29.718 1.769 65.070 1.00 71.38 850 GLY A O 1
ATOM 6322 N N . THR A 1 851 ? -30.292 3.664 64.014 1.00 69.38 851 THR A N 1
ATOM 6323 C CA . THR A 1 851 ? -31.663 3.715 64.554 1.00 69.38 851 THR A CA 1
ATOM 6324 C C . THR A 1 851 ? -32.579 2.762 63.788 1.00 69.38 851 THR A C 1
ATOM 6326 O O . THR A 1 851 ? -33.260 3.149 62.840 1.00 69.38 851 THR A O 1
ATOM 6329 N N . ILE A 1 852 ? -32.590 1.501 64.211 1.00 71.44 852 ILE A N 1
ATOM 6330 C CA . ILE A 1 852 ? -33.459 0.456 63.664 1.00 71.44 852 ILE A CA 1
ATOM 6331 C C . ILE A 1 852 ? -34.908 0.734 64.099 1.00 71.44 852 ILE A C 1
ATOM 6333 O O . ILE A 1 852 ? -35.250 0.567 65.268 1.00 71.44 852 ILE A O 1
ATOM 6337 N N . LEU A 1 853 ? -35.754 1.177 63.164 1.00 76.44 853 LEU A N 1
ATOM 6338 C CA . LEU A 1 853 ? -37.187 1.402 63.394 1.00 76.44 853 LEU A CA 1
ATOM 6339 C C . LEU A 1 853 ? -38.003 0.138 63.094 1.00 76.44 853 LEU A C 1
ATOM 6341 O O . LEU A 1 853 ? -37.788 -0.518 62.076 1.00 76.44 853 LEU A O 1
ATOM 6345 N N . ASP A 1 854 ? -38.964 -0.175 63.959 1.00 78.31 854 ASP A N 1
ATOM 6346 C CA . ASP A 1 854 ? -39.915 -1.278 63.786 1.00 78.31 854 ASP A CA 1
ATOM 6347 C C . ASP A 1 854 ? -40.954 -0.952 62.709 1.00 78.31 854 ASP A C 1
ATOM 6349 O O . ASP A 1 854 ? -41.528 0.137 62.725 1.00 78.31 854 ASP A O 1
ATOM 6353 N N . THR A 1 855 ? -41.250 -1.900 61.812 1.00 82.25 855 THR A N 1
ATOM 6354 C CA . THR A 1 855 ? -42.340 -1.733 60.840 1.00 82.25 855 THR A CA 1
ATOM 6355 C C . THR A 1 855 ? -43.695 -1.791 61.563 1.00 82.25 855 THR A C 1
ATOM 6357 O O . THR A 1 855 ? -44.058 -2.856 62.073 1.00 82.25 855 THR A O 1
ATOM 6360 N N . PRO A 1 856 ? -44.474 -0.689 61.624 1.00 77.38 856 PRO A N 1
ATOM 6361 C CA . PRO A 1 856 ? -45.594 -0.572 62.563 1.00 77.38 856 PRO A CA 1
ATOM 6362 C C . PRO A 1 856 ? -46.882 -1.257 62.086 1.00 77.38 856 PRO A C 1
ATOM 6364 O O . PRO A 1 856 ? -47.761 -1.547 62.894 1.00 77.38 856 PRO A O 1
ATOM 6367 N N . GLN A 1 857 ? -47.017 -1.505 60.780 1.00 80.38 857 GLN A N 1
ATOM 6368 C CA . GLN A 1 857 ? -48.224 -2.067 60.172 1.00 80.38 857 GLN A CA 1
ATOM 6369 C C . GLN A 1 857 ? -47.899 -2.937 58.953 1.00 80.38 857 GLN A C 1
ATOM 6371 O O . GLN A 1 857 ? -46.830 -2.826 58.350 1.00 80.38 857 GLN A O 1
ATOM 6376 N N . GLY A 1 858 ? -48.826 -3.814 58.567 1.00 82.69 858 GLY A N 1
ATOM 6377 C CA . GLY A 1 858 ? -48.636 -4.658 57.396 1.00 82.69 858 GLY A CA 1
ATOM 6378 C C . GLY A 1 858 ? -49.845 -5.506 57.023 1.00 82.69 858 GLY A C 1
ATOM 6379 O O . GLY A 1 858 ? -50.706 -5.795 57.852 1.00 82.69 858 GLY A O 1
ATOM 6380 N N . ILE A 1 859 ? -49.890 -5.917 55.756 1.00 85.75 859 ILE A N 1
ATOM 6381 C CA . ILE A 1 859 ? -50.954 -6.731 55.161 1.00 85.75 859 ILE A CA 1
ATOM 6382 C C . ILE A 1 859 ? -50.360 -8.074 54.714 1.00 85.75 859 ILE A C 1
ATOM 6384 O O . ILE A 1 859 ? -49.726 -8.158 53.663 1.00 85.75 859 ILE A O 1
ATOM 6388 N N . THR A 1 860 ? -50.573 -9.134 55.500 1.00 82.75 860 THR A N 1
ATOM 6389 C CA . THR A 1 860 ? -50.184 -10.507 55.133 1.00 82.75 860 THR A CA 1
ATOM 6390 C C . THR A 1 860 ? -51.396 -11.351 54.757 1.00 82.75 860 THR A C 1
ATOM 6392 O O . THR A 1 860 ? -52.388 -11.439 55.481 1.00 82.75 860 THR A O 1
ATOM 6395 N N . SER A 1 861 ? -51.289 -12.036 53.623 1.00 85.81 861 SER A N 1
ATOM 6396 C CA . SER A 1 861 ? -52.233 -13.077 53.201 1.00 85.81 861 SER A CA 1
ATOM 6397 C C . SER A 1 861 ? -51.879 -14.473 53.739 1.00 85.81 861 SER A C 1
ATOM 6399 O O . SER A 1 861 ? -52.631 -15.418 53.501 1.00 85.81 861 SER A O 1
ATOM 6401 N N . LEU A 1 862 ? -50.774 -14.595 54.488 1.00 83.38 862 LEU A N 1
ATOM 6402 C CA . LEU A 1 862 ? -50.283 -15.831 55.113 1.00 83.38 862 LEU A CA 1
ATOM 6403 C C . LEU A 1 862 ? -50.688 -15.968 56.595 1.00 83.38 862 LEU A C 1
ATOM 6405 O O . LEU A 1 862 ? -50.208 -16.867 57.274 1.00 83.38 862 LEU A O 1
ATOM 6409 N N . GLN A 1 863 ? -51.578 -15.098 57.093 1.00 81.19 863 GLN A N 1
ATOM 6410 C CA . GLN A 1 863 ? -52.140 -15.145 58.456 1.00 81.19 863 GLN A CA 1
ATOM 6411 C C . GLN A 1 863 ? -51.095 -15.014 59.590 1.00 81.19 863 GLN A C 1
ATOM 6413 O O . GLN A 1 863 ? -51.263 -15.570 60.675 1.00 81.19 863 GLN A O 1
ATOM 6418 N N . ARG A 1 864 ? -50.025 -14.240 59.354 1.00 79.00 864 ARG A N 1
ATOM 6419 C CA . ARG A 1 864 ? -48.937 -13.993 60.324 1.00 79.00 864 ARG A CA 1
ATOM 6420 C C . ARG A 1 864 ? -49.031 -12.675 61.108 1.00 79.00 864 ARG A C 1
ATOM 6422 O O . ARG A 1 864 ? -48.130 -12.353 61.860 1.00 79.00 864 ARG A O 1
ATOM 6429 N N . GLY A 1 865 ? -50.086 -11.882 60.918 1.00 79.06 865 GLY A N 1
ATOM 6430 C CA . GLY A 1 865 ? -50.210 -10.572 61.565 1.00 79.06 865 GLY A CA 1
ATOM 6431 C C . GLY A 1 865 ? -50.614 -10.674 63.036 1.00 79.06 865 GLY A C 1
ATOM 6432 O O . GLY A 1 865 ? -51.781 -10.946 63.316 1.00 79.06 865 GLY A O 1
ATOM 6433 N N . GLY A 1 866 ? -49.688 -10.406 63.960 1.00 70.25 866 GLY A N 1
ATOM 6434 C CA . GLY A 1 866 ? -49.968 -10.402 65.397 1.00 70.25 866 GLY A CA 1
ATOM 6435 C C . GLY A 1 866 ? -48.729 -10.547 66.285 1.00 70.25 866 GLY A C 1
ATOM 6436 O O . GLY A 1 866 ? -47.597 -10.551 65.810 1.00 70.25 866 GLY A O 1
ATOM 6437 N N . ALA A 1 867 ? -48.966 -10.666 67.595 1.00 66.19 867 ALA A N 1
ATOM 6438 C CA . ALA A 1 867 ? -47.939 -11.055 68.569 1.00 66.19 867 ALA A CA 1
ATOM 6439 C C . ALA A 1 867 ? -47.653 -12.573 68.539 1.00 66.19 867 ALA A C 1
ATOM 6441 O O . ALA A 1 867 ? -46.559 -13.009 68.890 1.00 66.19 867 ALA A O 1
ATOM 6442 N N . ASP A 1 868 ? -48.630 -13.361 68.083 1.00 65.50 868 ASP A N 1
ATOM 6443 C CA . ASP A 1 868 ? -48.498 -14.779 67.753 1.00 65.50 868 ASP A CA 1
ATOM 6444 C C . ASP A 1 868 ? -48.273 -14.930 66.232 1.00 65.50 868 ASP A C 1
ATOM 6446 O O . ASP A 1 868 ? -48.817 -14.144 65.457 1.00 65.50 868 ASP A O 1
ATOM 6450 N N . ASN A 1 869 ? -47.510 -15.950 65.811 1.00 56.12 869 ASN A N 1
ATOM 6451 C CA . ASN A 1 869 ? -46.914 -16.135 64.468 1.00 56.12 869 ASN A CA 1
ATOM 6452 C C . ASN A 1 869 ? -45.795 -15.123 64.128 1.00 56.12 869 ASN A C 1
ATOM 6454 O O . ASN A 1 869 ? -46.022 -14.087 63.512 1.00 56.12 869 ASN A O 1
ATOM 6458 N N . ASP A 1 870 ? -44.552 -15.467 64.483 1.00 69.06 870 ASP A N 1
ATOM 6459 C CA . ASP A 1 870 ? -43.297 -14.784 64.097 1.00 69.06 870 ASP A CA 1
ATOM 6460 C C . ASP A 1 870 ? -43.169 -13.283 64.452 1.00 69.06 870 ASP A C 1
ATOM 6462 O O . ASP A 1 870 ? -42.189 -12.642 64.069 1.00 69.06 870 ASP A O 1
ATOM 6466 N N . ASN A 1 871 ? -44.124 -12.715 65.200 1.00 75.31 871 ASN A N 1
ATOM 6467 C CA . ASN A 1 871 ? -44.191 -11.293 65.563 1.00 75.31 871 ASN A CA 1
ATOM 6468 C C . ASN A 1 871 ? -44.168 -10.353 64.330 1.00 75.31 871 ASN A C 1
ATOM 6470 O O . ASN A 1 871 ? -43.561 -9.275 64.333 1.00 75.31 871 ASN A O 1
ATOM 6474 N N . TRP A 1 872 ? -44.796 -10.789 63.234 1.00 81.19 872 TRP A N 1
ATOM 6475 C CA . TRP A 1 872 ? -44.902 -10.049 61.975 1.00 81.19 872 TRP A CA 1
ATOM 6476 C C . TRP A 1 872 ? -46.035 -9.002 62.072 1.00 81.19 872 TRP A C 1
ATOM 6478 O O . TRP A 1 872 ? -47.107 -9.308 62.600 1.00 81.19 872 TRP A O 1
ATOM 6488 N N . PRO A 1 873 ? -45.859 -7.760 61.572 1.00 79.00 873 PRO A N 1
ATOM 6489 C CA . PRO A 1 873 ? -44.776 -7.271 60.712 1.00 79.00 873 PRO A CA 1
ATOM 6490 C C . PRO A 1 873 ? -43.551 -6.722 61.457 1.00 79.00 873 PRO A C 1
ATOM 6492 O O . PRO A 1 873 ? -42.546 -6.464 60.805 1.00 79.00 873 PRO A O 1
ATOM 6495 N N . MET A 1 874 ? -43.599 -6.564 62.784 1.00 78.81 874 MET A N 1
ATOM 6496 C CA . MET A 1 874 ? -42.576 -5.862 63.587 1.00 78.81 874 MET A CA 1
ATOM 6497 C C . MET A 1 874 ? -41.184 -6.519 63.553 1.00 78.81 874 MET A C 1
ATOM 6499 O O . MET A 1 874 ? -40.184 -5.884 63.888 1.00 78.81 874 MET A O 1
ATOM 6503 N N . VAL A 1 875 ? -41.095 -7.788 63.139 1.00 76.38 875 VAL A N 1
ATOM 6504 C CA . VAL A 1 875 ? -39.831 -8.477 62.821 1.00 76.38 875 VAL A CA 1
ATOM 6505 C C . VAL A 1 875 ? -39.106 -7.876 61.603 1.00 76.38 875 VAL A C 1
ATOM 6507 O O . VAL A 1 875 ? -37.887 -7.986 61.495 1.00 76.38 875 VAL A O 1
ATOM 6510 N N . ARG A 1 876 ? -39.828 -7.204 60.695 1.00 75.94 876 ARG A N 1
ATOM 6511 C CA . ARG A 1 876 ? -39.252 -6.362 59.638 1.00 75.94 876 ARG A CA 1
ATOM 6512 C C . ARG A 1 876 ? -38.950 -4.977 60.210 1.00 75.94 876 ARG A C 1
ATOM 6514 O O . ARG A 1 876 ? -39.700 -4.464 61.041 1.00 75.94 876 ARG A O 1
ATOM 6521 N N . LYS A 1 877 ? -37.837 -4.390 59.770 1.00 74.88 877 LYS A N 1
ATOM 6522 C CA . LYS A 1 877 ? -37.316 -3.110 60.262 1.00 74.88 877 LYS A CA 1
ATOM 6523 C C . LYS A 1 877 ? -37.031 -2.168 59.094 1.00 74.88 877 LYS A C 1
ATOM 6525 O O . LYS A 1 877 ? -36.710 -2.631 58.004 1.00 74.88 877 LYS A O 1
ATOM 6530 N N . GLY A 1 878 ? -37.126 -0.863 59.331 1.00 71.75 878 GLY A N 1
ATOM 6531 C CA . GLY A 1 878 ? -36.807 0.182 58.351 1.00 71.75 878 GLY A CA 1
ATOM 6532 C C . GLY A 1 878 ? -37.894 0.484 57.310 1.00 71.75 878 GLY A C 1
ATOM 6533 O O . GLY A 1 878 ? -37.686 1.365 56.483 1.00 71.75 878 GLY A O 1
ATOM 6534 N N . ALA A 1 879 ? -39.053 -0.184 57.356 1.00 72.44 879 ALA A N 1
ATOM 6535 C CA . ALA A 1 879 ? -40.178 0.072 56.455 1.00 72.44 879 ALA A CA 1
ATOM 6536 C C . ALA A 1 879 ? -41.372 0.692 57.199 1.00 72.44 879 ALA A C 1
ATOM 6538 O O . ALA A 1 879 ? -41.631 0.378 58.356 1.00 72.44 879 ALA A O 1
ATOM 6539 N N . TRP A 1 880 ? -42.159 1.528 56.517 1.00 70.38 880 TRP A N 1
ATOM 6540 C CA . TRP A 1 880 ? -43.405 2.078 57.076 1.00 70.38 880 TRP A CA 1
ATOM 6541 C C . TRP A 1 880 ? -44.590 1.110 56.982 1.00 70.38 880 TRP A C 1
ATOM 6543 O O . TRP A 1 880 ? -45.576 1.258 57.702 1.00 70.38 880 TRP A O 1
ATOM 6553 N N . THR A 1 881 ? -44.540 0.122 56.088 1.00 78.25 881 THR A N 1
ATOM 6554 C CA . THR A 1 881 ? -45.576 -0.909 55.917 1.00 78.25 881 THR A CA 1
ATOM 6555 C C . THR A 1 881 ? -44.957 -2.152 55.283 1.00 78.25 881 THR A C 1
ATOM 6557 O O . THR A 1 881 ? -44.171 -2.021 54.351 1.00 78.25 881 THR A O 1
ATOM 6560 N N . ALA A 1 882 ? -45.315 -3.348 55.756 1.00 82.12 882 ALA A N 1
ATOM 6561 C CA . ALA A 1 882 ? -44.947 -4.615 55.112 1.00 82.12 882 ALA A CA 1
ATOM 6562 C C . ALA A 1 882 ? -46.136 -5.221 54.345 1.00 82.12 882 ALA A C 1
ATOM 6564 O O . ALA A 1 882 ? -47.247 -5.293 54.873 1.00 82.12 882 ALA A O 1
ATOM 6565 N N . LEU A 1 883 ? -45.910 -5.712 53.128 1.00 84.31 883 LEU A N 1
ATOM 6566 C CA . LEU A 1 883 ? -46.892 -6.474 52.347 1.00 84.31 883 LEU A CA 1
ATOM 6567 C C . LEU A 1 883 ? -46.394 -7.917 52.179 1.00 84.31 883 LEU A C 1
ATOM 6569 O O . LEU A 1 883 ? -45.194 -8.141 52.053 1.00 84.31 883 LEU A O 1
ATOM 6573 N N . GLU A 1 884 ? -47.288 -8.910 52.216 1.00 83.38 884 GLU A N 1
ATOM 6574 C CA . GLU A 1 884 ? -46.887 -10.322 52.133 1.00 83.38 884 GLU A CA 1
ATOM 6575 C C . GLU A 1 884 ? -47.926 -11.222 51.439 1.00 83.38 884 GLU A C 1
ATOM 6577 O O . GLU A 1 884 ? -49.061 -11.420 51.901 1.00 83.38 884 GLU A O 1
ATOM 6582 N N . SER A 1 885 ? -47.503 -11.862 50.346 1.00 81.06 885 SER A N 1
ATOM 6583 C CA . SER A 1 885 ? -48.214 -12.982 49.730 1.00 81.06 885 SER A CA 1
ATOM 6584 C C . SER A 1 885 ? -47.276 -13.964 49.040 1.00 81.06 885 SER A C 1
ATOM 6586 O O . SER A 1 885 ? -46.148 -13.631 48.708 1.00 81.06 885 SER A O 1
ATOM 6588 N N . LYS A 1 886 ? -47.791 -15.173 48.794 1.00 75.06 886 LYS A N 1
ATOM 6589 C CA . LYS A 1 886 ? -47.205 -16.154 47.869 1.00 75.06 886 LYS A CA 1
ATOM 6590 C C . LYS A 1 886 ? -47.833 -16.115 46.470 1.00 75.06 886 LYS A C 1
ATOM 6592 O O . LYS A 1 886 ? -47.218 -16.600 45.535 1.00 75.06 886 LYS A O 1
ATOM 6597 N N . THR A 1 887 ? -49.073 -15.630 46.336 1.00 73.31 887 THR A N 1
ATOM 6598 C CA . THR A 1 887 ? -49.876 -15.778 45.097 1.00 73.31 887 THR A CA 1
ATOM 6599 C C . THR A 1 887 ? -50.933 -14.688 44.870 1.00 73.31 887 THR A C 1
ATOM 6601 O O . THR A 1 887 ? -51.719 -14.785 43.928 1.00 73.31 887 THR A O 1
ATOM 6604 N N . LYS A 1 888 ? -51.021 -13.662 45.728 1.00 75.25 888 LYS A N 1
ATOM 6605 C CA . LYS A 1 888 ? -52.033 -12.596 45.635 1.00 75.25 888 LYS A CA 1
ATOM 6606 C C . LYS A 1 888 ? -51.360 -11.232 45.550 1.00 75.25 888 LYS A C 1
ATOM 6608 O O . LYS A 1 888 ? -50.747 -10.796 46.521 1.00 75.25 888 LYS A O 1
ATOM 6613 N N . GLY A 1 889 ? -51.531 -10.551 44.420 1.00 74.50 889 GLY A N 1
ATOM 6614 C CA . GLY A 1 889 ? -51.141 -9.150 44.286 1.00 74.50 889 GLY A CA 1
ATOM 6615 C C . GLY A 1 889 ? -51.938 -8.247 45.233 1.00 74.50 889 GLY A C 1
ATOM 6616 O O . GLY A 1 889 ? -53.117 -8.495 45.507 1.00 74.50 889 GLY A O 1
ATOM 6617 N N . PHE A 1 890 ? -51.298 -7.189 45.724 1.00 82.12 890 PHE A N 1
ATOM 6618 C CA . PHE A 1 890 ? -51.978 -6.110 46.434 1.00 82.12 890 PHE A CA 1
ATOM 6619 C C . PHE A 1 890 ? -52.633 -5.168 45.414 1.00 82.12 890 PHE A C 1
ATOM 6621 O O . PHE A 1 890 ? -51.965 -4.652 44.523 1.00 82.12 890 PHE A O 1
ATOM 6628 N N . VAL A 1 891 ? -53.947 -4.953 45.532 1.00 85.44 891 VAL A N 1
ATOM 6629 C CA . VAL A 1 891 ? -54.720 -4.113 44.604 1.00 85.44 891 VAL A CA 1
ATOM 6630 C C . VAL A 1 891 ? -55.266 -2.898 45.362 1.00 85.44 891 VAL A C 1
ATOM 6632 O O . VAL A 1 891 ? -56.300 -3.019 46.025 1.00 85.44 891 VAL A O 1
ATOM 6635 N N . PRO A 1 892 ? -54.599 -1.730 45.304 1.00 88.94 892 PRO A N 1
ATOM 6636 C CA . PRO A 1 892 ? -55.130 -0.497 45.876 1.00 88.94 892 PRO A CA 1
ATOM 6637 C C . PRO A 1 892 ? -56.333 0.014 45.069 1.00 88.94 892 PRO A C 1
ATOM 6639 O O . PRO A 1 892 ? -56.471 -0.253 43.871 1.00 88.94 892 PRO A O 1
ATOM 6642 N N . ASN A 1 893 ? -57.193 0.808 45.712 1.00 93.12 893 ASN A N 1
ATOM 6643 C CA . ASN A 1 893 ? -58.298 1.481 45.027 1.00 93.12 893 ASN A CA 1
ATOM 6644 C C . ASN A 1 893 ? -57.756 2.402 43.924 1.00 93.12 893 ASN A C 1
ATOM 6646 O O . ASN A 1 893 ? -56.859 3.207 44.174 1.00 93.12 893 ASN A O 1
ATOM 6650 N N . ARG A 1 894 ? -58.309 2.299 42.711 1.00 95.25 894 ARG A N 1
ATOM 6651 C CA . ARG A 1 894 ? -57.888 3.093 41.546 1.00 95.25 894 ARG A CA 1
ATOM 6652 C C . ARG A 1 894 ? -58.823 4.294 41.376 1.00 95.25 894 ARG A C 1
ATOM 6654 O O . ARG A 1 894 ? -60.010 4.093 41.129 1.00 95.25 894 ARG A O 1
ATOM 6661 N N . LEU A 1 895 ? -58.309 5.515 41.531 1.00 96.50 895 LEU A N 1
ATOM 6662 C CA . LEU A 1 895 ? -59.090 6.762 41.523 1.00 96.50 895 LEU A CA 1
ATOM 6663 C C . LEU A 1 895 ? -58.467 7.818 40.599 1.00 96.50 895 LEU A C 1
ATOM 6665 O O . LEU A 1 895 ? -57.253 7.867 40.430 1.00 96.50 895 LEU A O 1
ATOM 6669 N N . THR A 1 896 ? -59.294 8.708 40.054 1.00 96.62 896 THR A N 1
ATOM 6670 C CA . THR A 1 896 ? -58.851 9.914 39.328 1.00 96.62 896 THR A CA 1
ATOM 6671 C C . THR A 1 896 ? -58.540 11.080 40.272 1.00 96.62 896 THR A C 1
ATOM 6673 O O . THR A 1 896 ? -59.050 11.125 41.393 1.00 96.62 896 THR A O 1
ATOM 6676 N N . ASN A 1 897 ? -57.793 12.084 39.790 1.00 94.25 897 ASN A N 1
ATOM 6677 C CA . ASN A 1 897 ? -57.517 13.334 40.522 1.00 94.25 897 ASN A CA 1
ATOM 6678 C C . ASN A 1 897 ? -58.781 13.969 41.138 1.00 94.25 897 ASN A C 1
ATOM 6680 O O . ASN A 1 897 ? -58.748 14.424 42.282 1.00 94.25 897 ASN A O 1
ATOM 6684 N N . GLN A 1 898 ? -59.903 13.974 40.407 1.00 94.06 898 GLN A N 1
ATOM 6685 C CA . GLN A 1 898 ? -61.168 14.518 40.910 1.00 94.06 898 GLN A CA 1
ATOM 6686 C C . GLN A 1 898 ? -61.719 13.671 42.063 1.00 94.06 898 GLN A C 1
ATOM 6688 O O . GLN A 1 898 ? -61.977 14.208 43.131 1.00 94.06 898 GLN A O 1
ATOM 6693 N N . GLN A 1 899 ? -61.802 12.346 41.898 1.00 95.81 899 GLN A N 1
ATOM 6694 C CA . GLN A 1 899 ? -62.311 11.444 42.941 1.00 95.81 899 GLN A CA 1
ATOM 6695 C C . GLN A 1 899 ? -61.461 11.457 44.219 1.00 95.81 899 GLN A C 1
ATOM 6697 O O . GLN A 1 899 ? -61.992 11.203 45.294 1.00 95.81 899 GLN A O 1
ATOM 6702 N N . ILE A 1 900 ? -60.160 11.745 44.107 1.00 94.75 900 ILE A N 1
ATOM 6703 C CA . ILE A 1 900 ? -59.260 11.934 45.254 1.00 94.75 900 ILE A CA 1
ATOM 6704 C C . ILE A 1 900 ? -59.526 13.290 45.925 1.00 94.75 900 ILE A C 1
ATOM 6706 O O . ILE A 1 900 ? -59.583 13.375 47.148 1.00 94.75 900 ILE A O 1
ATOM 6710 N N . THR A 1 901 ? -59.758 14.336 45.127 1.00 92.75 901 THR A N 1
ATOM 6711 C CA . THR A 1 901 ? -60.135 15.672 45.619 1.00 92.75 901 THR A CA 1
ATOM 6712 C C . THR A 1 901 ? -61.515 15.672 46.294 1.00 92.75 901 THR A C 1
ATOM 6714 O O . THR A 1 901 ? -61.731 16.418 47.247 1.00 92.75 901 THR A O 1
ATOM 6717 N N . ASP A 1 902 ? -62.430 14.806 45.856 1.00 95.19 902 ASP A N 1
ATOM 6718 C CA . ASP A 1 902 ? -63.782 14.657 46.411 1.00 95.19 902 ASP A CA 1
ATOM 6719 C C . ASP A 1 902 ? -63.820 13.896 47.757 1.00 95.19 902 ASP A C 1
ATOM 6721 O O . ASP A 1 902 ? -64.880 13.817 48.385 1.00 95.19 902 ASP A O 1
ATOM 6725 N N . ILE A 1 903 ? -62.694 13.337 48.229 1.00 93.56 903 ILE A N 1
ATOM 6726 C CA . ILE A 1 903 ? -62.621 12.676 49.542 1.00 93.56 903 ILE A CA 1
ATOM 6727 C C . ILE A 1 903 ? -62.822 13.736 50.643 1.00 93.56 903 ILE A C 1
ATOM 6729 O O . ILE A 1 903 ? -62.044 14.689 50.725 1.00 93.56 903 ILE A O 1
ATOM 6733 N N . PRO A 1 904 ? -63.827 13.597 51.532 1.00 95.19 904 PRO A N 1
ATOM 6734 C CA . PRO A 1 904 ? -64.034 14.558 52.610 1.00 95.19 904 PRO A CA 1
ATOM 6735 C C . PRO A 1 904 ? -62.818 14.617 53.537 1.00 95.19 904 PRO A C 1
ATOM 6737 O O . PRO A 1 904 ? -62.358 13.582 54.010 1.00 95.19 904 PRO A O 1
ATOM 6740 N N . ALA A 1 905 ? -62.350 15.821 53.874 1.00 91.25 905 ALA A N 1
ATOM 6741 C CA . ALA A 1 905 ? -61.143 16.007 54.690 1.00 91.25 905 ALA A CA 1
ATOM 6742 C C . ALA A 1 905 ? -61.193 15.313 56.070 1.00 91.25 905 ALA A C 1
ATOM 6744 O O . ALA A 1 905 ? -60.155 14.959 56.611 1.00 91.25 905 ALA A O 1
ATOM 6745 N N . ALA A 1 906 ? -62.387 15.067 56.623 1.00 93.31 906 ALA A N 1
ATOM 6746 C CA . ALA A 1 906 ? -62.575 14.317 57.871 1.00 93.31 906 ALA A CA 1
ATOM 6747 C C . ALA A 1 906 ? -62.383 12.787 57.736 1.00 93.31 906 ALA A C 1
ATOM 6749 O O . ALA A 1 906 ? -62.367 12.090 58.747 1.00 93.31 906 ALA A O 1
ATOM 6750 N N . ASN A 1 907 ? -62.262 12.272 56.508 1.00 93.25 907 ASN A N 1
ATOM 6751 C CA . ASN A 1 907 ? -62.025 10.858 56.203 1.00 93.25 907 ASN A CA 1
ATOM 6752 C C . ASN A 1 907 ? -60.565 10.579 55.808 1.00 93.25 907 ASN A C 1
ATOM 6754 O O . ASN A 1 907 ? -60.200 9.414 55.655 1.00 93.25 907 ASN A O 1
ATOM 6758 N N . LEU A 1 908 ? -59.753 11.618 55.585 1.00 93.25 908 LEU A N 1
ATOM 6759 C CA . LEU A 1 908 ? -58.338 11.474 55.257 1.00 93.25 908 LEU A CA 1
ATOM 6760 C C . LEU A 1 908 ? -57.554 11.013 56.490 1.00 93.25 908 LEU A C 1
ATOM 6762 O O . LEU A 1 908 ? -57.838 11.423 57.614 1.00 93.25 908 LEU A O 1
ATOM 6766 N N . ILE A 1 909 ? -56.562 10.157 56.257 1.00 88.50 909 ILE A N 1
ATOM 6767 C CA . ILE A 1 909 ? -55.634 9.659 57.273 1.00 88.50 909 ILE A CA 1
ATOM 6768 C C . ILE A 1 909 ? -54.225 9.614 56.684 1.00 88.50 909 ILE A C 1
ATOM 6770 O O . ILE A 1 909 ? -54.050 9.398 55.482 1.00 88.50 909 ILE A O 1
ATOM 6774 N N . GLU A 1 910 ? -53.228 9.810 57.539 1.00 86.69 910 GLU A N 1
ATOM 6775 C CA . GLU A 1 910 ? -51.827 9.559 57.207 1.00 86.69 910 GLU A CA 1
ATOM 6776 C C . GLU A 1 910 ? -51.654 8.090 56.776 1.00 86.69 910 GLU A C 1
ATOM 6778 O O . GLU A 1 910 ? -52.246 7.181 57.360 1.00 86.69 910 GLU A O 1
ATOM 6783 N N . GLY A 1 911 ? -50.909 7.859 55.695 1.00 80.31 911 GLY A N 1
ATOM 6784 C CA . GLY A 1 911 ? -50.754 6.542 55.079 1.00 80.31 911 GLY A CA 1
ATOM 6785 C C . GLY A 1 911 ? -51.924 6.089 54.193 1.00 80.31 911 GLY A C 1
ATOM 6786 O O . GLY A 1 911 ? -51.872 4.975 53.671 1.00 80.31 911 GLY A O 1
ATOM 6787 N N . MET A 1 912 ? -52.967 6.908 53.967 1.00 89.25 912 MET A N 1
ATOM 6788 C CA . MET A 1 912 ? -54.017 6.561 52.996 1.00 89.25 912 MET A CA 1
ATOM 6789 C C . MET A 1 912 ? -53.409 6.402 51.595 1.00 89.25 912 MET A C 1
ATOM 6791 O O . MET A 1 912 ? -52.750 7.310 51.098 1.00 89.25 912 MET A O 1
ATOM 6795 N N . MET A 1 913 ? -53.662 5.262 50.949 1.00 90.31 913 MET A N 1
ATOM 6796 C CA . MET A 1 913 ? -53.020 4.857 49.696 1.00 90.31 913 MET A CA 1
ATOM 6797 C C . MET A 1 913 ? -54.054 4.527 48.613 1.00 90.31 913 MET A C 1
ATOM 6799 O O . MET A 1 913 ? -54.988 3.756 48.843 1.00 90.31 913 MET A O 1
ATOM 6803 N N . VAL A 1 914 ? -53.854 5.075 47.414 1.00 93.81 914 VAL A N 1
ATOM 6804 C CA . VAL A 1 914 ? -54.642 4.797 46.201 1.00 93.81 914 VAL A CA 1
ATOM 6805 C C . VAL A 1 914 ? -53.717 4.724 44.985 1.00 93.81 914 VAL A C 1
ATOM 6807 O O . VAL A 1 914 ? -52.617 5.265 45.009 1.00 93.81 914 VAL A O 1
ATOM 6810 N N . TYR A 1 915 ? -54.151 4.093 43.897 1.00 94.12 915 TYR A N 1
ATOM 6811 C CA . TYR A 1 915 ? -53.491 4.252 42.598 1.00 94.12 915 TYR A CA 1
ATOM 6812 C C . TYR A 1 915 ? -54.175 5.385 41.829 1.00 94.12 915 TYR A C 1
ATOM 6814 O O . TYR A 1 915 ? -55.370 5.299 41.528 1.00 94.12 915 TYR A O 1
ATOM 6822 N N . ASN A 1 916 ? -53.437 6.447 41.515 1.00 94.81 916 ASN A N 1
ATOM 6823 C CA . ASN A 1 916 ? -53.978 7.612 40.829 1.00 94.81 916 ASN A CA 1
ATOM 6824 C C . ASN A 1 916 ? -53.950 7.397 39.309 1.00 94.81 916 ASN A C 1
ATOM 6826 O O . ASN A 1 916 ? -52.913 7.539 38.665 1.00 94.81 916 ASN A O 1
ATOM 6830 N N . THR A 1 917 ? -55.107 7.099 38.717 1.00 94.25 917 THR A N 1
ATOM 6831 C CA . THR A 1 917 ? -55.260 6.836 37.273 1.00 94.25 917 THR A CA 1
ATOM 6832 C C . THR A 1 917 ? -55.190 8.092 36.403 1.00 94.25 917 THR A C 1
ATOM 6834 O O . THR A 1 917 ? -55.342 7.994 35.191 1.00 94.25 917 THR A O 1
ATOM 6837 N N . SER A 1 918 ? -55.027 9.276 36.997 1.00 93.25 918 SER A N 1
ATOM 6838 C CA . SER A 1 918 ? -54.775 10.532 36.280 1.00 93.25 918 SER A CA 1
ATOM 6839 C C . SER A 1 918 ? -53.292 10.917 36.257 1.00 93.25 918 SER A C 1
ATOM 6841 O O . SER A 1 918 ? -52.924 11.781 35.469 1.00 93.25 918 SER A O 1
ATOM 6843 N N . LEU A 1 919 ? -52.462 10.298 37.107 1.00 87.69 919 LEU A N 1
ATOM 6844 C CA . LEU A 1 919 ? -51.010 10.522 37.206 1.00 87.69 919 LEU A CA 1
ATOM 6845 C C . LEU A 1 919 ? -50.189 9.226 37.022 1.00 87.69 919 LEU A C 1
ATOM 6847 O O . LEU A 1 919 ? -48.973 9.246 37.162 1.00 87.69 919 LEU A O 1
ATOM 6851 N N . ASN A 1 920 ? -50.856 8.100 36.746 1.00 89.19 920 ASN A N 1
ATOM 6852 C CA . ASN A 1 920 ? -50.298 6.748 36.592 1.00 89.19 920 ASN A CA 1
ATOM 6853 C C . ASN A 1 920 ? -49.410 6.248 37.752 1.00 89.19 920 ASN A C 1
ATOM 6855 O O . ASN A 1 920 ? -48.611 5.334 37.565 1.00 89.19 920 ASN A O 1
ATOM 6859 N N . CYS A 1 921 ? -49.583 6.792 38.959 1.00 87.94 921 CYS A N 1
ATOM 6860 C CA . CYS A 1 921 ? -48.683 6.569 40.092 1.00 87.94 921 CYS A CA 1
ATOM 6861 C C . CYS A 1 921 ? -49.378 6.018 41.340 1.00 87.94 921 CYS A C 1
ATOM 6863 O O . CYS A 1 921 ? -50.594 6.162 41.520 1.00 87.94 921 CYS A O 1
ATOM 6865 N N . LEU A 1 922 ? -48.590 5.436 42.247 1.00 89.88 922 LEU A N 1
ATOM 6866 C CA . LEU A 1 922 ? -49.044 5.173 43.607 1.00 89.88 922 LEU A CA 1
ATOM 6867 C C . LEU A 1 922 ? -49.125 6.514 44.350 1.00 89.88 922 LEU A C 1
ATOM 6869 O O . LEU A 1 922 ? -48.167 7.282 44.376 1.00 89.88 922 LEU A O 1
ATOM 6873 N N . TYR A 1 923 ? -50.284 6.827 44.918 1.00 92.50 923 TYR A N 1
ATOM 6874 C CA . TYR A 1 923 ? -50.575 8.125 45.520 1.00 92.50 923 TYR A CA 1
ATOM 6875 C C . TYR A 1 923 ? -50.880 7.912 47.001 1.00 92.50 923 TYR A C 1
ATOM 6877 O O . TYR A 1 923 ? -51.837 7.218 47.353 1.00 92.50 923 TYR A O 1
ATOM 6885 N N . ILE A 1 924 ? -50.026 8.459 47.866 1.00 91.44 924 ILE A N 1
ATOM 6886 C CA . ILE A 1 924 ? -50.060 8.233 49.317 1.00 91.44 924 ILE A CA 1
ATOM 6887 C C . ILE A 1 924 ? -50.223 9.575 50.021 1.00 91.44 924 ILE A C 1
ATOM 6889 O O . ILE A 1 924 ? -49.512 10.530 49.712 1.00 91.44 924 ILE A O 1
ATOM 6893 N N . ASN A 1 925 ? -51.149 9.658 50.971 1.00 91.44 925 ASN A N 1
ATOM 6894 C CA . ASN A 1 925 ? -51.332 10.838 51.802 1.00 91.44 925 ASN A CA 1
ATOM 6895 C C . ASN A 1 925 ? -50.360 10.813 52.996 1.00 91.44 925 ASN A C 1
ATOM 6897 O O . ASN A 1 925 ? -50.465 9.943 53.859 1.00 91.44 925 ASN A O 1
ATOM 6901 N N . THR A 1 926 ? -49.410 11.749 53.045 1.00 87.62 926 THR A N 1
ATOM 6902 C CA . THR A 1 926 ? -48.309 11.754 54.027 1.00 87.62 926 THR A CA 1
ATOM 6903 C C . THR A 1 926 ? -48.547 12.633 55.258 1.00 87.62 926 THR A C 1
ATOM 6905 O O . THR A 1 926 ? -47.635 12.764 56.065 1.00 87.62 926 THR A O 1
ATOM 6908 N N . ASP A 1 927 ? -49.704 13.291 55.394 1.00 89.69 927 ASP A N 1
ATOM 6909 C CA . ASP A 1 927 ? -50.000 14.173 56.544 1.00 89.69 927 ASP A CA 1
ATOM 6910 C C . ASP A 1 927 ? -51.468 14.141 57.028 1.00 89.69 927 ASP A C 1
ATOM 6912 O O . ASP A 1 927 ? -51.825 14.814 57.995 1.00 89.69 927 ASP A O 1
ATOM 6916 N N . GLY A 1 928 ? -52.335 13.358 56.378 1.00 89.19 928 GLY A N 1
ATOM 6917 C CA . GLY A 1 928 ? -53.765 13.275 56.684 1.00 89.19 928 GLY A CA 1
ATOM 6918 C C . GLY A 1 928 ? -54.596 14.469 56.198 1.00 89.19 928 GLY A C 1
ATOM 6919 O O . GLY A 1 928 ? -55.794 14.514 56.467 1.00 89.19 928 GLY A O 1
ATOM 6920 N N . ALA A 1 929 ? -54.015 15.426 55.470 1.00 92.31 929 ALA A N 1
ATOM 6921 C CA . ALA A 1 929 ? -54.703 16.590 54.919 1.00 92.31 929 ALA A CA 1
ATOM 6922 C C . ALA A 1 929 ? -54.811 16.530 53.386 1.00 92.31 929 ALA A C 1
ATOM 6924 O O . ALA A 1 929 ? -54.150 15.749 52.703 1.00 92.31 929 ALA A O 1
ATOM 6925 N N . GLN A 1 930 ? -55.641 17.401 52.804 1.00 89.69 930 GLN A N 1
ATOM 6926 C CA . GLN A 1 930 ? -55.867 17.456 51.350 1.00 89.69 930 GLN A CA 1
ATOM 6927 C C . GLN A 1 930 ? -54.580 17.752 50.546 1.00 89.69 930 GLN A C 1
ATOM 6929 O O . GLN A 1 930 ? -54.481 17.408 49.372 1.00 89.69 930 GLN A O 1
ATOM 6934 N N . THR A 1 931 ? -53.583 18.374 51.181 1.00 90.81 931 THR A N 1
ATOM 6935 C CA . THR A 1 931 ? -52.255 18.697 50.625 1.00 90.81 931 THR A CA 1
ATOM 6936 C C . THR A 1 931 ? -51.212 17.581 50.783 1.00 90.81 931 THR A C 1
ATOM 6938 O O . THR A 1 931 ? -50.127 17.661 50.193 1.00 90.81 931 THR A O 1
ATOM 6941 N N . GLY A 1 932 ? -51.521 16.545 51.567 1.00 90.56 932 GLY A N 1
ATOM 6942 C CA . GLY A 1 932 ? -50.597 15.468 51.918 1.00 90.56 932 GLY A CA 1
ATOM 6943 C C . GLY A 1 932 ? -50.320 14.467 50.811 1.00 90.56 932 GLY A C 1
ATOM 6944 O O . GLY A 1 932 ? -49.366 13.706 50.912 1.00 90.56 932 GLY A O 1
ATOM 6945 N N . TRP A 1 933 ? -51.117 14.446 49.745 1.00 93.81 933 TRP A N 1
ATOM 6946 C CA . TRP A 1 933 ? -50.970 13.457 48.681 1.00 93.81 933 TRP A CA 1
ATOM 6947 C C . TRP A 1 933 ? -49.664 13.629 47.883 1.00 93.81 933 TRP A C 1
ATOM 6949 O O . TRP A 1 933 ? -49.462 14.644 47.211 1.00 93.81 933 TRP A O 1
ATOM 6959 N N . LYS A 1 934 ? -48.786 12.620 47.937 1.00 92.12 934 LYS A N 1
ATOM 6960 C CA . LYS A 1 934 ? -47.532 12.518 47.171 1.00 92.12 934 LYS A CA 1
ATOM 6961 C C . LYS A 1 934 ? -47.613 11.373 46.161 1.00 92.12 934 LYS A C 1
ATOM 6963 O O . LYS A 1 934 ? -48.226 10.343 46.432 1.00 92.12 934 LYS A O 1
ATOM 6968 N N . CYS A 1 935 ? -47.013 11.588 44.994 1.00 88.81 935 CYS A N 1
ATOM 6969 C CA . CYS A 1 935 ? -47.020 10.681 43.849 1.00 88.81 935 CYS A CA 1
ATOM 6970 C C . CYS A 1 935 ? -45.684 9.948 43.770 1.00 88.81 935 CYS A C 1
ATOM 6972 O O . CYS A 1 935 ? -44.636 10.583 43.722 1.00 88.81 935 CYS A O 1
ATOM 6974 N N . PHE A 1 936 ? -45.755 8.621 43.782 1.00 83.19 936 PHE A N 1
ATOM 6975 C CA . PHE A 1 936 ? -44.636 7.699 43.662 1.00 83.19 936 PHE A CA 1
ATOM 6976 C C . PHE A 1 936 ? -44.799 6.996 42.312 1.00 83.19 936 PHE A C 1
ATOM 6978 O O . PHE A 1 936 ? -45.617 6.083 42.160 1.00 83.19 936 PHE A O 1
ATOM 6985 N N . ASN A 1 937 ? -44.122 7.547 41.305 1.00 77.38 937 ASN A N 1
ATOM 6986 C CA . ASN A 1 937 ? -44.169 7.134 39.900 1.00 77.38 937 ASN A CA 1
ATOM 6987 C C . ASN A 1 937 ? -42.864 6.477 39.427 1.00 77.38 937 ASN A C 1
ATOM 6989 O O . ASN A 1 937 ? -42.911 5.682 38.497 1.00 77.38 937 ASN A O 1
ATOM 6993 N N . THR A 1 938 ? -41.729 6.774 40.065 1.00 61.41 938 THR A N 1
ATOM 6994 C CA . THR A 1 938 ? -40.486 6.011 39.891 1.00 61.41 938 THR A CA 1
ATOM 6995 C C . THR A 1 938 ? -40.685 4.595 40.425 1.00 61.41 938 THR A C 1
ATOM 6997 O O . THR A 1 938 ? -41.108 4.420 41.571 1.00 61.41 938 THR A O 1
ATOM 7000 N N . GLN A 1 939 ? -40.375 3.589 39.609 1.00 50.94 939 GLN A N 1
ATOM 7001 C CA . GLN A 1 939 ? -40.370 2.194 40.033 1.00 50.94 939 GLN A CA 1
ATOM 7002 C C . GLN A 1 939 ? -39.103 1.926 40.851 1.00 50.94 939 GLN A C 1
ATOM 7004 O O . GLN A 1 939 ? -38.027 1.738 40.302 1.00 50.94 939 GLN A O 1
ATOM 7009 N N . THR A 1 940 ? -39.226 1.938 42.177 1.00 52.06 940 THR A N 1
ATOM 7010 C CA . THR A 1 940 ? -38.183 1.402 43.061 1.00 52.06 940 THR A CA 1
ATOM 7011 C C . THR A 1 940 ? -38.278 -0.121 43.121 1.00 52.06 940 THR A C 1
ATOM 7013 O O . THR A 1 940 ? -39.371 -0.672 42.976 1.00 52.06 940 THR A O 1
ATOM 7016 N N . CYS A 1 941 ? -37.153 -0.777 43.402 1.00 47.88 941 CYS A N 1
ATOM 7017 C CA . CYS A 1 941 ? -37.048 -2.219 43.632 1.00 47.88 941 CYS A CA 1
ATOM 7018 C C . CYS A 1 941 ? -38.088 -2.744 44.661 1.00 47.88 941 CYS A C 1
ATOM 7020 O O . CYS A 1 941 ? -38.483 -1.979 45.552 1.00 47.88 941 CYS A O 1
ATOM 7022 N N . PRO A 1 942 ? -38.547 -4.008 44.529 1.00 41.72 942 PRO A N 1
ATOM 7023 C CA . PRO A 1 942 ? -39.665 -4.580 45.298 1.00 41.72 942 PRO A CA 1
ATOM 7024 C C . PRO A 1 942 ? -39.389 -4.870 46.788 1.00 41.72 942 PRO A C 1
ATOM 7026 O O . PRO A 1 942 ? -38.237 -5.197 47.149 1.00 41.72 942 PRO A O 1
#

Nearest PDB structures (foldseek):
  4gwm-assembly1_B  TM=5.813E-01  e=2.630E-03  Homo sapiens
  7uaf-assembly1_D  TM=5.272E-01  e=8.391E-03  Homo sapiens
  7uac-assembly1_H  TM=4.736E-01  e=2.989E-02  Homo sapiens
  1us2-assembly1_A  TM=4.511E-01  e=5.194E-02  Cellvibrio japonicus
  8pdz-assembly1_R  TM=2.179E-01  e=6.727E-03  Bacillus paranthracis

Secondary structure (DSSP, 8-state):
--------------------------S-----------S------SEEE-TTSTTTHHHHHHGGGS-TTEEEEE-EEETTEEE-SSSEEEHHHHHHHHHHHHHHSTTT--EEEEESTTTT-HHHHHHHHHHHHHHHTSEEEE-SS-BBTTSBS---BSS----TT-TT--SBSSPPPPBTTB--SSSSS--GGG-SSSS-SSS-TTTS---EEEE-----------SS----TT-EE-PPTT----PPS---SSS----EE--S-TT-EEEEEEE--SSS--SEEEEEEEEEEEE-TT------EEEEEEEEEETTEEEEEEEEEEE---SSS--EEEEEE-STTEEEEEETTBTT--EEETTS-EEEEEEEESTTB-SEEEEEEEEEES-S---TT----S---EEEEEEEEEEEEEE---SSSSSS-GGG-SSTTSSSS-HHHHTTT-TT----TTSPPPB-SS----TTSPPP--BSS--SS---SSSSSS-GGG-SSTT-SSS-HHHHHT--SS--SS-S-PPPSSSSS--TT-S---SSSGGG-TT-S-TT--SSSSSS-TTT-SSTT-SSS-HHHHS--EE-PPEEEE--------S---S-------TT--EEEE--SSSEEEEEEEE-S--TTS-EEEEEEEEEE-TT-SSPPEEEEEETTEEEEEEE-----SS---SEEEEEEEEEEE--SSS-EEEEEEEE--SSS----EEEEEEEEEEEE--EE-----SSSSS--GGG-TTTTSSSS-HIIIIIGGGTTTT-EEEEEE--TT--EEEEEEEES-S-TTSB-TTSSBTTT-SSSSTT---SS---GGGTT-TT----S--PPP--SS---B---EEESSS-BSSSSTTBTTTSBS-S-EEE-SS------EE-HHHHHTS-GGG--TT-EEEETTTTEEEEESSSSTT-EEEE-S----

Radius of gyration: 45.24 Å; Cα contacts (8 Å, |Δi|>4): 2026; chains: 1; bounding box: 109×81×138 Å

Sequence (942 aa):
MRMKKSTFKWEFSLIFLLVTVFTCFAAKTAKDRSSENTNSVKLKTNYFVDKKLQSSHMFTKLIQSANSGTYHLISHGKSGKLLINGKWLNAKEITSFLSVRIQNSKNQIKHLNIYGCEFAKGENGKSAVAYLQKTLNISVSASDDITGKDGDWILEAGVSFEIKGMEKYAYNLQCPVPSSADPDTDGDGVPNSIDVDDDNDGILDVNEGVTQSSNAVANGNFGTNTSTGGNLNNWTTNGTPGATYPLGNNWFPDSGGAVSYLDGVEGLNLYQIVTLKPSDIPSTATFSVKIWPINAVGVPVNQSWGIIDVYMEGSAGLIRLFRVINPLTATTNSPVANVEAINPIVQNLSVNGNYTARSFATGSYATVTATVSTASLAASGLILFQRKNGIANRPAGASATSGGTDDFLIDDVSYTYQKYTDTDGDGISNHLDLDSDNDGISDAYEADGNIVLTLDANCRVPYSLATDPLVGSCPSGQPSTVFATPLNTDGDGIPNFLELDSDNDGCPDATEAGVIGIVNTTAFGSPAATSSGLTNVGCFTPGDTSWIDAGNANACIDTDGDGIRDVIDIDDDNDGVLDTIEQNCTIAQPLYRDYRPGAWSGNKAVESYVSYTTSIGTYMAGYQDNGTESFTFILTDLNAGVANTLKYHYYSLNPQNPDANNVTLSVNDVVLHNFTTVANQTNPPSLSIDHGYNTISFTPTSTTATVKITWNTPINGLAGSDAQFREFQVNGETVNECTDIDTDNDGIPNRLDLDSDGDGCPDASEAGVIAQAGGNASPGTVVNIGGSTIVTNAIIGDNVPASYGANGFYNGIENNDTSTATYLGTYTYASAINAAISSCFCYRPAVTAGTILDTPQGITSLQRGGADNDNWPMVRKGAWTALESKTKGFVPNRLTNQQITDIPAANLIEGMMVYNTSLNCLYINTDGAQTGWKCFNTQTCP